Protein AF-0000000087796858 (afdb_homodimer)

Sequence (822 aa):
MDFASVVKGSLLIGLAAAQTGATGPIAEKCGPSVVCVNKYGNILPDHFYRNVSTMEAVTTFGDTTVANGTRLDSIKAADFLVYDRERGLDILGPKPSYEFVFRVNEAVHEAPVYVESQNKLYLSQLAPPTGYLPQLVVDLNEDPPTLSEFLSDPPVYAPNGGTFHDGKIVWGASGGNRSIGGTEQRVSLRTLDPETGKTAMLVNNYFGYYFNTIDDVAVHPKTGDIWFTDPQYSWFNDLTDTPPQLPSASYRFNAPSGAVIVVDDSIGQPNGIAFTPDGLTLYISDTAAVSAPVDPKYGHPGGKYNTTHRRTIYAFDVSEDGTKASNKRPLYLSPGFVPDGLKVAQNGYILTGAGMGVDVLDPSGQLLLTIQTNYTVQNFAWTGPELKTLWLMGNGGISRVEWELAGQRLTMDFASVVKGSLLIGLAAAQTGATGPIAEKCGPSVVCVNKYGNILPDHFYRNVSTMEAVTTFGDTTVANGTRLDSIKAADFLVYDRERGLDILGPKPSYEFVFRVNEAVHEAPVYVESQNKLYLSQLAPPTGYLPQLVVDLNEDPPTLSEFLSDPPVYAPNGGTFHDGKIVWGASGGNRSIGGTEQRVSLRTLDPETGKTAMLVNNYFGYYFNTIDDVAVHPKTGDIWFTDPQYSWFNDLTDTPPQLPSASYRFNAPSGAVIVVDDSIGQPNGIAFTPDGLTLYISDTAAVSAPVDPKYGHPGGKYNTTHRRTIYAFDVSEDGTKASNKRPLYLSPGFVPDGLKVAQNGYILTGAGMGVDVLDPSGQLLLTIQTNYTVQNFAWTGPELKTLWLMGNGGISRVEWELAGQRLT

Nearest PDB structures (foldseek):
  3e5z-assembly2_B  TM=9.020E-01  e=4.959E-19  Deinococcus radiodurans
  3dr2-assembly1_B  TM=9.001E-01  e=1.015E-18  Xanthomonas campestris pv. campestris
  3dr2-assembly1_A  TM=8.894E-01  e=1.185E-17  Xanthomonas campestris pv. campestris
  7qun-assembly1_D  TM=4.372E-01  e=6.485E-05  Sus scrofa domesticus
  7qun-assembly1_A  TM=3.883E-01  e=1.082E-04  Sus scrofa domesticus

Solvent-accessible surface area (backbone atoms only — not comparable to full-atom values): 41283 Å² total; per-residue (Å²): 139,82,82,76,76,74,77,79,76,78,77,77,77,76,79,79,79,67,88,57,74,61,86,62,70,50,54,45,81,72,52,90,51,26,25,35,32,43,40,50,39,18,60,71,47,75,57,57,49,40,72,78,53,42,85,89,45,76,37,50,62,34,61,20,29,25,33,106,63,49,58,37,54,69,56,53,70,23,43,31,42,24,42,33,63,71,65,27,48,57,36,33,46,96,75,50,47,77,42,85,73,44,82,51,63,75,18,43,25,25,24,39,33,60,39,73,95,73,39,31,36,37,29,21,39,34,50,63,57,71,78,44,47,50,28,36,34,38,37,62,84,42,87,74,62,47,78,45,79,42,71,47,43,64,68,54,48,25,36,35,8,29,35,49,44,82,82,24,38,39,30,16,18,19,21,19,32,82,73,47,96,89,37,66,45,59,18,27,35,31,37,34,34,77,89,77,36,39,46,49,79,75,45,54,55,61,94,82,36,54,52,34,11,30,38,14,36,33,64,41,74,81,76,62,32,40,34,35,15,22,13,57,56,18,32,30,66,53,39,27,82,58,77,72,73,58,77,38,28,27,35,36,34,37,74,92,80,62,48,76,42,81,48,45,65,84,47,71,22,28,29,13,32,30,50,38,78,86,36,47,37,38,36,39,16,18,30,37,18,49,39,64,80,93,41,84,91,56,61,55,70,36,65,42,60,40,62,51,41,51,21,31,34,30,37,25,42,32,39,94,85,61,80,46,57,42,59,65,28,52,27,33,67,48,77,35,39,39,31,35,25,42,45,37,26,55,88,44,35,34,36,26,13,28,28,47,18,36,40,32,23,44,88,82,30,49,67,24,33,32,42,49,50,98,35,42,24,37,24,58,39,49,32,71,97,73,17,28,32,37,37,38,26,14,36,34,33,31,31,42,34,44,40,56,59,32,39,56,84,72,84,143,74,85,73,80,76,78,78,76,78,74,75,75,70,73,78,77,62,87,64,83,59,86,65,70,50,56,45,79,73,52,90,53,26,25,34,31,43,75,67,45,75,63,70,50,73,64,58,50,62,74,77,53,43,85,88,45,74,38,50,79,34,59,26,28,24,34,103,66,49,62,36,54,72,55,54,71,23,45,30,40,24,45,33,64,70,63,26,47,57,36,34,46,95,72,50,48,78,42,85,73,44,83,51,64,75,18,44,25,26,25,39,30,56,39,72,96,73,42,30,36,37,29,22,39,34,51,63,59,71,77,48,44,51,27,37,35,38,38,62,83,41,87,76,61,46,78,45,80,39,72,45,43,65,67,54,48,25,36,35,7,31,36,50,45,82,82,22,38,38,29,17,19,20,22,18,35,82,72,45,96,88,36,68,44,60,19,27,36,30,36,33,34,77,89,78,36,39,45,46,72,70,33,40,38,58,63,50,34,54,52,38,11,30,39,15,35,33,64,41,74,81,74,62,33,41,32,36,16,22,14,58,57,17,31,29,64,53,39,27,80,59,75,68,56,48,42,38,28,26,34,36,35,36,75,92,60,35,48,75,34,47,37,37,62,83,48,70,23,28,31,13,33,30,50,38,79,86,35,48,37,38,37,41,16,18,30,38,18,48,41,65,80,91,41,84,90,57,59,56,69,36,66,44,62,41,89,91,44,53,22,31,34,29,37,25,42,31,39,94,82,60,79,44,42,29,59,74,41,84,40,36,72,47,84,37,37,41,30,35,25,41,44,37,27,53,86,44,37,35,36,26,13,28,27,50,18,35,41,33,23,44,88,81,35,47,67,24,32,32,41,48,49,97,36,42,24,37,25,59,38,49,34,72,98,74,17,27,34,37,36,38,27,14,37,36,33,30,32,40,34,42,41,57,58,33,40,55,84,70,84

Secondary structure (DSSP, 8-state):
-----------------------S-SEEEEETTEEEEGGGG-S-PSS-B-PPP-SS----GGG-EETTTEE-HHHHH-SEEESSHHHHHHHH-SS-EEEEEEE--SS-EEEEEEETTTTEEEEEE-SSSTT---EEEEETTSSS-EEEEE--BS--S-EEEEEEETTEEEEEE--BEEEETTEEE-SEEEEE-TTT-BEEEEE--BTTBPPS---EEEE-TTT-PEEEEE-SHHHHTT-BSS---S-SEEEEEETTTTEEEEEE---SSEEEEEE-TTSSEEEEEE-TTEE----TTTSS---EE-TTS--EEEEEEEPTTS--EEEEEEEEE-SSS---SEEEBTTS-EEEE-EEEEEEE-TT--EEEEEEEEEEEEEEEEETTTT-EEEEEESSEEEEEE-S-PBPPP-/-----------------------S-SEEEEETTEEEEGGGG-S--SS-B-PPP-SS----GGG-EETTTEE-HHHHH-SEEESSHHHHHHHH-SS-EEEEEEE--SS-EEEEEEETTTTEEEEEE-SSSTT---EEEEETTSSS-EEEEE--BS--S-EEEEEEETTEEEEEE--BEEEETTEEE-SEEEEE-TTT-BEEEEE--BTTBPPS---EEEE-TTT--EEEEE-SHHHHTTSBSS---S-SEEEEEETTTTEEEEEE---SSEEEEEE-TTSSEEEEEE-TTEE----TTTSS---EE-TTS--EEEEEEEPTTS--EEEEEEEEE-SSS---SEEEBTTS-EEEE-EEEEEEE-TT--EEEEEEEEEEEEEEEEETTTT-EEEEEESSEEEEEE-S-PBPPP-

InterPro domains:
  IPR011042 Six-bladed beta-propeller, TolB-like [G3DSA:2.120.10.30] (88-410)
  IPR013658 SMP-30/Gluconolactonase/LRE-like region [PF08450] (180-392)
  IPR052988 Oryzine biosynthesis lactonohydrolase [PTHR47064] (40-409)

Radius of gyration: 31.36 Å; Cα contacts (8 Å, |Δi|>4): 2300; chains: 2; bounding box: 122×99×72 Å

Structure (mmCIF, N/CA/C/O backbone):
data_AF-0000000087796858-model_v1
#
loop_
_entity.id
_entity.type
_entity.pdbx_description
1 polymer Lactonohydrolase
#
loop_
_atom_site.group_PDB
_atom_site.id
_atom_site.type_symbol
_atom_site.label_atom_id
_atom_site.label_alt_id
_atom_site.label_comp_id
_atom_site.label_asym_id
_atom_site.label_entity_id
_atom_site.label_seq_id
_atom_site.pdbx_PDB_ins_code
_atom_site.Cartn_x
_atom_site.Cartn_y
_atom_site.Cartn_z
_atom_site.occupancy
_atom_site.B_iso_or_equiv
_atom_site.auth_seq_id
_atom_site.auth_comp_id
_atom_site.auth_asym_id
_atom_site.auth_atom_id
_atom_site.pdbx_PDB_model_num
ATOM 1 N N . MET A 1 1 ? -58.781 -28.609 43.656 1 25.11 1 MET A N 1
ATOM 2 C CA . MET A 1 1 ? -58.5 -28.656 42.219 1 25.11 1 MET A CA 1
ATOM 3 C C . MET A 1 1 ? -58.094 -27.281 41.688 1 25.11 1 MET A C 1
ATOM 5 O O . MET A 1 1 ? -58.906 -26.359 41.625 1 25.11 1 MET A O 1
ATOM 9 N N . ASP A 1 2 ? -56.812 -26.766 42.094 1 25.42 2 ASP A N 1
ATOM 10 C CA . ASP A 1 2 ? -56.156 -25.469 42.219 1 25.42 2 ASP A CA 1
ATOM 11 C C . ASP A 1 2 ? -55.844 -24.906 40.812 1 25.42 2 ASP A C 1
ATOM 13 O O . ASP A 1 2 ? -55.312 -25.609 39.969 1 25.42 2 ASP A O 1
ATOM 17 N N . PHE A 1 3 ? -56.656 -23.938 40.375 1 22.72 3 PHE A N 1
ATOM 18 C CA . PHE A 1 3 ? -56.75 -23.125 39.156 1 22.72 3 PHE A CA 1
ATOM 19 C C . PHE A 1 3 ? -55.438 -22.359 38.938 1 22.72 3 PHE A C 1
ATOM 21 O O . PHE A 1 3 ? -55.219 -21.328 39.531 1 22.72 3 PHE A O 1
ATOM 28 N N . ALA A 1 4 ? -54.281 -23.141 38.875 1 28.47 4 ALA A N 1
ATOM 29 C CA . ALA A 1 4 ? -52.969 -22.516 38.719 1 28.47 4 ALA A CA 1
ATOM 30 C C . ALA A 1 4 ? -52.906 -21.719 37.406 1 28.47 4 ALA A C 1
ATOM 32 O O . ALA A 1 4 ? -52.844 -22.281 36.344 1 28.47 4 ALA A O 1
ATOM 33 N N . SER A 1 5 ? -53.688 -20.594 37.25 1 24.84 5 SER A N 1
ATOM 34 C CA . SER A 1 5 ? -53.75 -19.844 36 1 24.84 5 SER A CA 1
ATOM 35 C C . SER A 1 5 ? -52.375 -19.266 35.656 1 24.84 5 SER A C 1
ATOM 37 O O . SER A 1 5 ? -51.844 -18.438 36.406 1 24.84 5 SER A O 1
ATOM 39 N N . VAL A 1 6 ? -51.406 -20.062 35.219 1 27.23 6 VAL A N 1
ATOM 40 C CA . VAL A 1 6 ? -50.094 -19.594 34.844 1 27.23 6 VAL A CA 1
ATOM 41 C C . VAL A 1 6 ? -50.219 -18.547 33.719 1 27.23 6 VAL A C 1
ATOM 43 O O . VAL A 1 6 ? -50.719 -18.844 32.656 1 27.23 6 VAL A O 1
ATOM 46 N N . VAL A 1 7 ? -50.344 -17.266 34.062 1 24.22 7 VAL A N 1
ATOM 47 C CA . VAL A 1 7 ? -50.312 -16.156 33.125 1 24.22 7 VAL A CA 1
ATOM 48 C C . VAL A 1 7 ? -49.031 -16.219 32.312 1 24.22 7 VAL A C 1
ATOM 50 O O . VAL A 1 7 ? -47.938 -16.172 32.844 1 24.22 7 VAL A O 1
ATOM 53 N N . LYS A 1 8 ? -49.094 -16.844 31.109 1 28.23 8 LYS A N 1
ATOM 54 C CA . LYS A 1 8 ? -48.094 -16.938 30.047 1 28.23 8 LYS A CA 1
ATOM 55 C C . LYS A 1 8 ? -47.594 -15.547 29.641 1 28.23 8 LYS A C 1
ATOM 57 O O . LYS A 1 8 ? -48.344 -14.75 29.062 1 28.23 8 LYS A O 1
ATOM 62 N N . GLY A 1 9 ? -46.812 -14.828 30.562 1 25.14 9 GLY A N 1
ATOM 63 C CA . GLY A 1 9 ? -46.25 -13.547 30.172 1 25.14 9 GLY A CA 1
ATOM 64 C C . GLY A 1 9 ? -45.5 -13.609 28.844 1 25.14 9 GLY A C 1
ATOM 65 O O . GLY A 1 9 ? -44.656 -14.484 28.641 1 25.14 9 GLY A O 1
ATOM 66 N N . SER A 1 10 ? -46.125 -13.195 27.703 1 24.25 10 SER A N 1
ATOM 67 C CA . SER A 1 10 ? -45.625 -12.992 26.344 1 24.25 10 SER A CA 1
ATOM 68 C C . SER A 1 10 ? -44.375 -12.102 26.344 1 24.25 10 SER A C 1
ATOM 70 O O . SER A 1 10 ? -44.469 -10.914 26.672 1 24.25 10 SER A O 1
ATOM 72 N N . LEU A 1 11 ? -43.188 -12.633 26.734 1 25.27 11 LEU A N 1
ATOM 73 C CA . LEU A 1 11 ? -41.969 -11.852 26.594 1 25.27 11 LEU A CA 1
ATOM 74 C C . LEU A 1 11 ? -41.75 -11.422 25.156 1 25.27 11 LEU A C 1
ATOM 76 O O . LEU A 1 11 ? -41.625 -12.258 24.266 1 25.27 11 LEU A O 1
ATOM 80 N N . LEU A 1 12 ? -42.312 -10.195 24.766 1 25.3 12 LEU A N 1
ATOM 81 C CA . LEU A 1 12 ? -42 -9.5 23.516 1 25.3 12 LEU A CA 1
ATOM 82 C C . LEU A 1 12 ? -40.5 -9.391 23.297 1 25.3 12 LEU A C 1
ATOM 84 O O . LEU A 1 12 ? -39.812 -8.719 24.062 1 25.3 12 LEU A O 1
ATOM 88 N N . ILE A 1 13 ? -39.812 -10.422 22.891 1 27.23 13 ILE A N 1
ATOM 89 C CA . ILE A 1 13 ? -38.438 -10.367 22.422 1 27.23 13 ILE A CA 1
ATOM 90 C C . ILE A 1 13 ? -38.312 -9.312 21.344 1 27.23 13 ILE A C 1
ATOM 92 O O . ILE A 1 13 ? -38.812 -9.484 20.219 1 27.23 13 ILE A O 1
ATOM 96 N N . GLY A 1 14 ? -38.594 -8.016 21.688 1 26.48 14 GLY A N 1
ATOM 97 C CA . GLY A 1 14 ? -38.344 -6.992 20.703 1 26.48 14 GLY A CA 1
ATOM 98 C C . GLY A 1 14 ? -37 -7.168 20 1 26.48 14 GLY A C 1
ATOM 99 O O . GLY A 1 14 ? -36 -7.523 20.641 1 26.48 14 GLY A O 1
ATOM 100 N N . LEU A 1 15 ? -37.031 -7.191 18.688 1 28.52 15 LEU A N 1
ATOM 101 C CA . LEU A 1 15 ? -36.094 -7.234 17.562 1 28.52 15 LEU A CA 1
ATOM 102 C C . LEU A 1 15 ? -35.031 -6.145 17.688 1 28.52 15 LEU A C 1
ATOM 104 O O . LEU A 1 15 ? -35.344 -4.953 17.656 1 28.52 15 LEU A O 1
ATOM 108 N N . ALA A 1 16 ? -33.969 -6.398 18.359 1 30.03 16 ALA A N 1
ATOM 109 C CA . ALA A 1 16 ? -32.75 -5.578 18.344 1 30.03 16 ALA A CA 1
ATOM 110 C C . ALA A 1 16 ? -32.312 -5.293 16.922 1 30.03 16 ALA A C 1
ATOM 112 O O . ALA A 1 16 ? -31.719 -6.16 16.266 1 30.03 16 ALA A O 1
ATOM 113 N N . ALA A 1 17 ? -33.062 -4.672 16.016 1 33.56 17 ALA A N 1
ATOM 114 C CA . ALA A 1 17 ? -32.531 -4.09 14.797 1 33.56 17 ALA A CA 1
ATOM 115 C C . ALA A 1 17 ? -31.25 -3.309 15.094 1 33.56 17 ALA A C 1
ATOM 117 O O . ALA A 1 17 ? -31.297 -2.193 15.625 1 33.56 17 ALA A O 1
ATOM 118 N N . ALA A 1 18 ? -30.234 -3.848 15.422 1 36 18 ALA A N 1
ATOM 119 C CA . ALA A 1 18 ? -28.938 -3.199 15.578 1 36 18 ALA A CA 1
ATOM 120 C C . ALA A 1 18 ? -28.594 -2.35 14.359 1 36 18 ALA A C 1
ATOM 122 O O . ALA A 1 18 ? -28.938 -2.707 13.227 1 36 18 ALA A O 1
ATOM 123 N N . GLN A 1 19 ? -27.969 -1.231 14.352 1 39.06 19 GLN A N 1
ATOM 124 C CA . GLN A 1 19 ? -27.484 -0.072 13.609 1 39.06 19 GLN A CA 1
ATOM 125 C C . GLN A 1 19 ? -26.609 -0.497 12.438 1 39.06 19 GLN A C 1
ATOM 127 O O . GLN A 1 19 ? -25.656 0.192 12.086 1 39.06 19 GLN A O 1
ATOM 132 N N . THR A 1 20 ? -26.516 -1.821 11.984 1 47.41 20 THR A N 1
ATOM 133 C CA . THR A 1 20 ? -25.516 -2.17 10.984 1 47.41 20 THR A CA 1
ATOM 134 C C . THR A 1 20 ? -25.922 -1.65 9.609 1 47.41 20 THR A C 1
ATOM 136 O O . THR A 1 20 ? -27.078 -1.795 9.195 1 47.41 20 THR A O 1
ATOM 139 N N . GLY A 1 21 ? -25.469 -0.524 9.211 1 49.66 21 GLY A N 1
ATOM 140 C CA . GLY A 1 21 ? -25.594 -0.03 7.848 1 49.66 21 GLY A CA 1
ATOM 141 C C . GLY A 1 21 ? -25.594 -1.136 6.809 1 49.66 21 GLY A C 1
ATOM 142 O O . GLY A 1 21 ? -25.609 -0.865 5.605 1 49.66 21 GLY A O 1
ATOM 143 N N . ALA A 1 22 ? -25.344 -2.289 7.258 1 53.44 22 ALA A N 1
ATOM 144 C CA . ALA A 1 22 ? -25.328 -3.318 6.223 1 53.44 22 ALA A CA 1
ATOM 145 C C . ALA A 1 22 ? -26.75 -3.707 5.816 1 53.44 22 ALA A C 1
ATOM 147 O O . ALA A 1 22 ? -27.516 -4.195 6.641 1 53.44 22 ALA A O 1
ATOM 148 N N . THR A 1 23 ? -27.266 -3.109 4.73 1 62.38 23 THR A N 1
ATOM 149 C CA . THR A 1 23 ? -28.656 -3.303 4.336 1 62.38 23 THR A CA 1
ATOM 150 C C . THR A 1 23 ? -28.828 -4.641 3.629 1 62.38 23 THR A C 1
ATOM 152 O O . THR A 1 23 ? -29.953 -5.168 3.559 1 62.38 23 THR A O 1
ATOM 155 N N . GLY A 1 24 ? -27.734 -5.293 3.104 1 75.88 24 GLY A N 1
ATOM 156 C CA . GLY A 1 24 ? -27.953 -6.527 2.365 1 75.88 24 GLY A CA 1
ATOM 157 C C . GLY A 1 24 ? -26.984 -7.633 2.746 1 75.88 24 GLY A C 1
ATOM 158 O O . GLY A 1 24 ? -26.141 -7.453 3.625 1 75.88 24 GLY A O 1
ATOM 159 N N . PRO A 1 25 ? -27.406 -8.867 2.301 1 88.5 25 PRO A N 1
ATOM 160 C CA . PRO A 1 25 ? -26.5 -9.984 2.586 1 88.5 25 PRO A CA 1
ATOM 161 C C . PRO A 1 25 ? -25.062 -9.711 2.115 1 88.5 25 PRO A C 1
ATOM 163 O O . PRO A 1 25 ? -24.859 -9.07 1.083 1 88.5 25 PRO A O 1
ATOM 166 N N . ILE A 1 26 ? -24.188 -10.164 2.924 1 92.06 26 ILE A N 1
ATOM 167 C CA . ILE A 1 26 ? -22.781 -10.008 2.6 1 92.06 26 ILE A CA 1
ATOM 168 C C . ILE A 1 26 ? -22.469 -10.711 1.284 1 92.06 26 ILE A C 1
ATOM 170 O O . ILE A 1 26 ? -21.672 -10.219 0.481 1 92.06 26 ILE A O 1
ATOM 174 N N . ALA A 1 27 ? -23.062 -11.883 1.114 1 94 27 ALA A N 1
ATOM 175 C CA . ALA A 1 27 ? -22.828 -12.695 -0.08 1 94 27 ALA A CA 1
ATOM 176 C C . ALA A 1 27 ? -24.078 -13.469 -0.478 1 94 27 ALA A C 1
ATOM 178 O O . ALA A 1 27 ? -25 -13.609 0.32 1 94 27 ALA A O 1
ATOM 179 N N . GLU A 1 28 ? -24.141 -13.867 -1.728 1 95.25 28 GLU A N 1
ATOM 180 C CA . GLU A 1 28 ? -25.25 -14.672 -2.24 1 95.25 28 GLU A CA 1
ATOM 181 C C . GLU A 1 28 ? -24.766 -15.656 -3.305 1 95.25 28 GLU A C 1
ATOM 183 O O . GLU A 1 28 ? -23.781 -15.398 -3.992 1 95.25 28 GLU A O 1
ATOM 188 N N . LYS A 1 29 ? -25.469 -16.766 -3.387 1 95.19 29 LYS A N 1
ATOM 189 C CA . LYS A 1 29 ? -25.172 -17.734 -4.434 1 95.19 29 LYS A CA 1
ATOM 190 C C . LYS A 1 29 ? -25.469 -17.156 -5.816 1 95.19 29 LYS A C 1
ATOM 192 O O . LYS A 1 29 ? -26.516 -16.531 -6.031 1 95.19 29 LYS A O 1
ATOM 197 N N . CYS A 1 30 ? -24.516 -17.375 -6.715 1 95.31 30 CYS A N 1
ATOM 198 C CA . CYS A 1 30 ? -24.766 -16.875 -8.062 1 95.31 30 CYS A CA 1
ATOM 199 C C . CYS A 1 30 ? -24.375 -17.906 -9.109 1 95.31 30 CYS A C 1
ATOM 201 O O . CYS A 1 30 ? -24.109 -17.562 -10.258 1 95.31 30 CYS A O 1
ATOM 203 N N . GLY A 1 31 ? -24.297 -19.172 -8.852 1 94 31 GLY A N 1
ATOM 204 C CA . GLY A 1 31 ? -24 -20.328 -9.672 1 94 31 GLY A CA 1
ATOM 205 C C . GLY A 1 31 ? -23.562 -21.531 -8.852 1 94 31 GLY A C 1
ATOM 206 O O . GLY A 1 31 ? -23.438 -21.453 -7.633 1 94 31 GLY A O 1
ATOM 207 N N . PRO A 1 32 ? -23.5 -22.672 -9.523 1 94 32 PRO A N 1
ATOM 208 C CA . PRO A 1 32 ? -23 -23.844 -8.797 1 94 32 PRO A CA 1
ATOM 209 C C . PRO A 1 32 ? -21.609 -23.625 -8.219 1 94 32 PRO A C 1
ATOM 211 O O . PRO A 1 32 ? -20.641 -23.469 -8.969 1 94 32 PRO A O 1
ATOM 214 N N . SER A 1 33 ? -21.469 -23.625 -6.902 1 96.5 33 SER A N 1
ATOM 215 C CA . SER A 1 33 ? -20.234 -23.406 -6.148 1 96.5 33 SER A CA 1
ATOM 216 C C . SER A 1 33 ? -19.641 -22.031 -6.445 1 96.5 33 SER A C 1
ATOM 218 O O . SER A 1 33 ? -18.422 -21.875 -6.445 1 96.5 33 SER A O 1
ATOM 220 N N . VAL A 1 34 ? -20.484 -21.125 -6.91 1 98.06 34 VAL A N 1
ATOM 221 C CA . VAL A 1 34 ? -20.109 -19.734 -7.156 1 98.06 34 VAL A CA 1
ATOM 222 C C . VAL A 1 34 ? -20.844 -18.828 -6.188 1 98.06 34 VAL A C 1
ATOM 224 O O . VAL A 1 34 ? -22.078 -18.891 -6.074 1 98.06 34 VAL A O 1
ATOM 227 N N . VAL A 1 35 ? -20.094 -18.031 -5.461 1 97.81 35 VAL A N 1
ATOM 228 C CA . VAL A 1 35 ? -20.672 -17.062 -4.531 1 97.81 35 VAL A CA 1
ATOM 229 C C . VAL A 1 35 ? -20.266 -15.648 -4.934 1 97.81 35 VAL A C 1
ATOM 231 O O . VAL A 1 35 ? -19.094 -15.391 -5.219 1 97.81 35 VAL A O 1
ATOM 234 N N . CYS A 1 36 ? -21.234 -14.766 -5.043 1 97.38 36 CYS A N 1
ATOM 235 C CA . CYS A 1 36 ? -21 -13.344 -5.27 1 97.38 36 CYS A CA 1
ATOM 236 C C . CYS A 1 36 ? -20.922 -12.586 -3.947 1 97.38 36 CYS A C 1
ATOM 238 O O . CYS A 1 36 ? -21.844 -12.648 -3.137 1 97.38 36 CYS A O 1
ATOM 240 N N . VAL A 1 37 ? -19.844 -11.945 -3.699 1 96.56 37 VAL A N 1
ATOM 241 C CA . VAL A 1 37 ? -19.672 -11.117 -2.508 1 96.56 37 VAL A CA 1
ATOM 242 C C . VAL A 1 37 ? -20.156 -9.695 -2.787 1 96.56 37 VAL A C 1
ATOM 244 O O . VAL A 1 37 ? -19.562 -8.984 -3.605 1 96.56 37 VAL A O 1
ATOM 247 N N . ASN A 1 38 ? -21.156 -9.32 -2.078 1 94.56 38 ASN A N 1
ATOM 248 C CA . ASN A 1 38 ? -21.766 -8.016 -2.334 1 94.56 38 ASN A CA 1
ATOM 249 C C . ASN A 1 38 ? -20.922 -6.879 -1.792 1 94.56 38 ASN A C 1
ATOM 251 O O . ASN A 1 38 ? -20.562 -6.875 -0.614 1 94.56 38 ASN A O 1
ATOM 255 N N . LYS A 1 39 ? -20.578 -5.941 -2.689 1 95 39 LYS A N 1
ATOM 256 C CA . LYS A 1 39 ? -19.797 -4.746 -2.365 1 95 39 LYS A CA 1
ATOM 257 C C . LYS A 1 39 ? -18.5 -5.109 -1.653 1 95 39 LYS A C 1
ATOM 259 O O . LYS A 1 39 ? -18.109 -4.453 -0.687 1 95 39 LYS A O 1
ATOM 264 N N . TYR A 1 40 ? -18 -6.242 -2.043 1 95.44 40 TYR A N 1
ATOM 265 C CA . TYR A 1 40 ? -16.703 -6.707 -1.544 1 95.44 40 TYR A CA 1
ATOM 266 C C . TYR A 1 40 ? -16.781 -7.012 -0.052 1 95.44 40 TYR A C 1
ATOM 268 O O . TYR A 1 40 ? -15.742 -7.105 0.618 1 95.44 40 TYR A O 1
ATOM 276 N N . GLY A 1 41 ? -18 -7.113 0.492 1 93.31 41 GLY A N 1
ATOM 277 C CA . GLY A 1 41 ? -18.094 -7.277 1.934 1 93.31 41 GLY A CA 1
ATOM 278 C C . GLY A 1 41 ? -17.422 -6.16 2.709 1 93.31 41 GLY A C 1
ATOM 279 O O . GLY A 1 41 ? -16.828 -6.395 3.762 1 93.31 41 GLY A O 1
ATOM 280 N N . ASN A 1 42 ? -17.469 -5.07 2.16 1 92.81 42 ASN A N 1
ATOM 281 C CA . ASN A 1 42 ? -16.703 -3.957 2.707 1 92.81 42 ASN A CA 1
ATOM 282 C C . ASN A 1 42 ? -17.281 -3.471 4.031 1 92.81 42 ASN A C 1
ATOM 284 O O . ASN A 1 42 ? -16.656 -2.693 4.746 1 92.81 42 ASN A O 1
ATOM 288 N N . ILE A 1 43 ? -18.453 -3.76 4.402 1 92.25 43 ILE A N 1
ATOM 289 C CA . ILE A 1 43 ? -19.047 -3.547 5.719 1 92.25 43 ILE A CA 1
ATOM 290 C C . ILE A 1 43 ? -19.406 -4.891 6.344 1 92.25 43 ILE A C 1
ATOM 292 O O . ILE A 1 43 ? -20.234 -5.633 5.801 1 92.25 43 ILE A O 1
ATOM 296 N N . LEU A 1 44 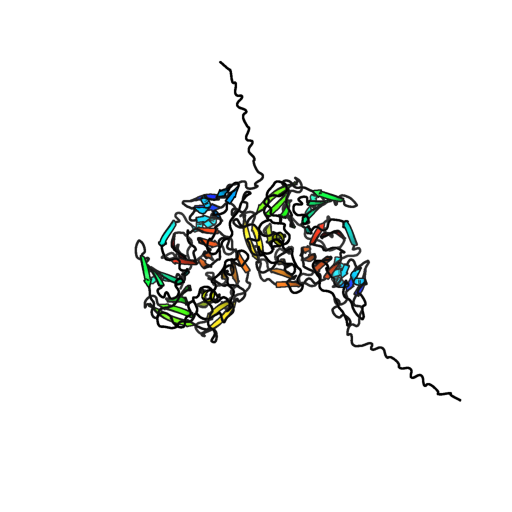? -18.797 -5.215 7.43 1 92.44 44 LEU A N 1
ATOM 297 C CA . LEU A 1 44 ? -19.109 -6.422 8.18 1 92.44 44 LEU A CA 1
ATOM 298 C C . LEU A 1 44 ? -19.75 -6.078 9.523 1 92.44 44 LEU A C 1
ATOM 300 O O . LEU A 1 44 ? -19.359 -5.105 10.172 1 92.44 44 LEU A O 1
ATOM 304 N N . PRO A 1 45 ? -20.75 -6.801 9.891 1 89.69 45 PRO A N 1
ATOM 305 C CA . PRO A 1 45 ? -21.391 -6.539 11.18 1 89.69 45 PRO A CA 1
ATOM 306 C C . PRO A 1 45 ? -20.5 -6.867 12.367 1 89.69 45 PRO A C 1
ATOM 308 O O . PRO A 1 45 ? -19.812 -7.898 12.367 1 89.69 45 PRO A O 1
ATOM 311 N N . ASP A 1 46 ? -20.594 -6.031 13.383 1 86.62 46 ASP A N 1
ATOM 312 C CA . ASP A 1 46 ? -19.844 -6.266 14.617 1 86.62 46 ASP A CA 1
ATOM 313 C C . ASP A 1 46 ? -20.453 -7.422 15.414 1 86.62 46 ASP A C 1
ATOM 315 O O . ASP A 1 46 ? -21.672 -7.582 15.461 1 86.62 46 ASP A O 1
ATOM 319 N N . HIS A 1 47 ? -19.828 -8.32 16 1 89.75 47 HIS A N 1
ATOM 320 C CA . HIS A 1 47 ? -18.375 -8.438 16.094 1 89.75 47 HIS A CA 1
ATOM 321 C C . HIS A 1 47 ? -17.812 -9.305 14.961 1 89.75 47 HIS A C 1
ATOM 323 O O . HIS A 1 47 ? -18.266 -10.43 14.766 1 89.75 47 HIS A O 1
ATOM 329 N N . PHE A 1 48 ? -16.953 -8.734 14.148 1 92.25 48 PHE A N 1
ATOM 330 C CA . PHE A 1 48 ? -16.297 -9.57 13.156 1 92.25 48 PHE A CA 1
ATOM 331 C C . PHE A 1 48 ? -14.805 -9.703 13.469 1 92.25 48 PHE A C 1
ATOM 333 O O . PHE A 1 48 ? -14.227 -8.836 14.117 1 92.25 48 PHE A O 1
ATOM 340 N N . TYR A 1 49 ? -14.273 -10.867 13.016 1 92.5 49 TYR A N 1
ATOM 341 C CA . TYR A 1 49 ? -12.852 -11.102 13.242 1 92.5 49 TYR A CA 1
ATOM 342 C C . TYR A 1 49 ? -12.305 -12.141 12.266 1 92.5 49 TYR A C 1
ATOM 344 O O . TYR A 1 49 ? -12.961 -13.148 11.992 1 92.5 49 TYR A O 1
ATOM 352 N N . ARG A 1 50 ? -11.156 -11.906 11.75 1 92.81 50 ARG A N 1
ATOM 353 C CA . ARG A 1 50 ? -10.383 -12.844 10.945 1 92.81 50 ARG A CA 1
ATOM 354 C C . ARG A 1 50 ? -8.961 -12.992 11.492 1 92.81 50 ARG A C 1
ATOM 356 O O . ARG A 1 50 ? -8.242 -12 11.633 1 92.81 50 ARG A O 1
ATOM 363 N N . ASN A 1 51 ? -8.578 -14.219 11.758 1 92.88 51 ASN A N 1
ATOM 364 C CA . ASN A 1 51 ? -7.215 -14.461 12.211 1 92.88 51 ASN A CA 1
ATOM 365 C C . ASN A 1 51 ? -6.188 -14.086 11.148 1 92.88 51 ASN A C 1
ATOM 367 O O . ASN A 1 51 ? -6.398 -14.336 9.961 1 92.88 51 ASN A O 1
ATOM 371 N N . VAL A 1 52 ? -5.125 -13.477 11.648 1 92 52 VAL A N 1
ATOM 372 C CA . VAL A 1 52 ? -4.008 -13.227 10.742 1 92 52 VAL A CA 1
ATOM 373 C C . VAL A 1 52 ? -3.408 -14.555 10.289 1 92 52 VAL A C 1
ATOM 375 O O . VAL A 1 52 ? -3.291 -15.492 11.078 1 92 52 VAL A O 1
ATOM 378 N N . SER A 1 53 ? -2.986 -14.578 9.047 1 91.81 53 SER A N 1
ATOM 379 C CA . SER A 1 53 ? -2.348 -15.781 8.508 1 91.81 53 SER A CA 1
ATOM 380 C C . SER A 1 53 ? -1.003 -16.031 9.18 1 91.81 53 SER A C 1
ATOM 382 O O . SER A 1 53 ? -0.368 -15.109 9.688 1 91.81 53 SER A O 1
ATOM 384 N N . THR A 1 54 ? -0.619 -17.281 9.273 1 91.69 54 THR A N 1
ATOM 385 C CA . THR A 1 54 ? 0.721 -17.75 9.609 1 91.69 54 THR A CA 1
ATOM 386 C C . THR A 1 54 ? 1.252 -18.703 8.547 1 91.69 54 THR A C 1
ATOM 388 O O . THR A 1 54 ? 0.536 -19.062 7.605 1 91.69 54 THR A O 1
ATOM 391 N N . MET A 1 55 ? 2.51 -19.078 8.75 1 90 55 MET A N 1
ATOM 392 C CA . MET A 1 55 ? 3.076 -20.047 7.816 1 90 55 MET A CA 1
ATOM 393 C C . MET A 1 55 ? 2.318 -21.359 7.875 1 90 55 MET A C 1
ATOM 395 O O . MET A 1 55 ? 2.197 -22.062 6.863 1 90 55 MET A O 1
ATOM 399 N N . GLU A 1 56 ? 1.751 -21.672 8.945 1 88.56 56 GLU A N 1
ATOM 400 C CA . GLU A 1 56 ? 1.125 -22.969 9.18 1 88.56 56 GLU A CA 1
ATOM 401 C C . GLU A 1 56 ? -0.373 -22.906 8.898 1 88.56 56 GLU A C 1
ATOM 403 O O . GLU A 1 56 ? -0.996 -23.953 8.641 1 88.56 56 GLU A O 1
ATOM 408 N N . ALA A 1 57 ? -0.847 -21.688 8.953 1 92.12 57 ALA A N 1
ATOM 409 C CA . ALA A 1 57 ? -2.293 -21.547 8.812 1 92.12 57 ALA A CA 1
ATOM 410 C C . ALA A 1 57 ? -2.646 -20.312 7.992 1 92.12 57 ALA A C 1
ATOM 412 O O . ALA A 1 57 ? -2.771 -19.219 8.539 1 92.12 57 ALA A O 1
ATOM 413 N N . VAL A 1 58 ? -2.934 -20.547 6.777 1 93.44 58 VAL A N 1
ATOM 414 C CA . VAL A 1 58 ? -3.35 -19.469 5.891 1 93.44 58 VAL A CA 1
ATOM 415 C C . VAL A 1 58 ? -4.859 -19.266 6.008 1 93.44 58 VAL A C 1
ATOM 417 O O . VAL A 1 58 ? -5.637 -20.219 5.891 1 93.44 58 VAL A O 1
ATOM 420 N N . THR A 1 59 ? -5.297 -18.031 6.293 1 93.69 59 THR A N 1
ATOM 421 C CA . THR A 1 59 ? -6.719 -17.734 6.406 1 93.69 59 THR A CA 1
ATOM 422 C C . THR A 1 59 ? -7.215 -17 5.164 1 93.69 59 THR A C 1
ATOM 424 O O . THR A 1 59 ? -6.434 -16.344 4.465 1 93.69 59 THR A O 1
ATOM 427 N N . THR A 1 60 ? -8.461 -17.188 4.883 1 93.5 60 THR A N 1
ATOM 428 C CA . THR A 1 60 ? -9.141 -16.531 3.777 1 93.5 60 THR A CA 1
ATOM 429 C C . THR A 1 60 ? -10.305 -15.688 4.289 1 93.5 60 THR A C 1
ATOM 431 O O . THR A 1 60 ? -10.641 -15.727 5.477 1 93.5 60 THR A O 1
ATOM 434 N N . PHE A 1 61 ? -10.93 -14.883 3.357 1 94.62 61 PHE A N 1
ATOM 435 C CA . PHE A 1 61 ? -12.086 -14.07 3.725 1 94.62 61 PHE A CA 1
ATOM 436 C C . PHE A 1 61 ? -13.195 -14.93 4.312 1 94.62 61 PHE A C 1
ATOM 438 O O . PHE A 1 61 ? -13.906 -14.5 5.219 1 94.62 61 PHE A O 1
ATOM 445 N N . GLY A 1 62 ? -13.328 -16.109 3.846 1 92.88 62 GLY A N 1
ATOM 446 C CA . GLY A 1 62 ? -14.352 -17.031 4.32 1 92.88 62 GLY A CA 1
ATOM 447 C C . GLY A 1 62 ? -14.133 -17.484 5.754 1 92.88 62 GLY A C 1
ATOM 448 O O . GLY A 1 62 ? -15.047 -18.031 6.387 1 92.88 62 GLY A O 1
ATOM 449 N N . ASP A 1 63 ? -13.016 -17.25 6.285 1 92.69 63 ASP A N 1
ATOM 450 C CA . ASP A 1 63 ? -12.711 -17.625 7.664 1 92.69 63 ASP A CA 1
ATOM 451 C C . ASP A 1 63 ? -13.125 -16.516 8.633 1 92.69 63 ASP A C 1
ATOM 453 O O . ASP A 1 63 ? -12.969 -16.672 9.852 1 92.69 63 ASP A O 1
ATOM 457 N N . THR A 1 64 ? -13.625 -15.414 8.086 1 92.94 64 THR A N 1
ATOM 458 C CA . THR A 1 64 ? -14.078 -14.312 8.93 1 92.94 64 THR A CA 1
ATOM 459 C C . THR A 1 64 ? -15.328 -14.703 9.711 1 92.94 64 THR A C 1
ATOM 461 O O . THR A 1 64 ? -16.281 -15.25 9.141 1 92.94 64 THR A O 1
ATOM 464 N N . THR A 1 65 ? -15.273 -14.477 10.945 1 91.12 65 THR A N 1
ATOM 465 C CA . THR A 1 65 ? -16.469 -14.617 11.773 1 91.12 65 THR A CA 1
ATOM 466 C C . THR A 1 65 ? -17.203 -13.281 11.891 1 91.12 65 THR A C 1
ATOM 468 O O . THR A 1 65 ? -16.578 -12.227 11.953 1 91.12 65 THR A O 1
ATOM 471 N N . VAL A 1 66 ? -18.453 -13.359 11.719 1 88.5 66 VAL A N 1
ATOM 472 C CA . VAL A 1 66 ? -19.234 -12.141 11.844 1 88.5 66 VAL A CA 1
ATOM 473 C C . VAL A 1 66 ? -20.328 -12.336 12.906 1 88.5 66 VAL A C 1
ATOM 475 O O . VAL A 1 66 ? -20.719 -13.469 13.203 1 88.5 66 VAL A O 1
ATOM 478 N N . ALA A 1 67 ? -20.844 -11.148 13.188 1 72.25 67 ALA A N 1
ATOM 479 C CA . ALA A 1 67 ? -21.922 -11.172 14.156 1 72.25 67 ALA A CA 1
ATOM 480 C C . ALA A 1 67 ? -21.75 -12.32 15.148 1 72.25 67 ALA A C 1
ATOM 482 O O . ALA A 1 67 ? -20.688 -12.945 15.195 1 72.25 67 ALA A O 1
ATOM 483 N N . ASN A 1 68 ? -22.391 -12.453 16.359 1 64.25 68 ASN A N 1
ATOM 484 C CA . ASN A 1 68 ? -22.312 -13.383 17.484 1 64.25 68 ASN A CA 1
ATOM 485 C C . ASN A 1 68 ? -21.922 -14.781 17.016 1 64.25 68 ASN A C 1
ATOM 487 O O . ASN A 1 68 ? -22.547 -15.766 17.406 1 64.25 68 ASN A O 1
ATOM 491 N N . GLY A 1 69 ? -20.953 -14.727 15.859 1 67.06 69 GLY A N 1
ATOM 492 C CA . GLY A 1 69 ? -20.312 -16.016 15.609 1 67.06 69 GLY A CA 1
ATOM 493 C C . GLY A 1 69 ? -20.719 -16.625 14.281 1 67.06 69 GLY A C 1
ATOM 494 O O . GLY A 1 69 ? -20.344 -17.766 13.977 1 67.06 69 GLY A O 1
ATOM 495 N N . THR A 1 70 ? -21.516 -15.938 13.531 1 72.69 70 THR A N 1
ATOM 496 C CA . THR A 1 70 ? -21.891 -16.516 12.242 1 72.69 70 THR A CA 1
ATOM 497 C C . THR A 1 70 ? -20.734 -16.438 11.258 1 72.69 70 THR A C 1
ATOM 499 O O . THR A 1 70 ? -20.125 -15.383 11.086 1 72.69 70 THR A O 1
ATOM 502 N N . ARG A 1 71 ? -20.375 -17.688 10.836 1 73.44 71 ARG A N 1
ATOM 503 C CA . ARG A 1 71 ? -19.312 -17.781 9.828 1 73.44 71 ARG A CA 1
ATOM 504 C C . ARG A 1 71 ? -19.875 -17.531 8.43 1 73.44 71 ARG A C 1
ATOM 506 O O . ARG A 1 71 ? -21.078 -17.703 8.195 1 73.44 71 ARG A O 1
ATOM 513 N N . LEU A 1 72 ? -18.984 -17.062 7.66 1 86.69 72 LEU A N 1
ATOM 514 C CA . LEU A 1 72 ? -19.344 -16.875 6.258 1 86.69 72 LEU A CA 1
ATOM 515 C C . LEU A 1 72 ? -19.203 -18.188 5.488 1 86.69 72 LEU A C 1
ATOM 517 O O . LEU A 1 72 ? -18.516 -18.234 4.469 1 86.69 72 LEU A O 1
ATOM 521 N N . ASP A 1 73 ? -19.984 -19.172 5.855 1 83.81 73 ASP A N 1
ATOM 522 C CA . ASP A 1 73 ? -19.828 -20.562 5.414 1 83.81 73 ASP A CA 1
ATOM 523 C C . ASP A 1 73 ? -20.031 -20.672 3.904 1 83.81 73 ASP A C 1
ATOM 525 O O . ASP A 1 73 ? -19.344 -21.453 3.24 1 83.81 73 ASP A O 1
ATOM 529 N N . SER A 1 74 ? -21 -19.938 3.461 1 87.31 74 SER A N 1
ATOM 530 C CA . SER A 1 74 ? -21.234 -20.016 2.023 1 87.31 74 SER A CA 1
ATOM 531 C C . SER A 1 74 ? -20.016 -19.547 1.234 1 87.31 74 SER A C 1
ATOM 533 O O . SER A 1 74 ? -19.719 -20.094 0.168 1 87.31 74 SER A O 1
ATOM 535 N N . ILE A 1 75 ? -19.359 -18.594 1.796 1 93.06 75 ILE A N 1
ATOM 536 C CA . ILE A 1 75 ? -18.141 -18.094 1.154 1 93.06 75 ILE A CA 1
ATOM 537 C C . ILE A 1 75 ? -17.031 -19.141 1.259 1 93.06 75 ILE A C 1
ATOM 539 O O . ILE A 1 75 ? -16.391 -19.469 0.264 1 93.06 75 ILE A O 1
ATOM 543 N N . LYS A 1 76 ? -16.891 -19.734 2.363 1 91.62 76 LYS A N 1
ATOM 544 C CA . LYS A 1 76 ? -15.812 -20.672 2.625 1 91.62 76 LYS A CA 1
ATOM 545 C C . LYS A 1 76 ? -15.93 -21.922 1.746 1 91.62 76 LYS A C 1
ATOM 547 O O . LYS A 1 76 ? -14.93 -22.453 1.282 1 91.62 76 LYS A O 1
ATOM 552 N N . ALA A 1 77 ? -17.078 -22.344 1.458 1 93.19 77 ALA A N 1
ATOM 553 C CA . ALA A 1 77 ? -17.312 -23.625 0.791 1 93.19 77 ALA A CA 1
ATOM 554 C C . ALA A 1 77 ? -17.281 -23.469 -0.727 1 93.19 77 ALA A C 1
ATOM 556 O O . ALA A 1 77 ? -17.234 -24.453 -1.46 1 93.19 77 ALA A O 1
ATOM 557 N N . ALA A 1 78 ? -17.312 -22.266 -1.226 1 97.31 78 ALA A N 1
ATOM 558 C CA . ALA A 1 78 ? -17.422 -22.016 -2.662 1 97.31 78 ALA A CA 1
ATOM 559 C C . ALA A 1 78 ? -16.094 -22.297 -3.359 1 97.31 78 ALA A C 1
ATOM 561 O O . ALA A 1 78 ? -15.023 -22.125 -2.768 1 97.31 78 ALA A O 1
ATOM 562 N N . ASP A 1 79 ? -16.141 -22.719 -4.637 1 98.44 79 ASP A N 1
ATOM 563 C CA . ASP A 1 79 ? -14.953 -22.844 -5.465 1 98.44 79 ASP A CA 1
ATOM 564 C C . ASP A 1 79 ? -14.531 -21.484 -6.02 1 98.44 79 ASP A C 1
ATOM 566 O O . ASP A 1 79 ? -13.344 -21.219 -6.203 1 98.44 79 ASP A O 1
ATOM 570 N N . PHE A 1 80 ? -15.578 -20.688 -6.301 1 98.69 80 PHE A N 1
ATOM 571 C CA . PHE A 1 80 ? -15.336 -19.391 -6.918 1 98.69 80 PHE A CA 1
ATOM 572 C C . PHE A 1 80 ? -16 -18.266 -6.125 1 98.69 80 PHE A C 1
ATOM 574 O O . PHE A 1 80 ? -17.203 -18.344 -5.84 1 98.69 80 PHE A O 1
ATOM 581 N N . LEU A 1 81 ? -15.242 -17.266 -5.73 1 98.31 81 LEU A N 1
ATOM 582 C CA . LEU A 1 81 ? -15.766 -16.016 -5.18 1 98.31 81 LEU A CA 1
ATOM 583 C C . LEU A 1 81 ? -15.75 -14.914 -6.23 1 98.31 81 LEU A C 1
ATOM 585 O O . LEU A 1 81 ? -14.695 -14.594 -6.789 1 98.31 81 LEU A O 1
ATOM 589 N N . VAL A 1 82 ? -16.875 -14.336 -6.469 1 98.5 82 VAL A N 1
ATOM 590 C CA . VAL A 1 82 ? -17.016 -13.273 -7.457 1 98.5 82 VAL A CA 1
ATOM 591 C C . VAL A 1 82 ? -17.203 -11.938 -6.75 1 98.5 82 VAL A C 1
ATOM 593 O O . VAL A 1 82 ? -18.172 -11.766 -5.988 1 98.5 82 VAL A O 1
ATOM 596 N N . TYR A 1 83 ? -16.375 -10.992 -7.012 1 97.88 83 TYR A N 1
ATOM 597 C CA . TYR A 1 83 ? -16.453 -9.688 -6.371 1 97.88 83 TYR A CA 1
ATOM 598 C C . TYR A 1 83 ? -17.047 -8.648 -7.309 1 97.88 83 TYR A C 1
ATOM 600 O O . TYR A 1 83 ? -17.75 -7.734 -6.867 1 97.88 83 TYR A O 1
ATOM 608 N N . ASP A 1 84 ? -16.609 -8.656 -8.539 1 97.88 84 ASP A N 1
ATOM 609 C CA . ASP A 1 84 ? -17.281 -7.914 -9.602 1 97.88 84 ASP A CA 1
ATOM 610 C C . ASP A 1 84 ? -18.234 -8.812 -10.383 1 97.88 84 ASP A C 1
ATOM 612 O O . ASP A 1 84 ? -17.812 -9.617 -11.211 1 97.88 84 ASP A O 1
ATOM 616 N N . ARG A 1 85 ? -19.516 -8.641 -10.172 1 96.88 85 ARG A N 1
ATOM 617 C CA . ARG A 1 85 ? -20.5 -9.609 -10.617 1 96.88 85 ARG A CA 1
ATOM 618 C C . ARG A 1 85 ? -20.5 -9.75 -12.133 1 96.88 85 ARG A C 1
ATOM 620 O O . ARG A 1 85 ? -20.422 -10.867 -12.656 1 96.88 85 ARG A O 1
ATOM 627 N N . GLU A 1 86 ? -20.578 -8.617 -12.812 1 97.31 86 GLU A N 1
ATOM 628 C CA . GLU A 1 86 ? -20.672 -8.672 -14.273 1 97.31 86 GLU A CA 1
ATOM 629 C C . GLU A 1 86 ? -19.406 -9.273 -14.875 1 97.31 86 GLU A C 1
ATOM 631 O O . GLU A 1 86 ? -19.469 -10.281 -15.578 1 97.31 86 GLU A O 1
ATOM 636 N N . ARG A 1 87 ? -18.312 -8.805 -14.586 1 98.19 87 ARG A N 1
ATOM 637 C CA . ARG A 1 87 ? -17.078 -9.25 -15.203 1 98.19 87 ARG A CA 1
ATOM 638 C C . ARG A 1 87 ? -16.672 -10.625 -14.68 1 98.19 87 ARG A C 1
ATOM 640 O O . ARG A 1 87 ? -16.109 -11.438 -15.43 1 98.19 87 ARG A O 1
ATOM 647 N N . GLY A 1 88 ? -16.859 -10.883 -13.375 1 98.56 88 GLY A N 1
ATOM 648 C CA . GLY A 1 88 ? -16.531 -12.188 -12.812 1 98.56 88 GLY A CA 1
ATOM 649 C C . GLY A 1 88 ? -17.297 -13.328 -13.453 1 98.56 88 GLY A C 1
ATOM 650 O O . GLY A 1 88 ? -16.719 -14.367 -13.773 1 98.56 88 GLY A O 1
ATOM 651 N N . LEU A 1 89 ? -18.578 -13.078 -13.641 1 98.38 89 LEU A N 1
ATOM 652 C CA . LEU A 1 89 ? -19.391 -14.133 -14.242 1 98.38 89 LEU A CA 1
ATOM 653 C C . LEU A 1 89 ? -19.031 -14.312 -15.711 1 98.38 89 LEU A C 1
ATOM 655 O O . LEU A 1 89 ? -19.094 -15.43 -16.234 1 98.38 89 LEU A O 1
ATOM 659 N N . ASP A 1 90 ? -18.641 -13.242 -16.344 1 98.44 90 ASP A N 1
ATOM 660 C CA . ASP A 1 90 ? -18.156 -13.344 -17.719 1 98.44 90 ASP A CA 1
ATOM 661 C C . ASP A 1 90 ? -16.891 -14.188 -17.797 1 98.44 90 ASP A C 1
ATOM 663 O O . ASP A 1 90 ? -16.734 -14.992 -18.719 1 98.44 90 ASP A O 1
ATOM 667 N N . ILE A 1 91 ? -16.016 -14.047 -16.875 1 98.69 91 ILE A N 1
ATOM 668 C CA . ILE A 1 91 ? -14.773 -14.812 -16.797 1 98.69 91 ILE A CA 1
ATOM 669 C C . ILE A 1 91 ? -15.094 -16.297 -16.641 1 98.69 91 ILE A C 1
ATOM 671 O O . ILE A 1 91 ? -14.492 -17.141 -17.312 1 98.69 91 ILE A O 1
ATOM 675 N N . LEU A 1 92 ? -15.992 -16.594 -15.781 1 98.56 92 LEU A N 1
ATOM 676 C CA . LEU A 1 92 ? -16.344 -17.984 -15.469 1 98.56 92 LEU A CA 1
ATOM 677 C C . LEU A 1 92 ? -17.031 -18.641 -16.641 1 98.56 92 LEU A C 1
ATOM 679 O O . LEU A 1 92 ? -16.781 -19.812 -16.953 1 98.56 92 LEU A O 1
ATOM 683 N N . GLY A 1 93 ? -17.922 -17.906 -17.312 1 97.94 93 GLY A N 1
ATOM 684 C CA . GLY A 1 93 ? -18.734 -18.5 -18.375 1 97.94 93 GLY A CA 1
ATOM 685 C C . GLY A 1 93 ? -19.891 -19.328 -17.828 1 97.94 93 GLY A C 1
ATOM 686 O O . GLY A 1 93 ? -20.172 -19.297 -16.625 1 97.94 93 GLY A O 1
ATOM 687 N N . PRO A 1 94 ? -20.547 -20.047 -18.688 1 95.75 94 PRO A N 1
ATOM 688 C CA . PRO A 1 94 ? -21.812 -20.703 -18.328 1 95.75 94 PRO A CA 1
ATOM 689 C C . PRO A 1 94 ? -21.609 -21.969 -17.516 1 95.75 94 PRO A C 1
ATOM 691 O O . PRO A 1 94 ? -22.484 -22.375 -16.766 1 95.75 94 PRO A O 1
ATOM 694 N N . LYS A 1 95 ? -20.484 -22.609 -17.719 1 95.75 95 LYS A N 1
ATOM 695 C CA . LYS A 1 95 ? -20.281 -23.875 -17.016 1 95.75 95 LYS A CA 1
ATOM 696 C C . LYS A 1 95 ? -18.875 -23.969 -16.422 1 95.75 95 LYS A C 1
ATOM 698 O O . LYS A 1 95 ? -18.141 -24.906 -16.719 1 95.75 95 LYS A O 1
ATOM 703 N N . PRO A 1 96 ? -18.562 -23.094 -15.531 1 98.12 96 PRO A N 1
ATOM 704 C CA . PRO A 1 96 ? -17.25 -23.203 -14.891 1 98.12 96 PRO A CA 1
ATOM 705 C C . PRO A 1 96 ? -17.125 -24.422 -13.984 1 98.12 96 PRO A C 1
ATOM 707 O O . PRO A 1 96 ? -18.141 -24.906 -13.461 1 98.12 96 PRO A O 1
ATOM 710 N N . SER A 1 97 ? -15.906 -24.984 -13.844 1 98.06 97 SER A N 1
ATOM 711 C CA . SER A 1 97 ? -15.711 -26.109 -12.938 1 98.06 97 SER A CA 1
ATOM 712 C C . SER A 1 97 ? -14.328 -26.062 -12.289 1 98.06 97 SER A C 1
ATOM 714 O O . SER A 1 97 ? -13.391 -25.484 -12.859 1 98.06 97 SER A O 1
ATOM 716 N N . TYR A 1 98 ? -14.258 -26.516 -11.156 1 98.56 98 TYR A N 1
ATOM 717 C CA . TYR A 1 98 ? -13.047 -26.781 -10.391 1 98.56 98 TYR A CA 1
ATOM 718 C C . TYR A 1 98 ? -12.914 -28.266 -10.07 1 98.56 98 TYR A C 1
ATOM 720 O O . TYR A 1 98 ? -13.883 -28.906 -9.656 1 98.56 98 TYR A O 1
ATOM 728 N N . GLU A 1 99 ? -11.734 -28.812 -10.289 1 98.5 99 GLU A N 1
ATOM 729 C CA . GLU A 1 99 ? -11.477 -30.219 -9.977 1 98.5 99 GLU A CA 1
ATOM 730 C C . GLU A 1 99 ? -10.109 -30.406 -9.328 1 98.5 99 GLU A C 1
ATOM 732 O O . GLU A 1 99 ? -9.086 -30.016 -9.898 1 98.5 99 GLU A O 1
ATOM 737 N N . PHE A 1 100 ? -10.078 -30.922 -8.102 1 98.44 100 PHE A N 1
ATOM 738 C CA . PHE A 1 100 ? -8.828 -31.406 -7.516 1 98.44 100 PHE A CA 1
ATOM 739 C C . PHE A 1 100 ? -8.383 -32.688 -8.195 1 98.44 100 PHE A C 1
ATOM 741 O O . PHE A 1 100 ? -9.016 -33.75 -8.031 1 98.44 100 PHE A O 1
ATOM 748 N N . VAL A 1 101 ? -7.293 -32.719 -8.883 1 98.56 101 VAL A N 1
ATOM 749 C CA . VAL A 1 101 ? -6.98 -33.812 -9.805 1 98.56 101 VAL A CA 1
ATOM 750 C C . VAL A 1 101 ? -5.957 -34.75 -9.172 1 98.56 101 VAL A C 1
ATOM 752 O O . VAL A 1 101 ? -6.133 -35.969 -9.188 1 98.56 101 VAL A O 1
ATOM 755 N N . PHE A 1 102 ? -4.855 -34.188 -8.648 1 98.44 102 PHE A N 1
ATOM 756 C CA . PHE A 1 102 ? -3.809 -35.031 -8.086 1 98.44 102 PHE A CA 1
ATOM 757 C C . PHE A 1 102 ? -3.465 -34.594 -6.664 1 98.44 102 PHE A C 1
ATOM 759 O O . PHE A 1 102 ? -3.305 -33.406 -6.395 1 98.44 102 PHE A O 1
ATOM 766 N N . ARG A 1 103 ? -3.348 -35.5 -5.766 1 97.69 103 ARG A N 1
ATOM 767 C CA . ARG A 1 103 ? -2.65 -35.281 -4.5 1 97.69 103 ARG A CA 1
ATOM 768 C C . ARG A 1 103 ? -1.146 -35.438 -4.668 1 97.69 103 ARG A C 1
ATOM 770 O O . ARG A 1 103 ? -0.692 -36.438 -5.254 1 97.69 103 ARG A O 1
ATOM 777 N N . VAL A 1 104 ? -0.412 -34.531 -4.281 1 96.38 104 VAL A N 1
ATOM 778 C CA . VAL A 1 104 ? 1.046 -34.594 -4.328 1 96.38 104 VAL A CA 1
ATOM 779 C C . VAL A 1 104 ? 1.618 -34.312 -2.939 1 96.38 104 VAL A C 1
ATOM 781 O O . VAL A 1 104 ? 0.871 -34.062 -1.988 1 96.38 104 VAL A O 1
ATOM 784 N N . ASN A 1 105 ? 2.896 -34.438 -2.82 1 94 105 ASN A N 1
ATOM 785 C CA . ASN A 1 105 ? 3.525 -34.188 -1.525 1 94 105 ASN A CA 1
ATOM 786 C C . ASN A 1 105 ? 3.469 -32.719 -1.143 1 94 105 ASN A C 1
ATOM 788 O O . ASN A 1 105 ? 2.887 -31.906 -1.865 1 94 105 ASN A O 1
ATOM 792 N N . GLU A 1 106 ? 4.059 -32.375 -0.006 1 92.31 106 GLU A N 1
ATOM 793 C CA . GLU A 1 106 ? 3.926 -31.016 0.556 1 92.31 106 GLU A CA 1
ATOM 794 C C . GLU A 1 106 ? 5.043 -30.109 0.062 1 92.31 106 GLU A C 1
ATOM 796 O O . GLU A 1 106 ? 5.223 -29 0.582 1 92.31 106 GLU A O 1
ATOM 801 N N . ALA A 1 107 ? 5.766 -30.562 -0.908 1 91.31 107 ALA A N 1
ATOM 802 C CA . ALA A 1 107 ? 6.812 -29.734 -1.481 1 91.31 107 ALA A CA 1
ATOM 803 C C . ALA A 1 107 ? 6.215 -28.516 -2.199 1 91.31 107 ALA A C 1
ATOM 805 O O . ALA A 1 107 ? 5.012 -28.484 -2.473 1 91.31 107 ALA A O 1
ATOM 806 N N . VAL A 1 108 ? 7.117 -27.594 -2.426 1 90.88 108 VAL A N 1
ATOM 807 C CA . VAL A 1 108 ? 6.75 -26.469 -3.287 1 90.88 108 VAL A CA 1
ATOM 808 C C . VAL A 1 108 ? 6.699 -26.938 -4.742 1 90.88 108 VAL A C 1
ATOM 810 O O . VAL A 1 108 ? 7.633 -27.578 -5.23 1 90.88 108 VAL A O 1
ATOM 813 N N . HIS A 1 109 ? 5.609 -26.734 -5.391 1 95.44 109 HIS A N 1
ATOM 814 C CA . HIS A 1 109 ? 5.461 -27.062 -6.805 1 95.44 109 HIS A CA 1
ATOM 815 C C . HIS A 1 109 ? 5.402 -25.797 -7.656 1 95.44 109 HIS A C 1
ATOM 817 O O . HIS A 1 109 ? 4.52 -24.969 -7.473 1 95.44 109 HIS A O 1
ATOM 823 N N . GLU A 1 110 ? 6.293 -25.672 -8.609 1 96.94 110 GLU A N 1
ATOM 824 C CA . GLU A 1 110 ? 6.52 -24.438 -9.344 1 96.94 110 GLU A CA 1
ATOM 825 C C . GLU A 1 110 ? 6.809 -24.703 -10.812 1 96.94 110 GLU A C 1
ATOM 827 O O . GLU A 1 110 ? 6.734 -25.844 -11.266 1 96.94 110 GLU A O 1
ATOM 832 N N . ALA A 1 111 ? 7.004 -23.703 -11.555 1 98.38 111 ALA A N 1
ATOM 833 C CA . ALA A 1 111 ? 7.512 -23.656 -12.922 1 98.38 111 ALA A CA 1
ATOM 834 C C . ALA A 1 111 ? 6.609 -24.438 -13.875 1 98.38 111 ALA A C 1
ATOM 836 O O . ALA A 1 111 ? 7.09 -25.25 -14.664 1 98.38 111 ALA A O 1
ATOM 837 N N . PRO A 1 112 ? 5.379 -24.25 -13.766 1 98.56 112 PRO A N 1
ATOM 838 C CA . PRO A 1 112 ? 4.523 -24.922 -14.75 1 98.56 112 PRO A CA 1
ATOM 839 C C . PRO A 1 112 ? 4.695 -24.359 -16.156 1 98.56 112 PRO A C 1
ATOM 841 O O . PRO A 1 112 ? 4.703 -23.141 -16.344 1 98.56 112 PRO A O 1
ATOM 844 N N . VAL A 1 113 ? 4.848 -25.25 -17.109 1 98.56 113 VAL A N 1
ATOM 845 C CA . VAL A 1 113 ? 4.969 -24.859 -18.516 1 98.56 113 VAL A CA 1
ATOM 846 C C . VAL A 1 113 ? 4.172 -25.828 -19.391 1 98.56 113 VAL A C 1
ATOM 848 O O . VAL A 1 113 ? 4.418 -27.031 -19.375 1 98.56 113 VAL A O 1
ATOM 851 N N . TYR A 1 114 ? 3.234 -25.281 -20.109 1 98.56 114 TYR A N 1
ATOM 852 C CA . TYR A 1 114 ? 2.459 -26.062 -21.078 1 98.56 114 TYR A CA 1
ATOM 853 C C . TYR A 1 114 ? 3.199 -26.188 -22.391 1 98.56 114 TYR A C 1
ATOM 855 O O . TYR A 1 114 ? 3.582 -25.172 -23 1 98.56 114 TYR A O 1
ATOM 863 N N . VAL A 1 115 ? 3.41 -27.359 -22.781 1 98 115 VAL A N 1
ATOM 864 C CA . VAL A 1 115 ? 3.977 -27.656 -24.094 1 98 115 VAL A CA 1
ATOM 865 C C . VAL A 1 115 ? 2.875 -28.125 -25.047 1 98 115 VAL A C 1
ATOM 867 O O . VAL A 1 115 ? 2.559 -29.328 -25.078 1 98 115 VAL A O 1
ATOM 870 N N . GLU A 1 116 ? 2.461 -27.234 -25.859 1 96.75 116 GLU A N 1
ATOM 871 C CA . GLU A 1 116 ? 1.279 -27.469 -26.688 1 96.75 116 GLU A CA 1
ATOM 872 C C . GLU A 1 116 ? 1.518 -28.594 -27.672 1 96.75 116 GLU A C 1
ATOM 874 O O . GLU A 1 116 ? 0.629 -29.406 -27.922 1 96.75 116 GLU A O 1
ATOM 879 N N . SER A 1 117 ? 2.674 -28.688 -28.297 1 95.62 117 SER A N 1
ATOM 880 C CA . SER A 1 117 ? 2.967 -29.672 -29.344 1 95.62 117 SER A CA 1
ATOM 881 C C . SER A 1 117 ? 2.838 -31.094 -28.797 1 95.62 117 SER A C 1
ATOM 883 O O . SER A 1 117 ? 2.576 -32.031 -29.562 1 95.62 117 SER A O 1
ATOM 885 N N . GLN A 1 118 ? 3.012 -31.203 -27.516 1 97.38 118 GLN A N 1
ATOM 886 C CA . GLN A 1 118 ? 2.918 -32.531 -26.891 1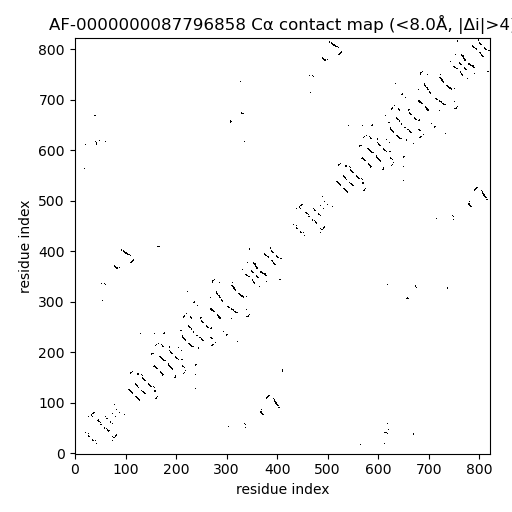 97.38 118 GLN A CA 1
ATOM 887 C C . GLN A 1 118 ? 1.614 -32.688 -26.109 1 97.38 118 GLN A C 1
ATOM 889 O O . GLN A 1 118 ? 1.264 -33.781 -25.688 1 97.38 118 GLN A O 1
ATOM 894 N N . ASN A 1 119 ? 0.933 -31.547 -25.922 1 98.19 119 ASN A N 1
ATOM 895 C CA . ASN A 1 119 ? -0.22 -31.469 -25.047 1 98.19 119 ASN A CA 1
ATOM 896 C C . ASN A 1 119 ? 0.109 -32 -23.656 1 98.19 119 ASN A C 1
ATOM 898 O O . ASN A 1 119 ? -0.591 -32.875 -23.141 1 98.19 119 ASN A O 1
ATOM 902 N N . LYS A 1 120 ? 1.201 -31.5 -23.109 1 98.56 120 LYS A N 1
ATOM 903 C CA . LYS A 1 120 ? 1.682 -31.875 -21.781 1 98.56 120 LYS A CA 1
ATOM 904 C C . LYS A 1 120 ? 2.008 -30.656 -20.953 1 98.56 120 LYS A C 1
ATOM 906 O O . LYS A 1 120 ? 2.383 -29.609 -21.484 1 98.56 120 LYS A O 1
ATOM 911 N N . LEU A 1 121 ? 1.807 -30.797 -19.656 1 98.75 121 LEU A N 1
ATOM 912 C CA . LEU A 1 121 ? 2.16 -29.766 -18.688 1 98.75 121 LEU A CA 1
ATOM 913 C C . LEU A 1 121 ? 3.324 -30.219 -17.812 1 98.75 121 LEU A C 1
ATOM 915 O O . LEU A 1 121 ? 3.223 -31.219 -17.094 1 98.75 121 LEU A O 1
ATOM 919 N N . TYR A 1 122 ? 4.434 -29.5 -17.938 1 98.56 122 TYR A N 1
ATOM 920 C CA . TYR A 1 122 ? 5.598 -29.75 -17.094 1 98.56 122 TYR A CA 1
ATOM 921 C C . TYR A 1 122 ? 5.551 -28.891 -15.836 1 98.56 122 TYR A C 1
ATOM 923 O O . TYR A 1 122 ? 5.113 -27.734 -15.875 1 98.56 122 TYR A O 1
ATOM 931 N N . LEU A 1 123 ? 5.965 -29.438 -14.672 1 97.81 123 LEU A N 1
ATOM 932 C CA . LEU A 1 123 ? 6.133 -28.641 -13.461 1 97.81 123 LEU A CA 1
ATOM 933 C C . LEU A 1 123 ? 7.23 -29.219 -12.57 1 97.81 123 LEU A C 1
ATOM 935 O O . LEU A 1 123 ? 7.734 -30.312 -12.844 1 97.81 123 LEU A O 1
ATOM 939 N N . SER A 1 124 ? 7.562 -28.453 -11.609 1 96.44 124 SER A N 1
ATOM 940 C CA . SER A 1 124 ? 8.719 -28.812 -10.797 1 96.44 124 SER A CA 1
ATOM 941 C C . SER A 1 124 ? 8.312 -29.062 -9.344 1 96.44 124 SER A C 1
ATOM 943 O O . SER A 1 124 ? 7.297 -28.531 -8.883 1 96.44 124 SER A O 1
ATOM 945 N N . GLN A 1 125 ? 9.125 -29.891 -8.75 1 93.44 125 GLN A N 1
ATOM 946 C CA . GLN A 1 125 ? 9.094 -30.109 -7.305 1 93.44 125 GLN A CA 1
ATOM 947 C C . GLN A 1 125 ? 10.367 -29.594 -6.641 1 93.44 125 GLN A C 1
ATOM 949 O O . GLN A 1 125 ? 11.469 -30.047 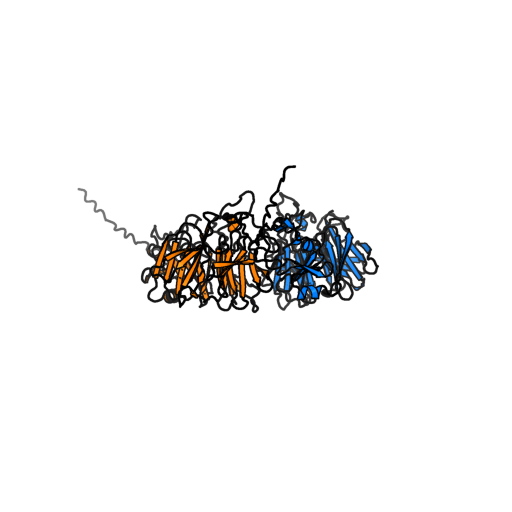-6.961 1 93.44 125 GLN A O 1
ATOM 954 N N . LEU A 1 126 ? 10.18 -28.688 -5.797 1 92.88 126 LEU A N 1
ATOM 955 C CA . LEU A 1 126 ? 11.352 -28.109 -5.148 1 92.88 126 LEU A CA 1
ATOM 956 C C . LEU A 1 126 ? 11.602 -28.766 -3.797 1 92.88 126 LEU A C 1
ATOM 958 O O . LEU A 1 126 ? 11.531 -30 -3.68 1 92.88 126 LEU A O 1
ATOM 962 N N . ALA A 1 127 ? 11.797 -28.203 -2.73 1 86 127 ALA A N 1
ATOM 963 C CA . ALA A 1 127 ? 11.953 -28.719 -1.374 1 86 127 ALA A CA 1
ATOM 964 C C . ALA A 1 127 ? 10.648 -28.594 -0.587 1 86 127 ALA A C 1
ATOM 966 O O . ALA A 1 127 ? 9.828 -27.719 -0.867 1 86 127 ALA A O 1
ATOM 967 N N . PRO A 1 128 ? 10.414 -29.594 0.262 1 82.62 128 PRO A N 1
ATOM 968 C CA . PRO A 1 128 ? 11.227 -30.719 0.739 1 82.62 128 PRO A CA 1
ATOM 969 C C . PRO A 1 128 ? 10.969 -32 -0.043 1 82.62 128 PRO A C 1
ATOM 971 O O . PRO A 1 128 ? 9.875 -32.188 -0.575 1 82.62 128 PRO A O 1
ATOM 974 N N . PRO A 1 129 ? 11.867 -32.875 -0.037 1 79.06 129 PRO A N 1
ATOM 975 C CA . PRO A 1 129 ? 13.219 -32.688 0.488 1 79.06 129 PRO A CA 1
ATOM 976 C C . PRO A 1 129 ? 14.133 -31.938 -0.486 1 79.06 129 PRO A C 1
ATOM 978 O O . PRO A 1 129 ? 13.898 -31.953 -1.696 1 79.06 129 PRO A O 1
ATOM 981 N N . THR A 1 130 ? 15.188 -31.484 0.004 1 80.88 130 THR A N 1
ATOM 982 C CA . THR A 1 130 ? 16.234 -30.922 -0.848 1 80.88 130 THR A CA 1
ATOM 983 C C . THR A 1 130 ? 16.922 -32.031 -1.647 1 80.88 130 THR A C 1
ATOM 985 O O . THR A 1 130 ? 16.984 -33.188 -1.201 1 80.88 130 THR A O 1
ATOM 988 N N . GLY A 1 131 ? 17.266 -31.688 -2.809 1 82.12 131 GLY A N 1
ATOM 989 C CA . GLY A 1 131 ? 18 -32.656 -3.623 1 82.12 131 GLY A CA 1
ATOM 990 C C . GLY A 1 131 ? 17.125 -33.406 -4.602 1 82.12 131 GLY A C 1
ATOM 991 O O . GLY A 1 131 ? 17.609 -34.156 -5.426 1 82.12 131 GLY A O 1
ATOM 992 N N . TYR A 1 132 ? 15.906 -33.219 -4.551 1 84.56 132 TYR A N 1
ATOM 993 C CA . TYR A 1 132 ? 14.992 -33.875 -5.477 1 84.56 132 TYR A CA 1
ATOM 994 C C . TYR A 1 132 ? 15.188 -33.375 -6.898 1 84.56 132 TYR A C 1
ATOM 996 O O . TYR A 1 132 ? 15.055 -32.188 -7.152 1 84.56 132 TYR A O 1
ATOM 1004 N N . LEU A 1 133 ? 15.438 -34.219 -7.883 1 87.12 133 LEU A N 1
ATOM 1005 C CA . LEU A 1 133 ? 15.859 -33.781 -9.211 1 87.12 133 LEU A CA 1
ATOM 1006 C C . LEU A 1 133 ? 14.719 -33.938 -10.219 1 87.12 133 LEU A C 1
ATOM 1008 O O . LEU A 1 133 ? 14.516 -33.094 -11.078 1 87.12 133 LEU A O 1
ATOM 1012 N N . PRO A 1 134 ? 13.906 -34.969 -10.094 1 92.5 134 PRO A N 1
ATOM 1013 C CA . PRO A 1 134 ? 12.883 -35.156 -11.125 1 92.5 134 PRO A CA 1
ATOM 1014 C C . PRO A 1 134 ? 11.812 -34.062 -11.102 1 92.5 134 PRO A C 1
ATOM 1016 O O . PRO A 1 134 ? 11.445 -33.594 -10.023 1 92.5 134 PRO A O 1
ATOM 1019 N N . GLN A 1 135 ? 11.367 -33.719 -12.305 1 96.06 135 GLN A N 1
ATOM 1020 C CA . GLN A 1 135 ? 10.18 -32.906 -12.492 1 96.06 135 GLN A CA 1
ATOM 1021 C C . GLN A 1 135 ? 8.93 -33.75 -12.672 1 96.06 135 GLN A C 1
ATOM 1023 O O . GLN A 1 135 ? 8.992 -34.969 -12.57 1 96.06 135 GLN A O 1
ATOM 1028 N N . LEU A 1 136 ? 7.82 -33.062 -12.695 1 97.62 136 LEU A N 1
ATOM 1029 C CA . LEU A 1 136 ? 6.566 -33.781 -12.953 1 97.62 136 LEU A CA 1
ATOM 1030 C C . LEU A 1 136 ? 6 -33.375 -14.32 1 97.62 136 LEU A C 1
ATOM 1032 O O . LEU A 1 136 ? 6.203 -32.25 -14.781 1 97.62 136 LEU A O 1
ATOM 1036 N N . VAL A 1 137 ? 5.285 -34.312 -14.914 1 98.5 137 VAL A N 1
ATOM 1037 C CA . VAL A 1 137 ? 4.598 -34.094 -16.172 1 98.5 137 VAL A CA 1
ATOM 1038 C C . VAL A 1 137 ? 3.148 -34.562 -16.078 1 98.5 137 VAL A C 1
ATOM 1040 O O . VAL A 1 137 ? 2.891 -35.719 -15.727 1 98.5 137 VAL A O 1
ATOM 1043 N N . VAL A 1 138 ? 2.271 -33.719 -16.328 1 98.62 138 VAL A N 1
ATOM 1044 C CA . VAL A 1 138 ? 0.876 -34.094 -16.516 1 98.62 138 VAL A CA 1
ATOM 1045 C C . VAL A 1 138 ? 0.627 -34.375 -18 1 98.62 138 VAL A C 1
ATOM 1047 O O . VAL A 1 138 ? 0.774 -33.5 -18.859 1 98.62 138 VAL A O 1
ATOM 1050 N N . ASP A 1 139 ? 0.214 -35.562 -18.297 1 98.69 139 ASP A N 1
ATOM 1051 C CA . ASP A 1 139 ? -0.134 -35.938 -19.672 1 98.69 139 ASP A CA 1
ATOM 1052 C C . ASP A 1 139 ? -1.61 -35.688 -19.953 1 98.69 139 ASP A C 1
ATOM 1054 O O . ASP A 1 139 ? -2.484 -36.375 -19.438 1 98.69 139 ASP A O 1
ATOM 1058 N N . LEU A 1 140 ? -1.807 -34.719 -20.812 1 98.5 140 LEU A N 1
ATOM 1059 C CA . LEU A 1 140 ? -3.164 -34.25 -21.078 1 98.5 140 LEU A CA 1
ATOM 1060 C C . LEU A 1 140 ? -3.764 -34.969 -22.266 1 98.5 140 LEU A C 1
ATOM 1062 O O . LEU A 1 140 ? -4.883 -34.688 -22.688 1 98.5 140 LEU A O 1
ATOM 1066 N N . ASN A 1 141 ? -3.068 -35.969 -22.828 1 97.88 141 ASN A N 1
ATOM 1067 C CA . ASN A 1 141 ? -3.588 -36.781 -23.906 1 97.88 141 ASN A CA 1
ATOM 1068 C C . ASN A 1 141 ? -4.453 -37.938 -23.375 1 97.88 141 ASN A C 1
ATOM 1070 O O . ASN A 1 141 ? -5.164 -38.594 -24.141 1 97.88 141 ASN A O 1
ATOM 1074 N N . GLU A 1 142 ? -4.383 -38.094 -22.125 1 95.81 142 GLU A N 1
ATOM 1075 C CA . GLU A 1 142 ? -5.145 -39.188 -21.484 1 95.81 142 GLU A CA 1
ATOM 1076 C C . GLU A 1 142 ? -6.348 -38.625 -20.734 1 95.81 142 GLU A C 1
ATOM 1078 O O . GLU A 1 142 ? -6.316 -37.5 -20.25 1 95.81 142 GLU A O 1
ATOM 1083 N N . ASP A 1 143 ? -7.387 -39.438 -20.625 1 93.69 143 ASP A N 1
ATOM 1084 C CA . ASP A 1 143 ? -8.57 -39.094 -19.859 1 93.69 143 ASP A CA 1
ATOM 1085 C C . ASP A 1 143 ? -8.969 -40.25 -18.922 1 93.69 143 ASP A C 1
ATOM 1087 O O . ASP A 1 143 ? -9.461 -41.281 -19.375 1 93.69 143 ASP A O 1
ATOM 1091 N N . PRO A 1 144 ? -8.852 -40.125 -17.578 1 95.69 144 PRO A N 1
ATOM 1092 C CA . PRO A 1 144 ? -8.344 -38.906 -16.938 1 95.69 144 PRO A CA 1
ATOM 1093 C C . PRO A 1 144 ? -6.844 -38.719 -17.156 1 95.69 144 PRO A C 1
ATOM 1095 O O . PRO A 1 144 ? -6.129 -39.656 -17.484 1 95.69 144 PRO A O 1
ATOM 1098 N N . PRO A 1 145 ? -6.367 -37.469 -17 1 98 145 PRO A N 1
ATOM 1099 C CA . PRO A 1 145 ? -4.938 -37.219 -17.156 1 98 145 PRO A CA 1
ATOM 1100 C C . PRO A 1 145 ? -4.078 -38.031 -16.203 1 98 145 PRO A C 1
ATOM 1102 O O . PRO A 1 145 ? -4.562 -38.469 -15.148 1 98 145 PRO A O 1
ATOM 1105 N N . THR A 1 146 ? -2.826 -38.219 -16.594 1 98.38 146 THR A N 1
ATOM 1106 C CA . THR A 1 146 ? -1.896 -38.969 -15.742 1 98.38 146 THR A CA 1
ATOM 1107 C C . THR A 1 146 ? -0.729 -38.062 -15.32 1 98.38 146 THR A C 1
ATOM 1109 O O . THR A 1 146 ? -0.451 -37.062 -15.969 1 98.38 146 THR A O 1
ATOM 1112 N N . LEU A 1 147 ? -0.13 -38.406 -14.211 1 98.25 147 LEU A N 1
ATOM 1113 C CA . LEU A 1 147 ? 1.022 -37.719 -13.648 1 98.25 147 LEU A CA 1
ATOM 1114 C C . LEU A 1 147 ? 2.234 -38.625 -13.586 1 98.25 147 LEU A C 1
ATOM 1116 O O . LEU A 1 147 ? 2.131 -39.781 -13.102 1 98.25 147 LEU A O 1
ATOM 1120 N N . SER A 1 148 ? 3.379 -38.188 -14.109 1 97.94 148 SER A N 1
ATOM 1121 C CA . SER A 1 148 ? 4.598 -39 -14.07 1 97.94 148 SER A CA 1
ATOM 1122 C C . SER A 1 148 ? 5.816 -38.125 -13.742 1 97.94 148 SER A C 1
ATOM 1124 O O . SER A 1 148 ? 5.758 -36.906 -13.852 1 97.94 148 SER A O 1
ATOM 1126 N N . GLU A 1 149 ? 6.914 -38.719 -13.312 1 96.69 149 GLU A N 1
ATOM 1127 C CA . GLU A 1 149 ? 8.188 -38.062 -13.117 1 96.69 149 GLU A CA 1
ATOM 1128 C C . GLU A 1 149 ? 8.969 -37.969 -14.422 1 96.69 149 GLU A C 1
ATOM 1130 O O . GLU A 1 149 ? 8.812 -38.812 -15.312 1 96.69 149 GLU A O 1
ATOM 1135 N N . PHE A 1 150 ? 9.711 -36.906 -14.484 1 96.62 150 PHE A N 1
ATOM 1136 C CA . PHE A 1 150 ? 10.555 -36.656 -15.648 1 96.62 150 PHE A CA 1
ATOM 1137 C C . PHE A 1 150 ? 11.938 -36.188 -15.219 1 96.62 150 PHE A C 1
ATOM 1139 O O . PHE A 1 150 ? 12.062 -35.312 -14.352 1 96.62 150 PHE A O 1
ATOM 1146 N N . LEU A 1 151 ? 12.906 -36.75 -15.75 1 96.44 151 LEU A N 1
ATOM 1147 C CA . LEU A 1 151 ? 14.281 -36.344 -15.523 1 96.44 151 LEU A CA 1
ATOM 1148 C C . LEU A 1 151 ? 14.922 -35.844 -16.828 1 96.44 151 LEU A C 1
ATOM 1150 O O . LEU A 1 151 ? 15.047 -36.625 -17.781 1 96.44 151 LEU A O 1
ATOM 1154 N N . SER A 1 152 ? 15.328 -34.625 -16.844 1 96.56 152 SER A N 1
ATOM 1155 C CA . SER A 1 152 ? 16 -34.062 -18.016 1 96.56 152 SER A CA 1
ATOM 1156 C C . SER A 1 152 ? 17.453 -34.531 -18.094 1 96.56 152 SER A C 1
ATOM 1158 O O . SER A 1 152 ? 17.938 -35.188 -17.172 1 96.56 152 SER A O 1
ATOM 1160 N N . ASP A 1 153 ? 18.094 -34.094 -19.281 1 96.75 153 ASP A N 1
ATOM 1161 C CA . ASP A 1 153 ? 19.484 -34.5 -19.484 1 96.75 153 ASP A CA 1
ATOM 1162 C C . ASP A 1 153 ? 20.328 -33.281 -19.906 1 96.75 153 ASP A C 1
ATOM 1164 O O . ASP A 1 153 ? 20.25 -32.812 -21.047 1 96.75 153 ASP A O 1
ATOM 1168 N N . PRO A 1 154 ? 21.297 -32.906 -19.141 1 96 154 PRO A N 1
ATOM 1169 C CA . PRO A 1 154 ? 21.453 -33.281 -17.734 1 96 154 PRO A CA 1
ATOM 1170 C C . PRO A 1 154 ? 20.266 -32.875 -16.875 1 96 154 PRO A C 1
ATOM 1172 O O . PRO A 1 154 ? 19.453 -32.062 -17.297 1 96 154 PRO A O 1
ATOM 1175 N N . PRO A 1 155 ? 20.156 -33.469 -15.648 1 95.81 155 PRO A N 1
ATOM 1176 C CA . PRO A 1 155 ? 19.078 -33.062 -14.742 1 95.81 155 PRO A CA 1
ATOM 1177 C C . PRO A 1 155 ? 19.203 -31.625 -14.25 1 95.81 155 PRO A C 1
ATOM 1179 O O . PRO A 1 155 ? 20.312 -31.094 -14.195 1 95.81 155 PRO A O 1
ATOM 1182 N N . VAL A 1 156 ? 18.125 -31.031 -13.969 1 96.44 156 VAL A N 1
ATOM 1183 C CA . VAL A 1 156 ? 18.125 -29.656 -13.461 1 96.44 156 VAL A CA 1
ATOM 1184 C C . VAL A 1 156 ? 17.562 -29.625 -12.047 1 96.44 156 VAL A C 1
ATOM 1186 O O . VAL A 1 156 ? 16.469 -30.141 -11.797 1 96.44 156 VAL A O 1
ATOM 1189 N N . TYR A 1 157 ? 18.297 -29.047 -11.164 1 96 157 TYR A N 1
ATOM 1190 C CA . TYR A 1 157 ? 17.938 -28.984 -9.758 1 96 157 TYR A CA 1
ATOM 1191 C C . TYR A 1 157 ? 17.047 -27.766 -9.484 1 96 157 TYR A C 1
ATOM 1193 O O . TYR A 1 157 ? 17.484 -26.625 -9.656 1 96 157 TYR A O 1
ATOM 1201 N N . ALA A 1 158 ? 15.781 -27.969 -9.133 1 96.5 158 ALA A N 1
ATOM 1202 C CA . ALA A 1 158 ? 14.859 -27.016 -8.531 1 96.5 158 ALA A CA 1
ATOM 1203 C C . ALA A 1 158 ? 14.5 -25.906 -9.516 1 96.5 158 ALA A C 1
ATOM 1205 O O . ALA A 1 158 ? 14.633 -24.719 -9.195 1 96.5 158 ALA A O 1
ATOM 1206 N N . PRO A 1 159 ? 13.992 -26.203 -10.695 1 97.69 159 PRO A N 1
ATOM 1207 C CA . PRO A 1 159 ? 13.344 -25.141 -11.477 1 97.69 159 PRO A CA 1
ATOM 1208 C C . PRO A 1 159 ? 12.18 -24.484 -10.734 1 97.69 159 PRO A C 1
ATOM 1210 O O . PRO A 1 159 ? 11.242 -25.172 -10.32 1 97.69 159 PRO A O 1
ATOM 1213 N N . ASN A 1 160 ? 12.273 -23.203 -10.508 1 98.12 160 ASN A N 1
ATOM 1214 C CA . ASN A 1 160 ? 11.266 -22.453 -9.773 1 98.12 160 ASN A CA 1
ATOM 1215 C C . ASN A 1 160 ? 10.375 -21.641 -10.703 1 98.12 160 ASN A C 1
ATOM 1217 O O . ASN A 1 160 ? 9.156 -21.641 -10.555 1 98.12 160 ASN A O 1
ATOM 1221 N N . GLY A 1 161 ? 10.953 -20.922 -11.594 1 98.5 161 GLY A N 1
ATOM 1222 C CA . GLY A 1 161 ? 10.234 -20.234 -12.656 1 98.5 161 GLY A CA 1
ATOM 1223 C C . GLY A 1 161 ? 10.25 -20.984 -13.977 1 98.5 161 GLY A C 1
ATOM 1224 O O . GLY A 1 161 ? 11.195 -21.734 -14.258 1 98.5 161 GLY A O 1
ATOM 1225 N N . GLY A 1 162 ? 9.25 -20.734 -14.789 1 98.5 162 GLY A N 1
ATOM 1226 C CA . GLY A 1 162 ? 9.203 -21.375 -16.094 1 98.5 162 GLY A CA 1
ATOM 1227 C C . GLY A 1 162 ? 8.344 -20.641 -17.094 1 98.5 162 GLY A C 1
ATOM 1228 O O . GLY A 1 162 ? 7.309 -20.078 -16.734 1 98.5 162 GLY A O 1
ATOM 1229 N N . THR A 1 163 ? 8.805 -20.688 -18.266 1 98.31 163 THR A N 1
ATOM 1230 C CA . THR A 1 163 ? 8.031 -20.188 -19.391 1 98.31 163 THR A CA 1
ATOM 1231 C C . THR A 1 163 ? 8.406 -20.938 -20.672 1 98.31 163 THR A C 1
ATOM 1233 O O . THR A 1 163 ? 9.195 -21.875 -20.641 1 98.31 163 THR A O 1
ATOM 1236 N N . PHE A 1 164 ? 7.676 -20.703 -21.719 1 98.06 164 PHE A N 1
ATOM 1237 C CA . PHE A 1 164 ? 7.93 -21.312 -23.016 1 98.06 164 PHE A CA 1
ATOM 1238 C C . PHE A 1 164 ? 8.344 -20.266 -24.047 1 98.06 164 PHE A C 1
ATOM 1240 O O . PHE A 1 164 ? 7.672 -19.25 -24.188 1 98.06 164 PHE A O 1
ATOM 1247 N N . HIS A 1 165 ? 9.414 -20.531 -24.703 1 97.06 165 HIS A N 1
ATOM 1248 C CA . HIS A 1 165 ? 9.922 -19.578 -25.688 1 97.06 165 HIS A CA 1
ATOM 1249 C C . HIS A 1 165 ? 10.773 -20.281 -26.734 1 97.06 165 HIS A C 1
ATOM 1251 O O . HIS A 1 165 ? 11.633 -21.109 -26.406 1 97.06 165 HIS A O 1
ATOM 1257 N N . ASP A 1 166 ? 10.5 -20.016 -28.016 1 95.5 166 ASP A N 1
ATOM 1258 C CA . ASP A 1 166 ? 11.266 -20.5 -29.156 1 95.5 166 ASP A CA 1
ATOM 1259 C C . ASP A 1 166 ? 11.344 -22.031 -29.141 1 95.5 166 ASP A C 1
ATOM 1261 O O . ASP A 1 166 ? 12.43 -22.594 -29.312 1 95.5 166 ASP A O 1
ATOM 1265 N N . GLY A 1 167 ? 10.289 -22.609 -28.781 1 96.38 167 GLY A N 1
ATOM 1266 C CA . GLY A 1 167 ? 10.164 -24.062 -28.859 1 96.38 167 GLY A CA 1
ATOM 1267 C C . GLY A 1 167 ? 10.773 -24.781 -27.688 1 96.38 167 GLY A C 1
ATOM 1268 O O . GLY A 1 167 ? 10.852 -26.016 -27.688 1 96.38 167 GLY A O 1
ATOM 1269 N N . LYS A 1 168 ? 11.148 -24.031 -26.719 1 98.19 168 LYS A N 1
ATOM 1270 C CA . LYS A 1 168 ? 11.789 -24.641 -25.562 1 98.19 168 LYS A CA 1
ATOM 1271 C C . LYS A 1 168 ? 11.18 -24.125 -24.25 1 98.19 168 LYS A C 1
ATOM 1273 O O . LYS A 1 168 ? 10.594 -23.031 -24.234 1 98.19 168 LYS A O 1
ATOM 1278 N N . ILE A 1 169 ? 11.352 -24.938 -23.234 1 98.44 169 ILE A N 1
ATOM 1279 C CA . ILE A 1 169 ? 11.078 -24.484 -21.891 1 98.44 169 ILE A CA 1
ATOM 1280 C C . ILE A 1 169 ? 12.266 -23.656 -21.375 1 98.44 169 ILE A C 1
ATOM 1282 O O . ILE A 1 169 ? 13.422 -24.047 -21.547 1 98.44 169 ILE A O 1
ATOM 1286 N N . VAL A 1 170 ? 11.992 -22.5 -20.875 1 98.56 170 VAL A N 1
ATOM 1287 C CA . VAL A 1 170 ? 12.984 -21.688 -20.156 1 98.56 170 VAL A CA 1
ATOM 1288 C C . VAL A 1 170 ? 12.727 -21.766 -18.656 1 98.56 170 VAL A C 1
ATOM 1290 O O . VAL A 1 170 ? 11.641 -21.422 -18.188 1 98.56 170 VAL A O 1
ATOM 1293 N N . TRP A 1 171 ? 13.742 -22.188 -17.875 1 98.5 171 TRP A N 1
ATOM 1294 C CA . TRP A 1 171 ? 13.617 -22.359 -16.422 1 98.5 171 TRP A CA 1
ATOM 1295 C C . TRP A 1 171 ? 14.508 -21.359 -15.688 1 98.5 171 TRP A C 1
ATOM 1297 O O . TRP A 1 171 ? 15.641 -21.109 -16.094 1 98.5 171 TRP A O 1
ATOM 1307 N N . GLY A 1 172 ? 13.953 -20.734 -14.688 1 98.69 172 GLY A N 1
ATOM 1308 C CA . GLY A 1 172 ? 14.773 -20.25 -13.586 1 98.69 172 GLY A CA 1
ATOM 1309 C C . GLY A 1 172 ? 15.07 -21.312 -12.547 1 98.69 172 GLY A C 1
ATOM 1310 O O . GLY A 1 172 ? 14.203 -21.672 -11.75 1 98.69 172 GLY A O 1
ATOM 1311 N N . ALA A 1 173 ? 16.281 -21.828 -12.586 1 98.06 173 ALA A N 1
ATOM 1312 C CA . ALA A 1 173 ? 16.672 -22.906 -11.672 1 98.06 173 ALA A CA 1
ATOM 1313 C C . ALA A 1 173 ? 17.234 -22.344 -10.367 1 98.06 173 ALA A C 1
ATOM 1315 O O . ALA A 1 173 ? 18.344 -21.812 -10.336 1 98.06 173 ALA A O 1
ATOM 1316 N N . SER A 1 174 ? 16.547 -22.578 -9.336 1 97.69 174 SER A N 1
ATOM 1317 C CA . SER A 1 174 ? 16.797 -21.906 -8.062 1 97.69 174 SER A CA 1
ATOM 1318 C C . SER A 1 174 ? 17.75 -22.734 -7.191 1 97.69 174 SER A C 1
ATOM 1320 O O . SER A 1 174 ? 18.234 -22.25 -6.164 1 97.69 174 SER A O 1
ATOM 1322 N N . GLY A 1 175 ? 18.109 -23.906 -7.559 1 95.25 175 GLY A N 1
ATOM 1323 C CA . GLY A 1 175 ? 18.969 -24.766 -6.754 1 95.25 175 GLY A CA 1
ATOM 1324 C C . GLY A 1 175 ? 20.453 -24.5 -6.984 1 95.25 175 GLY A C 1
ATOM 1325 O O . GLY A 1 175 ? 20.875 -24.297 -8.117 1 95.25 175 GLY A O 1
ATOM 1326 N N . GLY A 1 176 ? 21.172 -24.484 -5.91 1 94.81 176 GLY A N 1
ATOM 1327 C CA . GLY A 1 176 ? 22.625 -24.359 -5.949 1 94.81 176 GLY A CA 1
ATOM 1328 C C . GLY A 1 176 ? 23.328 -25.203 -4.918 1 94.81 176 GLY A C 1
ATOM 1329 O O . GLY A 1 176 ? 23.172 -25 -3.713 1 94.81 176 GLY A O 1
ATOM 1330 N N . ASN A 1 177 ? 24.047 -26.094 -5.504 1 94.88 177 ASN A N 1
ATOM 1331 C CA . ASN A 1 177 ? 24.766 -26.984 -4.602 1 94.88 177 ASN A CA 1
ATOM 1332 C C . ASN A 1 177 ? 26.016 -27.547 -5.254 1 94.88 177 ASN A C 1
ATOM 1334 O O . ASN A 1 177 ? 26 -27.906 -6.438 1 94.88 177 ASN A O 1
ATOM 1338 N N . ARG A 1 178 ? 27.016 -27.719 -4.496 1 93.69 178 ARG A N 1
ATOM 1339 C CA . ARG A 1 178 ? 28.281 -28.25 -4.98 1 93.69 178 ARG A CA 1
ATOM 1340 C C . ARG A 1 178 ? 28.188 -29.75 -5.223 1 93.69 178 ARG A C 1
ATOM 1342 O O . ARG A 1 178 ? 29 -30.328 -5.945 1 93.69 178 ARG A O 1
ATOM 1349 N N . SER A 1 179 ? 27.266 -30.375 -4.543 1 91.38 179 SER A N 1
ATOM 1350 C CA . SER A 1 179 ? 27.078 -31.812 -4.699 1 91.38 179 SER A CA 1
ATOM 1351 C C . SER A 1 179 ? 25.609 -32.188 -4.684 1 91.38 179 SER A C 1
ATOM 1353 O O . SER A 1 179 ? 24.969 -32.156 -3.631 1 91.38 179 SER A O 1
ATOM 1355 N N . ILE A 1 180 ? 25.094 -32.469 -5.848 1 90 180 ILE A N 1
ATOM 1356 C CA . ILE A 1 180 ? 23.719 -32.906 -6.012 1 90 180 ILE A CA 1
ATOM 1357 C C . ILE A 1 180 ? 23.625 -33.969 -7.109 1 90 180 ILE A C 1
ATOM 1359 O O . ILE A 1 180 ? 24.031 -33.719 -8.25 1 90 180 ILE A O 1
ATOM 1363 N N . GLY A 1 181 ? 23.094 -35.156 -6.734 1 84.5 181 GLY A N 1
ATOM 1364 C CA . GLY A 1 181 ? 22.984 -36.219 -7.703 1 84.5 181 GLY A CA 1
ATOM 1365 C C . GLY A 1 181 ? 24.297 -36.562 -8.375 1 84.5 181 GLY A C 1
ATOM 1366 O O . GLY A 1 181 ? 24.328 -36.875 -9.578 1 84.5 181 GLY A O 1
ATOM 1367 N N . GLY A 1 182 ? 25.312 -36.375 -7.789 1 85.81 182 GLY A N 1
ATOM 1368 C CA . GLY A 1 182 ? 26.625 -36.688 -8.312 1 85.81 182 GLY A CA 1
ATOM 1369 C C . GLY A 1 182 ? 27.219 -35.594 -9.156 1 85.81 182 GLY A C 1
ATOM 1370 O O . GLY A 1 182 ? 28.266 -35.781 -9.797 1 85.81 182 GLY A O 1
ATOM 1371 N N . THR A 1 183 ? 26.578 -34.438 -9.164 1 89.5 183 THR A N 1
ATOM 1372 C CA . THR A 1 183 ? 27.094 -33.312 -9.938 1 89.5 183 THR A CA 1
ATOM 1373 C C . THR A 1 183 ? 26.969 -32.031 -9.141 1 89.5 183 THR A C 1
ATOM 1375 O O . THR A 1 183 ? 26.562 -32.031 -7.98 1 89.5 183 THR A O 1
ATOM 1378 N N . GLU A 1 184 ? 27.484 -30.922 -9.75 1 94.38 184 GLU A N 1
ATOM 1379 C CA . GLU A 1 184 ? 27.344 -29.578 -9.172 1 94.38 184 GLU A CA 1
ATOM 1380 C C . GLU A 1 184 ? 26.422 -28.719 -10.016 1 94.38 184 GLU A C 1
ATOM 1382 O O . GLU A 1 184 ? 26.391 -28.828 -11.242 1 94.38 184 GLU A O 1
ATOM 1387 N N . GLN A 1 185 ? 25.625 -27.922 -9.32 1 95.94 185 GLN A N 1
ATOM 1388 C CA . GLN A 1 185 ? 24.797 -26.906 -9.977 1 95.94 185 GLN A CA 1
ATOM 1389 C C . GLN A 1 185 ? 24.797 -25.609 -9.18 1 95.94 185 GLN A C 1
ATOM 1391 O O . GLN A 1 185 ? 24.781 -25.625 -7.949 1 95.94 185 GLN A O 1
ATOM 1396 N N . ARG A 1 186 ? 24.844 -24.531 -9.875 1 97.12 186 ARG A N 1
ATOM 1397 C CA . ARG A 1 186 ? 24.562 -23.219 -9.297 1 97.12 186 ARG A CA 1
ATOM 1398 C C . ARG A 1 186 ? 23.297 -22.625 -9.898 1 97.12 186 ARG A C 1
ATOM 1400 O O . ARG A 1 186 ? 22.859 -23.016 -10.977 1 97.12 186 ARG A O 1
ATOM 1407 N N . VAL A 1 187 ? 22.688 -21.688 -9.172 1 98.25 187 VAL A N 1
ATOM 1408 C CA . VAL A 1 187 ? 21.484 -21 -9.633 1 98.25 187 VAL A CA 1
ATOM 1409 C C . VAL A 1 187 ? 21.719 -20.438 -11.031 1 98.25 187 VAL A C 1
ATOM 1411 O O . VAL A 1 187 ? 22.781 -19.875 -11.32 1 98.25 187 VAL A O 1
ATOM 1414 N N . SER A 1 188 ? 20.688 -20.672 -11.945 1 98.62 188 SER A N 1
ATOM 1415 C CA . SER A 1 188 ? 20.953 -20.375 -13.352 1 98.62 188 SER A CA 1
ATOM 1416 C C . SER A 1 188 ? 19.641 -20.281 -14.148 1 98.62 188 SER A C 1
ATOM 1418 O O . SER A 1 188 ? 18.609 -20.766 -13.703 1 98.62 188 SER A O 1
ATOM 1420 N N . LEU A 1 189 ? 19.719 -19.594 -15.266 1 98.69 189 LEU A N 1
ATOM 1421 C CA . LEU A 1 189 ? 18.734 -19.75 -16.328 1 98.69 189 LEU A CA 1
ATOM 1422 C C . LEU A 1 189 ? 19.109 -20.906 -17.25 1 98.69 189 LEU A C 1
ATOM 1424 O O . LEU A 1 189 ? 20.25 -21.016 -17.688 1 98.69 189 LEU A O 1
ATOM 1428 N N . ARG A 1 190 ? 18.078 -21.719 -17.531 1 98.44 190 ARG A N 1
ATOM 1429 C CA . ARG A 1 190 ? 18.312 -22.906 -18.359 1 98.44 190 ARG A CA 1
ATOM 1430 C C . ARG A 1 190 ? 17.172 -23.125 -19.344 1 98.44 190 ARG A C 1
ATOM 1432 O O . ARG A 1 190 ? 16.078 -22.594 -19.156 1 98.44 190 ARG A O 1
ATOM 1439 N N . THR A 1 191 ? 17.516 -23.922 -20.344 1 98.56 191 THR A N 1
ATOM 1440 C CA . THR A 1 191 ? 16.453 -24.359 -21.266 1 98.56 191 THR A CA 1
ATOM 1441 C C . THR A 1 191 ? 16.328 -25.875 -21.25 1 98.56 191 THR A C 1
ATOM 1443 O O . THR A 1 191 ? 17.281 -26.578 -20.906 1 98.56 191 THR A O 1
ATOM 1446 N N . LEU A 1 192 ? 15.164 -26.281 -21.547 1 98.62 192 LEU A N 1
ATOM 1447 C CA . LEU A 1 192 ? 14.852 -27.672 -21.812 1 98.62 192 LEU A CA 1
ATOM 1448 C C . LEU A 1 192 ? 14.172 -27.828 -23.172 1 98.62 192 LEU A C 1
ATOM 1450 O O . LEU A 1 192 ? 13.164 -27.156 -23.453 1 98.62 192 LEU A O 1
ATOM 1454 N N . ASP A 1 193 ? 14.766 -28.609 -24.016 1 98.38 193 ASP A N 1
ATOM 1455 C CA . ASP A 1 193 ? 14.07 -29.062 -25.219 1 98.38 193 ASP A CA 1
ATOM 1456 C C . ASP A 1 193 ? 13.109 -30.219 -24.891 1 98.38 193 ASP A C 1
ATOM 1458 O O . ASP A 1 193 ? 13.547 -31.328 -24.625 1 98.38 193 ASP A O 1
ATOM 1462 N N . PRO A 1 194 ? 11.867 -29.906 -24.938 1 96.62 194 PRO A N 1
ATOM 1463 C CA . PRO A 1 194 ? 10.938 -30.953 -24.484 1 96.62 194 PRO A CA 1
ATOM 1464 C C . PRO A 1 194 ? 10.906 -32.156 -25.422 1 96.62 194 PRO A C 1
ATOM 1466 O O . PRO A 1 194 ? 10.469 -33.25 -25.016 1 96.62 194 PRO A O 1
ATOM 1469 N N . GLU A 1 195 ? 11.328 -32.031 -26.594 1 96.12 195 GLU A N 1
ATOM 1470 C CA . GLU A 1 195 ? 11.352 -33.125 -27.547 1 96.12 195 GLU A CA 1
ATOM 1471 C C . GLU A 1 195 ? 12.516 -34.062 -27.281 1 96.12 195 GLU A C 1
ATOM 1473 O O . GLU A 1 195 ? 12.367 -35.312 -27.344 1 96.12 195 GLU A O 1
ATOM 1478 N N . THR A 1 196 ? 13.609 -33.531 -26.938 1 97.75 196 THR A N 1
ATOM 1479 C CA . THR A 1 196 ? 14.812 -34.344 -26.797 1 97.75 196 THR A CA 1
ATOM 1480 C C . THR A 1 196 ? 15.117 -34.625 -25.328 1 97.75 196 THR A C 1
ATOM 1482 O O . THR A 1 196 ? 15.883 -35.531 -25.016 1 97.75 196 THR A O 1
ATOM 1485 N N . GLY A 1 197 ? 14.586 -33.781 -24.484 1 97.88 197 GLY A N 1
ATOM 1486 C CA . GLY A 1 197 ? 14.891 -33.906 -23.062 1 97.88 197 GLY A CA 1
ATOM 1487 C C . GLY A 1 197 ? 16.219 -33.25 -22.672 1 97.88 197 GLY A C 1
ATOM 1488 O O . GLY A 1 197 ? 16.625 -33.312 -21.516 1 97.88 197 GLY A O 1
ATOM 1489 N N . LYS A 1 198 ? 16.844 -32.594 -23.625 1 98.5 198 LYS A N 1
ATOM 1490 C CA . LYS A 1 198 ? 18.156 -32 -23.375 1 98.5 198 LYS A CA 1
ATOM 1491 C C . LYS A 1 198 ? 18.031 -30.625 -22.75 1 98.5 198 LYS A C 1
ATOM 1493 O O . LYS A 1 198 ? 17.156 -29.844 -23.125 1 98.5 198 LYS A O 1
ATOM 1498 N N . THR A 1 199 ? 18.938 -30.344 -21.781 1 98.19 199 THR A N 1
ATOM 1499 C CA . THR A 1 199 ? 18.953 -29.031 -21.141 1 98.19 199 THR A CA 1
ATOM 1500 C C . THR A 1 199 ? 20.234 -28.281 -21.5 1 98.19 199 THR A C 1
ATOM 1502 O O . THR A 1 199 ? 21.234 -28.891 -21.875 1 98.19 199 THR A O 1
ATOM 1505 N N . ALA A 1 200 ? 20.188 -27 -21.453 1 97.94 200 ALA A N 1
ATOM 1506 C CA . ALA A 1 200 ? 21.328 -26.125 -21.672 1 97.94 200 ALA A CA 1
ATOM 1507 C C . ALA A 1 200 ? 21.266 -24.906 -20.75 1 97.94 200 ALA A C 1
ATOM 1509 O O . ALA A 1 200 ? 20.188 -24.453 -20.375 1 97.94 200 ALA A O 1
ATOM 1510 N N . MET A 1 201 ? 22.469 -24.391 -20.391 1 97.5 201 MET A N 1
ATOM 1511 C CA . MET A 1 201 ? 22.547 -23.219 -19.531 1 97.5 201 MET A CA 1
ATOM 1512 C C . MET A 1 201 ? 22.578 -21.938 -20.359 1 97.5 201 MET A C 1
ATOM 1514 O O . MET A 1 201 ? 23.25 -21.875 -21.391 1 97.5 201 MET A O 1
ATOM 1518 N N . LEU A 1 202 ? 21.891 -20.938 -19.891 1 97.56 202 LEU A N 1
ATOM 1519 C CA . LEU A 1 202 ? 21.922 -19.625 -20.531 1 97.56 202 LEU A CA 1
ATOM 1520 C C . LEU A 1 202 ? 22.812 -18.672 -19.734 1 97.56 202 LEU A C 1
ATOM 1522 O O . LEU A 1 202 ? 23.625 -17.953 -20.328 1 97.56 202 LEU A O 1
ATOM 1526 N N . VAL A 1 203 ? 22.609 -18.594 -18.422 1 97.44 203 VAL A N 1
ATOM 1527 C CA . VAL A 1 203 ? 23.359 -17.75 -17.516 1 97.44 203 VAL A CA 1
ATOM 1528 C C . VAL A 1 203 ? 23.438 -18.391 -16.141 1 97.44 203 VAL A C 1
ATOM 1530 O O . VAL A 1 203 ? 22.469 -18.984 -15.672 1 97.44 203 VAL A O 1
ATOM 1533 N N . ASN A 1 204 ? 24.641 -18.266 -15.461 1 97.88 204 ASN A N 1
ATOM 1534 C CA . ASN A 1 204 ? 24.75 -18.906 -14.148 1 97.88 204 ASN A CA 1
ATOM 1535 C C . ASN A 1 204 ? 25.484 -18.031 -13.148 1 97.88 204 ASN A C 1
ATOM 1537 O O . ASN A 1 204 ? 25.844 -18.484 -12.062 1 97.88 204 ASN A O 1
ATOM 1541 N N . ASN A 1 205 ? 25.734 -16.797 -13.531 1 96.5 205 ASN A N 1
ATOM 1542 C CA . ASN A 1 205 ? 26.406 -15.898 -12.594 1 96.5 205 ASN A CA 1
ATOM 1543 C C . ASN A 1 205 ? 26.219 -14.438 -12.977 1 96.5 205 ASN A C 1
ATOM 1545 O O . ASN A 1 205 ? 25.797 -14.133 -14.094 1 96.5 205 ASN A O 1
ATOM 1549 N N . TYR A 1 206 ? 26.391 -13.562 -12.062 1 95.81 206 TYR A N 1
ATOM 1550 C CA . TYR A 1 206 ? 26.531 -12.125 -12.273 1 95.81 206 TYR A CA 1
ATOM 1551 C C . TYR A 1 206 ? 27.953 -11.664 -12.031 1 95.81 206 TYR A C 1
ATOM 1553 O O . TYR A 1 206 ? 28.328 -11.336 -10.898 1 95.81 206 TYR A O 1
ATOM 1561 N N . PHE A 1 207 ? 28.781 -11.656 -13.055 1 92.5 207 PHE A N 1
ATOM 1562 C CA . PHE A 1 207 ? 30.188 -11.289 -13.008 1 92.5 207 PHE A CA 1
ATOM 1563 C C . PHE A 1 207 ? 30.922 -12.078 -11.93 1 92.5 207 PHE A C 1
ATOM 1565 O O . PHE A 1 207 ? 31.672 -11.508 -11.133 1 92.5 207 PHE A O 1
ATOM 1572 N N . GLY A 1 208 ? 30.609 -13.289 -11.766 1 94.75 208 GLY A N 1
ATOM 1573 C CA . GLY A 1 208 ? 31.328 -14.188 -10.867 1 94.75 208 GLY A CA 1
ATOM 1574 C C . GLY A 1 208 ? 30.562 -14.453 -9.578 1 94.75 208 GLY A C 1
ATOM 1575 O O . GLY A 1 208 ? 30.906 -15.383 -8.836 1 94.75 208 GLY A O 1
ATOM 1576 N N . TYR A 1 209 ? 29.547 -13.68 -9.305 1 95.56 209 TYR A N 1
ATOM 1577 C CA . TYR A 1 209 ? 28.703 -13.922 -8.133 1 95.56 209 TYR A CA 1
ATOM 1578 C C . TYR A 1 209 ? 27.562 -14.859 -8.469 1 95.56 209 TYR A C 1
ATOM 1580 O O . TYR A 1 209 ? 27 -14.805 -9.57 1 95.56 209 TYR A O 1
ATOM 1588 N N . TYR A 1 210 ? 27.234 -15.719 -7.484 1 97.06 210 TYR A N 1
ATOM 1589 C CA . TYR A 1 210 ? 26.047 -16.547 -7.645 1 97.06 210 TYR A CA 1
ATOM 1590 C C . TYR A 1 210 ? 24.766 -15.719 -7.555 1 97.06 210 TYR A C 1
ATOM 1592 O O . TYR A 1 210 ? 24.672 -14.812 -6.719 1 97.06 210 TYR A O 1
ATOM 1600 N N . PHE A 1 211 ? 23.797 -16.031 -8.414 1 97.94 211 PHE A N 1
ATOM 1601 C CA . PHE A 1 211 ? 22.453 -15.516 -8.188 1 97.94 211 PHE A CA 1
ATOM 1602 C C . PHE A 1 211 ? 21.859 -16.078 -6.902 1 97.94 211 PHE A C 1
ATOM 1604 O O . PHE A 1 211 ? 22.297 -17.125 -6.418 1 97.94 211 PHE A O 1
ATOM 1611 N N . ASN A 1 212 ? 20.875 -15.383 -6.34 1 97.88 212 ASN A N 1
ATOM 1612 C CA . ASN A 1 212 ? 20.281 -15.797 -5.074 1 97.88 212 ASN A CA 1
ATOM 1613 C C . ASN A 1 212 ? 19.328 -16.969 -5.262 1 97.88 212 ASN A C 1
ATOM 1615 O O . ASN A 1 212 ? 19.375 -17.953 -4.516 1 97.88 212 ASN A O 1
ATOM 1619 N N . THR A 1 213 ? 18.422 -16.906 -6.203 1 97.75 213 THR A N 1
ATOM 1620 C CA . THR A 1 213 ? 17.328 -17.875 -6.316 1 97.75 213 THR A CA 1
ATOM 1621 C C . THR A 1 213 ? 16.906 -18.031 -7.77 1 97.75 213 THR A C 1
ATOM 1623 O O . THR A 1 213 ? 16.719 -19.156 -8.25 1 97.75 213 THR A O 1
ATOM 1626 N N . ILE A 1 214 ? 16.766 -16.906 -8.492 1 98.25 214 ILE A N 1
ATOM 1627 C CA . ILE A 1 214 ? 15.992 -16.797 -9.727 1 98.25 214 ILE A CA 1
ATOM 1628 C C . ILE A 1 214 ? 14.625 -17.453 -9.539 1 98.25 214 ILE A C 1
ATOM 1630 O O . ILE A 1 214 ? 14.453 -18.641 -9.82 1 98.25 214 ILE A O 1
ATOM 1634 N N . ASP A 1 215 ? 13.719 -16.734 -9.227 1 98.62 215 ASP A N 1
ATOM 1635 C CA . ASP A 1 215 ? 12.445 -17.234 -8.727 1 98.62 215 ASP A CA 1
ATOM 1636 C C . ASP A 1 215 ? 11.43 -17.406 -9.859 1 98.62 215 ASP A C 1
ATOM 1638 O O . ASP A 1 215 ? 10.672 -18.375 -9.875 1 98.62 215 ASP A O 1
ATOM 1642 N N . ASP A 1 216 ? 11.359 -16.469 -10.742 1 98.81 216 ASP A N 1
ATOM 1643 C CA . ASP A 1 216 ? 10.438 -16.516 -11.867 1 98.81 216 ASP A CA 1
ATOM 1644 C C . ASP A 1 216 ? 11.039 -15.852 -13.109 1 98.81 216 ASP A C 1
ATOM 1646 O O . ASP A 1 216 ? 12.016 -15.109 -13 1 98.81 216 ASP A O 1
ATOM 1650 N N . VAL A 1 217 ? 10.438 -16.188 -14.281 1 98.75 217 VAL A N 1
ATOM 1651 C CA . VAL A 1 217 ? 10.977 -15.711 -15.555 1 98.75 217 VAL A CA 1
ATOM 1652 C C . VAL A 1 217 ? 9.828 -15.305 -16.484 1 98.75 217 VAL A C 1
ATOM 1654 O O . VAL A 1 217 ? 8.758 -15.914 -16.453 1 98.75 217 VAL A O 1
ATOM 1657 N N . ALA A 1 218 ? 10.047 -14.32 -17.25 1 98.44 218 ALA A N 1
ATOM 1658 C CA . ALA A 1 218 ? 9.156 -13.883 -18.328 1 98.44 218 ALA A CA 1
ATOM 1659 C C . ALA A 1 218 ? 9.945 -13.406 -19.531 1 98.44 218 ALA A C 1
ATOM 1661 O O . ALA A 1 218 ? 11.016 -12.797 -19.391 1 98.44 218 ALA A O 1
ATOM 1662 N N . VAL A 1 219 ? 9.438 -13.672 -20.672 1 98.31 219 VAL A N 1
ATOM 1663 C CA . VAL A 1 219 ? 10.07 -13.211 -21.906 1 98.31 219 VAL A CA 1
ATOM 1664 C C . VAL A 1 219 ? 9.328 -11.992 -22.453 1 98.31 219 VAL A C 1
ATOM 1666 O O . VAL A 1 219 ? 8.109 -12.023 -22.625 1 98.31 219 VAL A O 1
ATOM 1669 N N . HIS A 1 220 ? 10.047 -10.953 -22.656 1 98 220 HIS A N 1
ATOM 1670 C CA . HIS A 1 220 ? 9.422 -9.781 -23.266 1 98 220 HIS A CA 1
ATOM 1671 C C . HIS A 1 220 ? 8.953 -10.086 -24.688 1 98 220 HIS A C 1
ATOM 1673 O O . HIS A 1 220 ? 9.727 -10.578 -25.5 1 98 220 HIS A O 1
ATOM 1679 N N . PRO A 1 221 ? 7.777 -9.727 -25.016 1 96.5 221 PRO A N 1
ATOM 1680 C CA . PRO A 1 221 ? 7.188 -10.227 -26.266 1 96.5 221 PRO A CA 1
ATOM 1681 C C . PRO A 1 221 ? 7.805 -9.594 -27.516 1 96.5 221 PRO A C 1
ATOM 1683 O O . PRO A 1 221 ? 7.727 -10.164 -28.609 1 96.5 221 PRO A O 1
ATOM 1686 N N . LYS A 1 222 ? 8.422 -8.445 -27.406 1 94.62 222 LYS A N 1
ATOM 1687 C CA . LYS A 1 222 ? 8.977 -7.777 -28.578 1 94.62 222 LYS A CA 1
ATOM 1688 C C . LYS A 1 222 ? 10.477 -8.023 -28.688 1 94.62 222 LYS A C 1
ATOM 1690 O O . LYS A 1 222 ? 10.977 -8.352 -29.766 1 94.62 222 LYS A O 1
ATOM 1695 N N . THR A 1 223 ? 11.195 -7.91 -27.609 1 96 223 THR A N 1
ATOM 1696 C CA . THR A 1 223 ? 12.648 -7.977 -27.688 1 96 223 THR A CA 1
ATOM 1697 C C . THR A 1 223 ? 13.133 -9.422 -27.562 1 96 223 THR A C 1
ATOM 1699 O O . THR A 1 223 ? 14.25 -9.742 -27.984 1 96 223 THR A O 1
ATOM 1702 N N . GLY A 1 224 ? 12.336 -10.234 -26.891 1 97.25 224 GLY A N 1
ATOM 1703 C CA . GLY A 1 224 ? 12.758 -11.602 -26.625 1 97.25 224 GLY A CA 1
ATOM 1704 C C . GLY A 1 224 ? 13.688 -11.719 -25.438 1 97.25 224 GLY A C 1
ATOM 1705 O O . GLY A 1 224 ? 14.133 -12.812 -25.094 1 97.25 224 GLY A O 1
ATOM 1706 N N . ASP A 1 225 ? 14.008 -10.609 -24.797 1 97.88 225 ASP A N 1
ATOM 1707 C CA . ASP A 1 225 ? 14.844 -10.664 -23.609 1 97.88 225 ASP A CA 1
ATOM 1708 C C . ASP A 1 225 ? 14.133 -11.422 -22.484 1 97.88 225 ASP A C 1
ATOM 1710 O O . ASP A 1 225 ? 12.914 -11.32 -22.328 1 97.88 225 ASP A O 1
ATOM 1714 N N . ILE A 1 226 ? 14.914 -12.109 -21.688 1 98.5 226 ILE A N 1
ATOM 1715 C CA . ILE A 1 226 ? 14.375 -12.836 -20.531 1 98.5 226 ILE A CA 1
ATOM 1716 C C . ILE A 1 226 ? 14.531 -11.984 -19.281 1 98.5 226 ILE A C 1
ATOM 1718 O O . ILE A 1 226 ? 15.648 -11.633 -18.891 1 98.5 226 ILE A O 1
ATOM 1722 N N . TRP A 1 227 ? 13.445 -11.617 -18.672 1 98.88 227 TRP A N 1
ATOM 1723 C CA . TRP A 1 227 ? 13.445 -10.938 -17.391 1 98.88 227 TRP A CA 1
ATOM 1724 C C . TRP A 1 227 ? 13.195 -11.922 -16.25 1 98.88 227 TRP A C 1
ATOM 1726 O O . TRP A 1 227 ? 12.406 -12.859 -16.391 1 98.88 227 TRP A O 1
ATOM 1736 N N . PHE A 1 228 ? 13.93 -11.719 -15.141 1 98.88 228 PHE A N 1
ATOM 1737 C CA . PHE A 1 228 ? 13.766 -12.695 -14.062 1 98.88 228 PHE A CA 1
ATOM 1738 C C . PHE A 1 228 ? 13.93 -12.031 -12.703 1 98.88 228 PHE A C 1
ATOM 1740 O O . PHE A 1 228 ? 14.57 -10.984 -12.586 1 98.88 228 PHE A O 1
ATOM 1747 N N . THR A 1 229 ? 13.289 -12.578 -11.711 1 98.94 229 THR A N 1
ATOM 1748 C CA . THR A 1 229 ? 13.367 -12.109 -10.336 1 98.94 229 THR A CA 1
ATOM 1749 C C . THR A 1 229 ? 14.383 -12.922 -9.539 1 98.94 229 THR A C 1
ATOM 1751 O O . THR A 1 229 ? 14.508 -14.133 -9.75 1 98.94 229 THR A O 1
ATOM 1754 N N . ASP A 1 230 ? 15.078 -12.281 -8.609 1 98.69 230 ASP A N 1
ATOM 1755 C CA . ASP A 1 230 ? 16.141 -12.938 -7.844 1 98.69 230 ASP A CA 1
ATOM 1756 C C . ASP A 1 230 ? 16.047 -12.594 -6.359 1 98.69 230 ASP A C 1
ATOM 1758 O O . ASP A 1 230 ? 16.938 -11.945 -5.809 1 98.69 230 ASP A O 1
ATOM 1762 N N . PRO A 1 231 ? 15.016 -13.164 -5.711 1 98.5 231 PRO A N 1
ATOM 1763 C CA . PRO A 1 231 ? 14.914 -13.016 -4.258 1 98.5 231 PRO A CA 1
ATOM 1764 C C . PRO A 1 231 ? 15.891 -13.922 -3.506 1 98.5 231 PRO A C 1
ATOM 1766 O O . PRO A 1 231 ? 16.797 -14.5 -4.113 1 98.5 231 PRO A O 1
ATOM 1769 N N . GLN A 1 232 ? 15.664 -14.086 -2.201 1 97.38 232 GLN A N 1
ATOM 1770 C CA . GLN A 1 232 ? 16.656 -14.789 -1.411 1 97.38 232 GLN A CA 1
ATOM 1771 C C . GLN A 1 232 ? 16.109 -16.094 -0.854 1 97.38 232 GLN A C 1
ATOM 1773 O O . GLN A 1 232 ? 16.672 -16.688 0.067 1 97.38 232 GLN A O 1
ATOM 1778 N N . TYR A 1 233 ? 15.102 -16.609 -1.387 1 96.94 233 TYR A N 1
ATOM 1779 C CA . TYR A 1 233 ? 14.352 -17.734 -0.85 1 96.94 233 TYR A CA 1
ATOM 1780 C C . TYR A 1 233 ? 15.188 -19.016 -0.864 1 96.94 233 TYR A C 1
ATOM 1782 O O . TYR A 1 233 ? 15.031 -19.875 -0 1 96.94 233 TYR A O 1
ATOM 1790 N N . SER A 1 234 ? 16.031 -19.188 -1.866 1 96.56 234 SER A N 1
ATOM 1791 C CA . SER A 1 234 ? 16.812 -20.422 -1.934 1 96.56 234 SER A CA 1
ATOM 1792 C C . SER A 1 234 ? 17.688 -20.594 -0.692 1 96.56 234 SER A C 1
ATOM 1794 O O . SER A 1 234 ? 17.906 -21.719 -0.23 1 96.56 234 SER A O 1
ATOM 1796 N N . TRP A 1 235 ? 18.203 -19.484 -0.214 1 94.88 235 TRP A N 1
ATOM 1797 C CA . TRP A 1 235 ? 18.969 -19.531 1.028 1 94.88 235 TRP A CA 1
ATOM 1798 C C . TRP A 1 235 ? 18.047 -19.828 2.215 1 94.88 235 TRP A C 1
ATOM 1800 O O . TRP A 1 235 ? 18.344 -20.703 3.031 1 94.88 235 TRP A O 1
ATOM 1810 N N . PHE A 1 236 ? 16.891 -19.109 2.295 1 94.62 236 PHE A N 1
ATOM 1811 C CA . PHE A 1 236 ? 15.953 -19.297 3.4 1 94.62 236 PHE A CA 1
ATOM 1812 C C . PHE A 1 236 ? 15.539 -20.766 3.51 1 94.62 236 PHE A C 1
ATOM 1814 O O . PHE A 1 236 ? 15.438 -21.297 4.613 1 94.62 236 PHE A O 1
ATOM 1821 N N . ASN A 1 237 ? 15.344 -21.438 2.354 1 92.62 237 ASN A N 1
ATOM 1822 C CA . ASN A 1 237 ? 14.695 -22.75 2.311 1 92.62 237 ASN A CA 1
ATOM 1823 C C . ASN A 1 237 ? 15.711 -23.875 2.088 1 92.62 237 ASN A C 1
ATOM 1825 O O . ASN A 1 237 ? 15.336 -24.984 1.732 1 92.62 237 ASN A O 1
ATOM 1829 N N . ASP A 1 238 ? 16.984 -23.547 2.123 1 92.88 238 ASP A N 1
ATOM 1830 C CA . ASP A 1 238 ? 18.078 -24.516 2.064 1 92.88 238 ASP A CA 1
ATOM 1831 C C . ASP A 1 238 ? 18.172 -25.156 0.679 1 92.88 238 ASP A C 1
ATOM 1833 O O . ASP A 1 238 ? 18.438 -26.344 0.556 1 92.88 238 ASP A O 1
ATOM 1837 N N . LEU A 1 239 ? 17.859 -24.406 -0.387 1 94.94 239 LEU A N 1
ATOM 1838 C CA . LEU A 1 239 ? 18.016 -24.875 -1.759 1 94.94 239 LEU A CA 1
ATOM 1839 C C . LEU A 1 239 ? 19.422 -24.578 -2.287 1 94.94 239 LEU A C 1
ATOM 1841 O O . LEU A 1 239 ? 19.828 -25.125 -3.309 1 94.94 239 LEU A O 1
ATOM 1845 N N . THR A 1 240 ? 20.109 -23.688 -1.653 1 94.44 240 THR A N 1
ATOM 1846 C CA . THR A 1 240 ? 21.484 -23.375 -2.012 1 94.44 240 THR A CA 1
ATOM 1847 C C . THR A 1 240 ? 22.406 -23.562 -0.812 1 94.44 240 THR A C 1
ATOM 1849 O O . THR A 1 240 ? 21.984 -23.406 0.335 1 94.44 240 THR A O 1
ATOM 1852 N N . ASP A 1 241 ? 23.641 -23.844 -1.109 1 93.88 241 ASP A N 1
ATOM 1853 C CA . ASP A 1 241 ? 24.609 -24.094 -0.054 1 93.88 241 ASP A CA 1
ATOM 1854 C C . ASP A 1 241 ? 25.453 -22.859 0.223 1 93.88 241 ASP A C 1
ATOM 1856 O O . ASP A 1 241 ? 26.375 -22.891 1.053 1 93.88 241 ASP A O 1
ATOM 1860 N N . THR A 1 242 ? 25.188 -21.797 -0.464 1 92.5 242 THR A N 1
ATOM 1861 C CA . THR A 1 242 ? 25.938 -20.547 -0.3 1 92.5 242 THR A CA 1
ATOM 1862 C C . THR A 1 242 ? 25 -19.406 0.061 1 92.5 242 THR A C 1
ATOM 1864 O O . THR A 1 242 ? 23.938 -19.25 -0.561 1 92.5 242 THR A O 1
ATOM 1867 N N . PRO A 1 243 ? 25.406 -18.547 1.053 1 93.88 243 PRO A N 1
ATOM 1868 C CA . PRO A 1 243 ? 24.562 -17.391 1.357 1 93.88 243 PRO A CA 1
ATOM 1869 C C . PRO A 1 243 ? 24.484 -16.391 0.196 1 93.88 243 PRO A C 1
ATOM 1871 O O . PRO A 1 243 ? 25.359 -16.375 -0.67 1 93.88 243 PRO A O 1
ATOM 1874 N N . PRO A 1 244 ? 23.469 -15.555 0.224 1 94.56 244 PRO A N 1
ATOM 1875 C CA . PRO A 1 244 ? 23.312 -14.562 -0.845 1 94.56 244 PRO A CA 1
ATOM 1876 C C . PRO A 1 244 ? 24.562 -13.688 -1.021 1 94.56 244 PRO A C 1
ATOM 1878 O O . PRO A 1 244 ? 25.141 -13.242 -0.033 1 94.56 244 PRO A O 1
ATOM 1881 N N . GLN A 1 245 ? 24.875 -13.492 -2.283 1 93.12 245 GLN A N 1
ATOM 1882 C CA . GLN A 1 245 ? 26.016 -12.648 -2.637 1 93.12 245 GLN A CA 1
ATOM 1883 C C . GLN A 1 245 ? 25.562 -11.367 -3.334 1 93.12 245 GLN A C 1
ATOM 1885 O O . GLN A 1 245 ? 26.359 -10.469 -3.586 1 93.12 245 GLN A O 1
ATOM 1890 N N . LEU A 1 246 ? 24.281 -11.32 -3.654 1 94.25 246 LEU A N 1
ATOM 1891 C CA . LEU A 1 246 ? 23.656 -10.195 -4.336 1 94.25 246 LEU A CA 1
ATOM 1892 C C . LEU A 1 246 ? 22.469 -9.672 -3.547 1 94.25 246 LEU A C 1
ATOM 1894 O O . LEU A 1 246 ? 21.844 -10.422 -2.779 1 94.25 246 LEU A O 1
ATOM 1898 N N . PRO A 1 247 ? 22.109 -8.281 -3.678 1 95.31 247 PRO A N 1
ATOM 1899 C CA . PRO A 1 247 ? 20.828 -7.844 -3.148 1 95.31 247 PRO A CA 1
ATOM 1900 C C . PRO A 1 247 ? 19.641 -8.477 -3.879 1 95.31 247 PRO A C 1
ATOM 1902 O O . PRO A 1 247 ? 19.797 -8.992 -4.992 1 95.31 247 PRO A O 1
ATOM 1905 N N . SER A 1 248 ? 18.5 -8.547 -3.197 1 97 248 SER A N 1
ATOM 1906 C CA . SER A 1 248 ? 17.297 -8.883 -3.941 1 97 248 SER A CA 1
ATOM 1907 C C . SER A 1 248 ? 17.062 -7.895 -5.082 1 97 248 SER A C 1
ATOM 1909 O O . SER A 1 248 ? 17.156 -6.68 -4.891 1 97 248 SER A O 1
ATOM 1911 N N . ALA A 1 249 ? 16.828 -8.445 -6.246 1 98.19 249 ALA A N 1
ATOM 1912 C CA . ALA A 1 249 ? 16.609 -7.598 -7.414 1 98.19 249 ALA A CA 1
ATOM 1913 C C . ALA A 1 249 ? 15.961 -8.375 -8.547 1 98.19 249 ALA A C 1
ATOM 1915 O O . ALA A 1 249 ? 15.695 -9.57 -8.422 1 98.19 249 ALA A O 1
ATOM 1916 N N . SER A 1 250 ? 15.586 -7.707 -9.602 1 98.81 250 SER A N 1
ATOM 1917 C CA . SER A 1 250 ? 15.148 -8.281 -10.867 1 98.81 250 SER A CA 1
ATOM 1918 C C . SER A 1 250 ? 16.047 -7.844 -12.016 1 98.81 250 SER A C 1
ATOM 1920 O O . SER A 1 250 ? 16.547 -6.719 -12.023 1 98.81 250 SER A O 1
ATOM 1922 N N . TYR A 1 251 ? 16.219 -8.758 -12.961 1 98.62 251 TYR A N 1
ATOM 1923 C CA . TYR A 1 251 ? 17.203 -8.555 -14.023 1 98.62 251 TYR A CA 1
ATOM 1924 C C . TYR A 1 251 ? 16.578 -8.812 -15.391 1 98.62 251 TYR A C 1
ATOM 1926 O O . TYR A 1 251 ? 15.531 -9.453 -15.492 1 98.62 251 TYR A O 1
ATOM 1934 N N . ARG A 1 252 ? 17.25 -8.281 -16.391 1 98.44 252 ARG A N 1
ATOM 1935 C CA . ARG A 1 252 ? 17.031 -8.57 -17.812 1 98.44 252 ARG A CA 1
ATOM 1936 C C . ARG A 1 252 ? 18.266 -9.219 -18.438 1 98.44 252 ARG A C 1
ATOM 1938 O O . ARG A 1 252 ? 19.375 -8.703 -18.297 1 98.44 252 ARG A O 1
ATOM 1945 N N . PHE A 1 253 ? 18.031 -10.336 -19.078 1 98.38 253 PHE A N 1
ATOM 1946 C CA . PHE A 1 253 ? 19.078 -11.047 -19.812 1 98.38 253 PHE A CA 1
ATOM 1947 C C . PHE A 1 253 ? 18.875 -10.898 -21.328 1 98.38 253 PHE A C 1
ATOM 1949 O O . PHE A 1 253 ? 17.812 -11.25 -21.844 1 98.38 253 PHE A O 1
ATOM 1956 N N . ASN A 1 254 ? 19.859 -10.359 -21.922 1 96.12 254 ASN A N 1
ATOM 1957 C CA . ASN A 1 254 ? 19.922 -10.281 -23.375 1 96.12 254 ASN A CA 1
ATOM 1958 C C . ASN A 1 254 ? 20.781 -11.398 -23.953 1 96.12 254 ASN A C 1
ATOM 1960 O O . ASN A 1 254 ? 22 -11.336 -23.906 1 96.12 254 ASN A O 1
ATOM 1964 N N . ALA A 1 255 ? 20.188 -12.32 -24.625 1 94.81 255 ALA A N 1
ATOM 1965 C CA . ALA A 1 255 ? 20.859 -13.539 -25.031 1 94.81 255 ALA A CA 1
ATOM 1966 C C . ALA A 1 255 ? 21.906 -13.25 -26.109 1 94.81 255 ALA A C 1
ATOM 1968 O O . ALA A 1 255 ? 23.031 -13.75 -26.047 1 94.81 255 ALA A O 1
ATOM 1969 N N . PRO A 1 256 ? 21.625 -12.469 -27.109 1 93.75 256 PRO A N 1
ATOM 1970 C CA . PRO A 1 256 ? 22.625 -12.242 -28.156 1 93.75 256 PRO A CA 1
ATOM 1971 C C . PRO A 1 256 ? 23.922 -11.648 -27.625 1 93.75 256 PRO A C 1
ATOM 1973 O O . PRO A 1 256 ? 25.016 -12.039 -28.047 1 93.75 256 PRO A O 1
ATOM 1976 N N . SER A 1 257 ? 23.859 -10.812 -26.734 1 93.69 257 SER A N 1
ATOM 1977 C CA . SER A 1 257 ? 25.062 -10.164 -26.234 1 93.69 257 SER A CA 1
ATOM 1978 C C . SER A 1 257 ? 25.609 -10.883 -25 1 93.69 257 SER A C 1
ATOM 1980 O O . SER A 1 257 ? 26.781 -10.75 -24.656 1 93.69 257 SER A O 1
ATOM 1982 N N . GLY A 1 258 ? 24.688 -11.539 -24.312 1 96.19 258 GLY A N 1
ATOM 1983 C CA . GLY A 1 258 ? 25.047 -12.172 -23.062 1 96.19 258 GLY A CA 1
ATOM 1984 C C . GLY A 1 258 ? 24.938 -11.25 -21.875 1 96.19 258 GLY A C 1
ATOM 1985 O O . GLY A 1 258 ? 25.219 -11.648 -20.734 1 96.19 258 GLY A O 1
ATOM 1986 N N . ALA A 1 259 ? 24.438 -10.078 -22.047 1 94.81 259 ALA A N 1
ATOM 1987 C CA . ALA A 1 259 ? 24.422 -9.07 -21 1 94.81 259 ALA A CA 1
ATOM 1988 C C . ALA A 1 259 ? 23.297 -9.352 -20 1 94.81 259 ALA A C 1
ATOM 1990 O O . ALA A 1 259 ? 22.188 -9.727 -20.391 1 94.81 259 ALA A O 1
ATOM 1991 N N . VAL A 1 260 ? 23.578 -9.18 -18.703 1 97.19 260 VAL A N 1
ATOM 1992 C CA . VAL A 1 260 ? 22.609 -9.188 -17.609 1 97.19 260 VAL A CA 1
ATOM 1993 C C . VAL A 1 260 ? 22.531 -7.805 -16.969 1 97.19 260 VAL A C 1
ATOM 1995 O O . VAL A 1 260 ? 23.547 -7.27 -16.516 1 97.19 260 VAL A O 1
ATOM 1998 N N . ILE A 1 261 ? 21.344 -7.184 -16.938 1 96.44 261 ILE A N 1
ATOM 1999 C CA . ILE A 1 261 ? 21.172 -5.801 -16.5 1 96.44 261 ILE A CA 1
ATOM 2000 C C . ILE A 1 261 ? 20.062 -5.73 -15.445 1 96.44 261 ILE A C 1
ATOM 2002 O O . ILE A 1 261 ? 19 -6.316 -15.617 1 96.44 261 ILE A O 1
ATOM 2006 N N . VAL A 1 262 ? 20.359 -5.043 -14.312 1 97.62 262 VAL A N 1
ATOM 2007 C CA . VAL A 1 262 ? 19.344 -4.852 -13.273 1 97.62 262 VAL A CA 1
ATOM 2008 C C . VAL A 1 262 ? 18.203 -3.994 -13.82 1 97.62 262 VAL A C 1
ATOM 2010 O O . VAL A 1 262 ? 18.438 -3.012 -14.531 1 97.62 262 VAL A O 1
ATOM 2013 N N . VAL A 1 263 ? 16.938 -4.426 -13.492 1 96.94 263 VAL A N 1
ATOM 2014 C CA . VAL A 1 263 ? 15.805 -3.637 -13.961 1 96.94 263 VAL A CA 1
ATOM 2015 C C . VAL A 1 263 ? 15.031 -3.076 -12.773 1 96.94 263 VAL A C 1
ATOM 2017 O O . VAL A 1 263 ? 14.305 -2.09 -12.906 1 96.94 263 VAL A O 1
ATOM 2020 N N . ASP A 1 264 ? 15.133 -3.648 -11.633 1 97.75 264 ASP A N 1
ATOM 2021 C CA . ASP A 1 264 ? 14.523 -3.143 -10.406 1 97.75 264 ASP A CA 1
ATOM 2022 C C . ASP A 1 264 ? 15.242 -3.688 -9.172 1 97.75 264 ASP A C 1
ATOM 2024 O O . ASP A 1 264 ? 15.633 -4.855 -9.141 1 97.75 264 ASP A O 1
ATOM 2028 N N . ASP A 1 265 ? 15.453 -2.875 -8.164 1 95.69 265 ASP A N 1
ATOM 2029 C CA . ASP A 1 265 ? 16.062 -3.299 -6.91 1 95.69 265 ASP A CA 1
ATOM 2030 C C . ASP A 1 265 ? 15.258 -2.791 -5.711 1 95.69 265 ASP A C 1
ATOM 2032 O O . ASP A 1 265 ? 15.773 -2.746 -4.59 1 95.69 265 ASP A O 1
ATOM 2036 N N . SER A 1 266 ? 14.008 -2.357 -5.984 1 95.56 266 SER A N 1
ATOM 2037 C CA . SER A 1 266 ? 13.227 -1.703 -4.938 1 95.56 266 SER A CA 1
ATOM 2038 C C . SER A 1 266 ? 12.305 -2.693 -4.234 1 95.56 266 SER A C 1
ATOM 2040 O O . SER A 1 266 ? 11.758 -2.395 -3.168 1 95.56 266 SER A O 1
ATOM 2042 N N . ILE A 1 267 ? 12.062 -3.836 -4.758 1 97.56 267 ILE A N 1
ATOM 2043 C CA . ILE A 1 267 ? 11.148 -4.828 -4.203 1 97.56 267 ILE A CA 1
ATOM 2044 C C . ILE A 1 267 ? 11.891 -5.723 -3.213 1 97.56 267 ILE A C 1
ATOM 2046 O O . ILE A 1 267 ? 13.016 -6.152 -3.479 1 97.56 267 ILE A O 1
ATOM 2050 N N . GLY A 1 268 ? 11.273 -5.969 -2.084 1 97.25 268 GLY A N 1
ATOM 2051 C CA . GLY A 1 268 ? 11.914 -6.734 -1.029 1 97.25 268 GLY A CA 1
ATOM 2052 C C . GLY A 1 268 ? 12.258 -8.156 -1.443 1 97.25 268 GLY A C 1
ATOM 2053 O O . GLY A 1 268 ? 13.422 -8.539 -1.449 1 97.25 268 GLY A O 1
ATOM 2054 N N . GLN A 1 269 ? 11.305 -8.938 -1.759 1 98.38 269 GLN A N 1
ATOM 2055 C CA . GLN A 1 269 ? 11.461 -10.289 -2.281 1 98.38 269 GLN A CA 1
ATOM 2056 C C . GLN A 1 269 ? 10.672 -10.469 -3.578 1 98.38 269 GLN A C 1
ATOM 2058 O O . GLN A 1 269 ? 9.555 -10.992 -3.564 1 98.38 269 GLN A O 1
ATOM 2063 N N . PRO A 1 270 ? 11.281 -10.055 -4.707 1 98.81 270 PRO A N 1
ATOM 2064 C CA . PRO A 1 270 ? 10.578 -10.211 -5.98 1 98.81 270 PRO A CA 1
ATOM 2065 C C . PRO A 1 270 ? 10.312 -11.68 -6.328 1 98.81 270 PRO A C 1
ATOM 2067 O O . PRO A 1 270 ? 11.227 -12.5 -6.285 1 98.81 270 PRO A O 1
ATOM 2070 N N . ASN A 1 271 ? 9.062 -11.984 -6.645 1 98.69 271 ASN A N 1
ATOM 2071 C CA . ASN A 1 271 ? 8.625 -13.359 -6.848 1 98.69 271 ASN A CA 1
ATOM 2072 C C . ASN A 1 271 ? 8.086 -13.578 -8.258 1 98.69 271 ASN A C 1
ATOM 2074 O O . ASN A 1 271 ? 8.852 -13.664 -9.219 1 98.69 271 ASN A O 1
ATOM 2078 N N . GLY A 1 272 ? 6.797 -13.438 -8.492 1 98.88 272 GLY A N 1
ATOM 2079 C CA . GLY A 1 272 ? 6.219 -13.57 -9.82 1 98.88 272 GLY A CA 1
ATOM 2080 C C . GLY A 1 272 ? 6.527 -12.398 -10.734 1 98.88 272 GLY A C 1
ATOM 2081 O O . GLY A 1 272 ? 6.613 -11.258 -10.273 1 98.88 272 GLY A O 1
ATOM 2082 N N . ILE A 1 273 ? 6.621 -12.664 -12.008 1 98.94 273 ILE A N 1
ATOM 2083 C CA . ILE A 1 273 ? 6.91 -11.641 -13.008 1 98.94 273 ILE A CA 1
ATOM 2084 C C . ILE A 1 273 ? 6.164 -11.961 -14.305 1 98.94 273 ILE A C 1
ATOM 2086 O O . ILE A 1 273 ? 6.121 -13.109 -14.734 1 98.94 273 ILE A O 1
ATOM 2090 N N . ALA A 1 274 ? 5.516 -10.961 -14.875 1 98.81 274 ALA A N 1
ATOM 2091 C CA . ALA A 1 274 ? 4.762 -11.172 -16.109 1 98.81 274 ALA A CA 1
ATOM 2092 C C . ALA A 1 274 ? 4.566 -9.867 -16.859 1 98.81 274 ALA A C 1
ATOM 2094 O O . ALA A 1 274 ? 4.414 -8.805 -16.25 1 98.81 274 ALA A O 1
ATOM 2095 N N . PHE A 1 275 ? 4.508 -9.984 -18.203 1 98.62 275 PHE A N 1
ATOM 2096 C CA . PHE A 1 275 ? 4.242 -8.852 -19.078 1 98.62 275 PHE A CA 1
ATOM 2097 C C . PHE A 1 275 ? 2.801 -8.867 -19.562 1 98.62 275 PHE A C 1
ATOM 2099 O O . PHE A 1 275 ? 2.211 -9.93 -19.734 1 98.62 275 PHE A O 1
ATOM 2106 N N . THR A 1 276 ? 2.309 -7.617 -19.75 1 98.5 276 THR A N 1
ATOM 2107 C CA . THR A 1 276 ? 1.112 -7.527 -20.578 1 98.5 276 THR A CA 1
ATOM 2108 C C . THR A 1 276 ? 1.402 -8.008 -22 1 98.5 276 THR A C 1
ATOM 2110 O O . THR A 1 276 ? 2.559 -8.047 -22.422 1 98.5 276 THR A O 1
ATOM 2113 N N . PRO A 1 277 ? 0.288 -8.367 -22.75 1 97.25 277 PRO A N 1
ATOM 2114 C CA . PRO A 1 277 ? 0.499 -8.914 -24.094 1 97.25 277 PRO A CA 1
ATOM 2115 C C . PRO A 1 277 ? 1.276 -7.965 -25 1 97.25 277 PRO A C 1
ATOM 2117 O O . PRO A 1 277 ? 2.031 -8.414 -25.859 1 97.25 277 PRO A O 1
ATOM 2120 N N . ASP A 1 278 ? 1.166 -6.625 -24.812 1 96.88 278 ASP A N 1
ATOM 2121 C CA . ASP A 1 278 ? 1.826 -5.656 -25.688 1 96.88 278 ASP A CA 1
ATOM 2122 C C . ASP A 1 278 ? 3.246 -5.367 -25.203 1 96.88 278 ASP A C 1
ATOM 2124 O O . ASP A 1 278 ? 4 -4.656 -25.875 1 96.88 278 ASP A O 1
ATOM 2128 N N . GLY A 1 279 ? 3.604 -5.836 -24.031 1 97.81 279 GLY A N 1
ATOM 2129 C CA . GLY A 1 279 ? 4.949 -5.672 -23.5 1 97.81 279 GLY A CA 1
ATOM 2130 C C . GLY A 1 279 ? 5.195 -4.297 -22.906 1 97.81 279 GLY A C 1
ATOM 2131 O O . GLY A 1 279 ? 6.336 -3.947 -22.594 1 97.81 279 GLY A O 1
ATOM 2132 N N . LEU A 1 280 ? 4.156 -3.498 -22.641 1 98 280 LEU A N 1
ATOM 2133 C CA . LEU A 1 280 ? 4.332 -2.109 -22.234 1 98 280 LEU A CA 1
ATOM 2134 C C . LEU A 1 280 ? 4.195 -1.968 -20.719 1 98 280 LEU A C 1
ATOM 2136 O O . LEU A 1 280 ? 4.551 -0.932 -20.156 1 98 280 LEU A O 1
ATOM 2140 N N . THR A 1 281 ? 3.637 -2.967 -20.094 1 98.5 281 THR A N 1
ATOM 2141 C CA . THR A 1 281 ? 3.529 -3.004 -18.641 1 98.5 281 THR A CA 1
ATOM 2142 C C . THR A 1 281 ? 4.113 -4.301 -18.078 1 98.5 281 THR A C 1
ATOM 2144 O O . THR A 1 281 ? 3.891 -5.375 -18.641 1 98.5 281 THR A O 1
ATOM 2147 N N . LEU A 1 282 ? 4.895 -4.156 -17.031 1 98.75 282 LEU A N 1
ATOM 2148 C CA . LEU A 1 282 ? 5.477 -5.262 -16.281 1 98.75 282 LEU A CA 1
ATOM 2149 C C . LEU A 1 282 ? 4.895 -5.332 -14.875 1 98.75 282 LEU A C 1
ATOM 2151 O O . LEU A 1 282 ? 4.75 -4.305 -14.203 1 98.75 282 LEU A O 1
ATOM 2155 N N . TYR A 1 283 ? 4.5 -6.512 -14.5 1 98.88 283 TYR A N 1
ATOM 2156 C CA . TYR A 1 283 ? 4.082 -6.742 -13.125 1 98.88 283 TYR A CA 1
ATOM 2157 C C . TYR A 1 283 ? 5.086 -7.617 -12.391 1 98.88 283 TYR A C 1
ATOM 2159 O O . TYR A 1 283 ? 5.578 -8.609 -12.945 1 98.88 283 TYR A O 1
ATOM 2167 N N . ILE A 1 284 ? 5.449 -7.25 -11.164 1 98.94 284 ILE A N 1
ATOM 2168 C CA . ILE A 1 284 ? 6.277 -8.062 -10.281 1 98.94 284 ILE A CA 1
ATOM 2169 C C . ILE A 1 284 ? 5.641 -8.133 -8.898 1 98.94 284 ILE A C 1
ATOM 2171 O O . ILE A 1 284 ? 5.223 -7.113 -8.344 1 98.94 284 ILE A O 1
ATOM 2175 N N . SER A 1 285 ? 5.504 -9.305 -8.383 1 98.75 285 SER A N 1
ATOM 2176 C CA . SER A 1 285 ? 4.977 -9.445 -7.031 1 98.75 285 SER A CA 1
ATOM 2177 C C . SER A 1 285 ? 6.086 -9.344 -5.988 1 98.75 285 SER A C 1
ATOM 2179 O O . SER A 1 285 ? 7.238 -9.672 -6.27 1 98.75 285 SER A O 1
ATOM 2181 N N . ASP A 1 286 ? 5.762 -8.812 -4.812 1 98.75 286 ASP A N 1
ATOM 2182 C CA . ASP A 1 286 ? 6.609 -8.789 -3.625 1 98.75 286 ASP A CA 1
ATOM 2183 C C . ASP A 1 286 ? 6.055 -9.711 -2.537 1 98.75 286 ASP A C 1
ATOM 2185 O O . ASP A 1 286 ? 4.949 -9.492 -2.037 1 98.75 286 ASP A O 1
ATOM 2189 N N . THR A 1 287 ? 6.809 -10.703 -2.164 1 98.5 287 THR A N 1
ATOM 2190 C CA . THR A 1 287 ? 6.367 -11.633 -1.131 1 98.5 287 THR A CA 1
ATOM 2191 C C . THR A 1 287 ? 7.199 -11.469 0.137 1 98.5 287 THR A C 1
ATOM 2193 O O . THR A 1 287 ? 7.438 -12.438 0.861 1 98.5 287 THR A O 1
ATOM 2196 N N . ALA A 1 288 ? 7.609 -10.273 0.434 1 97.81 288 ALA A N 1
ATOM 2197 C CA . ALA A 1 288 ? 8.508 -9.984 1.55 1 97.81 288 ALA A CA 1
ATOM 2198 C C . ALA A 1 288 ? 7.812 -10.227 2.889 1 97.81 288 ALA A C 1
ATOM 2200 O O . ALA A 1 288 ? 8.469 -10.281 3.932 1 97.81 288 ALA A O 1
ATOM 2201 N N . ALA A 1 289 ? 6.516 -10.305 2.889 1 97.81 289 ALA A N 1
ATOM 2202 C CA . ALA A 1 289 ? 5.832 -10.695 4.117 1 97.81 289 ALA A CA 1
ATOM 2203 C C . ALA A 1 289 ? 6.324 -12.055 4.613 1 97.81 289 ALA A C 1
ATOM 2205 O O . ALA A 1 289 ? 6.16 -12.391 5.785 1 97.81 289 ALA A O 1
ATOM 2206 N N . VAL A 1 290 ? 6.809 -12.859 3.729 1 96.62 290 VAL A N 1
ATOM 2207 C CA . VAL A 1 290 ? 7.566 -14.055 4.09 1 96.62 290 VAL A CA 1
ATOM 2208 C C . VAL A 1 290 ? 9.062 -13.789 3.92 1 96.62 290 VAL A C 1
ATOM 2210 O O . VAL A 1 290 ? 9.531 -13.547 2.807 1 96.62 290 VAL A O 1
ATOM 2213 N N . SER A 1 291 ? 9.805 -13.766 4.992 1 95.38 291 SER A N 1
ATOM 2214 C CA . SER A 1 291 ? 11.227 -13.453 4.914 1 95.38 291 SER A CA 1
ATOM 2215 C C . SER A 1 291 ? 11.977 -14 6.125 1 95.38 291 SER A C 1
ATOM 2217 O O . SER A 1 291 ? 11.367 -14.555 7.039 1 95.38 291 SER A O 1
ATOM 2219 N N . ALA A 1 292 ? 13.242 -13.875 6.035 1 94.94 292 ALA A N 1
ATOM 2220 C CA . ALA A 1 292 ? 14.164 -14.289 7.094 1 94.94 292 ALA A CA 1
ATOM 2221 C C . ALA A 1 292 ? 15.438 -13.453 7.062 1 94.94 292 ALA A C 1
ATOM 2223 O O . ALA A 1 292 ? 15.758 -12.828 6.047 1 94.94 292 ALA A O 1
ATOM 2224 N N . PRO A 1 293 ? 16.141 -13.391 8.203 1 92.06 293 PRO A N 1
ATOM 2225 C CA . PRO A 1 293 ? 17.406 -12.672 8.18 1 92.06 293 PRO A CA 1
ATOM 2226 C C . PRO A 1 293 ? 18.5 -13.422 7.402 1 92.06 293 PRO A C 1
ATOM 2228 O O . PRO A 1 293 ? 18.531 -14.656 7.414 1 92.06 293 PRO A O 1
ATOM 2231 N N . VAL A 1 294 ? 19.359 -12.734 6.723 1 91.5 294 VAL A N 1
ATOM 2232 C CA . VAL A 1 294 ? 20.594 -13.273 6.18 1 91.5 294 VAL A CA 1
ATOM 2233 C C . VAL A 1 294 ? 21.75 -13.008 7.152 1 91.5 294 VAL A C 1
ATOM 2235 O O . VAL A 1 294 ? 22.359 -11.938 7.129 1 91.5 294 VAL A O 1
ATOM 2238 N N . ASP A 1 295 ? 21.891 -13.883 7.969 1 89.06 295 ASP A N 1
ATOM 2239 C CA . ASP A 1 295 ? 22.875 -13.844 9.055 1 89.06 295 ASP A CA 1
ATOM 2240 C C . ASP A 1 295 ? 23.438 -15.234 9.336 1 89.06 295 ASP A C 1
ATOM 2242 O O . ASP A 1 295 ? 22.688 -16.172 9.586 1 89.06 295 ASP A O 1
ATOM 2246 N N . PRO A 1 296 ? 24.781 -15.328 9.242 1 82.62 296 PRO A N 1
ATOM 2247 C CA . PRO A 1 296 ? 25.406 -16.625 9.484 1 82.62 296 PRO A CA 1
ATOM 2248 C C . PRO A 1 296 ? 24.953 -17.266 10.797 1 82.62 296 PRO A C 1
ATOM 2250 O O . PRO A 1 296 ? 24.938 -18.484 10.922 1 82.62 296 PRO A O 1
ATOM 2253 N N . LYS A 1 297 ? 24.531 -16.359 11.711 1 88.5 297 LYS A N 1
ATOM 2254 C CA . LYS A 1 297 ? 24.109 -16.844 13.016 1 88.5 297 LYS A CA 1
ATOM 2255 C C . LYS A 1 297 ? 22.906 -17.781 12.891 1 88.5 297 LYS A C 1
ATOM 2257 O O . LYS A 1 297 ? 22.734 -18.703 13.688 1 88.5 297 LYS A O 1
ATOM 2262 N N . TYR A 1 298 ? 22.141 -17.641 11.797 1 88.62 298 TYR A N 1
ATOM 2263 C CA . TYR A 1 298 ? 20.859 -18.344 11.727 1 88.62 298 TYR A CA 1
ATOM 2264 C C . TYR A 1 298 ? 20.906 -19.438 10.656 1 88.62 298 TYR A C 1
ATOM 2266 O O . TYR A 1 298 ? 19.984 -20.25 10.562 1 88.62 298 TYR A O 1
ATOM 2274 N N . GLY A 1 299 ? 21.969 -19.516 9.828 1 90.88 299 GLY A N 1
ATOM 2275 C CA . GLY A 1 299 ? 21.984 -20.484 8.742 1 90.88 299 GLY A CA 1
ATOM 2276 C C . GLY A 1 299 ? 20.812 -20.344 7.801 1 90.88 299 GLY A C 1
ATOM 2277 O O . GLY A 1 299 ? 20.547 -19.266 7.285 1 90.88 299 GLY A O 1
ATOM 2278 N N . HIS A 1 300 ? 20.109 -21.5 7.621 1 89.62 300 HIS A N 1
ATOM 2279 C CA . HIS A 1 300 ? 18.906 -21.531 6.805 1 89.62 300 HIS A CA 1
ATOM 2280 C C . HIS A 1 300 ? 17.656 -21.484 7.672 1 89.62 300 HIS A C 1
ATOM 2282 O O . HIS A 1 300 ? 17.031 -22.516 7.914 1 89.62 300 HIS A O 1
ATOM 2288 N N . PRO A 1 301 ? 17.172 -20.391 8 1 88.44 301 PRO A N 1
ATOM 2289 C CA . PRO A 1 301 ? 16.188 -20.281 9.078 1 88.44 301 PRO A CA 1
ATOM 2290 C C . PRO A 1 301 ? 14.758 -20.594 8.617 1 88.44 301 PRO A C 1
ATOM 2292 O O . PRO A 1 301 ? 13.867 -20.781 9.445 1 88.44 301 PRO A O 1
ATOM 2295 N N . GLY A 1 302 ? 14.555 -20.672 7.32 1 91.06 302 GLY A N 1
ATOM 2296 C CA . GLY A 1 302 ? 13.18 -20.719 6.844 1 91.06 302 GLY A CA 1
ATOM 2297 C C . GLY A 1 302 ? 12.469 -19.391 6.945 1 91.06 302 GLY A C 1
ATOM 2298 O O . GLY A 1 302 ? 12.719 -18.609 7.867 1 91.06 302 GLY A O 1
ATOM 2299 N N . GLY A 1 303 ? 11.547 -19.172 6.125 1 92.25 303 GLY A N 1
ATOM 2300 C CA . GLY A 1 303 ? 10.812 -17.906 6.129 1 92.25 303 GLY A CA 1
ATOM 2301 C C . GLY A 1 303 ? 9.758 -17.844 7.219 1 92.25 303 GLY A C 1
ATOM 2302 O O . GLY A 1 303 ? 9.156 -18.844 7.578 1 92.25 303 GLY A O 1
ATOM 2303 N N . LYS A 1 304 ? 9.562 -16.625 7.723 1 93.88 304 LYS A N 1
ATOM 2304 C CA . LYS A 1 304 ? 8.453 -16.328 8.625 1 93.88 304 LYS A CA 1
ATOM 2305 C C . LYS A 1 304 ? 7.492 -15.32 7.996 1 93.88 304 LYS A C 1
ATOM 2307 O O . LYS A 1 304 ? 7.898 -14.484 7.188 1 93.88 304 LYS A O 1
ATOM 2312 N N . TYR A 1 305 ? 6.293 -15.523 8.438 1 95.56 305 TYR A N 1
ATOM 2313 C CA . TYR A 1 305 ? 5.27 -14.625 7.902 1 95.56 305 TYR A CA 1
ATOM 2314 C C . TYR A 1 305 ? 5.008 -13.469 8.859 1 95.56 305 TYR A C 1
ATOM 2316 O O . TYR A 1 305 ? 4.848 -13.68 10.062 1 95.56 305 TYR A O 1
ATOM 2324 N N . ASN A 1 306 ? 5.008 -12.266 8.359 1 94.38 306 ASN A N 1
ATOM 2325 C CA . ASN A 1 306 ? 4.617 -11.039 9.055 1 94.38 306 ASN A CA 1
ATOM 2326 C C . ASN A 1 306 ? 3.57 -10.258 8.273 1 94.38 306 ASN A C 1
ATOM 2328 O O . ASN A 1 306 ? 3.869 -9.703 7.211 1 94.38 306 ASN A O 1
ATOM 2332 N N . THR A 1 307 ? 2.406 -10.141 8.82 1 93.69 307 THR A N 1
ATOM 2333 C CA . THR A 1 307 ? 1.248 -9.586 8.125 1 93.69 307 THR A CA 1
ATOM 2334 C C . THR A 1 307 ? 1.45 -8.102 7.84 1 93.69 307 THR A C 1
ATOM 2336 O O . THR A 1 307 ? 0.754 -7.527 7 1 93.69 307 THR A O 1
ATOM 2339 N N . THR A 1 308 ? 2.312 -7.426 8.523 1 93.62 308 THR A N 1
ATOM 2340 C CA . THR A 1 308 ? 2.488 -5.988 8.367 1 93.62 308 THR A CA 1
ATOM 2341 C C . THR A 1 308 ? 3.555 -5.684 7.316 1 93.62 308 THR A C 1
ATOM 2343 O O . THR A 1 308 ? 3.906 -4.523 7.098 1 93.62 308 THR A O 1
ATOM 2346 N N . HIS A 1 309 ? 4.125 -6.742 6.684 1 95.19 309 HIS A N 1
ATOM 2347 C CA . HIS A 1 309 ? 5.133 -6.559 5.645 1 95.19 309 HIS A CA 1
ATOM 2348 C C . HIS A 1 309 ? 4.516 -6.672 4.254 1 95.19 309 HIS A C 1
ATOM 2350 O O . HIS A 1 309 ? 3.35 -7.047 4.117 1 95.19 309 HIS A O 1
ATOM 2356 N N . ARG A 1 310 ? 5.258 -6.43 3.275 1 95.88 310 ARG A N 1
ATOM 2357 C CA . ARG A 1 310 ? 4.77 -6.273 1.908 1 95.88 310 ARG A CA 1
ATOM 2358 C C . ARG A 1 310 ? 4.344 -7.617 1.323 1 95.88 310 ARG A C 1
ATOM 2360 O O . ARG A 1 310 ? 5.078 -8.602 1.418 1 95.88 310 ARG A O 1
ATOM 2367 N N . ARG A 1 311 ? 3.258 -7.672 0.756 1 98.06 311 ARG A N 1
ATOM 2368 C CA . ARG A 1 311 ? 2.648 -8.734 -0.034 1 98.06 311 ARG A CA 1
ATOM 2369 C C . ARG A 1 311 ? 1.835 -8.164 -1.189 1 98.06 311 ARG A C 1
ATOM 2371 O O . ARG A 1 311 ? 0.638 -8.438 -1.306 1 98.06 311 ARG A O 1
ATOM 2378 N N . THR A 1 312 ? 2.523 -7.488 -2.016 1 98.5 312 THR A N 1
ATOM 2379 C CA . THR A 1 312 ? 1.915 -6.574 -2.977 1 98.5 312 THR A CA 1
ATOM 2380 C C . THR A 1 312 ? 2.359 -6.906 -4.398 1 98.5 312 THR A C 1
ATOM 2382 O O . THR A 1 312 ? 3.51 -7.289 -4.621 1 98.5 312 THR A O 1
ATOM 2385 N N . ILE A 1 313 ? 1.476 -6.824 -5.383 1 98.81 313 ILE A N 1
ATOM 2386 C CA . ILE A 1 313 ? 1.862 -6.789 -6.789 1 98.81 313 ILE A CA 1
ATOM 2387 C C . ILE A 1 313 ? 2.131 -5.348 -7.215 1 98.81 313 ILE A C 1
ATOM 2389 O O . ILE A 1 313 ? 1.341 -4.449 -6.918 1 98.81 313 ILE A O 1
ATOM 2393 N N . TYR A 1 314 ? 3.242 -5.141 -7.883 1 98.75 314 TYR A N 1
ATOM 2394 C CA . TYR A 1 314 ? 3.588 -3.824 -8.414 1 98.75 314 TYR A CA 1
ATOM 2395 C C . TYR A 1 314 ? 3.502 -3.809 -9.93 1 98.75 314 TYR A C 1
ATOM 2397 O O . TYR A 1 314 ? 3.789 -4.816 -10.586 1 98.75 314 TYR A O 1
ATOM 2405 N N . ALA A 1 315 ? 3.176 -2.629 -10.461 1 98.62 315 ALA A N 1
ATOM 2406 C CA . ALA A 1 315 ? 3.211 -2.373 -11.898 1 98.62 315 ALA A CA 1
ATOM 2407 C C . ALA A 1 315 ? 4.344 -1.418 -12.266 1 98.62 315 ALA A C 1
ATOM 2409 O O . ALA A 1 315 ? 4.676 -0.516 -11.492 1 98.62 315 ALA A O 1
ATOM 2410 N N . PHE A 1 316 ? 4.895 -1.635 -13.406 1 98.44 316 PHE A N 1
ATOM 2411 C CA . PHE A 1 316 ? 5.914 -0.785 -14.016 1 98.44 316 PHE A CA 1
ATOM 2412 C C . PHE A 1 316 ? 5.543 -0.438 -15.453 1 98.44 316 PHE A C 1
ATOM 2414 O O . PHE A 1 316 ? 4.957 -1.257 -16.156 1 98.44 316 PHE A O 1
ATOM 2421 N N . ASP A 1 317 ? 5.953 0.804 -15.828 1 97.62 317 ASP A N 1
ATOM 2422 C CA . ASP A 1 317 ? 5.996 1.079 -17.266 1 97.62 317 ASP A CA 1
ATOM 2423 C C . ASP A 1 317 ? 7.266 0.509 -17.891 1 97.62 317 ASP A C 1
ATOM 2425 O O . ASP A 1 317 ? 8.352 0.597 -17.312 1 97.62 317 ASP A O 1
ATOM 2429 N N . VAL A 1 318 ? 7.086 -0.123 -19.078 1 98.06 318 VAL A N 1
ATOM 2430 C CA . VAL A 1 318 ? 8.242 -0.576 -19.844 1 98.06 318 VAL A CA 1
ATOM 2431 C C . VAL A 1 318 ? 8.523 0.403 -20.984 1 98.06 318 VAL A C 1
ATOM 2433 O O . VAL A 1 318 ? 7.598 0.865 -21.656 1 98.06 318 VAL A O 1
ATOM 2436 N N . SER A 1 319 ? 9.781 0.708 -21.125 1 96.25 319 SER A N 1
ATOM 2437 C CA . SER A 1 319 ? 10.164 1.657 -22.156 1 96.25 319 SER A CA 1
ATOM 2438 C C . SER A 1 319 ? 9.797 1.133 -23.547 1 96.25 319 SER A C 1
ATOM 2440 O O . SER A 1 319 ? 9.664 -0.077 -23.75 1 96.25 319 SER A O 1
ATOM 2442 N N . GLU A 1 320 ? 9.711 2.01 -24.516 1 95.38 320 GLU A N 1
ATOM 2443 C CA . GLU A 1 320 ? 9.297 1.658 -25.875 1 95.38 320 GLU A CA 1
ATOM 2444 C C . GLU A 1 320 ? 10.25 0.646 -26.5 1 95.38 320 GLU A C 1
ATOM 2446 O O . GLU A 1 320 ? 9.828 -0.229 -27.25 1 95.38 320 GLU A O 1
ATOM 2451 N N . ASP A 1 321 ? 11.492 0.734 -26.172 1 95.19 321 ASP A N 1
ATOM 2452 C CA . ASP A 1 321 ? 12.477 -0.177 -26.75 1 95.19 321 ASP A CA 1
ATOM 2453 C C . ASP A 1 321 ? 12.531 -1.492 -25.984 1 95.19 321 ASP A C 1
ATOM 2455 O O . ASP A 1 321 ? 13.32 -2.381 -26.312 1 95.19 321 ASP A O 1
ATOM 2459 N N . GLY A 1 322 ? 11.719 -1.607 -24.859 1 96.88 322 GLY A N 1
ATOM 2460 C CA . GLY A 1 322 ? 11.555 -2.857 -24.141 1 96.88 322 GLY A CA 1
ATOM 2461 C C . GLY A 1 322 ? 12.711 -3.156 -23.203 1 96.88 322 GLY A C 1
ATOM 2462 O O . GLY A 1 322 ? 12.922 -4.309 -22.812 1 96.88 322 GLY A O 1
ATOM 2463 N N . THR A 1 323 ? 13.492 -2.086 -22.688 1 94.75 323 THR A N 1
ATOM 2464 C CA . THR A 1 323 ? 14.734 -2.406 -22 1 94.75 323 THR A CA 1
ATOM 2465 C C . THR A 1 323 ? 14.703 -1.91 -20.562 1 94.75 323 THR A C 1
ATOM 2467 O O . THR A 1 323 ? 15.539 -2.299 -19.75 1 94.75 323 THR A O 1
ATOM 2470 N N . LYS A 1 324 ? 13.766 -1.008 -20.266 1 96 324 LYS A N 1
ATOM 2471 C CA . LYS A 1 324 ? 13.773 -0.363 -18.953 1 96 324 LYS A CA 1
ATOM 2472 C C . LYS A 1 324 ? 12.398 -0.445 -18.297 1 96 324 LYS A C 1
ATOM 2474 O O . LYS A 1 324 ? 11.375 -0.337 -18.969 1 96 324 LYS A O 1
ATOM 2479 N N . ALA A 1 325 ? 12.375 -0.666 -17 1 97.06 325 ALA A N 1
ATOM 2480 C CA . ALA A 1 325 ? 11.172 -0.541 -16.172 1 97.06 325 ALA A CA 1
ATOM 2481 C C . ALA A 1 325 ? 11.211 0.734 -15.336 1 97.06 325 ALA A C 1
ATOM 2483 O O . ALA A 1 325 ? 12.234 1.058 -14.734 1 97.06 325 ALA A O 1
ATOM 2484 N N . SER A 1 326 ? 10.125 1.473 -15.336 1 95 326 SER A N 1
ATOM 2485 C CA . SER A 1 326 ? 10.047 2.721 -14.578 1 95 326 SER A CA 1
ATOM 2486 C C . SER A 1 326 ? 8.641 2.936 -14.023 1 95 326 SER A C 1
ATOM 2488 O O . SER A 1 326 ? 7.73 2.156 -14.305 1 95 326 SER A O 1
ATOM 2490 N N . ASN A 1 327 ? 8.5 3.932 -13.102 1 94.88 327 ASN A N 1
ATOM 2491 C CA . ASN A 1 327 ? 7.215 4.355 -12.555 1 94.88 327 ASN A CA 1
ATOM 2492 C C . ASN A 1 327 ? 6.555 3.244 -11.75 1 94.88 327 ASN A C 1
ATOM 2494 O O . ASN A 1 327 ? 5.391 2.904 -11.977 1 94.88 327 ASN A O 1
ATOM 2498 N N . LYS A 1 328 ? 7.34 2.729 -10.836 1 96.12 328 LYS A N 1
ATOM 2499 C CA . LYS A 1 328 ? 6.801 1.695 -9.953 1 96.12 328 LYS A CA 1
ATOM 2500 C C . LYS A 1 328 ? 5.598 2.215 -9.164 1 96.12 328 LYS A C 1
ATOM 2502 O O . LYS A 1 328 ? 5.637 3.322 -8.625 1 96.12 328 LYS A O 1
ATOM 2507 N N . ARG A 1 329 ? 4.562 1.389 -9.102 1 96.31 329 ARG A N 1
ATOM 2508 C CA . ARG A 1 329 ? 3.375 1.701 -8.312 1 96.31 329 ARG A CA 1
ATOM 2509 C C . ARG A 1 329 ? 2.715 0.429 -7.789 1 96.31 329 ARG A C 1
ATOM 2511 O O . ARG A 1 329 ? 2.682 -0.59 -8.484 1 96.31 329 ARG A O 1
ATOM 2518 N N . PRO A 1 330 ? 2.205 0.496 -6.52 1 97.38 330 PRO A N 1
ATOM 2519 C CA . PRO A 1 330 ? 1.463 -0.68 -6.059 1 97.38 330 PRO A CA 1
ATOM 2520 C C . PRO A 1 330 ? 0.149 -0.879 -6.812 1 97.38 330 PRO A C 1
ATOM 2522 O O . PRO A 1 330 ? -0.508 0.096 -7.184 1 97.38 330 PRO A O 1
ATOM 2525 N N . LEU A 1 331 ? -0.172 -2.123 -7.07 1 97.31 331 LEU A N 1
ATOM 2526 C CA . LEU A 1 331 ? -1.382 -2.459 -7.812 1 97.31 331 LEU A CA 1
ATOM 2527 C C . LEU A 1 331 ? -2.363 -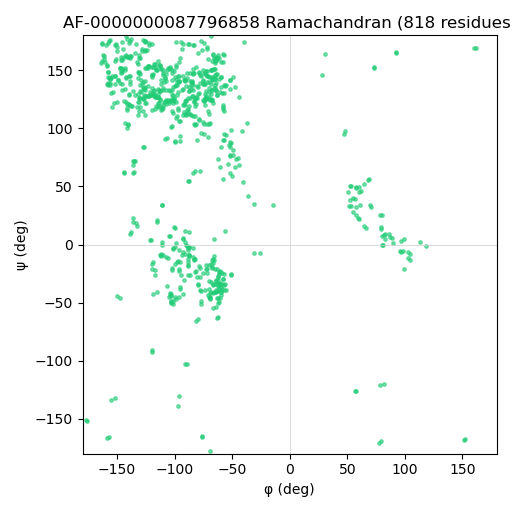3.227 -6.93 1 97.31 331 LEU A C 1
ATOM 2529 O O . LEU A 1 331 ? -3.572 -2.99 -6.988 1 97.31 331 LEU A O 1
ATOM 2533 N N . TYR A 1 332 ? -1.848 -4.121 -6.148 1 97.94 332 TYR A N 1
ATOM 2534 C CA . TYR A 1 332 ? -2.713 -5.059 -5.441 1 97.94 332 TYR A CA 1
ATOM 2535 C C . TYR A 1 332 ? -2.043 -5.559 -4.168 1 97.94 332 TYR A C 1
ATOM 2537 O O . TYR A 1 332 ? -0.958 -6.145 -4.219 1 97.94 332 TYR A O 1
ATOM 2545 N N . LEU A 1 333 ? -2.666 -5.277 -2.992 1 98.06 333 LEU A N 1
ATOM 2546 C CA . LEU A 1 333 ? -2.293 -5.879 -1.716 1 98.06 333 LEU A CA 1
ATOM 2547 C C . LEU A 1 333 ? -3.066 -7.172 -1.477 1 98.06 333 LEU A C 1
ATOM 2549 O O . LEU A 1 333 ? -4.277 -7.141 -1.255 1 98.06 333 LEU A O 1
ATOM 2553 N N . SER A 1 334 ? -2.402 -8.266 -1.481 1 97.31 334 SER A N 1
ATOM 2554 C CA . SER A 1 334 ? -3.059 -9.57 -1.394 1 97.31 334 SER A CA 1
ATOM 2555 C C . SER A 1 334 ? -3.686 -9.781 -0.019 1 97.31 334 SER A C 1
ATOM 2557 O O . SER A 1 334 ? -2.994 -9.719 1 1 97.31 334 SER A O 1
ATOM 2559 N N . PRO A 1 335 ? -4.965 -10.078 0.007 1 93.94 335 PRO A N 1
ATOM 2560 C CA . PRO A 1 335 ? -5.609 -10.305 1.305 1 93.94 335 PRO A CA 1
ATOM 2561 C C . PRO A 1 335 ? -5.387 -11.719 1.837 1 93.94 335 PRO A C 1
ATOM 2563 O O . PRO A 1 335 ? -5.617 -11.977 3.021 1 93.94 335 PRO A O 1
ATOM 2566 N N . GLY A 1 336 ? -5.121 -12.656 1.105 1 90.06 336 GLY A N 1
ATOM 2567 C CA . GLY A 1 336 ? -5 -14.047 1.517 1 90.06 336 GLY A CA 1
ATOM 2568 C C . GLY A 1 336 ? -3.662 -14.359 2.16 1 90.06 336 GLY A C 1
ATOM 2569 O O . GLY A 1 336 ? -3.613 -14.891 3.273 1 90.06 336 GLY A O 1
ATOM 2570 N N . PHE A 1 337 ? -2.682 -14.227 1.412 1 95.5 337 PHE A N 1
ATOM 2571 C CA . PHE A 1 337 ? -1.301 -14.492 1.802 1 95.5 337 PHE A CA 1
ATOM 2572 C C . PHE A 1 337 ? -0.332 -13.703 0.931 1 95.5 337 PHE A C 1
ATOM 2574 O O . PHE A 1 337 ? -0.494 -12.492 0.754 1 95.5 337 PHE A O 1
ATOM 2581 N N . VAL A 1 338 ? 0.694 -14.289 0.441 1 97.69 338 VAL A N 1
ATOM 2582 C CA . VAL A 1 338 ? 1.604 -13.555 -0.435 1 97.69 338 VAL A CA 1
ATOM 2583 C C . VAL A 1 338 ? 1.288 -13.875 -1.894 1 97.69 338 VAL A C 1
ATOM 2585 O O . VAL A 1 338 ? 0.904 -15.008 -2.219 1 97.69 338 VAL A O 1
ATOM 2588 N N . PRO A 1 339 ? 1.377 -12.891 -2.768 1 98.56 339 PRO A N 1
ATOM 2589 C CA . PRO A 1 339 ? 1.229 -13.164 -4.199 1 98.56 339 PRO A CA 1
ATOM 2590 C C . PRO A 1 339 ? 2.461 -13.836 -4.801 1 98.56 339 PRO A C 1
ATOM 2592 O O . PRO A 1 339 ? 3.449 -13.172 -5.105 1 98.56 339 PRO A O 1
ATOM 2595 N N . ASP A 1 340 ? 2.373 -15.109 -5.082 1 97.88 340 ASP A N 1
ATOM 2596 C CA . ASP A 1 340 ? 3.488 -15.93 -5.543 1 97.88 340 ASP A CA 1
ATOM 2597 C C . ASP A 1 340 ? 3.576 -15.93 -7.066 1 97.88 340 ASP A C 1
ATOM 2599 O O . ASP A 1 340 ? 3.928 -14.922 -7.676 1 97.88 340 ASP A O 1
ATOM 2603 N N . GLY A 1 341 ? 3.127 -17.016 -7.762 1 98.38 341 GLY A N 1
ATOM 2604 C CA . GLY A 1 341 ? 3.105 -17.031 -9.211 1 98.38 341 GLY A CA 1
ATOM 2605 C C . GLY A 1 341 ? 2.238 -15.938 -9.812 1 98.38 341 GLY A C 1
ATOM 2606 O O . GLY A 1 341 ? 1.179 -15.617 -9.273 1 98.38 341 GLY A O 1
ATOM 2607 N N . LEU A 1 342 ? 2.621 -15.391 -10.914 1 98.69 342 LEU A N 1
ATOM 2608 C CA . LEU A 1 342 ? 1.977 -14.25 -11.555 1 98.69 342 LEU A CA 1
ATOM 2609 C C . LEU A 1 342 ? 1.926 -14.438 -13.07 1 98.69 342 LEU A C 1
ATOM 2611 O O . LEU A 1 342 ? 2.916 -14.836 -13.688 1 98.69 342 LEU A O 1
ATOM 2615 N N . LYS A 1 343 ? 0.789 -14.273 -13.656 1 98.75 343 LYS A N 1
ATOM 2616 C CA . LYS A 1 343 ? 0.619 -14.297 -15.109 1 98.75 343 LYS A CA 1
ATOM 2617 C C . LYS A 1 343 ? -0.426 -13.273 -15.555 1 98.75 343 LYS A C 1
ATOM 2619 O O . LYS A 1 343 ? -1.187 -12.758 -14.734 1 98.75 343 LYS A O 1
ATOM 2624 N N . VAL A 1 344 ? -0.383 -12.977 -16.828 1 98.81 344 VAL A N 1
ATOM 2625 C CA . VAL A 1 344 ? -1.354 -12.07 -17.438 1 98.81 344 VAL A CA 1
ATOM 2626 C C . VAL A 1 344 ? -2.125 -12.805 -18.531 1 98.81 344 VAL A C 1
ATOM 2628 O O . VAL A 1 344 ? -1.529 -13.477 -19.375 1 98.81 344 VAL A O 1
ATOM 2631 N N . ALA A 1 345 ? -3.406 -12.695 -18.469 1 98.81 345 ALA A N 1
ATOM 2632 C CA . ALA A 1 345 ? -4.273 -13.273 -19.484 1 98.81 345 ALA A CA 1
ATOM 2633 C C . ALA A 1 345 ? -4.176 -12.492 -20.797 1 98.81 345 ALA A C 1
ATOM 2635 O O . ALA A 1 345 ? -3.609 -11.398 -20.828 1 98.81 345 ALA A O 1
ATOM 2636 N N . GLN A 1 346 ? -4.793 -13.125 -21.781 1 98.38 346 GLN A N 1
ATOM 2637 C CA . GLN A 1 346 ? -4.758 -12.531 -23.109 1 98.38 346 GLN A CA 1
ATOM 2638 C C . GLN A 1 346 ? -5.41 -11.148 -23.109 1 98.38 346 GLN A C 1
ATOM 2640 O O . GLN A 1 346 ? -4.984 -10.258 -23.859 1 98.38 346 GLN A O 1
ATOM 2645 N N . ASN A 1 347 ? -6.414 -10.945 -22.297 1 98.19 347 ASN A N 1
ATOM 2646 C CA . ASN A 1 347 ? -7.152 -9.688 -22.281 1 98.19 347 ASN A CA 1
ATOM 2647 C C . ASN A 1 347 ? -6.531 -8.68 -21.312 1 98.19 347 ASN A C 1
ATOM 2649 O O . ASN A 1 347 ? -7.082 -7.602 -21.094 1 98.19 347 ASN A O 1
ATOM 2653 N N . GLY A 1 348 ? -5.5 -9.078 -20.656 1 98.44 348 GLY A N 1
ATOM 2654 C CA . GLY A 1 348 ? -4.797 -8.141 -19.781 1 98.44 348 GLY A CA 1
ATOM 2655 C C . GLY A 1 348 ? -5.109 -8.336 -18.312 1 98.44 348 GLY A C 1
ATOM 2656 O O . GLY A 1 348 ? -4.488 -7.707 -17.453 1 98.44 348 GLY A O 1
ATOM 2657 N N . TYR A 1 349 ? -6.066 -9.219 -17.969 1 98.81 349 TYR A N 1
ATOM 2658 C CA . TYR A 1 349 ? -6.32 -9.492 -16.562 1 98.81 349 TYR A CA 1
ATOM 2659 C C . TYR A 1 349 ? -5.125 -10.188 -15.914 1 98.81 349 TYR A C 1
ATOM 2661 O O . TYR A 1 349 ? -4.426 -10.961 -16.578 1 98.81 349 TYR A O 1
ATOM 2669 N N . ILE A 1 350 ? -4.91 -9.867 -14.727 1 98.88 350 ILE A N 1
ATOM 2670 C CA . ILE A 1 350 ? -3.746 -10.344 -13.984 1 98.88 350 ILE A CA 1
ATOM 2671 C C . ILE A 1 350 ? -4.16 -11.469 -13.039 1 98.88 350 ILE A C 1
ATOM 2673 O O . ILE A 1 350 ? -5.188 -11.367 -12.359 1 98.88 350 ILE A O 1
ATOM 2677 N N . LEU A 1 351 ? -3.418 -12.57 -13.008 1 98.94 351 LEU A N 1
ATOM 2678 C CA . LEU A 1 351 ? -3.676 -13.672 -12.086 1 98.94 351 LEU A CA 1
ATOM 2679 C C . LEU A 1 351 ? -2.477 -13.914 -11.18 1 98.94 351 LEU A C 1
ATOM 2681 O O . LEU A 1 351 ? -1.329 -13.828 -11.625 1 98.94 351 LEU A O 1
ATOM 2685 N N . THR A 1 352 ? -2.752 -14.273 -9.938 1 98.81 352 THR A N 1
ATOM 2686 C CA . THR A 1 352 ? -1.678 -14.625 -9.016 1 98.81 352 THR A CA 1
ATOM 2687 C C . THR A 1 352 ? -2.121 -15.727 -8.062 1 98.81 352 THR A C 1
ATOM 2689 O O . THR A 1 352 ? -3.279 -15.766 -7.641 1 98.81 352 THR A O 1
ATOM 2692 N N . GLY A 1 353 ? -1.212 -16.688 -7.816 1 98.5 353 GLY A N 1
ATOM 2693 C CA . GLY A 1 353 ? -1.416 -17.531 -6.648 1 98.5 353 GLY A CA 1
ATOM 2694 C C . GLY A 1 353 ? -1.286 -16.781 -5.336 1 98.5 353 GLY A C 1
ATOM 2695 O O . GLY A 1 353 ? -0.253 -16.156 -5.07 1 98.5 353 GLY A O 1
ATOM 2696 N N . ALA A 1 354 ? -2.287 -16.797 -4.555 1 95.38 354 ALA A N 1
ATOM 2697 C CA . ALA A 1 354 ? -2.32 -15.977 -3.348 1 95.38 354 ALA A CA 1
ATOM 2698 C C . ALA A 1 354 ? -2.811 -16.781 -2.15 1 95.38 354 ALA A C 1
ATOM 2700 O O . ALA A 1 354 ? -3.854 -16.469 -1.569 1 95.38 354 ALA A O 1
ATOM 2701 N N . GLY A 1 355 ? -2.051 -17.672 -1.642 1 96.06 355 GLY A N 1
ATOM 2702 C CA . GLY A 1 355 ? -2.484 -18.547 -0.556 1 96.06 355 GLY A CA 1
ATOM 2703 C C . GLY A 1 355 ? -3.363 -19.688 -1.019 1 96.06 355 GLY A C 1
ATOM 2704 O O . GLY A 1 355 ? -2.986 -20.438 -1.917 1 96.06 355 GLY A O 1
ATOM 2705 N N . MET A 1 356 ? -4.555 -19.719 -0.471 1 96.25 356 MET A N 1
ATOM 2706 C CA . MET A 1 356 ? -5.465 -20.812 -0.756 1 96.25 356 MET A CA 1
ATOM 2707 C C . MET A 1 356 ? -6.293 -20.531 -2.006 1 96.25 356 MET A C 1
ATOM 2709 O O . MET A 1 356 ? -7.523 -20.609 -1.974 1 96.25 356 MET A O 1
ATOM 2713 N N . GLY A 1 357 ? -5.566 -20.25 -3.092 1 97.62 357 GLY A N 1
ATOM 2714 C CA . GLY A 1 357 ? -6.297 -20.016 -4.328 1 97.62 357 GLY A CA 1
ATOM 2715 C C . GLY A 1 357 ? -5.57 -19.078 -5.285 1 97.62 357 GLY A C 1
ATOM 2716 O O . GLY A 1 357 ? -4.363 -18.875 -5.156 1 97.62 357 GLY A O 1
ATOM 2717 N N . VAL A 1 358 ? -6.297 -18.641 -6.301 1 98.81 358 VAL A N 1
ATOM 2718 C CA . VAL A 1 358 ? -5.805 -17.734 -7.336 1 98.81 358 VAL A CA 1
ATOM 2719 C C . VAL A 1 358 ? -6.73 -16.516 -7.445 1 98.81 358 VAL A C 1
ATOM 2721 O O . VAL A 1 358 ? -7.949 -16.672 -7.539 1 98.81 358 VAL A O 1
ATOM 2724 N N . ASP A 1 359 ? -6.133 -15.352 -7.375 1 98.75 359 ASP A N 1
ATOM 2725 C CA . ASP A 1 359 ? -6.867 -14.109 -7.551 1 98.75 359 ASP A CA 1
ATOM 2726 C C . ASP A 1 359 ? -6.762 -13.602 -8.984 1 98.75 359 ASP A C 1
ATOM 2728 O O . ASP A 1 359 ? -5.695 -13.688 -9.602 1 98.75 359 ASP A O 1
ATOM 2732 N N . VAL A 1 360 ? -7.859 -13.07 -9.516 1 98.88 360 VAL A N 1
ATOM 2733 C CA . VAL A 1 360 ? -7.914 -12.445 -10.836 1 98.88 360 VAL A CA 1
ATOM 2734 C C . VAL A 1 360 ? -8.203 -10.953 -10.695 1 98.88 360 VAL A C 1
ATOM 2736 O O . VAL A 1 360 ? -9.195 -10.562 -10.078 1 98.88 360 VAL A O 1
ATOM 2739 N N . LEU A 1 361 ? -7.379 -10.156 -11.289 1 98.56 361 LEU A N 1
ATOM 2740 C CA . LEU A 1 361 ? -7.453 -8.703 -11.18 1 98.56 361 LEU A CA 1
ATOM 2741 C C . LEU A 1 361 ? -7.609 -8.062 -12.555 1 98.56 361 LEU A C 1
ATOM 2743 O O . LEU A 1 361 ? -7.137 -8.602 -13.555 1 98.56 361 LEU A O 1
ATOM 2747 N N . ASP A 1 362 ? -8.211 -6.898 -12.57 1 97.75 362 ASP A N 1
ATOM 2748 C CA . ASP A 1 362 ? -8.102 -6.07 -13.766 1 97.75 362 ASP A CA 1
ATOM 2749 C C . ASP A 1 362 ? -6.863 -5.176 -13.695 1 97.75 362 ASP A C 1
ATOM 2751 O O . ASP A 1 362 ? -6.148 -5.172 -12.695 1 97.75 362 ASP A O 1
ATOM 2755 N N . PRO A 1 363 ? -6.539 -4.484 -14.75 1 96.62 363 PRO A N 1
ATOM 2756 C CA . PRO A 1 363 ? -5.289 -3.723 -14.797 1 96.62 363 PRO A CA 1
ATOM 2757 C C . PRO A 1 363 ? -5.262 -2.57 -13.797 1 96.62 363 PRO A C 1
ATOM 2759 O O . PRO A 1 363 ? -4.211 -1.956 -13.586 1 96.62 363 PRO A O 1
ATOM 2762 N N . SER A 1 364 ? -6.336 -2.242 -13.164 1 93.06 364 SER A N 1
ATOM 2763 C CA . SER A 1 364 ? -6.359 -1.197 -12.148 1 93.06 364 SER A CA 1
ATOM 2764 C C . SER A 1 364 ? -6.098 -1.771 -10.758 1 93.06 364 SER A C 1
ATOM 2766 O O . SER A 1 364 ? -5.992 -1.026 -9.781 1 93.06 364 SER A O 1
ATOM 2768 N N . GLY A 1 365 ? -6.062 -3.109 -10.688 1 95.56 365 GLY A N 1
ATOM 2769 C CA . GLY A 1 365 ? -5.793 -3.754 -9.406 1 95.56 365 GLY A CA 1
ATOM 2770 C C . GLY A 1 365 ? -7.055 -4.176 -8.68 1 95.56 365 GLY A C 1
ATOM 2771 O O . GLY A 1 365 ? -6.988 -4.652 -7.543 1 95.56 365 GLY A O 1
ATOM 2772 N N . GLN A 1 366 ? -8.156 -3.977 -9.305 1 96.12 366 GLN A N 1
ATOM 2773 C CA . GLN A 1 366 ? -9.414 -4.406 -8.695 1 96.12 366 GLN A CA 1
ATOM 2774 C C . GLN A 1 366 ? -9.555 -5.922 -8.742 1 96.12 366 GLN A C 1
ATOM 2776 O O . GLN A 1 366 ? -9.422 -6.531 -9.805 1 96.12 366 GLN A O 1
ATOM 2781 N N . LEU A 1 367 ? -9.82 -6.508 -7.602 1 98.19 367 LEU A N 1
ATOM 2782 C CA . LEU A 1 367 ? -10.078 -7.945 -7.539 1 98.19 367 LEU A CA 1
ATOM 2783 C C . LEU A 1 367 ? -11.422 -8.281 -8.18 1 98.19 367 LEU A C 1
ATOM 2785 O O . LEU A 1 367 ? -12.453 -7.727 -7.797 1 98.19 367 LEU A O 1
ATOM 2789 N N . LEU A 1 368 ? -11.414 -9.195 -9.102 1 98.5 368 LEU A N 1
ATOM 2790 C CA . LEU A 1 368 ? -12.641 -9.562 -9.805 1 98.5 368 LEU A CA 1
ATOM 2791 C C . LEU A 1 368 ? -13.188 -10.891 -9.289 1 98.5 368 LEU A C 1
ATOM 2793 O O . LEU A 1 368 ? -14.406 -11.047 -9.141 1 98.5 368 LEU A O 1
ATOM 2797 N N . LEU A 1 369 ? -12.266 -11.766 -9.102 1 97.69 369 LEU A N 1
ATOM 2798 C CA . LEU A 1 369 ? -12.609 -13.164 -8.859 1 97.69 369 LEU A CA 1
ATOM 2799 C C . LEU A 1 369 ? -11.492 -13.875 -8.102 1 97.69 369 LEU A C 1
ATOM 2801 O O . LEU A 1 369 ? -10.312 -13.602 -8.328 1 97.69 369 LEU A O 1
ATOM 2805 N N . THR A 1 370 ? -11.93 -14.781 -7.172 1 98.5 370 THR A N 1
ATOM 2806 C CA . THR A 1 370 ? -10.977 -15.688 -6.535 1 98.5 370 THR A CA 1
ATOM 2807 C C . THR A 1 370 ? -11.375 -17.141 -6.746 1 98.5 370 THR A C 1
ATOM 2809 O O . THR A 1 370 ? -12.539 -17.5 -6.535 1 98.5 370 THR A O 1
ATOM 2812 N N . ILE A 1 371 ? -10.438 -17.969 -7.238 1 98.81 371 ILE A N 1
ATOM 2813 C CA . ILE A 1 371 ? -10.57 -19.422 -7.156 1 98.81 371 ILE A CA 1
ATOM 2814 C C . ILE A 1 371 ? -10.117 -19.906 -5.777 1 98.81 371 ILE A C 1
ATOM 2816 O O . ILE A 1 371 ? -9 -19.609 -5.348 1 98.81 371 ILE A O 1
ATOM 2820 N N . GLN A 1 372 ? -10.969 -20.609 -5.137 1 98.31 372 GLN A N 1
ATOM 2821 C CA . GLN A 1 372 ? -10.578 -21.125 -3.826 1 98.31 372 GLN A CA 1
ATOM 2822 C C . GLN A 1 372 ? -10.102 -22.578 -3.918 1 98.31 372 GLN A C 1
ATOM 2824 O O . GLN A 1 372 ? -10.672 -23.375 -4.66 1 98.31 372 GLN A O 1
ATOM 2829 N N . THR A 1 373 ? -9.055 -22.875 -3.24 1 98 373 THR A N 1
ATOM 2830 C CA . THR A 1 373 ? -8.516 -24.219 -3.137 1 98 373 THR A CA 1
ATOM 2831 C C . THR A 1 373 ? -8.367 -24.641 -1.675 1 98 373 THR A C 1
ATOM 2833 O O . THR A 1 373 ? -8.469 -23.797 -0.774 1 98 373 THR A O 1
ATOM 2836 N N . ASN A 1 374 ? -8.141 -25.891 -1.446 1 96.44 374 ASN A N 1
ATOM 2837 C CA . ASN A 1 374 ? -7.895 -26.391 -0.099 1 96.44 374 ASN A CA 1
ATOM 2838 C C . ASN A 1 374 ? -6.402 -26.609 0.159 1 96.44 374 ASN A C 1
ATOM 2840 O O . ASN A 1 374 ? -6.023 -27.344 1.062 1 96.44 374 ASN A O 1
ATOM 2844 N N . TYR A 1 375 ? -5.57 -26.047 -0.707 1 96.38 375 TYR A N 1
ATOM 2845 C CA . TYR A 1 375 ? -4.121 -26.031 -0.561 1 96.38 375 TYR A CA 1
ATOM 2846 C C . TYR A 1 375 ? -3.543 -24.703 -1.014 1 96.38 375 TYR A C 1
ATOM 2848 O O . TYR A 1 375 ? -4.211 -23.922 -1.709 1 96.38 375 TYR A O 1
ATOM 2856 N N . THR A 1 376 ? -2.332 -24.359 -0.633 1 96.56 376 THR A N 1
ATOM 2857 C CA . THR A 1 376 ? -1.667 -23.141 -1.068 1 96.56 376 THR A CA 1
ATOM 2858 C C . THR A 1 376 ? -1.203 -23.266 -2.518 1 96.56 376 THR A C 1
ATOM 2860 O O . THR A 1 376 ? -0.47 -24.188 -2.863 1 96.56 376 THR A O 1
ATOM 2863 N N . VAL A 1 377 ? -1.631 -22.375 -3.344 1 98 377 VAL A N 1
ATOM 2864 C CA . VAL A 1 377 ? -1.253 -22.375 -4.754 1 98 377 VAL A CA 1
ATOM 2865 C C . VAL A 1 377 ? 0.007 -21.531 -4.953 1 98 377 VAL A C 1
ATOM 2867 O O . VAL A 1 377 ? 0.036 -20.359 -4.598 1 98 377 VAL A O 1
ATOM 2870 N N . GLN A 1 378 ? 0.977 -22.125 -5.488 1 97.69 378 GLN A N 1
ATOM 2871 C CA . GLN A 1 378 ? 2.227 -21.406 -5.742 1 97.69 378 GLN A CA 1
ATOM 2872 C C . GLN A 1 378 ? 2.275 -20.875 -7.172 1 97.69 378 GLN A C 1
ATOM 2874 O O . GLN A 1 378 ? 2.822 -19.797 -7.422 1 97.69 378 GLN A O 1
ATOM 2879 N N . ASN A 1 379 ? 1.75 -21.609 -8.078 1 98.69 379 ASN A N 1
ATOM 2880 C CA . ASN A 1 379 ? 1.789 -21.219 -9.484 1 98.69 379 ASN A CA 1
ATOM 2881 C C . ASN A 1 379 ? 0.681 -21.891 -10.289 1 98.69 379 ASN A C 1
ATOM 2883 O O . ASN A 1 379 ? -0.127 -22.641 -9.734 1 98.69 379 ASN A O 1
ATOM 2887 N N . PHE A 1 380 ? 0.569 -21.516 -11.57 1 98.81 380 PHE A N 1
ATOM 2888 C CA . PHE A 1 380 ? -0.481 -22 -12.461 1 98.81 380 PHE A CA 1
ATOM 2889 C C . PHE A 1 380 ? -0.106 -21.781 -13.922 1 98.81 380 PHE A C 1
ATOM 2891 O O . PHE A 1 380 ? 0.803 -21 -14.219 1 98.81 380 PHE A O 1
ATOM 2898 N N . ALA A 1 381 ? -0.784 -22.484 -14.789 1 98.75 381 ALA A N 1
ATOM 2899 C CA . ALA A 1 381 ? -0.571 -22.312 -16.219 1 98.75 381 ALA A CA 1
ATOM 2900 C C . ALA A 1 381 ? -1.835 -22.656 -17.016 1 98.75 381 ALA A C 1
ATOM 2902 O O . ALA A 1 381 ? -2.588 -23.547 -16.625 1 98.75 381 ALA A O 1
ATOM 2903 N N . TRP A 1 382 ? -2.049 -21.938 -18.094 1 98.75 382 TRP A N 1
ATOM 2904 C CA . TRP A 1 382 ? -3.121 -22.25 -19.031 1 98.75 382 TRP A CA 1
ATOM 2905 C C . TRP A 1 382 ? -2.73 -23.422 -19.922 1 98.75 382 TRP A C 1
ATOM 2907 O O . TRP A 1 382 ? -1.57 -23.531 -20.328 1 98.75 382 TRP A O 1
ATOM 2917 N N . THR A 1 383 ? -3.719 -24.219 -20.266 1 98.62 383 THR A N 1
ATOM 2918 C CA . THR A 1 383 ? -3.537 -25.328 -21.219 1 98.62 383 THR A CA 1
ATOM 2919 C C . THR A 1 383 ? -4.73 -25.422 -22.156 1 98.62 383 THR A C 1
ATOM 2921 O O . THR A 1 383 ? -5.711 -24.688 -22.016 1 98.62 383 THR A O 1
ATOM 2924 N N . GLY A 1 384 ? -4.57 -26.344 -23.156 1 97.56 384 GLY A N 1
ATOM 2925 C CA . GLY A 1 384 ? -5.641 -26.625 -24.094 1 97.56 384 GLY A CA 1
ATOM 2926 C C . GLY A 1 384 ? -5.562 -25.766 -25.344 1 97.56 384 GLY A C 1
ATOM 2927 O O . GLY A 1 384 ? -4.852 -24.766 -25.375 1 97.56 384 GLY A O 1
ATOM 2928 N N . PRO A 1 385 ? -6.297 -26.125 -26.359 1 96.25 385 PRO A N 1
ATOM 2929 C CA . PRO A 1 385 ? -6.195 -25.453 -27.656 1 96.25 385 PRO A CA 1
ATOM 2930 C C . PRO A 1 385 ? -6.613 -23.984 -27.594 1 96.25 385 PRO A C 1
ATOM 2932 O O . PRO A 1 385 ? -6.109 -23.156 -28.359 1 96.25 385 PRO A O 1
ATOM 2935 N N . GLU A 1 386 ? -7.551 -23.625 -26.688 1 97.38 386 GLU A N 1
ATOM 2936 C CA . GLU A 1 386 ? -8.016 -22.25 -26.578 1 97.38 386 GLU A CA 1
ATOM 2937 C C . GLU A 1 386 ? -7.371 -21.531 -25.391 1 97.38 386 GLU A C 1
ATOM 2939 O O . GLU A 1 386 ? -7.645 -20.359 -25.141 1 97.38 386 GLU A O 1
ATOM 2944 N N . LEU A 1 387 ? -6.594 -22.297 -24.672 1 98.44 387 LEU A N 1
ATOM 2945 C CA . LEU A 1 387 ? -5.926 -21.797 -23.469 1 98.44 387 LEU A CA 1
ATOM 2946 C C . LEU A 1 387 ? -6.941 -21.266 -22.469 1 98.44 387 LEU A C 1
ATOM 2948 O O . LEU A 1 387 ? -6.793 -20.156 -21.953 1 98.44 387 LEU A O 1
ATOM 2952 N N . LYS A 1 388 ? -7.914 -22.078 -22.234 1 98.62 388 LYS A N 1
ATOM 2953 C CA . LYS A 1 388 ? -8.969 -21.688 -21.312 1 98.62 388 LYS A CA 1
ATOM 2954 C C . LYS A 1 388 ? -9.078 -22.688 -20.156 1 98.62 388 LYS A C 1
ATOM 2956 O O . LYS A 1 388 ? -10 -22.609 -19.344 1 98.62 388 LYS A O 1
ATOM 2961 N N . THR A 1 389 ? -8.172 -23.688 -20.125 1 98.69 389 THR A N 1
ATOM 2962 C CA . THR A 1 389 ? -8.039 -24.578 -18.984 1 98.69 389 THR A CA 1
ATOM 2963 C C . THR A 1 389 ? -6.844 -24.172 -18.125 1 98.69 389 THR A C 1
ATOM 2965 O O . THR A 1 389 ? -5.707 -24.141 -18.594 1 98.69 389 THR A O 1
ATOM 2968 N N . LEU A 1 390 ? -7.129 -23.875 -16.844 1 98.88 390 LEU A N 1
ATOM 2969 C CA . LEU A 1 390 ? -6.082 -23.422 -15.938 1 98.88 390 LEU A CA 1
ATOM 2970 C C . LEU A 1 390 ? -5.707 -24.531 -14.953 1 98.88 390 LEU A C 1
ATOM 2972 O O . LEU A 1 390 ? -6.574 -25.078 -14.266 1 98.88 390 LEU A O 1
ATOM 2976 N N . TRP A 1 391 ? -4.48 -24.859 -14.93 1 98.88 391 TRP A N 1
ATOM 2977 C CA . TRP A 1 391 ? -3.967 -25.828 -13.961 1 98.88 391 TRP A CA 1
ATOM 2978 C C . TRP A 1 391 ? -3.248 -25.109 -12.82 1 98.88 391 TRP A C 1
ATOM 2980 O O . TRP A 1 391 ? -2.398 -24.25 -13.055 1 98.88 391 TRP A O 1
ATOM 2990 N N . LEU A 1 392 ? -3.629 -25.453 -11.633 1 98.81 392 LEU A N 1
ATOM 2991 C CA . LEU A 1 392 ? -3.062 -24.891 -10.406 1 98.81 392 LEU A CA 1
ATOM 2992 C C . LEU A 1 392 ? -2.195 -25.922 -9.695 1 98.81 392 LEU A C 1
ATOM 2994 O O . LEU A 1 392 ? -2.535 -27.109 -9.656 1 98.81 392 LEU A O 1
ATOM 2998 N N . MET A 1 393 ? -1.097 -25.516 -9.078 1 98.56 393 MET A N 1
ATOM 2999 C CA . MET A 1 393 ? -0.265 -26.453 -8.328 1 98.56 393 MET A CA 1
ATOM 3000 C C . MET A 1 393 ? 0.367 -25.766 -7.117 1 98.56 393 MET A C 1
ATOM 3002 O O . MET A 1 393 ? 0.618 -24.562 -7.141 1 98.56 393 MET A O 1
ATOM 3006 N N . GLY A 1 394 ? 0.575 -26.5 -6.137 1 97.38 394 GLY A N 1
ATOM 3007 C CA . GLY A 1 394 ? 1.224 -26.047 -4.922 1 97.38 394 GLY A CA 1
ATOM 3008 C C . GLY A 1 394 ? 1.45 -27.141 -3.904 1 97.38 394 GLY A C 1
ATOM 3009 O O . GLY A 1 394 ? 1.765 -28.281 -4.27 1 97.38 394 GLY A O 1
ATOM 3010 N N . ASN A 1 395 ? 1.47 -26.75 -2.654 1 95.81 395 ASN A N 1
ATOM 3011 C CA . ASN A 1 395 ? 1.715 -27.703 -1.575 1 95.81 395 ASN A CA 1
ATOM 3012 C C . ASN A 1 395 ? 0.547 -28.672 -1.404 1 95.81 395 ASN A C 1
ATOM 3014 O O . ASN A 1 395 ? -0.502 -28.297 -0.877 1 95.81 395 ASN A O 1
ATOM 3018 N N . GLY A 1 396 ? 0.779 -29.875 -1.872 1 95.62 396 GLY A N 1
ATOM 3019 C CA . GLY A 1 396 ? -0.179 -30.922 -1.547 1 95.62 396 GLY A CA 1
ATOM 3020 C C . GLY A 1 396 ? -1.218 -31.125 -2.633 1 95.62 396 GLY A C 1
ATOM 3021 O O . GLY A 1 396 ? -2 -32.094 -2.57 1 95.62 396 GLY A O 1
ATOM 3022 N N . GLY A 1 397 ? -1.182 -30.234 -3.674 1 97.94 397 GLY A N 1
ATOM 3023 C CA . GLY A 1 397 ? -2.281 -30.438 -4.602 1 97.94 397 GLY A CA 1
ATOM 3024 C C . GLY A 1 397 ? -2.02 -29.859 -5.98 1 97.94 397 GLY A C 1
ATOM 3025 O O . GLY A 1 397 ? -1.238 -28.922 -6.125 1 97.94 397 GLY A O 1
ATOM 3026 N N . ILE A 1 398 ? -2.676 -30.453 -6.973 1 98.69 398 ILE A N 1
ATOM 3027 C CA . ILE A 1 398 ? -2.797 -29.984 -8.352 1 98.69 398 ILE A CA 1
ATOM 3028 C C . ILE A 1 398 ? -4.262 -30.031 -8.781 1 98.69 398 ILE A C 1
ATOM 3030 O O . ILE A 1 398 ? -4.934 -31.047 -8.617 1 98.69 398 ILE A O 1
ATOM 3034 N N . SER A 1 399 ? -4.715 -28.875 -9.258 1 98.75 399 SER A N 1
ATOM 3035 C CA . SER A 1 399 ? -6.113 -28.781 -9.656 1 98.75 399 SER A CA 1
ATOM 3036 C C . SER A 1 399 ? -6.25 -28.219 -11.062 1 98.75 399 SER A C 1
ATOM 3038 O O . SER A 1 399 ? -5.277 -27.719 -11.641 1 98.75 399 SER A O 1
ATOM 3040 N N . ARG A 1 400 ? -7.441 -28.391 -11.539 1 98.69 400 ARG A N 1
ATOM 3041 C CA . ARG A 1 400 ? -7.793 -27.891 -12.867 1 98.69 400 ARG A CA 1
ATOM 3042 C C . ARG A 1 400 ? -9.07 -27.047 -12.812 1 98.69 400 ARG A C 1
ATOM 3044 O O . ARG A 1 400 ? -10.016 -27.406 -12.117 1 98.69 400 ARG A O 1
ATOM 3051 N N . VAL A 1 401 ? -9.055 -25.906 -13.555 1 98.81 401 VAL A N 1
ATOM 3052 C CA . VAL A 1 401 ? -10.203 -25.016 -13.68 1 98.81 401 VAL A CA 1
ATOM 3053 C C . VAL A 1 401 ? -10.586 -24.875 -15.148 1 98.81 401 VAL A C 1
ATOM 3055 O O . VAL A 1 401 ? -9.719 -24.641 -16 1 98.81 401 VAL A O 1
ATOM 3058 N N . GLU A 1 402 ? -11.852 -25.109 -15.438 1 98.5 402 GLU A N 1
ATOM 3059 C CA . GLU A 1 402 ? -12.43 -24.766 -16.734 1 98.5 402 GLU A CA 1
ATOM 3060 C C . GLU A 1 402 ? -13.219 -23.469 -16.672 1 98.5 402 GLU A C 1
ATOM 3062 O O . GLU A 1 402 ? -14.133 -23.328 -15.852 1 98.5 402 GLU A O 1
ATOM 3067 N N . TRP A 1 403 ? -12.867 -22.5 -17.5 1 98.69 403 TRP A N 1
ATOM 3068 C CA . TRP A 1 403 ? -13.539 -21.203 -17.547 1 98.69 403 TRP A CA 1
ATOM 3069 C C . TRP A 1 403 ? -13.32 -20.531 -18.906 1 98.69 403 TRP A C 1
ATOM 3071 O O . TRP A 1 403 ? -13 -21.203 -19.891 1 98.69 403 TRP A O 1
ATOM 3081 N N . GLU A 1 404 ? -13.625 -19.172 -19.016 1 98.62 404 GLU A N 1
ATOM 3082 C CA . GLU A 1 404 ? -13.609 -18.516 -20.312 1 98.62 404 GLU A CA 1
ATOM 3083 C C . GLU A 1 404 ? -12.445 -17.531 -20.422 1 98.62 404 GLU A C 1
ATOM 3085 O O . GLU A 1 404 ? -12.289 -16.859 -21.438 1 98.62 404 GLU A O 1
ATOM 3090 N N . LEU A 1 405 ? -11.664 -17.438 -19.344 1 98.75 405 LEU A N 1
ATOM 3091 C CA . LEU A 1 405 ? -10.539 -16.516 -19.375 1 98.75 405 LEU A CA 1
ATOM 3092 C C . LEU A 1 405 ? -9.344 -17.141 -20.078 1 98.75 405 LEU A C 1
ATOM 3094 O O . LEU A 1 405 ? -8.633 -17.969 -19.5 1 98.75 405 LEU A O 1
ATOM 3098 N N . ALA A 1 406 ? -9.023 -16.641 -21.25 1 98.75 406 ALA A N 1
ATOM 3099 C CA . ALA A 1 406 ? -7.965 -17.219 -22.078 1 98.75 406 ALA A CA 1
ATOM 3100 C C . ALA A 1 406 ? -6.602 -16.672 -21.672 1 98.75 406 ALA A C 1
ATOM 3102 O O . ALA A 1 406 ? -6.469 -15.477 -21.375 1 98.75 406 ALA A O 1
ATOM 3103 N N . GLY A 1 407 ? -5.645 -17.594 -21.656 1 98.56 407 GLY A N 1
ATOM 3104 C CA . GLY A 1 407 ? -4.281 -17.156 -21.406 1 98.56 407 GLY A CA 1
ATOM 3105 C C . GLY A 1 407 ? -3.574 -16.641 -22.641 1 98.56 407 GLY A C 1
ATOM 3106 O O . GLY A 1 407 ? -4.117 -16.703 -23.75 1 98.56 407 GLY A O 1
ATOM 3107 N N . GLN A 1 408 ? -2.395 -16.078 -22.422 1 96.62 408 GLN A N 1
ATOM 3108 C CA . GLN A 1 408 ? -1.545 -15.68 -23.547 1 96.62 408 GLN A CA 1
ATOM 3109 C C . GLN A 1 408 ? -0.887 -16.891 -24.188 1 96.62 408 GLN A C 1
ATOM 3111 O O . GLN A 1 408 ? -0.453 -17.812 -23.5 1 96.62 408 GLN A O 1
ATOM 3116 N N . ARG A 1 409 ? -0.829 -16.797 -25.469 1 92.5 409 ARG A N 1
ATOM 3117 C CA . ARG A 1 409 ? -0.052 -17.828 -26.156 1 92.5 409 ARG A CA 1
ATOM 3118 C C . ARG A 1 409 ? 1.436 -17.5 -26.125 1 92.5 409 ARG A C 1
ATOM 3120 O O . ARG A 1 409 ? 1.851 -16.453 -26.641 1 92.5 409 ARG A O 1
ATOM 3127 N N . LEU A 1 410 ? 2.146 -18.406 -25.516 1 87.94 410 LEU A N 1
ATOM 3128 C CA . LEU A 1 410 ? 3.592 -18.234 -25.422 1 87.94 410 LEU A CA 1
ATOM 3129 C C . LEU A 1 410 ? 4.281 -18.75 -26.688 1 87.94 410 LEU A C 1
ATOM 3131 O O . LEU A 1 410 ? 3.859 -19.75 -27.266 1 87.94 410 LEU A O 1
ATOM 3135 N N . THR A 1 411 ? 5.152 -17.922 -27.344 1 79.81 411 THR A N 1
ATOM 3136 C CA . THR A 1 411 ? 5.773 -18.297 -28.609 1 79.81 411 THR A CA 1
ATOM 3137 C C . THR A 1 411 ? 7.246 -18.641 -28.422 1 79.81 411 THR A C 1
ATOM 3139 O O . THR A 1 411 ? 7.887 -18.125 -27.5 1 79.81 411 THR A O 1
ATOM 3142 N N . MET B 1 1 ? 64.438 59.531 41.75 1 24.19 1 MET B N 1
ATOM 3143 C CA . MET B 1 1 ? 63.188 59.969 41.094 1 24.19 1 MET B CA 1
ATOM 3144 C C . MET B 1 1 ? 63.031 59.312 39.75 1 24.19 1 MET B C 1
ATOM 3146 O O . MET B 1 1 ? 64 59.188 39 1 24.19 1 MET B O 1
ATOM 3150 N N . ASP B 1 2 ? 61.781 58.625 39.531 1 24.06 2 ASP B N 1
ATOM 3151 C CA . ASP B 1 2 ? 60.938 57.5 39.094 1 24.06 2 ASP B CA 1
ATOM 3152 C C . ASP B 1 2 ? 60.406 57.719 37.688 1 24.06 2 ASP B C 1
ATOM 3154 O O . ASP B 1 2 ? 59.656 56.906 37.156 1 24.06 2 ASP B O 1
ATOM 3158 N N . PHE B 1 3 ? 60.594 58.844 36.969 1 29.72 3 PHE B N 1
ATOM 3159 C CA . PHE B 1 3 ? 59.469 59.031 36.094 1 29.72 3 PHE B CA 1
ATOM 3160 C C . PHE B 1 3 ? 59.562 58.125 34.875 1 29.72 3 PHE B C 1
ATOM 3162 O O . PHE B 1 3 ? 60.312 58.438 33.938 1 29.72 3 PHE B O 1
ATOM 3169 N N . ALA B 1 4 ? 59.531 56.75 35.062 1 30.58 4 ALA B N 1
ATOM 3170 C CA . ALA B 1 4 ? 59.469 55.812 33.938 1 30.58 4 ALA B CA 1
ATOM 3171 C C . ALA B 1 4 ? 58.25 56.094 33.062 1 30.58 4 ALA B C 1
ATOM 3173 O O . ALA B 1 4 ? 57.125 56.156 33.562 1 30.58 4 ALA B O 1
ATOM 3174 N N . SER B 1 5 ? 58.344 56.875 31.953 1 28.66 5 SER B N 1
ATOM 3175 C CA . SER B 1 5 ? 57.438 57.188 30.875 1 28.66 5 SER B CA 1
ATOM 3176 C C . SER B 1 5 ? 56.812 55.906 30.281 1 28.66 5 SER B C 1
ATOM 3178 O O . SER B 1 5 ? 57.562 55.062 29.766 1 28.66 5 SER B O 1
ATOM 3180 N N . VAL B 1 6 ? 55.75 55.344 30.906 1 28.2 6 VAL B N 1
ATOM 3181 C CA . VAL B 1 6 ? 54.969 54.219 30.438 1 28.2 6 VAL B CA 1
ATOM 3182 C C . VAL B 1 6 ? 54.344 54.562 29.078 1 28.2 6 VAL B C 1
ATOM 3184 O O . VAL B 1 6 ? 53.562 55.5 28.953 1 28.2 6 VAL B O 1
ATOM 3187 N N . VAL B 1 7 ? 55.094 54.375 28 1 29 7 VAL B N 1
ATOM 3188 C CA . VAL B 1 7 ? 54.531 54.438 26.656 1 29 7 VAL B CA 1
ATOM 3189 C C . VAL B 1 7 ? 53.312 53.531 26.547 1 29 7 VAL B C 1
ATOM 3191 O O . VAL B 1 7 ? 53.438 52.312 26.734 1 29 7 VAL B O 1
ATOM 3194 N N . LYS B 1 8 ? 52.094 54.094 26.891 1 27.27 8 LYS B N 1
ATOM 3195 C CA . LYS B 1 8 ? 50.781 53.469 26.672 1 27.27 8 LYS B CA 1
ATOM 3196 C C . LYS B 1 8 ? 50.625 53.031 25.219 1 27.27 8 LYS B C 1
ATOM 3198 O O . LYS B 1 8 ? 50.594 53.844 24.312 1 27.27 8 LYS B O 1
ATOM 3203 N N . GLY B 1 9 ? 51.281 51.875 24.812 1 28.61 9 GLY B N 1
ATOM 3204 C CA . GLY B 1 9 ? 50.969 51.25 23.531 1 28.61 9 GLY B CA 1
ATOM 3205 C C . GLY B 1 9 ? 49.5 51 23.312 1 28.61 9 GLY B C 1
ATOM 3206 O O . GLY B 1 9 ? 48.844 50.312 24.109 1 28.61 9 GLY B O 1
ATOM 3207 N N . SER B 1 10 ? 48.719 52 22.844 1 26.39 10 SER B N 1
ATOM 3208 C CA . SER B 1 10 ? 47.344 51.812 22.375 1 26.39 10 SER B CA 1
ATOM 3209 C C . SER B 1 10 ? 47.219 50.625 21.438 1 26.39 10 SER B C 1
ATOM 3211 O O . SER B 1 10 ? 47.781 50.656 20.328 1 26.39 10 SER B O 1
ATOM 3213 N N . LEU B 1 11 ? 47.281 49.375 21.984 1 27.94 11 LEU B N 1
ATOM 3214 C CA . LEU B 1 11 ? 46.906 48.219 21.141 1 27.94 11 LEU B CA 1
ATOM 3215 C C . LEU B 1 11 ? 45.531 48.438 20.516 1 27.94 11 LEU B C 1
ATOM 3217 O O . LEU B 1 11 ? 44.531 48.531 21.234 1 27.94 11 LEU B O 1
ATOM 3221 N N . LEU B 1 12 ? 45.469 49.125 19.375 1 28.12 12 LEU B N 1
ATOM 3222 C CA . LEU B 1 12 ? 44.312 49.094 18.516 1 28.12 12 LEU B CA 1
ATOM 3223 C C . LEU B 1 12 ? 43.781 47.688 18.328 1 28.12 12 LEU B C 1
ATOM 3225 O O . LEU B 1 12 ? 44.5 46.812 17.797 1 28.12 12 LEU B O 1
ATOM 3229 N N . ILE B 1 13 ? 43.125 47.125 19.328 1 29.84 13 ILE B N 1
ATOM 3230 C CA . ILE B 1 13 ? 42.344 45.938 19.078 1 29.84 13 ILE B CA 1
ATOM 3231 C C . ILE B 1 13 ? 41.469 46.125 17.844 1 29.84 13 ILE B C 1
ATOM 3233 O O . ILE B 1 13 ? 40.531 46.938 17.859 1 29.84 13 ILE B O 1
ATOM 3237 N N . GLY B 1 14 ? 42.125 46.25 16.641 1 31.84 14 GLY B N 1
ATOM 3238 C CA . GLY B 1 14 ? 41.281 46.062 15.469 1 31.84 14 GLY B CA 1
ATOM 3239 C C . GLY B 1 14 ? 40.312 44.938 15.609 1 31.84 14 GLY B C 1
ATOM 3240 O O . GLY B 1 14 ? 40.688 43.812 15.961 1 31.84 14 GLY B O 1
ATOM 3241 N N . LEU B 1 15 ? 39.094 45.188 15.953 1 28.92 15 LEU B N 1
ATOM 3242 C CA . LEU B 1 15 ? 37.969 44.281 15.844 1 28.92 15 LEU B CA 1
ATOM 3243 C C . LEU B 1 15 ? 38.062 43.438 14.578 1 28.92 15 LEU B C 1
ATOM 3245 O O . LEU B 1 15 ? 38.188 43.969 13.477 1 28.92 15 LEU B O 1
ATOM 3249 N N . ALA B 1 16 ? 38.438 42.156 14.695 1 31.61 16 ALA B N 1
ATOM 3250 C CA . ALA B 1 16 ? 38.188 41.094 13.742 1 31.61 16 ALA B CA 1
ATOM 3251 C C . ALA B 1 16 ? 36.781 41.188 13.156 1 31.61 16 ALA B C 1
ATOM 3253 O O . ALA B 1 16 ? 35.812 40.812 13.805 1 31.61 16 ALA B O 1
ATOM 3254 N N . ALA B 1 17 ? 36.312 42.281 12.586 1 38.69 17 ALA B N 1
ATOM 3255 C CA . ALA B 1 17 ? 35.219 42.094 11.633 1 38.69 17 ALA B CA 1
ATOM 3256 C C . ALA B 1 17 ? 35.406 40.812 10.836 1 38.69 17 ALA B C 1
ATOM 3258 O O . ALA B 1 17 ? 36.094 40.781 9.805 1 38.69 17 ALA B O 1
ATOM 3259 N N . ALA B 1 18 ? 35.781 39.812 11.359 1 39.91 18 ALA B N 1
ATOM 3260 C CA . ALA B 1 18 ? 36.094 38.594 10.641 1 39.91 18 ALA B CA 1
ATOM 3261 C C . ALA B 1 18 ? 35.094 38.344 9.531 1 39.91 18 ALA B C 1
ATOM 3263 O O . ALA B 1 18 ? 33.969 38.875 9.562 1 39.91 18 ALA B O 1
ATOM 3264 N N . GLN B 1 19 ? 35.219 37.281 8.578 1 40.53 19 GLN B N 1
ATOM 3265 C CA . GLN B 1 19 ? 34.906 36.656 7.293 1 40.53 19 GLN B CA 1
ATOM 3266 C C . GLN B 1 19 ? 33.438 36.281 7.227 1 40.53 19 GLN B C 1
ATOM 3268 O O . GLN B 1 19 ? 33.094 35.312 6.559 1 40.53 19 GLN B O 1
ATOM 3273 N N . THR B 1 20 ? 32.531 36.594 8.195 1 46.53 20 THR B N 1
ATOM 3274 C CA . THR B 1 20 ? 31.25 35.938 7.973 1 46.53 20 THR B CA 1
ATOM 3275 C C . THR B 1 20 ? 30.516 36.531 6.773 1 46.53 20 THR B C 1
ATOM 3277 O O . THR B 1 20 ? 30.516 37.75 6.598 1 46.53 20 THR B O 1
ATOM 3280 N N . GLY B 1 21 ? 30.609 36.094 5.629 1 50.31 21 GLY B N 1
ATOM 3281 C CA . GLY B 1 21 ? 29.875 36.344 4.402 1 50.31 21 GLY B CA 1
ATOM 3282 C C . GLY B 1 21 ? 28.453 36.812 4.648 1 50.31 21 GLY B C 1
ATOM 3283 O O . GLY B 1 21 ? 27.688 37 3.703 1 50.31 21 GLY B O 1
ATOM 3284 N N . ALA B 1 22 ? 28.062 36.781 5.879 1 55 22 ALA B N 1
ATOM 3285 C CA . ALA B 1 22 ? 26.672 37.219 6.074 1 55 22 ALA B CA 1
ATOM 3286 C C . ALA B 1 22 ? 26.578 38.75 6.086 1 55 22 ALA B C 1
ATOM 3288 O O . ALA B 1 22 ? 27.125 39.406 6.98 1 55 22 ALA B O 1
ATOM 3289 N N . THR B 1 23 ? 26.391 39.469 5.02 1 62.09 23 THR B N 1
ATOM 3290 C CA . THR B 1 23 ? 26.453 40.938 4.887 1 62.09 23 THR B CA 1
ATOM 3291 C C . THR B 1 23 ? 25.188 41.594 5.422 1 62.09 23 THR B C 1
ATOM 3293 O O . THR B 1 23 ? 25.188 42.75 5.777 1 62.09 23 THR B O 1
ATOM 3296 N N . GLY B 1 24 ? 24.016 40.844 5.551 1 76.25 24 GLY B N 1
ATOM 3297 C CA . GLY B 1 24 ? 22.797 41.531 5.988 1 76.25 24 GLY B CA 1
ATOM 3298 C C . GLY B 1 24 ? 22.094 40.812 7.125 1 76.25 24 GLY B C 1
ATOM 3299 O O . GLY B 1 24 ? 22.562 39.781 7.594 1 76.25 24 GLY B O 1
ATOM 3300 N N . PRO B 1 25 ? 21.141 41.625 7.836 1 88.12 25 PRO B N 1
ATOM 3301 C CA . PRO B 1 25 ? 20.391 41 8.922 1 88.12 25 PRO B CA 1
ATOM 3302 C C . PRO B 1 25 ? 19.719 39.688 8.484 1 88.12 25 PRO B C 1
ATOM 3304 O O . PRO B 1 25 ? 19.281 39.594 7.344 1 88.12 25 PRO B O 1
ATOM 3307 N N . ILE B 1 26 ? 19.766 38.812 9.375 1 90.12 26 ILE B N 1
ATOM 3308 C CA . ILE B 1 26 ? 19.156 37.5 9.117 1 90.12 26 ILE B CA 1
ATOM 3309 C C . ILE B 1 26 ? 17.656 37.688 8.828 1 90.12 26 ILE B C 1
ATOM 3311 O O . ILE B 1 26 ? 17.094 36.969 7.98 1 90.12 26 ILE B O 1
ATOM 3315 N N . ALA B 1 27 ? 17.016 38.594 9.609 1 93.25 27 ALA B N 1
ATOM 3316 C CA . ALA B 1 27 ? 15.586 38.844 9.477 1 93.25 27 ALA B CA 1
ATOM 3317 C C . ALA B 1 27 ? 15.258 40.312 9.75 1 93.25 27 ALA B C 1
ATOM 3319 O O . ALA B 1 27 ? 16.078 41.031 10.328 1 93.25 27 ALA B O 1
ATOM 3320 N N . GLU B 1 28 ? 14.141 40.75 9.266 1 94.81 28 GLU B N 1
ATOM 3321 C CA . GLU B 1 28 ? 13.664 42.125 9.508 1 94.81 28 GLU B CA 1
ATOM 3322 C C . GLU B 1 28 ? 12.141 42.156 9.594 1 94.81 28 GLU B C 1
ATOM 3324 O O . GLU B 1 28 ? 11.453 41.312 9.008 1 94.81 28 GLU B O 1
ATOM 3329 N N . LYS B 1 29 ? 11.68 43.125 10.352 1 94.94 29 LYS B N 1
ATOM 3330 C CA . LYS B 1 29 ? 10.242 43.344 10.445 1 94.94 29 LYS B CA 1
ATOM 3331 C C . LYS B 1 29 ? 9.664 43.781 9.102 1 94.94 29 LYS B C 1
ATOM 3333 O O . LYS B 1 29 ? 10.234 44.656 8.43 1 94.94 29 LYS B O 1
ATOM 3338 N N . CYS B 1 30 ? 8.57 43.188 8.758 1 94.81 30 CYS B N 1
ATOM 3339 C CA . CYS B 1 30 ? 7.953 43.594 7.5 1 94.81 30 CYS B CA 1
ATOM 3340 C C . CYS B 1 30 ? 6.441 43.75 7.648 1 94.81 30 CYS B C 1
ATOM 3342 O O . CYS B 1 30 ? 5.711 43.656 6.664 1 94.81 30 CYS B O 1
ATOM 3344 N N . GLY B 1 31 ? 5.871 43.906 8.758 1 93.25 31 GLY B N 1
ATOM 3345 C CA . GLY B 1 31 ? 4.484 44.094 9.148 1 93.25 31 GLY B CA 1
ATOM 3346 C C . GLY B 1 31 ? 4.223 43.812 10.609 1 93.25 31 GLY B C 1
ATOM 3347 O O . GLY B 1 31 ? 5.121 43.406 11.336 1 93.25 31 GLY B O 1
ATOM 3348 N N . PRO B 1 32 ? 3.039 44.188 11.047 1 93.19 32 PRO B N 1
ATOM 3349 C CA . PRO B 1 32 ? 2.721 43.844 12.438 1 93.19 32 PRO B CA 1
ATOM 3350 C C . PRO B 1 32 ? 2.797 42.344 12.719 1 93.19 32 PRO B C 1
ATOM 3352 O O . PRO B 1 32 ? 2.01 41.594 12.172 1 93.19 32 PRO B O 1
ATOM 3355 N N . SER B 1 33 ? 3.701 41.969 13.586 1 96 33 SER B N 1
ATOM 3356 C CA . SER B 1 33 ? 3.957 40.594 13.969 1 96 33 SER B CA 1
ATOM 3357 C C . SER B 1 33 ? 4.344 39.75 12.766 1 96 33 SER B C 1
ATOM 3359 O O . SER B 1 33 ? 4.02 38.562 12.703 1 96 33 SER B O 1
ATOM 3361 N N . VAL B 1 34 ? 4.832 40.375 11.734 1 97.88 34 VAL B N 1
ATOM 3362 C CA . VAL B 1 34 ? 5.348 39.75 10.531 1 97.88 34 VAL B CA 1
ATOM 3363 C C . VAL B 1 34 ? 6.852 39.969 10.422 1 97.88 34 VAL B C 1
ATOM 3365 O O . VAL B 1 34 ? 7.309 41.125 10.484 1 97.88 34 VAL B O 1
ATOM 3368 N N . VAL B 1 35 ? 7.582 38.875 10.305 1 97.44 35 VAL B N 1
ATOM 3369 C CA . VAL B 1 35 ? 9.023 38.969 10.133 1 97.44 35 VAL B CA 1
ATOM 3370 C C . VAL B 1 35 ? 9.43 38.312 8.812 1 97.44 35 VAL B C 1
ATOM 3372 O O . VAL B 1 35 ? 8.977 37.219 8.492 1 97.44 35 VAL B O 1
ATOM 3375 N N . CYS B 1 36 ? 10.203 39.031 7.992 1 97.25 36 CYS B N 1
ATOM 3376 C CA . CYS B 1 36 ? 10.797 38.5 6.773 1 97.25 36 CYS B CA 1
ATOM 3377 C C . CYS B 1 36 ? 12.18 37.906 7.039 1 97.25 36 CYS B C 1
ATOM 3379 O O . CYS B 1 36 ? 13.055 38.625 7.562 1 97.25 36 CYS B O 1
ATOM 3381 N N . VAL B 1 37 ? 12.383 36.688 6.703 1 95.88 37 VAL B N 1
ATOM 3382 C CA . VAL B 1 37 ? 13.68 36.031 6.852 1 95.88 37 VAL B CA 1
ATOM 3383 C C . VAL B 1 37 ? 14.484 36.188 5.562 1 95.88 37 VAL B C 1
ATOM 3385 O O . VAL B 1 37 ? 14.156 35.562 4.539 1 95.88 37 VAL B O 1
ATOM 3388 N N . ASN B 1 38 ? 15.516 36.906 5.715 1 93.75 38 ASN B N 1
ATOM 3389 C CA . ASN B 1 38 ? 16.297 37.219 4.527 1 93.75 38 ASN B CA 1
ATOM 3390 C C . ASN B 1 38 ? 17.094 36.031 4.031 1 93.75 38 ASN B C 1
ATOM 3392 O O . ASN B 1 38 ? 17.828 35.406 4.801 1 93.75 38 ASN B O 1
ATOM 3396 N N . LYS B 1 39 ? 16.891 35.719 2.76 1 93.81 39 LYS B N 1
ATOM 3397 C CA . LYS B 1 39 ? 17.578 34.625 2.092 1 93.81 39 LYS B CA 1
ATOM 3398 C C . LYS B 1 39 ? 17.453 33.312 2.896 1 93.81 39 LYS B C 1
ATOM 3400 O O . LYS B 1 39 ? 18.422 32.562 3.033 1 93.81 39 LYS B O 1
ATOM 3405 N N . TYR B 1 40 ? 16.375 33.156 3.531 1 94 40 TYR B N 1
ATOM 3406 C CA . TYR B 1 40 ? 16.016 31.953 4.27 1 94 40 TYR B CA 1
ATOM 3407 C C . TYR B 1 40 ? 16.969 31.719 5.441 1 94 40 TYR B C 1
ATOM 3409 O O . TYR B 1 40 ? 17.078 30.609 5.957 1 94 40 TYR B O 1
ATOM 3417 N N . GLY B 1 41 ? 17.719 32.75 5.789 1 91.06 41 GLY B N 1
ATOM 3418 C CA . GLY B 1 41 ? 18.719 32.562 6.828 1 91.06 41 GLY B CA 1
ATOM 3419 C C . GLY B 1 41 ? 19.766 31.531 6.469 1 91.06 41 GLY B C 1
ATOM 3420 O O . GLY B 1 41 ? 20.234 30.766 7.328 1 91.06 41 GLY B O 1
ATOM 3421 N N . ASN B 1 42 ? 20.078 31.453 5.285 1 89.75 42 ASN B N 1
ATOM 3422 C CA . ASN B 1 42 ? 20.891 30.359 4.785 1 89.75 42 ASN B CA 1
ATOM 3423 C C . ASN B 1 42 ? 22.344 30.5 5.223 1 89.75 42 ASN B C 1
ATOM 3425 O O . ASN B 1 42 ? 23.125 29.562 5.105 1 89.75 42 ASN B O 1
ATOM 3429 N N . ILE B 1 43 ? 22.781 31.672 5.66 1 86.88 43 ILE B N 1
ATOM 3430 C CA . ILE B 1 43 ? 24.078 31.891 6.301 1 86.88 43 ILE B CA 1
ATOM 3431 C C . ILE B 1 43 ? 23.875 32.438 7.715 1 86.88 43 ILE B C 1
ATOM 3433 O O . ILE B 1 43 ? 23.281 33.5 7.902 1 86.88 43 ILE B O 1
ATOM 3437 N N . LEU B 1 44 ? 24.266 31.688 8.68 1 87.5 44 LEU B N 1
ATOM 3438 C CA . LEU B 1 44 ? 24.219 32.094 10.078 1 87.5 44 LEU B CA 1
ATOM 3439 C C . LEU B 1 44 ? 25.609 32.344 10.633 1 87.5 44 LEU B C 1
ATOM 3441 O O . LEU B 1 44 ? 26.562 31.609 10.289 1 87.5 44 LEU B O 1
ATOM 3445 N N . PRO B 1 45 ? 25.688 33.344 11.398 1 85.25 45 PRO B N 1
ATOM 3446 C CA . PRO B 1 45 ? 27 33.594 12.008 1 85.25 45 PRO B CA 1
ATOM 3447 C C . PRO B 1 45 ? 27.422 32.469 12.961 1 85.25 45 PRO B C 1
ATOM 3449 O O . PRO B 1 45 ? 26.609 31.969 13.742 1 85.25 45 PRO B O 1
ATOM 3452 N N . ASP B 1 46 ? 28.719 32.25 12.867 1 81.75 46 ASP B N 1
ATOM 3453 C CA . ASP B 1 46 ? 29.266 31.266 13.797 1 81.75 46 ASP B CA 1
ATOM 3454 C C . ASP B 1 46 ? 29.281 31.812 15.227 1 81.75 46 ASP B C 1
ATOM 3456 O O . ASP B 1 46 ? 29.594 32.969 15.453 1 81.75 46 ASP B O 1
ATOM 3460 N N . HIS B 1 47 ? 29.062 30.953 16.094 1 85.31 47 HIS B N 1
ATOM 3461 C CA . HIS B 1 47 ? 28.625 29.609 16.469 1 85.31 47 HIS B CA 1
ATOM 3462 C C . HIS B 1 47 ? 27.109 29.531 16.562 1 85.31 47 HIS B C 1
ATOM 3464 O O . HIS B 1 47 ? 26.516 30.141 17.438 1 85.31 47 HIS B O 1
ATOM 3470 N N . PHE B 1 48 ? 26.531 29 15.641 1 89.44 48 PHE B N 1
ATOM 3471 C CA . PHE B 1 48 ? 25.094 28.812 15.672 1 89.44 48 PHE B CA 1
ATOM 3472 C C . PHE B 1 48 ? 24.734 27.375 16.062 1 89.44 48 PHE B C 1
ATOM 3474 O O . PHE B 1 48 ? 25.516 26.453 15.812 1 89.44 48 PHE B O 1
ATOM 3481 N N . TYR B 1 49 ? 23.5 27.312 16.766 1 90.25 49 TYR B N 1
ATOM 3482 C CA . TYR B 1 49 ? 23.047 26 17.219 1 90.25 49 TYR B CA 1
ATOM 3483 C C . TYR B 1 49 ? 21.547 25.984 17.438 1 90.25 49 TYR B C 1
ATOM 3485 O O . TYR B 1 49 ? 20.984 26.953 17.953 1 90.25 49 TYR B O 1
ATOM 3493 N N . ARG B 1 50 ? 20.922 24.922 17 1 90.38 50 ARG B N 1
ATOM 3494 C CA . ARG B 1 50 ? 19.516 24.641 17.297 1 90.38 50 ARG B CA 1
ATOM 3495 C C . ARG B 1 50 ? 19.344 23.219 17.812 1 90.38 50 ARG B C 1
ATOM 3497 O O . ARG B 1 50 ? 19.781 22.266 17.172 1 90.38 50 ARG B O 1
ATOM 3504 N N . ASN B 1 51 ? 18.719 23.094 18.969 1 90.31 51 ASN B N 1
ATOM 3505 C CA . ASN B 1 51 ? 18.438 21.766 19.516 1 90.31 51 ASN B CA 1
ATOM 3506 C C . ASN B 1 51 ? 17.531 20.953 18.609 1 90.31 51 ASN B C 1
ATOM 3508 O O . ASN B 1 51 ? 16.578 21.5 18.031 1 90.31 51 ASN B O 1
ATOM 3512 N N . VAL B 1 52 ? 17.797 19.641 18.531 1 89.25 52 VAL B N 1
ATOM 3513 C CA . VAL B 1 52 ? 16.891 18.734 17.828 1 89.25 52 VAL B CA 1
ATOM 3514 C C . VAL B 1 52 ? 15.578 18.641 18.594 1 89.25 52 VAL B C 1
ATOM 3516 O O . VAL B 1 52 ? 15.57 18.609 19.828 1 89.25 52 VAL B O 1
ATOM 3519 N N . SER B 1 53 ? 14.539 18.578 17.844 1 89 53 SER B N 1
ATOM 3520 C CA . SER B 1 53 ? 13.227 18.406 18.453 1 89 53 SER B CA 1
ATOM 3521 C C . SER B 1 53 ? 13.117 17.062 19.156 1 89 53 SER B C 1
ATOM 3523 O O . SER B 1 53 ? 13.82 16.109 18.812 1 89 53 SER B O 1
ATOM 3525 N N . THR B 1 54 ? 12.297 16.984 20.188 1 89 54 THR B N 1
ATOM 3526 C CA . THR B 1 54 ? 11.828 15.773 20.828 1 89 54 THR B CA 1
ATOM 3527 C C . THR B 1 54 ? 10.305 15.766 20.922 1 89 54 THR B C 1
ATOM 3529 O O . THR B 1 54 ? 9.648 16.734 20.531 1 89 54 THR B O 1
ATOM 3532 N N . MET B 1 55 ? 9.797 14.625 21.422 1 89.12 55 MET B N 1
ATOM 3533 C CA . MET B 1 55 ? 8.352 14.555 21.594 1 89.12 55 MET B CA 1
ATOM 3534 C C . MET B 1 55 ? 7.875 15.602 22.594 1 89.12 55 MET B C 1
ATOM 3536 O O . MET B 1 55 ? 6.762 16.125 22.484 1 89.12 55 MET B O 1
ATOM 3540 N N . GLU B 1 56 ? 8.688 15.984 23.469 1 86.81 56 GLU B N 1
ATOM 3541 C CA . GLU B 1 56 ? 8.312 16.859 24.578 1 86.81 56 GLU B CA 1
ATOM 3542 C C . GLU B 1 56 ? 8.633 18.312 24.25 1 86.81 56 GLU B C 1
ATOM 3544 O O . GLU B 1 56 ? 8.031 19.219 24.828 1 86.81 56 GLU B O 1
ATOM 3549 N N . ALA B 1 57 ? 9.562 18.438 23.344 1 90.81 57 ALA B N 1
ATOM 3550 C CA . ALA B 1 57 ? 10.023 19.781 23.062 1 90.81 57 ALA B CA 1
ATOM 3551 C C . ALA B 1 57 ? 10.266 19.984 21.578 1 90.81 57 ALA B C 1
ATOM 3553 O O . ALA B 1 57 ? 11.344 19.688 21.062 1 90.81 57 ALA B O 1
ATOM 3554 N N . VAL B 1 58 ? 9.352 20.641 20.953 1 92.38 58 VAL B N 1
ATOM 3555 C CA . VAL B 1 58 ? 9.484 20.953 19.531 1 92.38 58 VAL B CA 1
ATOM 3556 C C . VAL B 1 58 ? 10.219 22.281 19.359 1 92.38 58 VAL B C 1
ATOM 3558 O O . VAL B 1 58 ? 9.867 23.281 20 1 92.38 58 VAL B O 1
ATOM 3561 N N . THR B 1 59 ? 11.281 22.297 18.578 1 91.94 59 THR B N 1
ATOM 3562 C CA . THR B 1 59 ? 12.039 23.516 18.344 1 91.94 59 THR B CA 1
ATOM 3563 C C . THR B 1 59 ? 11.734 24.078 16.953 1 91.94 59 THR B C 1
ATOM 3565 O O . THR B 1 59 ? 11.352 23.328 16.047 1 91.94 59 THR B O 1
ATOM 3568 N N . THR B 1 60 ? 11.875 25.359 16.828 1 92.81 60 THR B N 1
ATOM 3569 C CA . THR B 1 60 ? 11.68 26.094 15.586 1 92.81 60 THR B CA 1
ATOM 3570 C C . THR B 1 60 ? 12.938 26.859 15.195 1 92.81 60 THR B C 1
ATOM 3572 O O . THR B 1 60 ? 13.906 26.891 15.961 1 92.81 60 THR B O 1
ATOM 3575 N N . PHE B 1 61 ? 12.914 27.453 13.992 1 91.94 61 PHE B N 1
ATOM 3576 C CA . PHE B 1 61 ? 14.047 28.25 13.539 1 91.94 61 PHE B CA 1
ATOM 3577 C C . PHE B 1 61 ? 14.352 29.375 14.523 1 91.94 61 PHE B C 1
ATOM 3579 O O . PHE B 1 61 ? 15.516 29.719 14.734 1 91.94 61 PHE B O 1
ATOM 3586 N N . GLY B 1 62 ? 13.352 29.891 15.102 1 91.5 62 GLY B N 1
ATOM 3587 C CA . GLY B 1 62 ? 13.5 30.984 16.062 1 91.5 62 GLY B CA 1
ATOM 3588 C C . GLY B 1 62 ? 14.227 30.562 17.328 1 91.5 62 GLY B C 1
ATOM 3589 O O . GLY B 1 62 ? 14.68 31.406 18.094 1 91.5 62 GLY B O 1
ATOM 3590 N N . ASP B 1 63 ? 14.391 29.328 17.5 1 91 63 ASP B N 1
ATOM 3591 C CA . ASP B 1 63 ? 15.078 28.828 18.688 1 91 63 ASP B CA 1
ATOM 3592 C C . ASP B 1 63 ? 16.578 28.719 18.438 1 91 63 ASP B C 1
ATOM 3594 O O . ASP B 1 63 ? 17.344 28.328 19.328 1 91 63 ASP B O 1
ATOM 3598 N N . THR B 1 64 ? 17.016 29.062 17.266 1 90.19 64 THR B N 1
ATOM 3599 C CA . THR B 1 64 ? 18.438 29.016 16.922 1 90.19 64 THR B CA 1
ATOM 3600 C C . THR B 1 64 ? 19.203 30.109 17.672 1 90.19 64 THR B C 1
ATOM 3602 O O . THR B 1 64 ? 18.797 31.266 17.672 1 90.19 64 THR B O 1
ATOM 3605 N N . THR B 1 65 ? 20.219 29.672 18.234 1 88.56 65 THR B N 1
ATOM 3606 C CA . THR B 1 65 ? 21.172 30.641 18.797 1 88.56 65 THR B CA 1
ATOM 3607 C C . THR B 1 65 ? 22.266 30.938 17.781 1 88.56 65 THR B C 1
ATOM 3609 O O . THR B 1 65 ? 22.703 30.062 17.031 1 88.56 65 THR B O 1
ATOM 3612 N N . VAL B 1 66 ? 22.438 32.219 17.719 1 85.81 66 VAL B N 1
ATOM 3613 C CA . VAL B 1 66 ? 23.5 32.625 16.797 1 85.81 66 VAL B CA 1
ATOM 3614 C C . VAL B 1 66 ? 24.547 33.438 17.547 1 85.81 66 VAL B C 1
ATOM 3616 O O . VAL B 1 66 ? 24.266 33.969 18.625 1 85.81 66 VAL B O 1
ATOM 3619 N N . ALA B 1 67 ? 25.625 33.656 16.75 1 71.06 67 ALA B N 1
ATOM 3620 C CA . ALA B 1 67 ? 26.688 34.469 17.328 1 71.06 67 ALA B CA 1
ATOM 3621 C C . ALA B 1 67 ? 26.734 34.344 18.844 1 71.06 67 ALA B C 1
ATOM 3623 O O . ALA B 1 67 ? 25.906 33.656 19.438 1 71.06 67 ALA B O 1
ATOM 3624 N N . ASN B 1 68 ? 27.812 34.375 19.609 1 63.12 68 ASN B N 1
ATOM 3625 C CA . ASN B 1 68 ? 28.109 34.219 21.031 1 63.12 68 ASN B CA 1
ATOM 3626 C C . ASN B 1 68 ? 26.844 34.312 21.875 1 63.12 68 ASN B C 1
ATOM 3628 O O . ASN B 1 68 ? 26.797 35.062 22.859 1 63.12 68 ASN B O 1
ATOM 3632 N N . GLY B 1 69 ? 25.609 33.781 21.266 1 66.5 69 GLY B N 1
ATOM 3633 C CA . GLY B 1 69 ? 24.469 33.562 22.156 1 66.5 69 GLY B CA 1
ATOM 3634 C C . GLY B 1 69 ? 23.266 34.406 21.781 1 66.5 69 GLY B C 1
ATOM 3635 O O . GLY B 1 69 ? 22.266 34.438 22.5 1 66.5 69 GLY B O 1
ATOM 3636 N N . THR B 1 70 ? 23.406 35.25 20.703 1 73.56 70 THR B N 1
ATOM 3637 C CA . THR B 1 70 ? 22.25 36.062 20.328 1 73.56 70 THR B CA 1
ATOM 3638 C C . THR B 1 70 ? 21.141 35.188 19.75 1 73.56 70 THR B C 1
ATOM 3640 O O . THR B 1 70 ? 21.391 34.344 18.891 1 73.56 70 THR B O 1
ATOM 3643 N N . ARG B 1 71 ? 19.938 35.344 20.422 1 73.69 71 ARG B N 1
ATOM 3644 C CA . ARG B 1 71 ? 18.75 34.625 19.969 1 73.69 71 ARG B CA 1
ATOM 3645 C C . ARG B 1 71 ? 18.062 35.375 18.844 1 73.69 71 ARG B C 1
ATOM 3647 O O . ARG B 1 71 ? 18.188 36.594 18.719 1 73.69 71 ARG B O 1
ATOM 3654 N N . LEU B 1 72 ? 17.453 34.594 18.062 1 86.31 72 LEU B N 1
ATOM 3655 C CA . LEU B 1 72 ? 16.641 35.188 17 1 86.31 72 LEU B CA 1
ATOM 3656 C C . LEU B 1 72 ? 15.25 35.562 17.516 1 86.31 72 LEU B C 1
ATOM 3658 O O . LEU B 1 72 ? 14.242 35.125 16.953 1 86.31 72 LEU B O 1
ATOM 3662 N N . ASP B 1 73 ? 15.188 36.406 18.422 1 83.81 73 ASP B N 1
ATOM 3663 C CA . ASP B 1 73 ? 14 36.719 19.219 1 83.81 73 ASP B CA 1
ATOM 3664 C C . ASP B 1 73 ? 12.898 37.312 18.328 1 83.81 73 ASP B C 1
ATOM 3666 O O . ASP B 1 73 ? 11.711 37.031 18.562 1 83.81 73 ASP B O 1
ATOM 3670 N N . SER B 1 74 ? 13.336 38.125 17.422 1 87 74 SER B N 1
ATOM 3671 C CA . SER B 1 74 ? 12.32 38.719 16.547 1 87 74 SER B CA 1
ATOM 3672 C C . SER B 1 74 ? 11.594 37.625 15.75 1 87 74 SER B C 1
ATOM 3674 O O . SER B 1 74 ? 10.391 37.75 15.508 1 87 74 SER B O 1
ATOM 3676 N N . ILE B 1 75 ? 12.336 36.688 15.414 1 92.31 75 ILE B N 1
ATOM 3677 C CA . ILE B 1 75 ? 11.742 35.562 14.688 1 92.31 75 ILE B CA 1
ATOM 3678 C C . ILE B 1 75 ? 10.828 34.781 15.617 1 92.31 75 ILE B C 1
ATOM 3680 O O . ILE B 1 75 ? 9.688 34.469 15.266 1 92.31 75 ILE B O 1
ATOM 3684 N N . LYS B 1 76 ? 11.234 34.5 16.75 1 91 76 LYS B N 1
ATOM 3685 C CA . LYS B 1 76 ? 10.508 33.656 17.703 1 91 76 LYS B CA 1
ATOM 3686 C C . LYS B 1 76 ? 9.18 34.281 18.094 1 91 76 LYS B C 1
ATOM 3688 O O . LYS B 1 76 ? 8.18 33.594 18.281 1 91 76 LYS B O 1
ATOM 3693 N N . ALA B 1 77 ? 9.117 35.531 18.172 1 92.5 77 ALA B N 1
ATOM 3694 C CA . ALA B 1 77 ? 7.957 36.25 18.703 1 92.5 77 ALA B CA 1
ATOM 3695 C C . ALA B 1 77 ? 6.934 36.531 17.609 1 92.5 77 ALA B C 1
ATOM 3697 O O . ALA B 1 77 ? 5.785 36.875 17.906 1 92.5 77 ALA B O 1
ATOM 3698 N N . ALA B 1 78 ? 7.309 36.406 16.375 1 96.88 78 ALA B N 1
ATOM 3699 C CA . ALA B 1 78 ? 6.434 36.75 15.266 1 96.88 78 ALA B CA 1
ATOM 3700 C C . ALA B 1 78 ? 5.309 35.75 15.094 1 96.88 78 ALA B C 1
ATOM 3702 O O . ALA B 1 78 ? 5.484 34.562 15.391 1 96.88 78 ALA B O 1
ATOM 3703 N N . ASP B 1 79 ? 4.137 36.188 14.609 1 98.25 79 ASP B N 1
ATOM 3704 C CA . ASP B 1 79 ? 3.049 35.281 14.227 1 98.25 79 ASP B CA 1
ATOM 3705 C C . ASP B 1 79 ? 3.299 34.688 12.852 1 98.25 79 ASP B C 1
ATOM 3707 O O . ASP B 1 79 ? 2.91 33.531 12.594 1 98.25 79 ASP B O 1
ATOM 3711 N N . PHE B 1 80 ? 3.914 35.5 12.016 1 98.62 80 PHE B N 1
ATOM 3712 C CA . PHE B 1 80 ? 4.141 35.094 10.641 1 98.62 80 PHE B CA 1
ATOM 3713 C C . PHE B 1 80 ? 5.609 35.25 10.258 1 98.62 80 PHE B C 1
ATOM 3715 O O . PHE B 1 80 ? 6.191 36.312 10.438 1 98.62 80 PHE B O 1
ATOM 3722 N N . LEU B 1 81 ? 6.211 34.156 9.758 1 98.06 81 LEU B N 1
ATOM 3723 C CA . LEU B 1 81 ? 7.527 34.219 9.125 1 98.06 81 LEU B CA 1
ATOM 3724 C C . LEU B 1 81 ? 7.402 34.156 7.609 1 98.06 81 LEU B C 1
ATOM 3726 O O . LEU B 1 81 ? 6.828 33.219 7.066 1 98.06 81 LEU B O 1
ATOM 3730 N N . VAL B 1 82 ? 7.934 35.094 6.969 1 98.44 82 VAL B N 1
ATOM 3731 C CA . VAL B 1 82 ? 7.883 35.188 5.512 1 98.44 82 VAL B CA 1
ATOM 3732 C C . VAL B 1 82 ? 9.258 34.875 4.926 1 98.44 82 VAL B C 1
ATOM 3734 O O . VAL B 1 82 ? 10.242 35.562 5.242 1 98.44 82 VAL B O 1
ATOM 3737 N N . TYR B 1 83 ? 9.312 33.938 4.07 1 97.56 83 TYR B N 1
ATOM 3738 C CA . TYR B 1 83 ? 10.578 33.5 3.479 1 97.56 83 TYR B CA 1
ATOM 3739 C C . TYR B 1 83 ? 10.703 34 2.047 1 97.56 83 TYR B C 1
ATOM 3741 O O . TYR B 1 83 ? 11.797 34.375 1.604 1 97.56 83 TYR B O 1
ATOM 3749 N N . ASP B 1 84 ? 9.664 33.875 1.289 1 97.69 84 ASP B N 1
ATOM 3750 C CA . ASP B 1 84 ? 9.547 34.562 0.005 1 97.69 84 ASP B CA 1
ATOM 3751 C C . ASP B 1 84 ? 8.766 35.875 0.144 1 97.69 84 ASP B C 1
ATOM 3753 O O . ASP B 1 84 ? 7.535 35.844 0.229 1 97.69 84 ASP B O 1
ATOM 3757 N N . ARG B 1 85 ? 9.469 36.969 0.085 1 97.19 85 ARG B N 1
ATOM 3758 C CA . ARG B 1 85 ? 8.914 38.25 0.5 1 97.19 85 ARG B CA 1
ATOM 3759 C C . ARG B 1 85 ? 7.711 38.625 -0.363 1 97.19 85 ARG B C 1
ATOM 3761 O O . ARG B 1 85 ? 6.645 38.938 0.159 1 97.19 85 ARG B O 1
ATOM 3768 N N . GLU B 1 86 ? 7.883 38.531 -1.656 1 97.19 86 GLU B N 1
ATOM 3769 C CA . GLU B 1 86 ? 6.805 38.969 -2.543 1 97.19 86 GLU B CA 1
ATOM 3770 C C . GLU B 1 86 ? 5.582 38.062 -2.402 1 97.19 86 GLU B C 1
ATOM 3772 O O . GLU B 1 86 ? 4.484 38.531 -2.107 1 97.19 86 GLU B O 1
ATOM 3777 N N . ARG B 1 87 ? 5.75 36.875 -2.561 1 98 87 ARG B N 1
ATOM 3778 C CA . ARG B 1 87 ? 4.621 35.938 -2.535 1 98 87 ARG B CA 1
ATOM 3779 C C . ARG B 1 87 ? 4.059 35.812 -1.124 1 98 87 ARG B C 1
ATOM 3781 O O . ARG B 1 87 ? 2.848 35.656 -0.945 1 98 87 ARG B O 1
ATOM 3788 N N . GLY B 1 88 ? 4.871 35.812 -0.133 1 98.62 88 GLY B N 1
ATOM 3789 C CA . GLY B 1 88 ? 4.422 35.688 1.246 1 98.62 88 GLY B CA 1
ATOM 3790 C C . GLY B 1 88 ? 3.541 36.875 1.67 1 98.62 88 GLY B C 1
ATOM 3791 O O . GLY B 1 88 ? 2.498 36.656 2.295 1 98.62 88 GLY B O 1
ATOM 3792 N N . LEU B 1 89 ? 4 38.031 1.33 1 98.31 89 LEU B N 1
ATOM 3793 C CA . LEU B 1 89 ? 3.215 39.188 1.712 1 98.31 89 LEU B CA 1
ATOM 3794 C C . LEU B 1 89 ? 1.901 39.25 0.937 1 98.31 89 LEU B C 1
ATOM 3796 O O . LEU B 1 89 ? 0.887 39.719 1.457 1 98.31 89 LEU B O 1
ATOM 3800 N N . ASP B 1 90 ? 1.927 38.781 -0.274 1 98.25 90 ASP B N 1
ATOM 3801 C CA . ASP B 1 90 ? 0.691 38.688 -1.044 1 98.25 90 ASP B CA 1
ATOM 3802 C C . ASP B 1 90 ? -0.293 37.719 -0.376 1 98.25 90 ASP B C 1
ATOM 3804 O O . ASP B 1 90 ? -1.496 38 -0.331 1 98.25 90 ASP B O 1
ATOM 3808 N N . ILE B 1 91 ? 0.14 36.625 0.144 1 98.62 91 ILE B N 1
ATOM 3809 C CA . ILE B 1 91 ? -0.67 35.625 0.85 1 98.62 91 ILE B CA 1
ATOM 3810 C C . ILE B 1 91 ? -1.31 36.281 2.08 1 98.62 91 ILE B C 1
ATOM 3812 O O . ILE B 1 91 ? -2.5 36.094 2.336 1 98.62 91 ILE B O 1
ATOM 3816 N N . LEU B 1 92 ? -0.542 37 2.801 1 98.5 92 LEU B N 1
ATOM 3817 C CA . LEU B 1 92 ? -1.006 37.594 4.043 1 98.5 92 LEU B CA 1
ATOM 3818 C C . LEU B 1 92 ? -2.029 38.688 3.764 1 98.5 92 LEU B C 1
ATOM 3820 O O . LEU B 1 92 ? -3.021 38.812 4.484 1 98.5 92 LEU B O 1
ATOM 3824 N N . GLY B 1 93 ? -1.754 39.531 2.717 1 97.75 93 GLY B N 1
ATOM 3825 C CA . GLY B 1 93 ? -2.598 40.688 2.463 1 97.75 93 GLY B CA 1
ATOM 3826 C C . GLY B 1 93 ? -2.293 41.844 3.375 1 97.75 93 GLY B C 1
ATOM 3827 O O . GLY B 1 93 ? -1.309 41.812 4.117 1 97.75 93 GLY B O 1
ATOM 3828 N N . PRO B 1 94 ? -3.168 42.844 3.363 1 95.5 94 PRO B N 1
ATOM 3829 C CA . PRO B 1 94 ? -2.863 44.125 4.023 1 95.5 94 PRO B CA 1
ATOM 3830 C C . PRO B 1 94 ? -3.092 44.062 5.535 1 95.5 94 PRO B C 1
ATOM 3832 O O . PRO B 1 94 ? -2.475 44.812 6.281 1 95.5 94 PRO B O 1
ATOM 3835 N N . LYS B 1 95 ? -3.979 43.219 5.961 1 95.31 95 LYS B N 1
ATOM 3836 C CA . LYS B 1 95 ? -4.285 43.188 7.387 1 95.31 95 LYS B CA 1
ATOM 3837 C C . LYS B 1 95 ? -4.375 41.781 7.906 1 95.31 95 LYS B C 1
ATOM 3839 O O . LYS B 1 95 ? -5.395 41.375 8.469 1 95.31 95 LYS B O 1
ATOM 3844 N N . PRO B 1 96 ? -3.307 41.062 7.82 1 97.94 96 PRO B N 1
ATOM 3845 C CA . PRO B 1 96 ? -3.338 39.688 8.383 1 97.94 96 PRO B CA 1
ATOM 3846 C C . PRO B 1 96 ? -3.434 39.688 9.906 1 97.94 96 PRO B C 1
ATOM 3848 O O . PRO B 1 96 ? -2.994 40.656 10.555 1 97.94 96 PRO B O 1
ATOM 3851 N N . SER B 1 97 ? -4.039 38.688 10.492 1 97.94 97 SER B N 1
ATOM 3852 C CA . SER B 1 97 ? -4.098 38.562 11.945 1 97.94 97 SER B CA 1
ATOM 3853 C C . SER B 1 97 ? -4.062 37.125 12.398 1 97.94 97 SER B C 1
ATOM 3855 O O . SER B 1 97 ? -4.461 36.219 11.648 1 97.94 97 SER B O 1
ATOM 3857 N N . TYR B 1 98 ? -3.521 36.906 13.469 1 98.38 98 TYR B N 1
ATOM 3858 C CA . TYR B 1 98 ? -3.525 35.656 14.227 1 98.38 98 TYR B CA 1
ATOM 3859 C C . TYR B 1 98 ? -4.199 35.844 15.586 1 98.38 98 TYR B C 1
ATOM 3861 O O . TYR B 1 98 ? -3.939 36.812 16.281 1 98.38 98 TYR B O 1
ATOM 3869 N N . GLU B 1 99 ? -5.098 34.938 15.906 1 98.38 99 GLU B N 1
ATOM 3870 C CA . GLU B 1 99 ? -5.773 35 17.203 1 98.38 99 GLU B CA 1
ATOM 3871 C C . GLU B 1 99 ? -5.875 33.594 17.844 1 98.38 99 GLU B C 1
ATOM 3873 O O . GLU B 1 99 ? -6.41 32.688 17.234 1 98.38 99 GLU B O 1
ATOM 3878 N N . PHE B 1 100 ? -5.281 33.406 19.031 1 98.31 100 PHE B N 1
ATOM 3879 C CA . PHE B 1 100 ? -5.566 32.25 19.859 1 98.31 100 PHE B CA 1
ATOM 3880 C C . PHE B 1 100 ? -6.973 32.312 20.438 1 98.31 100 PHE B C 1
ATOM 3882 O O . PHE B 1 100 ? -7.25 33.156 21.312 1 98.31 100 PHE B O 1
ATOM 3889 N N . VAL B 1 101 ? -7.863 31.469 20.062 1 98.44 101 VAL B N 1
ATOM 3890 C CA . VAL B 1 101 ? -9.289 31.672 20.328 1 98.44 101 VAL B CA 1
ATOM 3891 C C . VAL B 1 101 ? -9.719 30.812 21.516 1 98.44 101 VAL B C 1
ATOM 3893 O O . VAL B 1 101 ? -10.391 31.297 22.422 1 98.44 101 VAL B O 1
ATOM 3896 N N . PHE B 1 102 ? -9.414 29.516 21.5 1 98.19 102 PHE B N 1
ATOM 3897 C CA . PHE B 1 102 ? -9.859 28.625 22.562 1 98.19 102 PHE B CA 1
ATOM 3898 C C . PHE B 1 102 ? -8.68 27.875 23.156 1 98.19 102 PHE B C 1
ATOM 3900 O O . PHE B 1 102 ? -7.836 27.344 22.438 1 98.19 102 PHE B O 1
ATOM 3907 N N . ARG B 1 103 ? -8.578 27.828 24.453 1 97.5 103 ARG B N 1
ATOM 3908 C CA . ARG B 1 103 ? -7.766 26.828 25.141 1 97.5 103 ARG B CA 1
ATOM 3909 C C . ARG B 1 103 ? -8.508 25.5 25.25 1 97.5 103 ARG B C 1
ATOM 3911 O O . ARG B 1 103 ? -9.672 25.469 25.656 1 97.5 103 ARG B O 1
ATOM 3918 N N . VAL B 1 104 ? -7.926 24.406 24.812 1 95.81 104 VAL B N 1
ATOM 3919 C CA . VAL B 1 104 ? -8.492 23.078 24.906 1 95.81 104 VAL B CA 1
ATOM 3920 C C . VAL B 1 104 ? -7.512 22.141 25.609 1 95.81 104 VAL B C 1
ATOM 3922 O O . VAL B 1 104 ? -6.414 22.562 25.984 1 95.81 104 VAL B O 1
ATOM 3925 N N . ASN B 1 105 ? -7.945 20.938 25.859 1 93 105 ASN B N 1
ATOM 3926 C CA . ASN B 1 105 ? -7.078 19.969 26.531 1 93 105 ASN B CA 1
ATOM 3927 C C . ASN B 1 105 ? -5.91 19.547 25.641 1 93 105 ASN B C 1
ATOM 3929 O O . ASN B 1 105 ? -5.754 20.062 24.531 1 93 105 ASN B O 1
ATOM 3933 N N . GLU B 1 106 ? -5.059 18.688 26.156 1 91.5 106 GLU B N 1
ATOM 3934 C CA . GLU B 1 106 ? -3.818 18.312 25.484 1 91.5 106 GLU B CA 1
ATOM 3935 C C . GLU B 1 106 ? -4.031 17.141 24.531 1 91.5 106 GLU B C 1
ATOM 3937 O O . GLU B 1 106 ? -3.07 16.562 24.031 1 91.5 106 GLU B O 1
ATOM 3942 N N . ALA B 1 107 ? -5.258 16.797 24.281 1 89.81 107 ALA B N 1
ATOM 3943 C CA . ALA B 1 107 ? -5.551 15.727 23.328 1 89.81 107 ALA B CA 1
ATOM 3944 C C . ALA B 1 107 ? -5.164 16.125 21.922 1 89.81 107 ALA B C 1
ATOM 3946 O O . ALA B 1 107 ? -4.922 17.312 21.641 1 89.81 107 ALA B O 1
ATOM 3947 N N . VAL B 1 108 ? -5.074 15.117 21.109 1 89.69 108 VAL B N 1
ATOM 3948 C CA . VAL B 1 108 ? -4.93 15.359 19.688 1 89.69 108 VAL B CA 1
ATOM 3949 C C . VAL B 1 108 ? -6.25 15.875 19.109 1 89.69 108 VAL B C 1
ATOM 3951 O O . VAL B 1 108 ? -7.309 15.297 19.375 1 89.69 108 VAL B O 1
ATOM 3954 N N . HIS B 1 109 ? -6.223 16.984 18.469 1 93.56 109 HIS B N 1
ATOM 3955 C CA . HIS B 1 109 ? -7.395 17.531 17.797 1 93.56 109 HIS B CA 1
ATOM 3956 C C . HIS B 1 109 ? -7.258 17.453 16.281 1 93.56 109 HIS B C 1
ATOM 3958 O O . HIS B 1 109 ? -6.312 18 15.711 1 93.56 109 HIS B O 1
ATOM 3964 N N . GLU B 1 110 ? -8.219 16.781 15.633 1 96.44 110 GLU B N 1
ATOM 3965 C CA . GLU B 1 110 ? -8.109 16.406 14.227 1 96.44 110 GLU B CA 1
ATOM 3966 C C . GLU B 1 110 ? -9.445 16.562 13.508 1 96.44 110 GLU B C 1
ATOM 3968 O O . GLU B 1 110 ? -10.414 17.047 14.086 1 96.44 110 GLU B O 1
ATOM 3973 N N . ALA B 1 111 ? -9.469 16.328 12.281 1 98.31 111 ALA B N 1
ATOM 3974 C CA . ALA B 1 111 ? -10.609 16.156 11.391 1 98.31 111 ALA B CA 1
ATOM 3975 C C . ALA B 1 111 ? -11.453 17.422 11.336 1 98.31 111 ALA B C 1
ATOM 3977 O O . ALA B 1 111 ? -12.68 17.359 11.492 1 98.31 111 ALA B O 1
ATOM 3978 N N . PRO B 1 112 ? -10.859 18.484 11.203 1 98.56 112 PRO B N 1
ATOM 3979 C CA . PRO B 1 112 ? -11.68 19.688 11.031 1 98.56 112 PRO B CA 1
ATOM 3980 C C . PRO B 1 112 ? -12.438 19.703 9.711 1 98.56 112 PRO B C 1
ATOM 3982 O O . PRO B 1 112 ? -11.867 19.422 8.656 1 98.56 112 PRO B O 1
ATOM 3985 N N . VAL B 1 113 ? -13.711 20.016 9.789 1 98.56 113 VAL B N 1
ATOM 3986 C CA . VAL B 1 113 ? -14.555 20.109 8.602 1 98.56 113 VAL B CA 1
ATOM 3987 C C . VAL B 1 113 ? -15.484 21.312 8.727 1 98.56 113 VAL B C 1
ATOM 3989 O O . VAL B 1 113 ? -16.266 21.406 9.68 1 98.56 113 VAL B O 1
ATOM 3992 N N . TYR B 1 114 ? -15.367 22.219 7.789 1 98.56 114 TYR B N 1
ATOM 3993 C CA . TYR B 1 114 ? -16.266 23.375 7.727 1 98.56 114 TYR B CA 1
ATOM 3994 C C . TYR B 1 114 ? -17.562 23.016 7.02 1 98.56 114 TYR B C 1
ATOM 3996 O O . TYR B 1 114 ? -17.547 22.531 5.887 1 98.56 114 TYR B O 1
ATOM 4004 N N . VAL B 1 115 ? -18.594 23.203 7.688 1 98.06 115 VAL B N 1
ATOM 4005 C CA . VAL B 1 115 ? -19.922 23.047 7.109 1 98.06 115 VAL B CA 1
ATOM 4006 C C . VAL B 1 115 ? -20.516 24.422 6.809 1 98.06 115 VAL B C 1
ATOM 4008 O O . VAL B 1 115 ? -21.141 25.031 7.676 1 98.06 115 VAL B O 1
ATOM 4011 N N . GLU B 1 116 ? -20.469 24.766 5.57 1 96.88 116 GLU B N 1
ATOM 4012 C CA . GLU B 1 116 ? -20.812 26.125 5.148 1 96.88 116 GLU B CA 1
ATOM 4013 C C . GLU B 1 116 ? -22.281 26.422 5.395 1 96.88 116 GLU B C 1
ATOM 4015 O O . GLU B 1 116 ? -22.641 27.516 5.812 1 96.88 116 GLU B O 1
ATOM 4020 N N . SER B 1 117 ? -23.172 25.5 5.137 1 95.69 117 SER B N 1
ATOM 4021 C CA . SER B 1 117 ? -24.609 25.719 5.246 1 95.69 117 SER B CA 1
ATOM 4022 C C . SER B 1 117 ? -25.016 26.094 6.672 1 95.69 117 SER B C 1
ATOM 4024 O O . SER B 1 117 ? -26.031 26.75 6.887 1 95.69 117 SER B O 1
ATOM 4026 N N . GLN B 1 118 ? -24.156 25.672 7.594 1 97.38 118 GLN B N 1
ATOM 4027 C CA . GLN B 1 118 ? -24.453 25.969 8.992 1 97.38 118 GLN B CA 1
ATOM 4028 C C . GLN B 1 118 ? -23.516 27.047 9.531 1 97.38 118 GLN B C 1
ATOM 4030 O O . GLN B 1 118 ? -23.719 27.562 10.625 1 97.38 118 GLN B O 1
ATOM 4035 N N . ASN B 1 119 ? -22.5 27.359 8.758 1 98.19 119 ASN B N 1
ATOM 4036 C CA . ASN B 1 119 ? -21.406 28.219 9.203 1 98.19 119 ASN B CA 1
ATOM 4037 C C . ASN B 1 119 ? -20.812 27.734 10.523 1 98.19 119 ASN B C 1
ATOM 4039 O O . ASN B 1 119 ? -20.719 28.5 11.477 1 98.19 119 ASN B O 1
ATOM 4043 N N . LYS B 1 120 ? -20.5 26.453 10.531 1 98.56 120 LYS B N 1
ATOM 4044 C CA . LYS B 1 120 ? -19.906 25.797 11.695 1 98.56 120 LYS B CA 1
ATOM 4045 C C . LYS B 1 120 ? -18.688 24.969 11.297 1 98.56 120 LYS B C 1
ATOM 4047 O O . LYS B 1 120 ? -18.594 24.469 10.172 1 98.56 120 LYS B O 1
ATOM 4052 N N . LEU B 1 121 ? -17.781 24.922 12.227 1 98.75 121 LEU B N 1
ATOM 4053 C CA . LEU B 1 121 ? -16.578 24.109 12.078 1 98.75 121 LEU B CA 1
ATOM 4054 C C . LEU B 1 121 ? -16.609 22.922 13.055 1 98.75 121 LEU B C 1
ATOM 4056 O O . LEU B 1 121 ? -16.656 23.125 14.266 1 98.75 121 LEU B O 1
ATOM 4060 N N . TYR B 1 122 ? -16.641 21.703 12.477 1 98.5 122 TYR B N 1
ATOM 4061 C CA . TYR B 1 122 ? -16.562 20.484 13.273 1 98.5 122 TYR B CA 1
ATOM 4062 C C . TYR B 1 122 ? -15.125 20.031 13.422 1 98.5 122 TYR B C 1
ATOM 4064 O O . TYR B 1 122 ? -14.328 20.141 12.484 1 98.5 122 TYR B O 1
ATOM 4072 N N . LEU B 1 123 ? -14.742 19.531 14.602 1 97.75 123 LEU B N 1
ATOM 4073 C CA . LEU B 1 123 ? -13.438 18.891 14.781 1 97.75 123 LEU B CA 1
ATOM 4074 C C . LEU B 1 123 ? -13.508 17.812 15.859 1 97.75 123 LEU B C 1
ATOM 4076 O O . LEU B 1 123 ? -14.508 17.703 16.562 1 97.75 123 LEU B O 1
ATOM 4080 N N . SER B 1 124 ? -12.477 17.031 15.883 1 96.06 124 SER B N 1
ATOM 4081 C CA . SER B 1 124 ? -12.477 15.867 16.75 1 96.06 124 SER B CA 1
ATOM 4082 C C . SER B 1 124 ? -11.414 15.977 17.828 1 96.06 124 SER B C 1
ATOM 4084 O O . SER B 1 124 ? -10.414 16.672 17.656 1 96.06 124 SER B O 1
ATOM 4086 N N . GLN B 1 125 ? -11.75 15.336 18.938 1 92.75 125 GLN B N 1
ATOM 4087 C CA . GLN B 1 125 ? -10.805 15.078 20.016 1 92.75 125 GLN B CA 1
ATOM 4088 C C . GLN B 1 125 ? -10.453 13.602 20.109 1 92.75 125 GLN B C 1
ATOM 4090 O O . GLN B 1 125 ? -11.336 12.758 20.312 1 92.75 125 GLN B O 1
ATOM 4095 N N . LEU B 1 126 ? -9.266 13.359 19.953 1 92 126 LEU B N 1
ATOM 4096 C CA . LEU B 1 126 ? -8.852 11.961 20 1 92 126 LEU B CA 1
ATOM 4097 C C . LEU B 1 126 ? -8.336 11.602 21.391 1 92 126 LEU B C 1
ATOM 4099 O O . LEU B 1 126 ? -8.789 12.164 22.391 1 92 126 LEU B O 1
ATOM 4103 N N . ALA B 1 127 ? -7.379 10.922 21.672 1 84.56 127 ALA B N 1
ATOM 4104 C CA . ALA B 1 127 ? -6.75 10.578 22.953 1 84.56 127 ALA B CA 1
ATOM 4105 C C . ALA B 1 127 ? -5.633 11.555 23.297 1 84.56 127 ALA B C 1
ATOM 4107 O O . ALA B 1 127 ? -5.062 12.195 22.406 1 84.56 127 ALA B O 1
ATOM 4108 N N . PRO B 1 128 ? -5.516 11.82 24.625 1 82.19 128 PRO B N 1
ATOM 4109 C CA . PRO B 1 128 ? -6.117 11.227 25.828 1 82.19 128 PRO B CA 1
ATOM 4110 C C . PRO B 1 128 ? -7.363 11.977 26.297 1 82.19 128 PRO B C 1
ATOM 4112 O O . PRO B 1 128 ? -7.504 13.172 26.031 1 82.19 128 PRO B O 1
ATOM 4115 N N . PRO B 1 129 ? -8.164 11.312 27.094 1 78.75 129 PRO B N 1
ATOM 4116 C CA . PRO B 1 129 ? -8.086 9.875 27.344 1 78.75 129 PRO B CA 1
ATOM 4117 C C . PRO B 1 129 ? -8.641 9.047 26.188 1 78.75 129 PRO B C 1
ATOM 4119 O O . PRO B 1 129 ? -9.367 9.578 25.344 1 78.75 129 PRO B O 1
ATOM 4122 N N . THR B 1 130 ? -8.375 7.844 26.25 1 79.62 130 THR B N 1
ATOM 4123 C CA . THR B 1 130 ? -8.984 6.926 25.297 1 79.62 130 THR B CA 1
ATOM 4124 C C . THR B 1 130 ? -10.469 6.73 25.609 1 79.62 130 THR B C 1
ATOM 4126 O O . THR B 1 130 ? -10.875 6.785 26.766 1 79.62 130 THR B O 1
ATOM 4129 N N . GLY B 1 131 ? -11.234 6.676 24.578 1 81.88 131 GLY B N 1
ATOM 4130 C CA . GLY B 1 131 ? -12.656 6.41 24.75 1 81.88 131 GLY B CA 1
ATOM 4131 C C . GLY B 1 131 ? -13.516 7.652 24.625 1 81.88 131 GLY B C 1
ATOM 4132 O O . GLY B 1 131 ? -14.742 7.559 24.562 1 81.88 131 GLY B O 1
ATOM 4133 N N . TYR B 1 132 ? -12.93 8.805 24.625 1 81 132 TYR B N 1
ATOM 4134 C CA . TYR B 1 132 ? -13.695 10.031 24.469 1 81 132 TYR B CA 1
ATOM 4135 C C . TYR B 1 132 ? -14.477 10.039 23.156 1 81 132 TYR B C 1
ATOM 4137 O O . TYR B 1 132 ? -13.898 9.836 22.094 1 81 132 TYR B O 1
ATOM 4145 N N . LEU B 1 133 ? -15.742 10.32 23.094 1 85.88 133 LEU B N 1
ATOM 4146 C CA . LEU B 1 133 ? -16.594 10.102 21.922 1 85.88 133 LEU B CA 1
ATOM 4147 C C . LEU B 1 133 ? -17.141 11.43 21.391 1 85.88 133 LEU B C 1
ATOM 4149 O O . LEU B 1 133 ? -17.312 11.586 20.188 1 85.88 133 LEU B O 1
ATOM 4153 N N . PRO B 1 134 ? -17.297 12.453 22.125 1 91 134 PRO B N 1
ATOM 4154 C CA . PRO B 1 134 ? -17.859 13.672 21.547 1 91 134 PRO B CA 1
ATOM 4155 C C . PRO B 1 134 ? -16.891 14.414 20.641 1 91 134 PRO B C 1
ATOM 4157 O O . PRO B 1 134 ? -15.672 14.398 20.891 1 91 134 PRO B O 1
ATOM 4160 N N . GLN B 1 135 ? -17.422 15.055 19.625 1 95.38 135 GLN B N 1
ATOM 4161 C CA . GLN B 1 135 ? -16.688 16 18.797 1 95.38 135 GLN B CA 1
ATOM 4162 C C . GLN B 1 135 ? -16.875 17.422 19.297 1 95.38 135 GLN B C 1
ATOM 4164 O O . GLN B 1 135 ? -17.609 17.672 20.25 1 95.38 135 GLN B O 1
ATOM 4169 N N . LEU B 1 136 ? -16.078 18.312 18.781 1 97.5 136 LEU B N 1
ATOM 4170 C CA . LEU B 1 136 ? -16.25 19.734 19.078 1 97.5 136 LEU B CA 1
ATOM 4171 C C . LEU B 1 136 ? -16.828 20.469 17.875 1 97.5 136 LEU B C 1
ATOM 4173 O O . LEU B 1 136 ? -16.578 20.094 16.734 1 97.5 136 LEU B O 1
ATOM 4177 N N . VAL B 1 137 ? -17.562 21.516 18.172 1 98.44 137 VAL B N 1
ATOM 4178 C CA . VAL B 1 137 ? -18.109 22.375 17.141 1 98.44 137 VAL B CA 1
ATOM 4179 C C . VAL B 1 137 ? -17.828 23.844 17.469 1 98.44 137 VAL B C 1
ATOM 4181 O O . VAL B 1 137 ? -18.156 24.312 18.562 1 98.44 137 VAL B O 1
ATOM 4184 N N . VAL B 1 138 ? -17.188 24.5 16.609 1 98.62 138 VAL B N 1
ATOM 4185 C CA . VAL B 1 138 ? -17.078 25.953 16.672 1 98.62 138 VAL B CA 1
ATOM 4186 C C . VAL B 1 138 ? -18.25 26.594 15.953 1 98.62 138 VAL B C 1
ATOM 4188 O O . VAL B 1 138 ? -18.406 26.438 14.734 1 98.62 138 VAL B O 1
ATOM 4191 N N . ASP B 1 139 ? -19.031 27.359 16.641 1 98.62 139 ASP B N 1
ATOM 4192 C CA . ASP B 1 139 ? -20.141 28.094 16.031 1 98.62 139 ASP B CA 1
ATOM 4193 C C . ASP B 1 139 ? -19.688 29.469 15.555 1 98.62 139 ASP B C 1
ATOM 4195 O O . ASP B 1 139 ? -19.422 30.359 16.359 1 98.62 139 ASP B O 1
ATOM 4199 N N . LEU B 1 140 ? -19.672 29.609 14.281 1 98.5 140 LEU B N 1
ATOM 4200 C CA . LEU B 1 140 ? -19.141 30.828 13.672 1 98.5 140 LEU B CA 1
ATOM 4201 C C . LEU B 1 140 ? -20.234 31.844 13.422 1 98.5 140 LEU B C 1
ATOM 4203 O O . LEU B 1 140 ? -19.984 32.906 12.852 1 98.5 140 LEU B O 1
ATOM 4207 N N . ASN B 1 141 ? -21.438 31.562 13.859 1 97.81 141 ASN B N 1
ATOM 4208 C CA . ASN B 1 141 ? -22.531 32.5 13.773 1 97.81 141 ASN B CA 1
ATOM 4209 C C . ASN B 1 141 ? -22.516 33.5 14.93 1 97.81 141 ASN B C 1
ATOM 4211 O O . ASN B 1 141 ? -23.219 34.5 14.898 1 97.81 141 ASN B O 1
ATOM 4215 N N . GLU B 1 142 ? -21.719 33.188 15.891 1 95.75 142 GLU B N 1
ATOM 4216 C CA . GLU B 1 142 ? -21.625 34.031 17.078 1 95.75 142 GLU B CA 1
ATOM 4217 C C . GLU B 1 142 ? -20.328 34.844 17.062 1 95.75 142 GLU B C 1
ATOM 4219 O O . GLU B 1 142 ? -19.312 34.406 16.516 1 95.75 142 GLU B O 1
ATOM 4224 N N . ASP B 1 143 ? -20.359 36.031 17.688 1 93.38 143 ASP B N 1
ATOM 4225 C CA . ASP B 1 143 ? -19.172 36.844 17.859 1 93.38 143 ASP B CA 1
ATOM 4226 C C . ASP B 1 143 ? -19.031 37.312 19.312 1 93.38 143 ASP B C 1
ATOM 4228 O O . ASP B 1 143 ? -19.812 38.156 19.781 1 93.38 143 ASP B O 1
ATOM 4232 N N . PRO B 1 144 ? -18.047 36.938 20.094 1 95.56 144 PRO B N 1
ATOM 4233 C CA . PRO B 1 144 ? -17.031 35.969 19.625 1 95.56 144 PRO B CA 1
ATOM 4234 C C . PRO B 1 144 ? -17.578 34.562 19.406 1 95.56 144 PRO B C 1
ATOM 4236 O O . PRO B 1 144 ? -18.641 34.25 19.953 1 95.56 144 PRO B O 1
ATOM 4239 N N . PRO B 1 145 ? -16.906 33.75 18.594 1 97.81 145 PRO B N 1
ATOM 4240 C CA . PRO B 1 145 ? -17.375 32.375 18.375 1 97.81 145 PRO B CA 1
ATOM 4241 C C . PRO B 1 145 ? -17.438 31.562 19.672 1 97.81 145 PRO B C 1
ATOM 4243 O O . PRO B 1 145 ? -16.766 31.891 20.641 1 97.81 145 PRO B O 1
ATOM 4246 N N . THR B 1 146 ? -18.281 30.516 19.641 1 98.31 146 THR B N 1
ATOM 4247 C CA . THR B 1 146 ? -18.406 29.641 20.797 1 98.31 146 THR B CA 1
ATOM 4248 C C . THR B 1 146 ? -17.969 28.219 20.453 1 98.31 146 THR B C 1
ATOM 4250 O O . THR B 1 146 ? -17.953 27.844 19.266 1 98.31 146 THR B O 1
ATOM 4253 N N . LEU B 1 147 ? -17.562 27.484 21.453 1 98.12 147 LEU B N 1
ATOM 4254 C CA . LEU B 1 147 ? -17.141 26.094 21.344 1 98.12 147 LEU B CA 1
ATOM 4255 C C . LEU B 1 147 ? -18.047 25.188 22.156 1 98.12 147 LEU B C 1
ATOM 4257 O O . LEU B 1 147 ? -18.344 25.469 23.328 1 98.12 147 LEU B O 1
ATOM 4261 N N . SER B 1 148 ? -18.578 24.125 21.531 1 97.75 148 SER B N 1
ATOM 4262 C CA . SER B 1 148 ? -19.438 23.188 22.234 1 97.75 148 SER B CA 1
ATOM 4263 C C . SER B 1 148 ? -19.109 21.75 21.859 1 97.75 148 SER B C 1
ATOM 4265 O O . SER B 1 148 ? -18.422 21.5 20.859 1 97.75 148 SER B O 1
ATOM 4267 N N . GLU B 1 149 ? -19.531 20.75 22.656 1 96.19 149 GLU B N 1
ATOM 4268 C CA . GLU B 1 149 ? -19.438 19.328 22.328 1 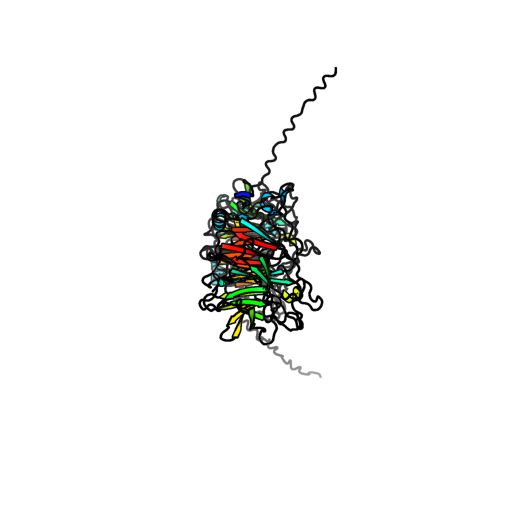96.19 149 GLU B CA 1
ATOM 4269 C C . GLU B 1 149 ? -20.609 18.875 21.484 1 96.19 149 GLU B C 1
ATOM 4271 O O . GLU B 1 149 ? -21.703 19.422 21.578 1 96.19 149 GLU B O 1
ATOM 4276 N N . PHE B 1 150 ? -20.328 17.922 20.641 1 96.06 150 PHE B N 1
ATOM 4277 C CA . PHE B 1 150 ? -21.328 17.312 19.75 1 96.06 150 PHE B CA 1
ATOM 4278 C C . PHE B 1 150 ? -21.203 15.797 19.75 1 96.06 150 PHE B C 1
ATOM 4280 O O . PHE B 1 150 ? -20.094 15.258 19.625 1 96.06 150 PHE B O 1
ATOM 4287 N N . LEU B 1 151 ? -22.281 15.148 19.969 1 95.31 151 LEU B N 1
ATOM 4288 C CA . LEU B 1 151 ? -22.312 13.695 19.859 1 95.31 151 LEU B CA 1
ATOM 4289 C C . LEU B 1 151 ? -23.203 13.242 18.719 1 95.31 151 LEU B C 1
ATOM 4291 O O . LEU B 1 151 ? -24.406 13.523 18.719 1 95.31 151 LEU B O 1
ATOM 4295 N N . SER B 1 152 ? -22.609 12.57 17.75 1 95.81 152 SER B N 1
ATOM 4296 C CA . SER B 1 152 ? -23.375 12.047 16.625 1 95.81 152 SER B CA 1
ATOM 4297 C C . SER B 1 152 ? -24.188 10.82 17.016 1 95.81 152 SER B C 1
ATOM 4299 O O . SER B 1 152 ? -24.062 10.328 18.141 1 95.81 152 SER B O 1
ATOM 4301 N N . ASP B 1 153 ? -25.016 10.406 16.016 1 95.75 153 ASP B N 1
ATOM 4302 C CA . ASP B 1 153 ? -25.875 9.25 16.25 1 95.75 153 ASP B CA 1
ATOM 4303 C C . ASP B 1 153 ? -25.766 8.234 15.117 1 95.75 153 ASP B C 1
ATOM 4305 O O . ASP B 1 153 ? -26.312 8.445 14.031 1 95.75 153 ASP B O 1
ATOM 4309 N N . PRO B 1 154 ? -25.328 7.023 15.344 1 94.81 154 PRO B N 1
ATOM 4310 C CA . PRO B 1 154 ? -24.562 6.656 16.531 1 94.81 154 PRO B CA 1
ATOM 4311 C C . PRO B 1 154 ? -23.297 7.484 16.703 1 94.81 154 PRO B C 1
ATOM 4313 O O . PRO B 1 154 ? -22.844 8.133 15.758 1 94.81 154 PRO B O 1
ATOM 4316 N N . PRO B 1 155 ? -22.734 7.461 17.922 1 94.81 155 PRO B N 1
ATOM 4317 C CA . PRO B 1 155 ? -21.469 8.172 18.141 1 94.81 155 PRO B CA 1
ATOM 4318 C C . PRO B 1 155 ? -20.297 7.551 17.375 1 94.81 155 PRO B C 1
ATOM 4320 O O . PRO B 1 155 ? -20.312 6.355 17.078 1 94.81 155 PRO B O 1
ATOM 4323 N N . VAL B 1 156 ? -19.359 8.344 17.031 1 95.75 156 VAL B N 1
ATOM 4324 C CA . VAL B 1 156 ? -18.188 7.875 16.312 1 95.75 156 VAL B CA 1
ATOM 4325 C C . VAL B 1 156 ? -16.938 8.062 17.172 1 95.75 156 VAL B C 1
ATOM 4327 O O . VAL B 1 156 ? -16.703 9.148 17.703 1 95.75 156 VAL B O 1
ATOM 4330 N N . TYR B 1 157 ? -16.219 7.004 17.328 1 95.56 157 TYR B N 1
ATOM 4331 C CA . TYR B 1 157 ? -15 6.988 18.141 1 95.56 157 TYR B CA 1
ATOM 4332 C C . TYR B 1 157 ? -13.797 7.445 17.328 1 95.56 157 TYR B C 1
ATOM 4334 O O . TYR B 1 157 ? -13.391 6.781 16.375 1 95.56 157 TYR B O 1
ATOM 4342 N N . ALA B 1 158 ? -13.211 8.641 17.625 1 95.94 158 ALA B N 1
ATOM 4343 C CA . ALA B 1 158 ? -11.891 9.133 17.234 1 95.94 158 ALA B CA 1
ATOM 4344 C C . ALA B 1 158 ? -11.844 9.406 15.734 1 95.94 158 ALA B C 1
ATOM 4346 O O . ALA B 1 158 ? -10.953 8.914 15.031 1 95.94 158 ALA B O 1
ATOM 4347 N N . PRO B 1 159 ? -12.695 10.227 15.164 1 97.31 159 PRO B N 1
ATOM 4348 C CA . PRO B 1 159 ? -12.43 10.734 13.82 1 97.31 159 PRO B CA 1
ATOM 4349 C C . PRO B 1 159 ? -11.102 11.484 13.719 1 97.31 159 PRO B C 1
ATOM 4351 O O . PRO B 1 159 ? -10.883 12.445 14.461 1 97.31 159 PRO B O 1
ATOM 4354 N N . ASN B 1 160 ? -10.227 10.977 12.898 1 97.88 160 ASN B N 1
ATOM 4355 C CA . ASN B 1 160 ? -8.898 11.562 12.734 1 97.88 160 ASN B CA 1
ATOM 4356 C C . ASN B 1 160 ? -8.805 12.398 11.461 1 97.88 160 ASN B C 1
ATOM 4358 O O . ASN B 1 160 ? -8.266 13.5 11.477 1 97.88 160 ASN B O 1
ATOM 4362 N N . GLY B 1 161 ? -9.242 11.859 10.359 1 98.38 161 GLY B N 1
ATOM 4363 C CA . GLY B 1 161 ? -9.359 12.594 9.109 1 98.38 161 GLY B CA 1
ATOM 4364 C C . GLY B 1 161 ? -10.773 13.078 8.844 1 98.38 161 GLY B C 1
ATOM 4365 O O . GLY B 1 161 ? -11.742 12.461 9.281 1 98.38 161 GLY B O 1
ATOM 4366 N N . GLY B 1 162 ? -10.859 14.203 8.078 1 98.44 162 GLY B N 1
ATOM 4367 C CA . GLY B 1 162 ? -12.18 14.719 7.746 1 98.44 162 GLY B CA 1
ATOM 4368 C C . GLY B 1 162 ? -12.188 15.555 6.484 1 98.44 162 GLY B C 1
ATOM 4369 O O . GLY B 1 162 ? -11.234 16.281 6.215 1 98.44 162 GLY B O 1
ATOM 4370 N N . THR B 1 163 ? -13.25 15.398 5.785 1 98.31 163 THR B N 1
ATOM 4371 C CA . THR B 1 163 ? -13.531 16.25 4.633 1 98.31 163 THR B CA 1
ATOM 4372 C C . THR B 1 163 ? -15.039 16.391 4.418 1 98.31 163 THR B C 1
ATOM 4374 O O . THR B 1 163 ? -15.836 15.891 5.215 1 98.31 163 THR B O 1
ATOM 4377 N N . PHE B 1 164 ? -15.406 17.234 3.531 1 98.06 164 PHE B N 1
ATOM 4378 C CA . PHE B 1 164 ? -16.797 17.469 3.195 1 98.06 164 PHE B CA 1
ATOM 4379 C C . PHE B 1 164 ? -17.094 17.031 1.763 1 98.06 164 PHE B C 1
ATOM 4381 O O . PHE B 1 164 ? -16.375 17.422 0.837 1 98.06 164 PHE B O 1
ATOM 4388 N N . HIS B 1 165 ? -18.094 16.219 1.597 1 97.19 165 HIS B N 1
ATOM 4389 C CA . HIS B 1 165 ? -18.438 15.703 0.274 1 97.19 165 HIS B CA 1
ATOM 4390 C C . HIS B 1 165 ? -19.922 15.344 0.191 1 97.19 165 HIS B C 1
ATOM 4392 O O . HIS B 1 165 ? -20.453 14.672 1.082 1 97.19 165 HIS B O 1
ATOM 4398 N N . ASP B 1 166 ? -20.609 15.805 -0.859 1 95.69 166 ASP B N 1
ATOM 4399 C CA . ASP B 1 166 ? -22 15.477 -1.162 1 95.69 166 ASP B CA 1
ATOM 4400 C C . ASP B 1 166 ? -22.906 15.797 0.022 1 95.69 166 ASP B C 1
ATOM 4402 O O . ASP B 1 166 ? -23.734 14.977 0.412 1 95.69 166 ASP B O 1
ATOM 4406 N N . GLY B 1 167 ? -22.625 16.875 0.622 1 96.56 167 GLY B N 1
ATOM 4407 C CA . GLY B 1 167 ? -23.5 17.391 1.664 1 96.56 167 GLY B CA 1
ATOM 4408 C C . GLY B 1 167 ? -23.266 16.734 3.014 1 96.56 167 GLY B C 1
ATOM 4409 O O . GLY B 1 167 ? -24.016 16.984 3.963 1 96.56 167 GLY B O 1
ATOM 4410 N N . LYS B 1 168 ? -22.219 15.945 3.09 1 98.19 168 LYS B N 1
ATOM 4411 C CA . LYS B 1 168 ? -21.938 15.242 4.344 1 98.19 168 LYS B CA 1
ATOM 4412 C C . LYS B 1 168 ? -20.469 15.391 4.742 1 98.19 168 LYS B C 1
ATOM 4414 O O . LYS B 1 168 ? -19.609 15.664 3.895 1 98.19 168 LYS B O 1
ATOM 4419 N N . ILE B 1 169 ? -20.297 15.242 6.031 1 98.44 169 ILE B N 1
ATOM 4420 C CA . ILE B 1 169 ? -18.938 15.062 6.523 1 98.44 169 ILE B CA 1
ATOM 4421 C C . ILE B 1 169 ? -18.484 13.625 6.297 1 98.44 169 ILE B C 1
ATOM 4423 O O . ILE B 1 169 ? -19.25 12.68 6.562 1 98.44 169 ILE B O 1
ATOM 4427 N N . VAL B 1 170 ? -17.328 13.445 5.723 1 98.56 170 VAL B N 1
ATOM 4428 C CA . VAL B 1 170 ? -16.672 12.148 5.613 1 98.56 170 VAL B CA 1
ATOM 4429 C C . VAL B 1 170 ? -15.539 12.062 6.621 1 98.56 170 VAL B C 1
ATOM 4431 O O . VAL B 1 170 ? -14.617 12.883 6.602 1 98.56 170 VAL B O 1
ATOM 4434 N N . TRP B 1 171 ? -15.562 11.039 7.508 1 98.38 171 TRP B N 1
ATOM 4435 C CA . TRP B 1 171 ? -14.555 10.859 8.547 1 98.38 171 TRP B CA 1
ATOM 4436 C C . TRP B 1 171 ? -13.734 9.602 8.312 1 98.38 171 TRP B C 1
ATOM 4438 O O . TRP B 1 171 ? -14.281 8.562 7.926 1 98.38 171 TRP B O 1
ATOM 4448 N N . GLY B 1 172 ? -12.445 9.711 8.406 1 98.62 172 GLY B N 1
ATOM 4449 C CA . GLY B 1 172 ? -11.641 8.57 8.789 1 98.62 172 GLY B CA 1
ATOM 4450 C C . GLY B 1 172 ? -11.602 8.336 10.289 1 98.62 172 GLY B C 1
ATOM 4451 O O . GLY B 1 172 ? -10.93 9.062 11.016 1 98.62 172 GLY B O 1
ATOM 4452 N N . ALA B 1 173 ? -12.328 7.363 10.75 1 97.88 173 ALA B N 1
ATOM 4453 C CA . ALA B 1 173 ? -12.422 7.078 12.18 1 97.88 173 ALA B CA 1
ATOM 4454 C C . ALA B 1 173 ? -11.328 6.105 12.617 1 97.88 173 ALA B C 1
ATOM 4456 O O . ALA B 1 173 ? -11.383 4.914 12.297 1 97.88 173 ALA B O 1
ATOM 4457 N N . SER B 1 174 ? -10.492 6.578 13.43 1 97.56 174 SER B N 1
ATOM 4458 C CA . SER B 1 174 ? -9.258 5.867 13.75 1 97.56 174 SER B CA 1
ATOM 4459 C C . SER B 1 174 ? -9.422 4.996 14.984 1 97.56 174 SER B C 1
ATOM 4461 O O . SER B 1 174 ? -8.555 4.18 15.305 1 97.56 174 SER B O 1
ATOM 4463 N N . GLY B 1 175 ? -10.484 5.09 15.695 1 95.31 175 GLY B N 1
ATOM 4464 C CA . GLY B 1 175 ? -10.68 4.32 16.906 1 95.31 175 GLY B CA 1
ATOM 4465 C C . GLY B 1 175 ? -11.211 2.922 16.656 1 95.31 175 GLY B C 1
ATOM 4466 O O . GLY B 1 175 ? -12.07 2.725 15.797 1 95.31 175 GLY B O 1
ATOM 4467 N N . GLY B 1 176 ? -10.695 1.964 17.328 1 94.88 176 GLY B N 1
ATOM 4468 C CA . GLY B 1 176 ? -11.148 0.583 17.281 1 94.88 176 GLY B CA 1
ATOM 4469 C C . GLY B 1 176 ? -11.125 -0.097 18.641 1 94.88 176 GLY B C 1
ATOM 4470 O O . GLY B 1 176 ? -10.062 -0.252 19.25 1 94.88 176 GLY B O 1
ATOM 4471 N N . ASN B 1 177 ? -12.289 -0.449 19.016 1 94.56 177 ASN B N 1
ATOM 4472 C CA . ASN B 1 177 ? -12.391 -1.098 20.312 1 94.56 177 ASN B CA 1
ATOM 4473 C C . ASN B 1 177 ? -13.625 -1.991 20.391 1 94.56 177 ASN B C 1
ATOM 4475 O O . ASN B 1 177 ? -14.695 -1.631 19.906 1 94.56 177 ASN B O 1
ATOM 4479 N N . ARG B 1 178 ? -13.484 -3.092 21.062 1 92.31 178 ARG B N 1
ATOM 4480 C CA . ARG B 1 178 ? -14.578 -4.035 21.234 1 92.31 178 ARG B CA 1
ATOM 4481 C C . ARG B 1 178 ? -15.633 -3.48 22.203 1 92.31 178 ARG B C 1
ATOM 4483 O O . ARG B 1 178 ? -16.781 -3.932 22.203 1 92.31 178 ARG B O 1
ATOM 4490 N N . SER B 1 179 ? -15.164 -2.594 23.031 1 90.62 179 SER B N 1
ATOM 4491 C CA . SER B 1 179 ? -16.078 -2.01 24.016 1 90.62 179 SER B CA 1
ATOM 4492 C C . SER B 1 179 ? -15.766 -0.534 24.25 1 90.62 179 SER B C 1
ATOM 4494 O O . SER B 1 179 ? -14.75 -0.194 24.859 1 90.62 179 SER B O 1
ATOM 4496 N N . ILE B 1 180 ? -16.609 0.288 23.688 1 89 180 ILE B N 1
ATOM 4497 C CA . ILE B 1 180 ? -16.516 1.732 23.875 1 89 180 ILE B CA 1
ATOM 4498 C C . ILE B 1 180 ? -17.906 2.334 24 1 89 180 ILE B C 1
ATOM 4500 O O . ILE B 1 180 ? -18.734 2.193 23.094 1 89 180 ILE B O 1
ATOM 4504 N N . GLY B 1 181 ? -18.156 2.992 25.156 1 83 181 GLY B N 1
ATOM 4505 C CA . GLY B 1 181 ? -19.469 3.578 25.375 1 83 181 GLY B CA 1
ATOM 4506 C C . GLY B 1 181 ? -20.594 2.57 25.281 1 83 181 GLY B C 1
ATOM 4507 O O . GLY B 1 181 ? -21.672 2.877 24.75 1 83 181 GLY B O 1
ATOM 4508 N N . GLY B 1 182 ? -20.328 1.426 25.516 1 83.75 182 GLY B N 1
ATOM 4509 C CA . GLY B 1 182 ? -21.344 0.384 25.5 1 83.75 182 GLY B CA 1
ATOM 4510 C C . GLY B 1 182 ? -21.531 -0.25 24.125 1 83.75 182 GLY B C 1
ATOM 4511 O O . GLY B 1 182 ? -22.438 -1.052 23.922 1 83.75 182 GLY B O 1
ATOM 4512 N N . THR B 1 183 ? -20.688 0.152 23.203 1 88.5 183 THR B N 1
ATOM 4513 C CA . THR B 1 183 ? -20.766 -0.406 21.859 1 88.5 183 THR B CA 1
ATOM 4514 C C . THR B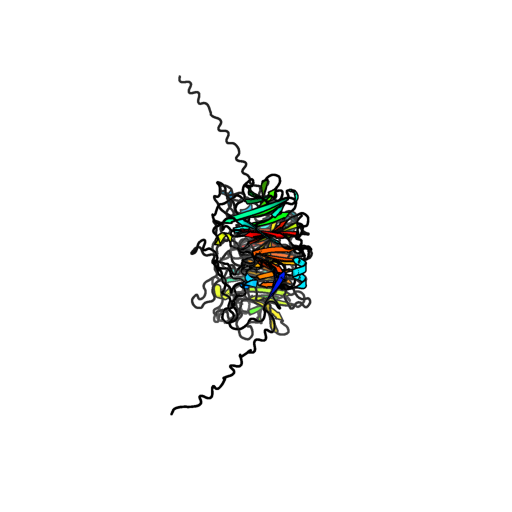 1 183 ? -19.391 -0.806 21.344 1 88.5 183 THR B C 1
ATOM 4516 O O . THR B 1 183 ? -18.391 -0.617 22.031 1 88.5 183 THR B O 1
ATOM 4519 N N . GLU B 1 184 ? -19.391 -1.478 20.172 1 92.5 184 GLU B N 1
ATOM 4520 C CA . GLU B 1 184 ? -18.156 -1.827 19.484 1 92.5 184 GLU B CA 1
ATOM 4521 C C . GLU B 1 184 ? -17.953 -0.966 18.234 1 92.5 184 GLU B C 1
ATOM 4523 O O . GLU B 1 184 ? -18.922 -0.578 17.578 1 92.5 184 GLU B O 1
ATOM 4528 N N . GLN B 1 185 ? -16.703 -0.59 18.016 1 94.5 185 GLN B N 1
ATOM 4529 C CA . GLN B 1 185 ? -16.312 0.083 16.781 1 94.5 185 GLN B CA 1
ATOM 4530 C C . GLN B 1 185 ? -14.969 -0.433 16.266 1 94.5 185 GLN B C 1
ATOM 4532 O O . GLN B 1 185 ? -14.055 -0.667 17.062 1 94.5 185 GLN B O 1
ATOM 4537 N N . ARG B 1 186 ? -14.883 -0.626 14.977 1 96.38 186 ARG B N 1
ATOM 4538 C CA . ARG B 1 186 ? -13.602 -0.84 14.32 1 96.38 186 ARG B CA 1
ATOM 4539 C C . ARG B 1 186 ? -13.25 0.328 13.406 1 96.38 186 ARG B C 1
ATOM 4541 O O . ARG B 1 186 ? -14.133 1.077 12.984 1 96.38 186 ARG B O 1
ATOM 4548 N N . VAL B 1 187 ? -11.953 0.534 13.18 1 98.12 187 VAL B N 1
ATOM 4549 C CA . VAL B 1 187 ? -11.484 1.586 12.289 1 98.12 187 VAL B C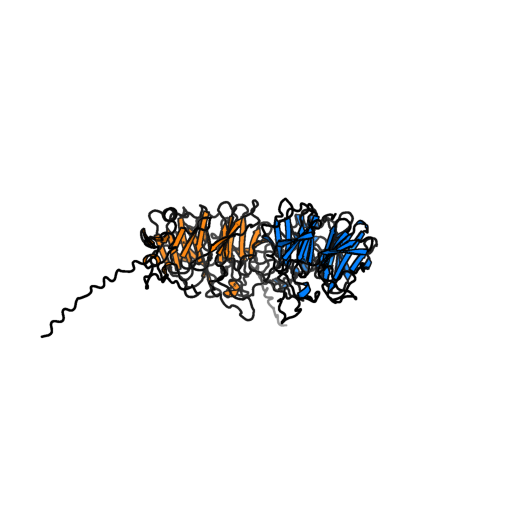A 1
ATOM 4550 C C . VAL B 1 187 ? -12.273 1.55 10.977 1 98.12 187 VAL B C 1
ATOM 4552 O O . VAL B 1 187 ? -12.508 0.477 10.414 1 98.12 187 VAL B O 1
ATOM 4555 N N . SER B 1 188 ? -12.703 2.789 10.5 1 98.5 188 SER B N 1
ATOM 4556 C CA . SER B 1 188 ? -13.656 2.797 9.391 1 98.5 188 SER B CA 1
ATOM 4557 C C . SER B 1 188 ? -13.734 4.172 8.734 1 98.5 188 SER B C 1
ATOM 4559 O O . SER B 1 188 ? -13.312 5.172 9.328 1 98.5 188 SER B O 1
ATOM 4561 N N . LEU B 1 189 ? -14.156 4.168 7.48 1 98.56 189 LEU B N 1
ATOM 4562 C CA . LEU B 1 189 ? -14.695 5.379 6.867 1 98.56 189 LEU B CA 1
ATOM 4563 C C . LEU B 1 189 ? -16.172 5.543 7.203 1 98.56 189 LEU B C 1
ATOM 4565 O O . LEU B 1 189 ? -16.953 4.598 7.082 1 98.56 189 LEU B O 1
ATOM 4569 N N . ARG B 1 190 ? -16.5 6.773 7.609 1 98.06 190 ARG B N 1
ATOM 4570 C CA . ARG B 1 190 ? -17.875 7.059 8.016 1 98.06 190 ARG B CA 1
ATOM 4571 C C . ARG B 1 190 ? -18.328 8.414 7.484 1 98.06 190 ARG B C 1
ATOM 4573 O O . ARG B 1 190 ? -17.5 9.25 7.105 1 98.06 190 ARG B O 1
ATOM 4580 N N . THR B 1 191 ? -19.672 8.531 7.461 1 98.25 191 THR B N 1
ATOM 4581 C CA . THR B 1 191 ? -20.234 9.844 7.152 1 98.25 191 THR B CA 1
ATOM 4582 C C . THR B 1 191 ? -21.062 10.359 8.32 1 98.25 191 THR B C 1
ATOM 4584 O O . THR B 1 191 ? -21.562 9.578 9.133 1 98.25 191 THR B O 1
ATOM 4587 N N . LEU B 1 192 ? -21.125 11.617 8.383 1 98.44 192 LEU B N 1
ATOM 4588 C CA . LEU B 1 192 ? -22.031 12.352 9.25 1 98.44 192 LEU B CA 1
ATOM 4589 C C . LEU B 1 192 ? -22.891 13.328 8.453 1 98.44 192 LEU B C 1
ATOM 4591 O O . LEU B 1 192 ? -22.359 14.156 7.703 1 98.44 192 LEU B O 1
ATOM 4595 N N . ASP B 1 193 ? -24.172 13.172 8.547 1 98.31 193 ASP B N 1
ATOM 4596 C CA . ASP B 1 193 ? -25.078 14.219 8.094 1 98.31 193 ASP B CA 1
ATOM 4597 C C . ASP B 1 193 ? -25.188 15.344 9.125 1 98.31 193 ASP B C 1
ATOM 4599 O O . ASP B 1 193 ? -25.781 15.172 10.18 1 98.31 193 ASP B O 1
ATOM 4603 N N . PRO B 1 194 ? -24.578 16.438 8.781 1 96.69 194 PRO B N 1
ATOM 4604 C CA . PRO B 1 194 ? -24.547 17.484 9.805 1 96.69 194 PRO B CA 1
ATOM 4605 C C . PRO B 1 194 ? -25.938 18.031 10.141 1 96.69 194 PRO B C 1
ATOM 4607 O O . PRO B 1 194 ? -26.125 18.641 11.195 1 96.69 194 PRO B O 1
ATOM 4610 N N . GLU B 1 195 ? -26.859 17.875 9.289 1 96.31 195 GLU B N 1
ATOM 4611 C CA . GLU B 1 195 ? -28.219 18.375 9.523 1 96.31 195 GLU B CA 1
ATOM 4612 C C . GLU B 1 195 ? -28.969 17.469 10.492 1 96.31 195 GLU B C 1
ATOM 4614 O O . GLU B 1 195 ? -29.688 17.938 11.375 1 96.31 195 GLU B O 1
ATOM 4619 N N . THR B 1 196 ? -28.797 16.188 10.367 1 97.62 196 THR B N 1
ATOM 4620 C CA . THR B 1 196 ? -29.578 15.25 11.156 1 97.62 196 THR B CA 1
ATOM 4621 C C . THR B 1 196 ? -28.766 14.703 12.32 1 97.62 196 THR B C 1
ATOM 4623 O O . THR B 1 196 ? -29.328 14.156 13.273 1 97.62 196 THR B O 1
ATOM 4626 N N . GLY B 1 197 ? -27.469 14.812 12.195 1 97.69 197 GLY B N 1
ATOM 4627 C CA . GLY B 1 197 ? -26.594 14.234 13.211 1 97.69 197 GLY B CA 1
ATOM 4628 C C . GLY B 1 197 ? -26.406 12.742 13.047 1 97.69 197 GLY B C 1
ATOM 4629 O O . GLY B 1 197 ? -25.719 12.109 13.859 1 97.69 197 GLY B O 1
ATOM 4630 N N . LYS B 1 198 ? -26.906 12.164 11.969 1 98.25 198 LYS B N 1
ATOM 4631 C CA . LYS B 1 198 ? -26.828 10.719 11.758 1 98.25 198 LYS B CA 1
ATOM 4632 C C . LYS B 1 198 ? -25.516 10.328 11.086 1 98.25 198 LYS B C 1
ATOM 4634 O O . LYS B 1 198 ? -25.047 11.031 10.195 1 98.25 198 LYS B O 1
ATOM 4639 N N . THR B 1 199 ? -24.969 9.188 11.562 1 97.62 199 THR B N 1
ATOM 4640 C CA . THR B 1 199 ? -23.734 8.672 10.961 1 97.62 199 THR B CA 1
ATOM 4641 C C . THR B 1 199 ? -24 7.355 10.242 1 97.62 199 THR B C 1
ATOM 4643 O O . THR B 1 199 ? -24.984 6.668 10.523 1 97.62 199 THR B O 1
ATOM 4646 N N . ALA B 1 200 ? -23.188 7.078 9.281 1 96.69 200 ALA B N 1
ATOM 4647 C CA . ALA B 1 200 ? -23.219 5.824 8.539 1 96.69 200 ALA B CA 1
ATOM 4648 C C . ALA B 1 200 ? -21.812 5.352 8.188 1 96.69 200 ALA B C 1
ATOM 4650 O O . ALA B 1 200 ? -20.891 6.168 8.039 1 96.69 200 ALA B O 1
ATOM 4651 N N . MET B 1 201 ? -21.688 4.035 8.055 1 96.12 201 MET B N 1
ATOM 4652 C CA . MET B 1 201 ? -20.391 3.457 7.699 1 96.12 201 MET B CA 1
ATOM 4653 C C . MET B 1 201 ? -20.25 3.32 6.184 1 96.12 201 MET B C 1
ATOM 4655 O O . MET B 1 201 ? -21.219 2.953 5.504 1 96.12 201 MET B O 1
ATOM 4659 N N . LEU B 1 202 ? -19.078 3.584 5.676 1 96.62 202 LEU B N 1
ATOM 4660 C CA . LEU B 1 202 ? -18.781 3.367 4.266 1 96.62 202 LEU B CA 1
ATOM 4661 C C . LEU B 1 202 ? -17.938 2.107 4.078 1 96.62 202 LEU B C 1
ATOM 4663 O O . LEU B 1 202 ? -18.156 1.35 3.131 1 96.62 202 LEU B O 1
ATOM 4667 N N . VAL B 1 203 ? -16.953 1.911 4.906 1 96.88 203 VAL B N 1
ATOM 4668 C CA . VAL B 1 203 ? -16.047 0.773 4.871 1 96.88 203 VAL B CA 1
ATOM 4669 C C . VAL B 1 203 ? -15.438 0.554 6.254 1 96.88 203 VAL B C 1
ATOM 4671 O O . VAL B 1 203 ? -15.086 1.514 6.945 1 96.88 203 VAL B O 1
ATOM 4674 N N . ASN B 1 204 ? -15.305 -0.774 6.703 1 97.19 204 ASN B N 1
ATOM 4675 C CA . ASN B 1 204 ? -14.742 -0.967 8.039 1 97.19 204 ASN B CA 1
ATOM 4676 C C . ASN B 1 204 ? -13.742 -2.121 8.062 1 97.19 204 ASN B C 1
ATOM 4678 O O . ASN B 1 204 ? -13.359 -2.586 9.133 1 97.19 204 ASN B O 1
ATOM 4682 N N . ASN B 1 205 ? -13.367 -2.629 6.836 1 96.81 205 ASN B N 1
ATOM 4683 C CA . ASN B 1 205 ? -12.398 -3.719 6.793 1 96.81 205 ASN B CA 1
ATOM 4684 C C . ASN B 1 205 ? -11.742 -3.834 5.422 1 96.81 205 ASN B C 1
ATOM 4686 O O . ASN B 1 205 ? -12.234 -3.268 4.445 1 96.81 205 ASN B O 1
ATOM 4690 N N . TYR B 1 206 ? -10.648 -4.383 5.367 1 97.5 206 TYR B N 1
ATOM 4691 C CA . TYR B 1 206 ? -9.992 -4.855 4.152 1 97.5 206 TYR B CA 1
ATOM 4692 C C . TYR B 1 206 ? -10.039 -6.375 4.066 1 97.5 206 TYR B C 1
ATOM 4694 O O . TYR B 1 206 ? -9.133 -7.059 4.551 1 97.5 206 TYR B O 1
ATOM 4702 N N . PHE B 1 207 ? -11.086 -6.891 3.42 1 94.69 207 PHE B N 1
ATOM 4703 C CA . PHE B 1 207 ? -11.336 -8.32 3.277 1 94.69 207 PHE B CA 1
ATOM 4704 C C . PHE B 1 207 ? -11.258 -9.016 4.629 1 94.69 207 PHE B C 1
ATOM 4706 O O . PHE B 1 207 ? -10.594 -10.047 4.766 1 94.69 207 PHE B O 1
ATOM 4713 N N . GLY B 1 208 ? -11.852 -8.461 5.652 1 94.12 208 GLY B N 1
ATOM 4714 C CA . GLY B 1 208 ? -11.945 -9.07 6.969 1 94.12 208 GLY B CA 1
ATOM 4715 C C . GLY B 1 208 ? -10.906 -8.547 7.945 1 94.12 208 GLY B C 1
ATOM 4716 O O . GLY B 1 208 ? -11.039 -8.727 9.156 1 94.12 208 GLY B O 1
ATOM 4717 N N . TYR B 1 209 ? -9.844 -7.984 7.445 1 96.19 209 TYR B N 1
ATOM 4718 C CA . TYR B 1 209 ? -8.828 -7.406 8.312 1 96.19 209 TYR B CA 1
ATOM 4719 C C . TYR B 1 209 ? -9.203 -5.988 8.727 1 96.19 209 TYR B C 1
ATOM 4721 O O . TYR B 1 209 ? -9.773 -5.234 7.938 1 96.19 209 TYR B O 1
ATOM 4729 N N . TYR B 1 210 ? -8.781 -5.672 9.984 1 97.56 210 TYR B N 1
ATOM 4730 C CA . TYR B 1 210 ? -8.984 -4.305 10.453 1 97.56 210 TYR B CA 1
ATOM 4731 C C . TYR B 1 210 ? -7.992 -3.352 9.789 1 97.56 210 TYR B C 1
ATOM 4733 O O . TYR B 1 210 ? -6.812 -3.682 9.633 1 97.56 210 TYR B O 1
ATOM 4741 N N . PHE B 1 211 ? -8.5 -2.172 9.391 1 98.31 211 PHE B N 1
ATOM 4742 C CA . PHE B 1 211 ? -7.566 -1.099 9.062 1 98.31 211 PHE B CA 1
ATOM 4743 C C . PHE B 1 211 ? -6.758 -0.693 10.289 1 98.31 211 PHE B C 1
ATOM 4745 O O . PHE B 1 211 ? -7.184 -0.924 11.422 1 98.31 211 PHE B O 1
ATOM 4752 N N . ASN B 1 212 ? -5.605 -0.072 10.078 1 98 212 ASN B N 1
ATOM 4753 C CA . ASN B 1 212 ? -4.711 0.304 11.172 1 98 212 ASN B CA 1
ATOM 4754 C C . ASN B 1 212 ? -5.207 1.551 11.898 1 98 212 ASN B C 1
ATOM 4756 O O . ASN B 1 212 ? -5.254 1.578 13.125 1 98 212 ASN B O 1
ATOM 4760 N N . THR B 1 213 ? -5.504 2.594 11.164 1 97.88 213 THR B N 1
ATOM 4761 C CA . THR B 1 213 ? -5.773 3.893 11.773 1 97.88 213 THR B CA 1
ATOM 4762 C C . THR B 1 213 ? -6.805 4.664 10.953 1 97.88 213 THR B C 1
ATOM 4764 O O . THR B 1 213 ? -7.781 5.184 11.508 1 97.88 213 THR B O 1
ATOM 4767 N N . ILE B 1 214 ? -6.605 4.66 9.641 1 98.44 214 ILE B N 1
ATOM 4768 C CA . ILE B 1 214 ? -7.176 5.641 8.727 1 98.44 214 ILE B CA 1
ATOM 4769 C C . ILE B 1 214 ? -6.949 7.051 9.266 1 98.44 214 ILE B C 1
ATOM 4771 O O . ILE B 1 214 ? -7.777 7.578 10.008 1 98.44 214 ILE B O 1
ATOM 4775 N N . ASP B 1 215 ? -6.008 7.684 8.828 1 98.62 215 ASP B N 1
ATOM 4776 C CA . ASP B 1 215 ? -5.488 8.891 9.461 1 98.62 215 ASP B CA 1
ATOM 4777 C C . ASP B 1 215 ? -6.07 10.148 8.82 1 98.62 215 ASP B C 1
ATOM 4779 O O . ASP B 1 215 ? -6.395 11.117 9.508 1 98.62 215 ASP B O 1
ATOM 4783 N N . ASP B 1 216 ? -6.121 10.195 7.527 1 98.81 216 ASP B N 1
ATOM 4784 C CA . ASP B 1 216 ? -6.656 11.336 6.789 1 98.81 216 ASP B CA 1
ATOM 4785 C C . ASP B 1 216 ? -7.379 10.875 5.523 1 98.81 216 ASP B C 1
ATOM 4787 O O . ASP B 1 216 ? -7.207 9.742 5.082 1 98.81 216 ASP B O 1
ATOM 4791 N N . VAL B 1 217 ? -8.25 11.773 5 1 98.69 217 VAL B N 1
ATOM 4792 C CA . VAL B 1 217 ? -9.094 11.438 3.854 1 98.69 217 VAL B CA 1
ATOM 4793 C C . VAL B 1 217 ? -9.141 12.617 2.887 1 98.69 217 VAL B C 1
ATOM 4795 O O . VAL B 1 217 ? -9.102 13.773 3.309 1 98.69 217 VAL B O 1
ATOM 4798 N N . ALA B 1 218 ? -9.203 12.359 1.639 1 98.5 218 ALA B N 1
ATOM 4799 C CA . ALA B 1 218 ? -9.43 13.328 0.566 1 98.5 218 ALA B CA 1
ATOM 4800 C C . ALA B 1 218 ? -10.32 12.734 -0.524 1 98.5 218 ALA B C 1
ATOM 4802 O O . ALA B 1 218 ? -10.242 11.539 -0.821 1 98.5 218 ALA B O 1
ATOM 4803 N N . VAL B 1 219 ? -11.148 13.523 -1.068 1 98.38 219 VAL B N 1
ATOM 4804 C CA . VAL B 1 219 ? -12 13.094 -2.168 1 98.38 219 VAL B CA 1
ATOM 4805 C C . VAL B 1 219 ? -11.43 13.578 -3.494 1 98.38 219 VAL B C 1
ATOM 4807 O O . VAL B 1 219 ? -11.133 14.773 -3.654 1 98.38 219 VAL B O 1
ATOM 4810 N N . HIS B 1 220 ? -11.234 12.664 -4.395 1 98.25 220 HIS B N 1
ATOM 4811 C CA . HIS B 1 220 ? -10.789 13.07 -5.719 1 98.25 220 HIS B CA 1
ATOM 4812 C C . HIS B 1 220 ? -11.844 13.922 -6.418 1 98.25 220 HIS B C 1
ATOM 4814 O O . HIS B 1 220 ? -13 13.523 -6.516 1 98.25 220 HIS B O 1
ATOM 4820 N N . PRO B 1 221 ? -11.469 15.016 -6.973 1 96.69 221 PRO B N 1
ATOM 4821 C CA . PRO B 1 221 ? -12.477 15.984 -7.418 1 96.69 221 PRO B CA 1
ATOM 4822 C C . PRO B 1 221 ? -13.234 15.516 -8.656 1 96.69 221 PRO B C 1
ATOM 4824 O O . PRO B 1 221 ? -14.352 15.984 -8.914 1 96.69 221 PRO B O 1
ATOM 4827 N N . LYS B 1 222 ? -12.711 14.594 -9.461 1 95 222 LYS B N 1
ATOM 4828 C CA . LYS B 1 222 ? -13.375 14.148 -10.68 1 95 222 LYS B CA 1
ATOM 4829 C C . LYS B 1 222 ? -14.125 12.844 -10.461 1 95 222 LYS B C 1
ATOM 4831 O O . LYS B 1 222 ? -15.289 12.711 -10.852 1 95 222 LYS B O 1
ATOM 4836 N N . THR B 1 223 ? -13.492 11.883 -9.828 1 96.25 223 THR B N 1
ATOM 4837 C CA . THR B 1 223 ? -14.086 10.555 -9.719 1 96.25 223 THR B CA 1
ATOM 4838 C C . THR B 1 223 ? -15.008 10.469 -8.508 1 96.25 223 THR B C 1
ATOM 4840 O O . THR B 1 223 ? -15.891 9.609 -8.453 1 96.25 223 THR B O 1
ATOM 4843 N N . GLY B 1 224 ? -14.719 11.305 -7.512 1 97.44 224 GLY B N 1
ATOM 4844 C CA . GLY B 1 224 ? -15.461 11.219 -6.266 1 97.44 224 GLY B CA 1
ATOM 4845 C C . GLY B 1 224 ? -14.984 10.102 -5.359 1 97.44 224 GLY B C 1
ATOM 4846 O O . GLY B 1 224 ? -15.531 9.898 -4.273 1 97.44 224 GLY B O 1
ATOM 4847 N N . ASP B 1 225 ? -13.984 9.32 -5.766 1 97.88 225 ASP B N 1
ATOM 4848 C CA . ASP B 1 225 ? -13.43 8.281 -4.906 1 97.88 225 ASP B CA 1
ATOM 4849 C C . ASP B 1 225 ? -12.797 8.891 -3.654 1 97.88 225 ASP B C 1
ATOM 4851 O O . ASP B 1 225 ? -12.211 9.969 -3.707 1 97.88 225 ASP B O 1
ATOM 4855 N N . ILE B 1 226 ? -12.891 8.164 -2.566 1 98.56 226 ILE B N 1
ATOM 4856 C CA . ILE B 1 226 ? -12.289 8.602 -1.314 1 98.56 226 ILE B CA 1
ATOM 4857 C C . ILE B 1 226 ? -10.922 7.941 -1.146 1 98.56 226 ILE B C 1
ATOM 4859 O O . ILE B 1 226 ? -10.82 6.715 -1.09 1 98.56 226 ILE B O 1
ATOM 4863 N N . TRP B 1 227 ? -9.891 8.734 -1.14 1 98.88 227 TRP B N 1
ATOM 4864 C CA . TRP B 1 227 ? -8.547 8.258 -0.841 1 98.88 227 TRP B CA 1
ATOM 4865 C C . TRP B 1 227 ? -8.195 8.492 0.625 1 98.88 227 TRP B C 1
ATOM 4867 O O . TRP B 1 227 ? -8.57 9.516 1.202 1 98.88 227 TRP B O 1
ATOM 4877 N N . PHE B 1 228 ? -7.496 7.484 1.235 1 98.88 228 PHE B N 1
ATOM 4878 C CA . PHE B 1 228 ? -7.211 7.656 2.654 1 98.88 228 PHE B CA 1
ATOM 4879 C C . PHE B 1 228 ? -5.875 7.012 3.016 1 98.88 228 PHE B C 1
ATOM 4881 O O . PHE B 1 228 ? -5.406 6.109 2.32 1 98.88 228 PHE B O 1
ATOM 4888 N N . THR B 1 229 ? -5.258 7.582 4.043 1 98.94 229 THR B N 1
ATOM 4889 C CA . THR B 1 229 ? -3.992 7.07 4.559 1 98.94 229 THR B CA 1
ATOM 4890 C C . THR B 1 229 ? -4.227 6.152 5.754 1 98.94 229 THR B C 1
ATOM 4892 O O . THR B 1 229 ? -5.129 6.387 6.559 1 98.94 229 THR B O 1
ATOM 4895 N N . ASP B 1 230 ? -3.391 5.098 5.895 1 98.75 230 ASP B N 1
ATOM 4896 C CA . ASP B 1 230 ? -3.572 4.098 6.941 1 98.75 230 ASP B CA 1
ATOM 4897 C C . ASP B 1 230 ? -2.242 3.76 7.613 1 98.75 230 ASP B C 1
ATOM 4899 O O . ASP B 1 230 ? -1.76 2.631 7.512 1 98.75 230 ASP B O 1
ATOM 4903 N N . PRO B 1 231 ? -1.726 4.738 8.438 1 98.5 231 PRO B N 1
ATOM 4904 C CA . PRO B 1 231 ? -0.541 4.461 9.25 1 98.5 231 PRO B CA 1
ATOM 4905 C C . PRO B 1 231 ? -0.854 3.602 10.477 1 98.5 231 PRO B C 1
ATOM 4907 O O . PRO B 1 231 ? -1.945 3.035 10.57 1 98.5 231 PRO B O 1
ATOM 4910 N N . GLN B 1 232 ? 0.062 3.521 11.43 1 97.44 232 GLN B N 1
ATOM 4911 C CA . GLN B 1 232 ? -0.122 2.588 12.531 1 97.44 232 GLN B CA 1
ATOM 4912 C C . GLN B 1 232 ? -0.272 3.33 13.859 1 97.44 232 GLN B C 1
ATOM 4914 O O . GLN B 1 232 ? -0.121 2.736 14.93 1 97.44 232 GLN B O 1
ATOM 4919 N N . TYR B 1 233 ? -0.621 4.547 13.852 1 96.69 233 TYR B N 1
ATOM 4920 C CA . TYR B 1 233 ? -0.63 5.422 15.016 1 96.69 233 TYR B CA 1
ATOM 4921 C C . TYR B 1 233 ? -1.672 4.969 16.031 1 96.69 233 TYR B C 1
ATOM 4923 O O . TYR B 1 233 ? -1.491 5.148 17.234 1 96.69 233 TYR B O 1
ATOM 4931 N N . SER B 1 234 ? -2.797 4.426 15.555 1 96.56 234 SER B N 1
ATOM 4932 C CA . SER B 1 234 ? -3.836 4.031 16.5 1 96.56 234 SER B CA 1
ATOM 4933 C C . SER B 1 234 ? -3.33 2.965 17.469 1 96.56 234 SER B C 1
ATOM 4935 O O . SER B 1 234 ? -3.723 2.943 18.625 1 96.56 234 SER B O 1
ATOM 4937 N N . TRP B 1 235 ? -2.52 2.086 16.953 1 95.38 235 TRP B N 1
ATOM 4938 C CA . TRP B 1 235 ? -1.908 1.093 17.828 1 95.38 235 TRP B CA 1
ATOM 4939 C C . TRP B 1 235 ? -0.896 1.743 18.766 1 95.38 235 TRP B C 1
ATOM 4941 O O . TRP B 1 235 ? -0.915 1.502 19.969 1 95.38 235 TRP B O 1
ATOM 4951 N N . PHE B 1 236 ? -0.027 2.641 18.219 1 94.38 236 PHE B N 1
ATOM 4952 C CA . PHE B 1 236 ? 0.998 3.299 19.016 1 94.38 236 PHE B CA 1
ATOM 4953 C C . PHE B 1 236 ? 0.371 4.047 20.188 1 94.38 236 PHE B C 1
ATOM 4955 O O . PHE B 1 236 ? 0.899 4.02 21.312 1 94.38 236 PHE B O 1
ATOM 4962 N N . ASN B 1 237 ? -0.795 4.684 19.953 1 92.44 237 ASN B N 1
ATOM 4963 C CA . ASN B 1 237 ? -1.359 5.641 20.891 1 92.44 237 ASN B CA 1
ATOM 4964 C C . ASN B 1 237 ? -2.531 5.043 21.672 1 92.44 237 ASN B C 1
ATOM 4966 O O . ASN B 1 237 ? -3.32 5.773 22.266 1 92.44 237 ASN B O 1
ATOM 4970 N N . ASP B 1 238 ? -2.758 3.734 21.5 1 92.56 238 ASP B N 1
ATOM 4971 C CA . ASP B 1 238 ? -3.742 2.986 22.281 1 92.56 238 ASP B CA 1
ATOM 4972 C C . ASP B 1 238 ? -5.164 3.387 21.891 1 92.56 238 ASP B C 1
ATOM 4974 O O . ASP B 1 238 ? -6.047 3.477 22.75 1 92.56 238 ASP B O 1
ATOM 4978 N N . LEU B 1 239 ? -5.402 3.746 20.625 1 94.88 239 LEU B N 1
ATOM 4979 C CA . LEU B 1 239 ? -6.738 4.043 20.125 1 94.88 239 LEU B CA 1
ATOM 4980 C C . LEU B 1 239 ? -7.426 2.773 19.625 1 94.88 239 LEU B C 1
ATOM 4982 O O . LEU B 1 239 ? -8.641 2.764 19.406 1 94.88 239 LEU B O 1
ATOM 4986 N N . THR B 1 240 ? -6.688 1.743 19.375 1 94.81 240 THR B N 1
ATOM 4987 C CA . THR B 1 240 ? -7.238 0.45 18.984 1 94.81 240 THR B CA 1
ATOM 4988 C C . THR B 1 240 ? -6.785 -0.644 19.953 1 94.81 240 THR B C 1
ATOM 4990 O O . THR B 1 240 ? -5.707 -0.548 20.547 1 94.81 240 THR B O 1
ATOM 4993 N N . ASP B 1 241 ? -7.57 -1.655 20.062 1 93.94 241 ASP B N 1
ATOM 4994 C CA . ASP B 1 241 ? -7.285 -2.748 20.984 1 93.94 241 ASP B CA 1
ATOM 4995 C C . ASP B 1 241 ? -6.656 -3.934 20.25 1 93.94 241 ASP B C 1
ATOM 4997 O O . ASP B 1 241 ? -6.398 -4.977 20.859 1 93.94 241 ASP B O 1
ATOM 5001 N N . THR B 1 242 ? -6.508 -3.834 18.969 1 93.75 242 THR B N 1
ATOM 5002 C CA . THR B 1 242 ? -5.922 -4.895 18.156 1 93.75 242 THR B CA 1
ATOM 5003 C C . THR B 1 242 ? -4.664 -4.402 17.453 1 93.75 242 THR B C 1
ATOM 5005 O O . THR B 1 242 ? -4.66 -3.314 16.875 1 93.75 242 THR B O 1
ATOM 5008 N N . PRO B 1 243 ? -3.541 -5.234 17.484 1 94.12 243 PRO B N 1
ATOM 5009 C CA . PRO B 1 243 ? -2.352 -4.824 16.734 1 94.12 243 PRO B CA 1
ATOM 5010 C C . PRO B 1 243 ? -2.6 -4.742 15.227 1 94.12 243 PRO B C 1
ATOM 5012 O O . PRO B 1 243 ? -3.539 -5.359 14.719 1 94.12 243 PRO B O 1
ATOM 5015 N N . PRO B 1 244 ? -1.728 -4.02 14.531 1 95.25 244 PRO B N 1
ATOM 5016 C CA . PRO B 1 244 ? -1.882 -3.896 13.078 1 95.25 244 PRO B CA 1
ATOM 5017 C C . PRO B 1 244 ? -1.91 -5.25 12.367 1 95.25 244 PRO B C 1
ATOM 5019 O O . PRO B 1 244 ? -1.098 -6.125 12.672 1 95.25 244 PRO B O 1
ATOM 5022 N N . GLN B 1 245 ? -2.854 -5.363 11.422 1 94.94 245 GLN B N 1
ATOM 5023 C CA . GLN B 1 245 ? -3.004 -6.559 10.594 1 94.94 245 GLN B CA 1
ATOM 5024 C C . GLN B 1 245 ? -2.604 -6.281 9.148 1 94.94 245 GLN B C 1
ATOM 5026 O O . GLN B 1 245 ? -2.557 -7.199 8.328 1 94.94 245 GLN B O 1
ATOM 5031 N N . LEU B 1 246 ? -2.373 -5.043 8.836 1 96.88 246 LEU B N 1
ATOM 5032 C CA . LEU B 1 246 ? -2.014 -4.578 7.504 1 96.88 246 LEU B CA 1
ATOM 5033 C C . LEU B 1 246 ? -0.724 -3.764 7.543 1 96.88 246 LEU B C 1
ATOM 5035 O O . LEU B 1 246 ? -0.399 -3.154 8.562 1 96.88 246 LEU B O 1
ATOM 5039 N N . PRO B 1 247 ? 0.045 -3.77 6.398 1 96.06 247 PRO B N 1
ATOM 5040 C CA . PRO B 1 247 ? 1.125 -2.785 6.305 1 96.06 247 PRO B CA 1
ATOM 5041 C C . PRO B 1 247 ? 0.612 -1.348 6.262 1 96.06 247 PRO B C 1
ATOM 5043 O O . PRO B 1 247 ? -0.561 -1.115 5.957 1 96.06 247 PRO B O 1
ATOM 5046 N N . SER B 1 248 ? 1.539 -0.382 6.645 1 97.38 248 SER B N 1
ATOM 5047 C CA . SER B 1 248 ? 1.206 1.013 6.371 1 97.38 248 SER B CA 1
ATOM 5048 C C . SER B 1 248 ? 1.028 1.256 4.875 1 97.38 248 SER B C 1
ATOM 5050 O O . SER B 1 248 ? 1.845 0.808 4.066 1 97.38 248 SER B O 1
ATOM 5052 N N . ALA B 1 249 ? -0.045 1.898 4.562 1 98.44 249 ALA B N 1
ATOM 5053 C CA . ALA B 1 249 ? -0.331 2.146 3.15 1 98.44 249 ALA B CA 1
ATOM 5054 C C . ALA B 1 249 ? -1.38 3.244 2.99 1 98.44 249 ALA B C 1
ATOM 5056 O O . ALA B 1 249 ? -1.873 3.791 3.979 1 98.44 249 ALA B O 1
ATOM 5057 N N . SER B 1 250 ? -1.607 3.652 1.793 1 98.81 250 SER B N 1
ATOM 5058 C CA . SER B 1 250 ? -2.73 4.5 1.404 1 98.81 250 SER B CA 1
ATOM 5059 C C . SER B 1 250 ? -3.625 3.797 0.386 1 98.81 250 SER B C 1
ATOM 5061 O O . SER B 1 250 ? -3.141 3.031 -0.449 1 98.81 250 SER B O 1
ATOM 5063 N N . TYR B 1 251 ? -4.93 4.105 0.49 1 98.75 251 TYR B N 1
ATOM 5064 C CA . TYR B 1 251 ? -5.922 3.379 -0.293 1 98.75 251 TYR B CA 1
ATOM 5065 C C . TYR B 1 251 ? -6.863 4.34 -1.007 1 98.75 251 TYR B C 1
ATOM 5067 O O . TYR B 1 251 ? -6.949 5.52 -0.648 1 98.75 251 TYR B O 1
ATOM 5075 N N . ARG B 1 252 ? -7.523 3.787 -2.041 1 98.44 252 ARG B N 1
ATOM 5076 C CA . ARG B 1 252 ? -8.664 4.402 -2.713 1 98.44 252 ARG B CA 1
ATOM 5077 C C . ARG B 1 252 ? -9.922 3.555 -2.547 1 98.44 252 ARG B C 1
ATOM 5079 O O . ARG B 1 252 ? -9.898 2.344 -2.777 1 98.44 252 ARG B O 1
ATOM 5086 N N . PHE B 1 253 ? -10.961 4.168 -2.086 1 98.38 253 PHE B N 1
ATOM 5087 C CA . PHE B 1 253 ? -12.273 3.551 -1.954 1 98.38 253 PHE B CA 1
ATOM 5088 C C . PHE B 1 253 ? -13.211 4.039 -3.049 1 98.38 253 PHE B C 1
ATOM 5090 O O . PHE B 1 253 ? -13.43 5.242 -3.195 1 98.38 253 PHE B O 1
ATOM 5097 N N . ASN B 1 254 ? -13.719 3.102 -3.822 1 96.88 254 ASN B N 1
ATOM 5098 C CA . ASN B 1 254 ? -14.766 3.359 -4.809 1 96.88 254 ASN B CA 1
ATOM 5099 C C . ASN B 1 254 ? -16.141 2.99 -4.277 1 96.88 254 ASN B C 1
ATOM 5101 O O . ASN B 1 254 ? -16.5 1.811 -4.219 1 96.88 254 ASN B O 1
ATOM 5105 N N . ALA B 1 255 ? -16.969 3.975 -3.986 1 94 255 ALA B N 1
ATOM 5106 C CA . ALA B 1 255 ? -18.219 3.766 -3.266 1 94 255 ALA B CA 1
ATOM 5107 C C . ALA B 1 255 ? -19.203 2.949 -4.102 1 94 255 ALA B C 1
ATOM 5109 O O . ALA B 1 255 ? -19.844 2.033 -3.588 1 94 255 ALA B O 1
ATOM 5110 N N . PRO B 1 256 ? -19.344 3.197 -5.41 1 92.81 256 PRO B N 1
ATOM 5111 C CA . PRO B 1 256 ? -20.328 2.43 -6.188 1 92.81 256 PRO B CA 1
ATOM 5112 C C . PRO B 1 256 ? -20.031 0.933 -6.195 1 92.81 256 PRO B C 1
ATOM 5114 O O . PRO B 1 256 ? -20.938 0.117 -6.055 1 92.81 256 PRO B O 1
ATOM 5117 N N . SER B 1 257 ? -18.828 0.572 -6.277 1 92.88 257 SER B N 1
ATOM 5118 C CA . SER B 1 257 ? -18.484 -0.848 -6.344 1 92.88 257 SER B CA 1
ATOM 5119 C C . SER B 1 257 ? -18.234 -1.421 -4.953 1 92.88 257 SER B C 1
ATOM 5121 O O . SER B 1 257 ? -18.406 -2.619 -4.73 1 92.88 257 SER B O 1
ATOM 5123 N N . GLY B 1 258 ? -17.734 -0.542 -4.051 1 94.12 258 GLY B N 1
ATOM 5124 C CA . GLY B 1 258 ? -17.312 -1.003 -2.74 1 94.12 258 GLY B CA 1
ATOM 5125 C C . GLY B 1 258 ? -15.859 -1.415 -2.695 1 94.12 258 GLY B C 1
ATOM 5126 O O . GLY B 1 258 ? -15.352 -1.811 -1.643 1 94.12 258 GLY B O 1
ATOM 5127 N N . ALA B 1 259 ? -15.164 -1.287 -3.773 1 95 259 ALA B N 1
ATOM 5128 C CA . ALA B 1 259 ? -13.789 -1.765 -3.867 1 95 259 ALA B CA 1
ATOM 5129 C C . ALA B 1 259 ? -12.836 -0.838 -3.119 1 95 259 ALA B C 1
ATOM 5131 O O . ALA B 1 259 ? -12.969 0.386 -3.182 1 95 259 ALA B O 1
ATOM 5132 N N . VAL B 1 260 ? -11.891 -1.452 -2.395 1 97.25 260 VAL B N 1
ATOM 5133 C CA . VAL B 1 260 ? -10.758 -0.77 -1.774 1 97.25 260 VAL B CA 1
ATOM 5134 C C . VAL B 1 260 ? -9.461 -1.22 -2.438 1 97.25 260 VAL B C 1
ATOM 5136 O O . VAL B 1 260 ? -9.141 -2.412 -2.457 1 97.25 260 VAL B O 1
ATOM 5139 N N . ILE B 1 261 ? -8.734 -0.256 -2.979 1 96.88 261 ILE B N 1
ATOM 5140 C CA . ILE B 1 261 ? -7.527 -0.574 -3.732 1 96.88 261 ILE B CA 1
ATOM 5141 C C . ILE B 1 261 ? -6.344 0.209 -3.166 1 96.88 261 ILE B C 1
ATOM 5143 O O . ILE B 1 261 ? -6.465 1.402 -2.877 1 96.88 261 ILE B O 1
ATOM 5147 N N . VAL B 1 262 ? -5.172 -0.474 -2.992 1 97.88 262 VAL B N 1
ATOM 5148 C CA . VAL B 1 262 ? -3.963 0.195 -2.52 1 97.88 262 VAL B CA 1
ATOM 5149 C C . VAL B 1 262 ? -3.459 1.166 -3.586 1 97.88 262 VAL B C 1
ATOM 5151 O O . VAL B 1 262 ? -3.469 0.848 -4.777 1 97.88 262 VAL B O 1
ATOM 5154 N N . VAL B 1 263 ? -3.016 2.416 -3.143 1 97.62 263 VAL B N 1
ATOM 5155 C CA . VAL B 1 263 ? -2.537 3.389 -4.117 1 97.62 263 VAL B CA 1
ATOM 5156 C C . VAL B 1 263 ? -1.082 3.746 -3.82 1 97.62 263 VAL B C 1
ATOM 5158 O O . VAL B 1 263 ? -0.375 4.27 -4.684 1 97.62 263 VAL B O 1
ATOM 5161 N N . ASP B 1 264 ? -0.652 3.529 -2.625 1 98.12 264 ASP B N 1
ATOM 5162 C CA . ASP B 1 264 ? 0.75 3.703 -2.256 1 98.12 264 ASP B CA 1
ATOM 5163 C C . ASP B 1 264 ? 1.104 2.863 -1.032 1 98.12 264 ASP B C 1
ATOM 5165 O O . ASP B 1 264 ? 0.313 2.76 -0.093 1 98.12 264 ASP B O 1
ATOM 5169 N N . ASP B 1 265 ? 2.219 2.215 -1.014 1 97.12 265 ASP B N 1
ATOM 5170 C CA . ASP B 1 265 ? 2.697 1.464 0.143 1 97.12 265 ASP B CA 1
ATOM 5171 C C . ASP B 1 265 ? 4.164 1.775 0.432 1 97.12 265 ASP B C 1
ATOM 5173 O O . ASP B 1 265 ? 4.855 0.986 1.078 1 97.12 265 ASP B O 1
ATOM 5177 N N . SER B 1 266 ? 4.648 2.895 -0.119 1 96.44 266 SER B N 1
ATOM 5178 C CA . SER B 1 266 ? 6.07 3.213 -0.022 1 96.44 266 SER B CA 1
ATOM 5179 C C . SER B 1 266 ? 6.344 4.184 1.122 1 96.44 266 SER B C 1
ATOM 5181 O O . SER B 1 266 ? 7.492 4.379 1.517 1 96.44 266 SER B O 1
ATOM 5183 N N . ILE B 1 267 ? 5.387 4.801 1.662 1 97.75 267 ILE B N 1
ATOM 5184 C CA . ILE B 1 267 ? 5.543 5.793 2.723 1 97.75 267 ILE B CA 1
ATOM 5185 C C . ILE B 1 267 ? 5.492 5.102 4.086 1 97.75 267 ILE B C 1
ATOM 5187 O O . ILE B 1 267 ? 4.652 4.227 4.312 1 97.75 267 ILE B O 1
ATOM 5191 N N . GLY B 1 268 ? 6.379 5.473 4.984 1 97.12 268 GLY B N 1
ATOM 5192 C CA . GLY B 1 268 ? 6.484 4.832 6.285 1 97.12 268 GLY B CA 1
ATOM 5193 C C . GLY B 1 268 ? 5.238 5.004 7.137 1 97.12 268 GLY B C 1
ATOM 5194 O O . GLY B 1 268 ? 4.602 4.02 7.52 1 97.12 268 GLY B O 1
ATOM 5195 N N . GLN B 1 269 ? 4.887 6.152 7.496 1 98.31 269 GLN B N 1
ATOM 5196 C CA . GLN B 1 269 ? 3.664 6.496 8.211 1 98.31 269 GLN B CA 1
ATOM 5197 C C . GLN B 1 269 ? 2.887 7.586 7.473 1 98.31 269 GLN B C 1
ATOM 5199 O O . GLN B 1 269 ? 3.016 8.766 7.789 1 98.31 269 GLN B O 1
ATOM 5204 N N . PRO B 1 270 ? 2.066 7.133 6.453 1 98.81 270 PRO B N 1
ATOM 5205 C CA . PRO B 1 270 ? 1.295 8.141 5.719 1 98.81 270 PRO B CA 1
ATOM 5206 C C . PRO B 1 270 ? 0.287 8.867 6.602 1 98.81 270 PRO B C 1
ATOM 5208 O O . PRO B 1 270 ? -0.499 8.227 7.309 1 98.81 270 PRO B O 1
ATOM 5211 N N . ASN B 1 271 ? 0.307 10.211 6.578 1 98.62 271 ASN B N 1
ATOM 5212 C CA . ASN B 1 271 ? -0.491 11.031 7.48 1 98.62 271 ASN B CA 1
ATOM 5213 C C . ASN B 1 271 ? -1.463 11.922 6.715 1 98.62 271 ASN B C 1
ATOM 5215 O O . ASN B 1 271 ? -2.494 11.453 6.23 1 98.62 271 ASN B O 1
ATOM 5219 N N . GLY B 1 272 ? -1.113 13.133 6.352 1 98.88 272 GLY B N 1
ATOM 5220 C CA . GLY B 1 272 ? -1.969 14.016 5.578 1 98.88 272 GLY B CA 1
ATOM 5221 C C . GLY B 1 272 ? -2.061 13.633 4.113 1 98.88 272 GLY B C 1
ATOM 5222 O O . GLY B 1 272 ? -1.088 13.148 3.531 1 98.88 272 GLY B O 1
ATOM 5223 N N . ILE B 1 273 ? -3.201 13.875 3.518 1 98.94 273 ILE B N 1
ATOM 5224 C CA . ILE B 1 273 ? -3.443 13.57 2.111 1 98.94 273 ILE B CA 1
ATOM 5225 C C . ILE B 1 273 ? -4.316 14.656 1.491 1 98.94 273 ILE B C 1
ATOM 5227 O O . ILE B 1 273 ? -5.297 15.094 2.098 1 98.94 273 ILE B O 1
ATOM 5231 N N . ALA B 1 274 ? -3.918 15.133 0.297 1 98.81 274 ALA B N 1
ATOM 5232 C CA . ALA B 1 274 ? -4.684 16.188 -0.365 1 98.81 274 ALA B CA 1
ATOM 5233 C C . ALA B 1 274 ? -4.414 16.203 -1.867 1 98.81 274 ALA B C 1
ATOM 5235 O O . ALA B 1 274 ? -3.299 15.914 -2.307 1 98.81 274 ALA B O 1
ATOM 5236 N N . PHE B 1 275 ? -5.457 16.594 -2.617 1 98.69 275 PHE B N 1
ATOM 5237 C CA . PHE B 1 275 ? -5.344 16.734 -4.062 1 98.69 275 PHE B CA 1
ATOM 5238 C C . PHE B 1 275 ? -5.215 18.203 -4.445 1 98.69 275 PHE B C 1
ATOM 5240 O O . PHE B 1 275 ? -5.766 19.078 -3.775 1 98.69 275 PHE B O 1
ATOM 5247 N N . THR B 1 276 ? -4.492 18.391 -5.59 1 98.5 276 THR B N 1
ATOM 5248 C CA . THR B 1 276 ? -4.641 19.672 -6.258 1 98.5 276 THR B CA 1
ATOM 5249 C C . THR B 1 276 ? -6.062 19.859 -6.773 1 98.5 276 THR B C 1
ATOM 5251 O O . THR B 1 276 ? -6.797 18.875 -6.949 1 98.5 276 THR B O 1
ATOM 5254 N N . PRO B 1 277 ? -6.43 21.141 -7.031 1 97.31 277 PRO B N 1
ATOM 5255 C CA . PRO B 1 277 ? -7.809 21.391 -7.453 1 97.31 277 PRO B CA 1
ATOM 5256 C C . PRO B 1 277 ? -8.188 20.625 -8.719 1 97.31 277 PRO B C 1
ATOM 5258 O O . PRO B 1 277 ? -9.352 20.25 -8.883 1 97.31 277 PRO B O 1
ATOM 5261 N N . ASP B 1 278 ? -7.246 20.328 -9.648 1 97 278 ASP B N 1
ATOM 5262 C CA . ASP B 1 278 ? -7.551 19.656 -10.906 1 97 278 ASP B CA 1
ATOM 5263 C C . ASP B 1 278 ? -7.508 18.141 -10.727 1 97 278 ASP B C 1
ATOM 5265 O O . ASP B 1 278 ? -7.855 17.391 -11.648 1 97 278 ASP B O 1
ATOM 5269 N N . GLY B 1 279 ? -7.035 17.672 -9.586 1 97.88 279 GLY B N 1
ATOM 5270 C CA . GLY B 1 279 ? -7.016 16.25 -9.289 1 97.88 279 GLY B CA 1
ATOM 5271 C C . GLY B 1 279 ? -5.867 15.516 -9.961 1 97.88 279 GLY B C 1
ATOM 5272 O O . GLY B 1 279 ? -5.824 14.289 -9.961 1 97.88 279 GLY B O 1
ATOM 5273 N N . LEU B 1 280 ? -4.887 16.234 -10.492 1 98.12 280 LEU B N 1
ATOM 5274 C CA . LEU B 1 280 ? -3.84 15.602 -11.289 1 98.12 280 LEU B CA 1
ATOM 5275 C C . LEU B 1 280 ? -2.592 15.359 -10.445 1 98.12 280 LEU B C 1
ATOM 5277 O O . LEU B 1 280 ? -1.697 14.609 -10.859 1 98.12 280 LEU B O 1
ATOM 5281 N N . THR B 1 281 ? -2.514 16 -9.297 1 98.56 281 THR B N 1
ATOM 5282 C CA . THR B 1 281 ? -1.421 15.789 -8.352 1 98.56 281 THR B CA 1
ATOM 5283 C C . THR B 1 281 ? -1.96 15.445 -6.965 1 98.56 281 THR B C 1
ATOM 5285 O O . THR B 1 281 ? -2.928 16.062 -6.504 1 98.56 281 THR B O 1
ATOM 5288 N N . LEU B 1 282 ? -1.353 14.422 -6.395 1 98.75 282 LEU B N 1
ATOM 5289 C CA . LEU B 1 282 ? -1.643 13.992 -5.031 1 98.75 282 LEU B CA 1
ATOM 5290 C C . LEU B 1 282 ? -0.445 14.242 -4.121 1 98.75 282 LEU B C 1
ATOM 5292 O O . LEU B 1 282 ? 0.693 13.945 -4.488 1 98.75 282 LEU B O 1
ATOM 5296 N N . TYR B 1 283 ? -0.708 14.859 -2.939 1 98.94 283 TYR B N 1
ATOM 5297 C CA . TYR B 1 283 ? 0.318 14.992 -1.911 1 98.94 283 TYR B CA 1
ATOM 5298 C C . TYR B 1 283 ? 0.003 14.109 -0.709 1 98.94 283 TYR B C 1
ATOM 5300 O O . TYR B 1 283 ? -1.149 14.023 -0.277 1 98.94 283 TYR B O 1
ATOM 5308 N N . ILE B 1 284 ? 0.979 13.375 -0.22 1 98.94 284 ILE B N 1
ATOM 5309 C CA . ILE B 1 284 ? 0.87 12.617 1.019 1 98.94 284 ILE B CA 1
ATOM 5310 C C . ILE B 1 284 ? 2.064 12.922 1.92 1 98.94 284 ILE B C 1
ATOM 5312 O O . ILE B 1 284 ? 3.209 12.922 1.463 1 98.94 284 ILE B O 1
ATOM 5316 N N . SER B 1 285 ? 1.837 13.211 3.168 1 98.75 285 SER B N 1
ATOM 5317 C CA . SER B 1 285 ? 2.934 13.438 4.102 1 98.75 285 SER B CA 1
ATOM 5318 C C . SER B 1 285 ? 3.375 12.141 4.766 1 98.75 285 SER B C 1
ATOM 5320 O O . SER B 1 285 ? 2.572 11.219 4.93 1 98.75 285 SER B O 1
ATOM 5322 N N . ASP B 1 286 ? 4.621 12.008 5.086 1 98.69 286 ASP B N 1
ATOM 5323 C CA . ASP B 1 286 ? 5.227 10.938 5.871 1 98.69 286 ASP B CA 1
ATOM 5324 C C . ASP B 1 286 ? 5.688 11.445 7.234 1 98.69 286 ASP B C 1
ATOM 5326 O O . ASP B 1 286 ? 6.578 12.289 7.316 1 98.69 286 ASP B O 1
ATOM 5330 N N . THR B 1 287 ? 5.133 10.922 8.266 1 98.44 287 THR B N 1
ATOM 5331 C CA . THR B 1 287 ? 5.516 11.344 9.609 1 98.44 287 THR B CA 1
ATOM 5332 C C . THR B 1 287 ? 6.254 10.227 10.336 1 98.44 287 THR B C 1
ATOM 5334 O O . THR B 1 287 ? 6.141 10.094 11.562 1 98.44 287 THR B O 1
ATOM 5337 N N . ALA B 1 288 ? 6.996 9.469 9.641 1 97.62 288 ALA B N 1
ATOM 5338 C CA . ALA B 1 288 ? 7.676 8.297 10.18 1 97.62 288 ALA B CA 1
ATOM 5339 C C . ALA B 1 288 ? 8.758 8.695 11.188 1 97.62 288 ALA B C 1
ATOM 5341 O O . ALA B 1 288 ? 9.258 7.855 11.93 1 97.62 288 ALA B O 1
ATOM 5342 N N . ALA B 1 289 ? 9.141 9.961 11.18 1 96.62 289 ALA B N 1
ATOM 5343 C CA . ALA B 1 289 ? 10.055 10.414 12.227 1 96.62 289 ALA B CA 1
ATOM 5344 C C . ALA B 1 289 ? 9.453 10.188 13.609 1 96.62 289 ALA B C 1
ATOM 5346 O O . ALA B 1 289 ? 10.172 10.164 14.609 1 96.62 289 ALA B O 1
ATOM 5347 N N . VAL B 1 290 ? 8.195 10.141 13.664 1 95.88 290 VAL B N 1
ATOM 5348 C CA . VAL B 1 290 ? 7.5 9.664 14.859 1 95.88 290 VAL B CA 1
ATOM 5349 C C . VAL B 1 290 ? 7.008 8.242 14.633 1 95.88 290 VAL B C 1
ATOM 5351 O O . VAL B 1 290 ? 6.16 8 13.766 1 95.88 290 VAL B O 1
ATOM 5354 N N . SER B 1 291 ? 7.492 7.242 15.336 1 94.94 291 SER B N 1
ATOM 5355 C CA . SER B 1 291 ? 7.125 5.844 15.125 1 94.94 291 SER B CA 1
ATOM 5356 C C . SER B 1 291 ? 7.434 5 16.359 1 94.94 291 SER B C 1
ATOM 5358 O O . SER B 1 291 ? 8 5.5 17.328 1 94.94 291 SER B O 1
ATOM 5360 N N . ALA B 1 292 ? 6.98 3.797 16.312 1 94.75 292 ALA B N 1
ATOM 5361 C CA . ALA B 1 292 ? 7.199 2.789 17.344 1 94.75 292 ALA B CA 1
ATOM 5362 C C . ALA B 1 292 ? 7.199 1.384 16.75 1 94.75 292 ALA B C 1
ATOM 5364 O O . ALA B 1 292 ? 6.699 1.171 15.641 1 94.75 292 ALA B O 1
ATOM 5365 N N . PRO B 1 293 ? 7.789 0.395 17.453 1 90.75 293 PRO B N 1
ATOM 5366 C CA . PRO B 1 293 ? 7.727 -0.982 16.953 1 90.75 293 PRO B CA 1
ATOM 5367 C C . PRO B 1 293 ? 6.34 -1.601 17.109 1 90.75 293 PRO B C 1
ATOM 5369 O O . PRO B 1 293 ? 5.629 -1.299 18.062 1 90.75 293 PRO B O 1
ATOM 5372 N N . VAL B 1 294 ? 5.973 -2.422 16.188 1 91.31 294 VAL B N 1
ATOM 5373 C CA . VAL B 1 294 ? 4.824 -3.307 16.344 1 91.31 294 VAL B CA 1
ATOM 5374 C C . VAL B 1 294 ? 5.285 -4.672 16.844 1 91.31 294 VAL B C 1
ATOM 5376 O O . VAL B 1 294 ? 5.688 -5.527 16.047 1 91.31 294 VAL B O 1
ATOM 5379 N N . ASP B 1 295 ? 5.266 -4.848 18.031 1 87.88 295 ASP B N 1
ATOM 5380 C CA . ASP B 1 295 ? 5.742 -6.027 18.75 1 87.88 295 ASP B CA 1
ATOM 5381 C C . ASP B 1 295 ? 4.957 -6.242 20.031 1 87.88 295 ASP B C 1
ATOM 5383 O O . ASP B 1 295 ? 4.859 -5.344 20.875 1 87.88 295 ASP B O 1
ATOM 5387 N N . PRO B 1 296 ? 4.371 -7.438 20.094 1 81.81 296 PRO B N 1
ATOM 5388 C CA . PRO B 1 296 ? 3.59 -7.723 21.297 1 81.81 296 PRO B CA 1
ATOM 5389 C C . PRO B 1 296 ? 4.363 -7.438 22.578 1 81.81 296 PRO B C 1
ATOM 5391 O O . PRO B 1 296 ? 3.76 -7.125 23.609 1 81.81 296 PRO B O 1
ATOM 5394 N N . LYS B 1 297 ? 5.676 -7.527 22.469 1 86.25 297 LYS B N 1
ATOM 5395 C CA . LYS B 1 297 ? 6.516 -7.301 23.641 1 86.25 297 LYS B CA 1
ATOM 5396 C C . LYS B 1 297 ? 6.324 -5.891 24.188 1 86.25 297 LYS B C 1
ATOM 5398 O O . LYS B 1 297 ? 6.434 -5.668 25.391 1 86.25 297 LYS B O 1
ATOM 5403 N N . TYR B 1 298 ? 5.863 -4.965 23.344 1 88.19 298 TYR B N 1
ATOM 5404 C CA . TYR B 1 298 ? 5.848 -3.568 23.766 1 88.19 298 TYR B CA 1
ATOM 5405 C C . TYR B 1 298 ? 4.422 -3.064 23.938 1 88.19 298 TYR B C 1
ATOM 5407 O O . TYR B 1 298 ? 4.199 -1.977 24.469 1 88.19 298 TYR B O 1
ATOM 5415 N N . GLY B 1 299 ? 3.434 -3.83 23.516 1 90 299 GLY B N 1
ATOM 5416 C CA . GLY B 1 299 ? 2.068 -3.33 23.578 1 90 299 GLY B CA 1
ATOM 5417 C C . GLY B 1 299 ? 1.872 -2.029 22.812 1 90 299 GLY B C 1
ATOM 5418 O O . GLY B 1 299 ? 2.217 -1.934 21.641 1 90 299 GLY B O 1
ATOM 5419 N N . HIS B 1 300 ? 1.32 -1.046 23.578 1 89.69 300 HIS B N 1
ATOM 5420 C CA . HIS B 1 300 ? 1.121 0.286 23.031 1 89.69 300 HIS B CA 1
ATOM 5421 C C . HIS B 1 300 ? 2.221 1.243 23.469 1 89.69 300 HIS B C 1
ATOM 5423 O O . HIS B 1 300 ? 2.014 2.045 24.391 1 89.69 300 HIS B O 1
ATOM 5429 N N . PRO B 1 301 ? 3.27 1.368 22.812 1 88 301 PRO B N 1
ATOM 5430 C CA . PRO B 1 301 ? 4.477 2.006 23.344 1 88 301 PRO B CA 1
ATOM 5431 C C . PRO B 1 301 ? 4.441 3.527 23.234 1 88 301 PRO B C 1
ATOM 5433 O O . PRO B 1 301 ? 5.258 4.219 23.844 1 88 301 PRO B O 1
ATOM 5436 N N . GLY B 1 302 ? 3.51 4.047 22.453 1 90.81 302 GLY B N 1
ATOM 5437 C CA . GLY B 1 302 ? 3.613 5.453 22.109 1 90.81 302 GLY B CA 1
ATOM 5438 C C . GLY B 1 302 ? 4.715 5.742 21.109 1 90.81 302 GLY B C 1
ATOM 5439 O O . GLY B 1 302 ? 5.758 5.082 21.109 1 90.81 302 GLY B O 1
ATOM 5440 N N . GLY B 1 303 ? 4.59 6.738 20.359 1 91.75 303 GLY B N 1
ATOM 5441 C CA . GLY B 1 303 ? 5.586 7.086 19.359 1 91.75 303 GLY B CA 1
ATOM 5442 C C . GLY B 1 303 ? 6.793 7.797 19.938 1 91.75 303 GLY B C 1
ATOM 5443 O O . GLY B 1 303 ? 6.668 8.555 20.906 1 91.75 303 GLY B O 1
ATOM 5444 N N . LYS B 1 304 ? 7.922 7.57 19.328 1 93.38 304 LYS B N 1
ATOM 5445 C CA . LYS B 1 304 ? 9.141 8.32 19.609 1 93.38 304 LYS B CA 1
ATOM 5446 C C . LYS B 1 304 ? 9.594 9.117 18.391 1 93.38 304 LYS B C 1
ATOM 5448 O O . LYS B 1 304 ? 9.336 8.719 17.25 1 93.38 304 LYS B O 1
ATOM 5453 N N . TYR B 1 305 ? 10.227 10.172 18.734 1 94.69 305 TYR B N 1
ATOM 5454 C CA . TYR B 1 305 ? 10.719 11.023 17.656 1 94.69 305 TYR B CA 1
ATOM 5455 C C . TYR B 1 305 ? 12.188 10.742 17.359 1 94.69 305 TYR B C 1
ATOM 5457 O O . TYR B 1 305 ? 13.008 10.648 18.281 1 94.69 305 TYR B O 1
ATOM 5465 N N . ASN B 1 306 ? 12.531 10.508 16.094 1 93.75 306 ASN B N 1
ATOM 5466 C CA . ASN B 1 306 ? 13.891 10.383 15.578 1 93.75 306 ASN B CA 1
ATOM 5467 C C . ASN B 1 306 ? 14.141 11.336 14.414 1 93.75 306 ASN B C 1
ATOM 5469 O O . ASN B 1 306 ? 13.625 11.125 13.32 1 93.75 306 ASN B O 1
ATOM 5473 N N . THR B 1 307 ? 14.984 12.32 14.633 1 91.75 307 THR B N 1
ATOM 5474 C CA . THR B 1 307 ? 15.195 13.414 13.695 1 91.75 307 THR B CA 1
ATOM 5475 C C . THR B 1 307 ? 15.773 12.898 12.383 1 91.75 307 THR B C 1
ATOM 5477 O O . THR B 1 307 ? 15.719 13.578 11.359 1 91.75 307 THR B O 1
ATOM 5480 N N . THR B 1 308 ? 16.391 11.742 12.344 1 91.5 308 THR B N 1
ATOM 5481 C CA . THR B 1 308 ? 17.062 11.219 11.156 1 91.5 308 THR B CA 1
ATOM 5482 C C . THR B 1 308 ? 16.078 10.43 10.289 1 91.5 308 THR B C 1
ATOM 5484 O O . THR B 1 308 ? 16.453 9.961 9.211 1 91.5 308 THR B O 1
ATOM 5487 N N . HIS B 1 309 ? 14.844 10.234 10.711 1 94 309 HIS B N 1
ATOM 5488 C CA . HIS B 1 309 ? 13.844 9.5 9.945 1 94 309 HIS B CA 1
ATOM 5489 C C . HIS B 1 309 ? 12.992 10.438 9.102 1 94 309 HIS B C 1
ATOM 5491 O O . HIS B 1 309 ? 13.078 11.664 9.25 1 94 309 HIS B O 1
ATOM 5497 N N . ARG B 1 310 ? 12.156 9.914 8.297 1 94.69 310 ARG B N 1
ATOM 5498 C CA . ARG B 1 310 ? 11.422 10.672 7.285 1 94.69 310 ARG B CA 1
ATOM 5499 C C . ARG B 1 310 ? 10.383 11.578 7.93 1 94.69 310 ARG B C 1
ATOM 5501 O O . ARG B 1 310 ? 9.641 11.141 8.812 1 94.69 310 ARG B O 1
ATOM 5508 N N . ARG B 1 311 ? 10.25 12.758 7.578 1 97.75 311 ARG B N 1
ATOM 5509 C CA . ARG B 1 311 ? 9.281 13.805 7.863 1 97.75 311 ARG B CA 1
ATOM 5510 C C . ARG B 1 311 ? 9.039 14.68 6.637 1 97.75 311 ARG B C 1
ATOM 5512 O O . ARG B 1 311 ? 9.227 15.898 6.688 1 97.75 311 ARG B O 1
ATOM 5519 N N . THR B 1 312 ? 8.547 14.062 5.629 1 98.31 312 THR B N 1
ATOM 5520 C CA . THR B 1 312 ? 8.594 14.594 4.273 1 98.31 312 THR B CA 1
ATOM 5521 C C . THR B 1 312 ? 7.199 14.602 3.646 1 98.31 312 THR B C 1
ATOM 5523 O O . THR B 1 312 ? 6.406 13.688 3.875 1 98.31 312 THR B O 1
ATOM 5526 N N . ILE B 1 313 ? 6.867 15.648 2.918 1 98.75 313 ILE B N 1
ATOM 5527 C CA . ILE B 1 313 ? 5.719 15.609 2.016 1 98.75 313 ILE B CA 1
ATOM 5528 C C . ILE B 1 313 ? 6.152 15.07 0.654 1 98.75 313 ILE B C 1
ATOM 5530 O O . ILE B 1 313 ? 7.16 15.508 0.098 1 98.75 313 ILE B O 1
ATOM 5534 N N . TYR B 1 314 ? 5.387 14.109 0.135 1 98.81 314 TYR B N 1
ATOM 5535 C CA . TYR B 1 314 ? 5.637 13.555 -1.188 1 98.81 314 TYR B CA 1
ATOM 5536 C C . TYR B 1 314 ? 4.551 13.969 -2.172 1 98.81 314 TYR B C 1
ATOM 5538 O O . TYR B 1 314 ? 3.385 14.109 -1.795 1 98.81 314 TYR B O 1
ATOM 5546 N N . ALA B 1 315 ? 4.973 14.133 -3.441 1 98.69 315 ALA B N 1
ATOM 5547 C CA . ALA B 1 315 ? 4.051 14.359 -4.551 1 98.69 315 ALA B CA 1
ATOM 5548 C C . ALA B 1 315 ? 3.951 13.125 -5.441 1 98.69 315 ALA B C 1
ATOM 5550 O O . ALA B 1 315 ? 4.93 12.398 -5.621 1 98.69 315 ALA B O 1
ATOM 5551 N N . PHE B 1 316 ? 2.795 12.922 -5.988 1 98.62 316 PHE B N 1
ATOM 5552 C CA . PHE B 1 316 ? 2.498 11.883 -6.965 1 98.62 316 PHE B CA 1
ATOM 5553 C C . PHE B 1 316 ? 1.759 12.469 -8.164 1 98.62 316 PHE B C 1
ATOM 5555 O O . PHE B 1 316 ? 0.944 13.383 -8.016 1 98.62 316 PHE B O 1
ATOM 5562 N N . ASP B 1 317 ? 2.031 11.867 -9.344 1 98.19 317 ASP B N 1
ATOM 5563 C CA . ASP B 1 317 ? 1.108 12.078 -10.461 1 98.19 317 ASP B CA 1
ATOM 5564 C C . ASP B 1 317 ? -0.117 11.18 -10.336 1 98.19 317 ASP B C 1
ATOM 5566 O O . ASP B 1 317 ? 0.001 10.008 -9.977 1 98.19 317 ASP B O 1
ATOM 5570 N N . VAL B 1 318 ? -1.281 11.781 -10.586 1 98.06 318 VAL B N 1
ATOM 5571 C CA . VAL B 1 318 ? -2.506 10.992 -10.656 1 98.06 318 VAL B CA 1
ATOM 5572 C C . VAL B 1 318 ? -2.863 10.734 -12.117 1 98.06 318 VAL B C 1
ATOM 5574 O O . VAL B 1 318 ? -2.771 11.633 -12.953 1 98.06 318 VAL B O 1
ATOM 5577 N N . SER B 1 319 ? -3.254 9.477 -12.391 1 96 319 SER B N 1
ATOM 5578 C CA . SER B 1 319 ? -3.602 9.125 -13.766 1 96 319 SER B CA 1
ATOM 5579 C C . SER B 1 319 ? -4.801 9.93 -14.258 1 96 319 SER B C 1
ATOM 5581 O O . SER B 1 319 ? -5.598 10.414 -13.453 1 96 319 SER B O 1
ATOM 5583 N N . GLU B 1 320 ? -5 9.969 -15.578 1 94.94 320 GLU B N 1
ATOM 5584 C CA . GLU B 1 320 ? -6.07 10.758 -16.188 1 94.94 320 GLU B CA 1
ATOM 5585 C C . GLU B 1 320 ? -7.441 10.266 -15.734 1 94.94 320 GLU B C 1
ATOM 5587 O O . GLU B 1 320 ? -8.359 11.07 -15.547 1 94.94 320 GLU B O 1
ATOM 5592 N N . ASP B 1 321 ? -7.531 9.008 -15.453 1 94.38 321 ASP B N 1
ATOM 5593 C CA . ASP B 1 321 ? -8.82 8.453 -15.055 1 94.38 321 ASP B CA 1
ATOM 5594 C C . ASP B 1 321 ? -9.023 8.586 -13.547 1 94.38 321 ASP B C 1
ATOM 5596 O O . ASP B 1 321 ? -10.055 8.164 -13.016 1 94.38 321 ASP B O 1
ATOM 5600 N N . GLY B 1 322 ? -8.023 9.125 -12.828 1 96.31 322 GLY B N 1
ATOM 5601 C CA . GLY B 1 322 ? -8.141 9.438 -11.414 1 96.31 322 GLY B CA 1
ATOM 5602 C C . GLY B 1 322 ? -8.008 8.219 -10.516 1 96.31 322 GLY B C 1
ATOM 5603 O O . GLY B 1 322 ? -8.477 8.234 -9.375 1 96.31 322 GLY B O 1
ATOM 5604 N N . THR B 1 323 ? -7.289 7.102 -10.969 1 94.75 323 THR B N 1
ATOM 5605 C CA . THR B 1 323 ? -7.391 5.855 -10.219 1 94.75 323 THR B CA 1
ATOM 5606 C C . THR B 1 323 ? -6.023 5.434 -9.688 1 94.75 323 THR B C 1
ATOM 5608 O O . THR B 1 323 ? -5.93 4.559 -8.82 1 94.75 323 THR B O 1
ATOM 5611 N N . LYS B 1 324 ? -4.965 6.035 -10.211 1 95.62 324 LYS B N 1
ATOM 5612 C CA . LYS B 1 324 ? -3.627 5.559 -9.867 1 95.62 324 LYS B CA 1
ATOM 5613 C C . LYS B 1 324 ? -2.717 6.719 -9.469 1 95.62 324 LYS B C 1
ATOM 5615 O O . LYS B 1 324 ? -2.805 7.809 -10.039 1 95.62 324 LYS B O 1
ATOM 5620 N N . ALA B 1 325 ? -1.875 6.5 -8.523 1 97.31 325 ALA B N 1
ATOM 5621 C CA . ALA B 1 325 ? -0.79 7.41 -8.172 1 97.31 325 ALA B CA 1
ATOM 5622 C C . ALA B 1 325 ? 0.562 6.848 -8.602 1 97.31 325 ALA B C 1
ATOM 5624 O O . ALA B 1 325 ? 0.838 5.66 -8.406 1 97.31 325 ALA B O 1
ATOM 5625 N N . SER B 1 326 ? 1.356 7.668 -9.227 1 95.31 326 SER B N 1
ATOM 5626 C CA . SER B 1 326 ? 2.668 7.234 -9.695 1 95.31 326 SER B CA 1
ATOM 5627 C C . SER B 1 326 ? 3.688 8.367 -9.609 1 95.31 326 SER B C 1
ATOM 5629 O O . SER B 1 326 ? 3.35 9.484 -9.211 1 95.31 326 SER B O 1
ATOM 5631 N N . ASN B 1 327 ? 4.984 8.047 -9.906 1 95.81 327 ASN B N 1
ATOM 5632 C CA . ASN B 1 327 ? 6.066 9.023 -9.969 1 95.81 327 ASN B CA 1
ATOM 5633 C C . ASN B 1 327 ? 6.25 9.742 -8.633 1 95.81 327 ASN B C 1
ATOM 5635 O O . ASN B 1 327 ? 6.277 10.977 -8.594 1 95.81 327 ASN B O 1
ATOM 5639 N N . LYS B 1 328 ? 6.32 8.938 -7.613 1 96.31 328 LYS B N 1
ATOM 5640 C CA . LYS B 1 328 ? 6.562 9.516 -6.297 1 96.31 328 LYS B CA 1
ATOM 5641 C C . LYS B 1 328 ? 7.844 10.336 -6.281 1 96.31 328 LYS B C 1
ATOM 5643 O O . LYS B 1 328 ? 8.883 9.883 -6.77 1 96.31 328 LYS B O 1
ATOM 5648 N N . ARG B 1 329 ? 7.734 11.508 -5.625 1 95.25 329 ARG B N 1
ATOM 5649 C CA . ARG B 1 329 ? 8.922 12.336 -5.473 1 95.25 329 ARG B CA 1
ATOM 5650 C C . ARG B 1 329 ? 8.836 13.188 -4.207 1 95.25 329 ARG B C 1
ATOM 5652 O O . ARG B 1 329 ? 7.762 13.664 -3.842 1 95.25 329 ARG B O 1
ATOM 5659 N N . PRO B 1 330 ? 9.938 13.305 -3.475 1 96.5 330 PRO B N 1
ATOM 5660 C CA . PRO B 1 330 ? 9.922 14.203 -2.318 1 96.5 330 PRO B CA 1
ATOM 5661 C C . PRO B 1 330 ? 9.734 15.664 -2.713 1 96.5 330 PRO B C 1
ATOM 5663 O O . PRO B 1 330 ? 10.25 16.109 -3.744 1 96.5 330 PRO B O 1
ATOM 5666 N N . LEU B 1 331 ? 8.992 16.312 -1.879 1 96.06 331 LEU B N 1
ATOM 5667 C CA . LEU B 1 331 ? 8.68 17.703 -2.168 1 96.06 331 LEU B CA 1
ATOM 5668 C C . LEU B 1 331 ? 9.211 18.609 -1.067 1 96.06 331 LEU B C 1
ATOM 5670 O O . LEU B 1 331 ? 9.758 19.688 -1.351 1 96.06 331 LEU B O 1
ATOM 5674 N N . TYR B 1 332 ? 9.055 18.219 0.19 1 96.94 332 TYR B N 1
ATOM 5675 C CA . TYR B 1 332 ? 9.32 19.109 1.309 1 96.94 332 TYR B CA 1
ATOM 5676 C C . TYR B 1 332 ? 9.719 18.328 2.553 1 96.94 332 TYR B C 1
ATOM 5678 O O . TYR B 1 332 ? 8.977 17.453 3.01 1 96.94 332 TYR B O 1
ATOM 5686 N N . LEU B 1 333 ? 10.867 18.594 3.09 1 96.56 333 LEU B N 1
ATOM 5687 C CA . LEU B 1 333 ? 11.32 18.109 4.387 1 96.56 333 LEU B CA 1
ATOM 5688 C C . LEU B 1 333 ? 11 19.109 5.488 1 96.56 333 LEU B C 1
ATOM 5690 O O . LEU B 1 333 ? 11.578 20.203 5.531 1 96.56 333 LEU B O 1
ATOM 5694 N N . SER B 1 334 ? 10.141 18.812 6.34 1 95.62 334 SER B N 1
ATOM 5695 C CA . SER B 1 334 ? 9.672 19.75 7.355 1 95.62 334 SER B CA 1
ATOM 5696 C C . SER B 1 334 ? 10.781 20.062 8.359 1 95.62 334 SER B C 1
ATOM 5698 O O . SER B 1 334 ? 11.312 19.172 9.008 1 95.62 334 SER B O 1
ATOM 5700 N N . PRO B 1 335 ? 11.086 21.312 8.531 1 90.56 335 PRO B N 1
ATOM 5701 C CA . PRO B 1 335 ? 12.148 21.672 9.477 1 90.56 335 PRO B CA 1
ATOM 5702 C C . PRO B 1 335 ? 11.664 21.703 10.93 1 90.56 335 PRO B C 1
ATOM 5704 O O . PRO B 1 335 ? 12.469 21.656 11.852 1 90.56 335 PRO B O 1
ATOM 5707 N N . GLY B 1 336 ? 10.484 21.859 11.172 1 86.69 336 GLY B N 1
ATOM 5708 C CA . GLY B 1 336 ? 9.953 22 12.516 1 86.69 336 GLY B CA 1
ATOM 5709 C C . GLY B 1 336 ? 9.773 20.672 13.219 1 86.69 336 GLY B C 1
ATOM 5710 O O . GLY B 1 336 ? 10.328 20.453 14.305 1 86.69 336 GLY B O 1
ATOM 5711 N N . PHE B 1 337 ? 8.945 19.906 12.758 1 94.81 337 PHE B N 1
ATOM 5712 C CA . PHE B 1 337 ? 8.602 18.594 13.281 1 94.81 337 PHE B CA 1
ATOM 5713 C C . PHE B 1 337 ? 8.109 17.688 12.164 1 94.81 337 PHE B C 1
ATOM 5715 O O . PHE B 1 337 ? 8.758 17.547 11.125 1 94.81 337 PHE B O 1
ATOM 5722 N N . VAL B 1 338 ? 7.02 17.016 12.336 1 97.06 338 VAL B N 1
ATOM 5723 C CA . VAL B 1 338 ? 6.516 16.172 11.258 1 97.06 338 VAL B CA 1
ATOM 5724 C C . VAL B 1 338 ? 5.363 16.875 10.547 1 97.06 338 VAL B C 1
ATOM 5726 O O . VAL B 1 338 ? 4.59 17.594 11.18 1 97.06 338 VAL B O 1
ATOM 5729 N N . PRO B 1 339 ? 5.273 16.75 9.25 1 98.31 339 PRO B N 1
ATOM 5730 C CA . PRO B 1 339 ? 4.113 17.297 8.531 1 98.31 339 PRO B CA 1
ATOM 5731 C C . PRO B 1 339 ? 2.854 16.453 8.742 1 98.31 339 PRO B C 1
ATOM 5733 O O . PRO B 1 339 ? 2.682 15.422 8.086 1 98.31 339 PRO B O 1
ATOM 5736 N N . ASP B 1 340 ? 1.963 16.922 9.555 1 97.62 340 ASP B N 1
ATOM 5737 C CA . ASP B 1 340 ? 0.757 16.203 9.969 1 97.62 340 ASP B CA 1
ATOM 5738 C C . ASP B 1 340 ? -0.397 16.469 9.008 1 97.62 340 ASP B C 1
ATOM 5740 O O . ASP B 1 340 ? -0.37 16.031 7.852 1 97.62 340 ASP B O 1
ATOM 5744 N N . GLY B 1 341 ? -1.383 17.344 9.367 1 98.25 341 GLY B N 1
ATOM 5745 C CA . GLY B 1 341 ? -2.455 17.719 8.453 1 98.25 341 GLY B CA 1
ATOM 5746 C C . GLY B 1 341 ? -1.959 18.375 7.184 1 98.25 341 GLY B C 1
ATOM 5747 O O . GLY B 1 341 ? -1 19.141 7.211 1 98.25 341 GLY B O 1
ATOM 5748 N N . LEU B 1 342 ? -2.617 18.109 6.043 1 98.62 342 LEU B N 1
ATOM 5749 C CA . LEU B 1 342 ? -2.197 18.562 4.723 1 98.62 342 LEU B CA 1
ATOM 5750 C C . LEU B 1 342 ? -3.396 19.016 3.895 1 98.62 342 LEU B C 1
ATOM 5752 O O . LEU B 1 342 ? -4.426 18.344 3.869 1 98.62 342 LEU B O 1
ATOM 5756 N N . LYS B 1 343 ? -3.316 20.172 3.352 1 98.69 343 LYS B N 1
ATOM 5757 C CA . LYS B 1 343 ? -4.336 20.672 2.436 1 98.69 343 LYS B CA 1
ATOM 5758 C C . LYS B 1 343 ? -3.707 21.469 1.304 1 98.69 343 LYS B C 1
ATOM 5760 O O . LYS B 1 343 ? -2.531 21.844 1.373 1 98.69 343 LYS B O 1
ATOM 5765 N N . VAL B 1 344 ? -4.52 21.656 0.26 1 98.81 344 VAL B N 1
ATOM 5766 C CA . VAL B 1 344 ? -4.102 22.469 -0.877 1 98.81 344 VAL B CA 1
ATOM 5767 C C . VAL B 1 344 ? -5.066 23.625 -1.064 1 98.81 344 VAL B C 1
ATOM 5769 O O . VAL B 1 344 ? -6.285 23.453 -1.037 1 98.81 344 VAL B O 1
ATOM 5772 N N . ALA B 1 345 ? -4.504 24.781 -1.193 1 98.81 345 ALA B N 1
ATOM 5773 C CA . ALA B 1 345 ? -5.293 25.984 -1.453 1 98.81 345 ALA B CA 1
ATOM 5774 C C . ALA B 1 345 ? -5.832 25.984 -2.881 1 98.81 345 ALA B C 1
ATOM 5776 O O . ALA B 1 345 ? -5.41 25.172 -3.713 1 98.81 345 ALA B O 1
ATOM 5777 N N . GLN B 1 346 ? -6.742 26.922 -3.07 1 98.38 346 GLN B N 1
ATOM 5778 C CA . GLN B 1 346 ? -7.383 27.047 -4.375 1 98.38 346 GLN B CA 1
ATOM 5779 C C . GLN B 1 346 ? -6.355 27.297 -5.473 1 98.38 346 GLN B C 1
ATOM 5781 O O . GLN B 1 346 ? -6.523 26.844 -6.605 1 98.38 346 GLN B O 1
ATOM 5786 N N . ASN B 1 347 ? -5.312 28 -5.176 1 98.19 347 ASN B N 1
ATOM 5787 C CA . ASN B 1 347 ? -4.316 28.375 -6.176 1 98.19 347 ASN B CA 1
ATOM 5788 C C . ASN B 1 347 ? -3.23 27.312 -6.305 1 98.19 347 ASN B C 1
ATOM 5790 O O . ASN B 1 347 ? -2.25 27.5 -7.027 1 98.19 347 ASN B O 1
ATOM 5794 N N . GLY B 1 348 ? -3.307 26.297 -5.488 1 98.44 348 GLY B N 1
ATOM 5795 C CA . GLY B 1 348 ? -2.371 25.188 -5.621 1 98.44 348 GLY B CA 1
ATOM 5796 C C . GLY B 1 348 ? -1.291 25.188 -4.555 1 98.44 348 GLY B C 1
ATOM 5797 O O . GLY B 1 348 ? -0.511 24.25 -4.449 1 98.44 348 GLY B O 1
ATOM 5798 N N . TYR B 1 349 ? -1.208 26.266 -3.734 1 98.75 349 TYR B N 1
ATOM 5799 C CA . TYR B 1 349 ? -0.239 26.25 -2.645 1 98.75 349 TYR B CA 1
ATOM 5800 C C . TYR B 1 349 ? -0.581 25.172 -1.623 1 98.75 349 TYR B C 1
ATOM 5802 O O . TYR B 1 349 ? -1.756 24.875 -1.395 1 98.75 349 TYR B O 1
ATOM 5810 N N . ILE B 1 350 ? 0.406 24.594 -1.064 1 98.88 350 ILE B N 1
ATOM 5811 C CA . ILE B 1 350 ? 0.285 23.453 -0.156 1 98.88 350 ILE B CA 1
ATOM 5812 C C . ILE B 1 350 ? 0.477 23.922 1.284 1 98.88 350 ILE B C 1
ATOM 5814 O O . ILE B 1 350 ? 1.381 24.719 1.572 1 98.88 350 ILE B O 1
ATOM 5818 N N . LEU B 1 351 ? -0.39 23.516 2.16 1 98.94 351 LEU B N 1
ATOM 5819 C CA . LEU B 1 351 ? -0.261 23.828 3.576 1 98.94 351 LEU B CA 1
ATOM 5820 C C . LEU B 1 351 ? -0.153 22.562 4.418 1 98.94 351 LEU B C 1
ATOM 5822 O O . LEU B 1 351 ? -0.833 21.578 4.141 1 98.94 351 LEU B O 1
ATOM 5826 N N . THR B 1 352 ? 0.617 22.625 5.496 1 98.81 352 THR B N 1
ATOM 5827 C CA . THR B 1 352 ? 0.728 21.5 6.414 1 98.81 352 THR B CA 1
ATOM 5828 C C . THR B 1 352 ? 0.938 21.984 7.848 1 98.81 352 THR B C 1
ATOM 5830 O O . THR B 1 352 ? 1.623 22.984 8.07 1 98.81 352 THR B O 1
ATOM 5833 N N . GLY B 1 353 ? 0.248 21.312 8.797 1 98.38 353 GLY B N 1
ATOM 5834 C CA . GLY B 1 353 ? 0.687 21.469 10.172 1 98.38 353 GLY B CA 1
ATOM 5835 C C . GLY B 1 353 ? 2.045 20.844 10.438 1 98.38 353 GLY B C 1
ATOM 5836 O O . GLY B 1 353 ? 2.248 19.656 10.188 1 98.38 353 GLY B O 1
ATOM 5837 N N . ALA B 1 354 ? 2.953 21.609 10.922 1 94.81 354 ALA B N 1
ATOM 5838 C CA . ALA B 1 354 ? 4.332 21.156 11.047 1 94.81 354 ALA B CA 1
ATOM 5839 C C . ALA B 1 354 ? 4.918 21.547 12.406 1 94.81 354 ALA B C 1
ATOM 5841 O O . ALA B 1 354 ? 5.914 22.266 12.477 1 94.81 354 ALA B O 1
ATOM 5842 N N . GLY B 1 355 ? 4.457 20.969 13.453 1 95.25 355 GLY B N 1
ATOM 5843 C CA . GLY B 1 355 ? 4.895 21.344 14.789 1 95.25 355 GLY B CA 1
ATOM 5844 C C . GLY B 1 355 ? 4.188 22.562 15.328 1 95.25 355 GLY B C 1
ATOM 5845 O O . GLY B 1 355 ? 2.957 22.609 15.359 1 95.25 355 GLY B O 1
ATOM 5846 N N . MET B 1 356 ? 5.008 23.562 15.609 1 95.69 356 MET B N 1
ATOM 5847 C CA . MET B 1 356 ? 4.469 24.781 16.219 1 95.69 356 MET B CA 1
ATOM 5848 C C . MET B 1 356 ? 4.004 25.766 15.164 1 95.69 356 MET B C 1
ATOM 5850 O O . MET B 1 356 ? 4.391 26.938 15.188 1 95.69 356 MET B O 1
ATOM 5854 N N . GLY B 1 357 ? 3.121 25.266 14.297 1 97.31 357 GLY B N 1
ATOM 5855 C CA . GLY B 1 357 ? 2.604 26.172 13.281 1 97.31 357 GLY B CA 1
ATOM 5856 C C . GLY B 1 357 ? 2.195 25.469 12.008 1 97.31 357 GLY B C 1
ATOM 5857 O O . GLY B 1 357 ? 1.999 24.25 11.992 1 97.31 357 GLY B O 1
ATOM 5858 N N . VAL B 1 358 ? 1.953 26.266 10.945 1 98.69 358 VAL B N 1
ATOM 5859 C CA . VAL B 1 358 ? 1.554 25.797 9.617 1 98.69 358 VAL B CA 1
ATOM 5860 C C . VAL B 1 358 ? 2.502 26.375 8.57 1 98.69 358 VAL B C 1
ATOM 5862 O O . VAL B 1 358 ? 2.77 27.578 8.555 1 98.69 358 VAL B O 1
ATOM 5865 N N . ASP B 1 359 ? 3.029 25.5 7.746 1 98.62 359 ASP B N 1
ATOM 5866 C CA . ASP B 1 359 ? 3.889 25.906 6.637 1 98.62 359 ASP B CA 1
ATOM 5867 C C . ASP B 1 359 ? 3.094 26.016 5.336 1 98.62 359 ASP B C 1
ATOM 5869 O O . ASP B 1 359 ? 2.219 25.188 5.07 1 98.62 359 ASP B O 1
ATOM 5873 N N . VAL B 1 360 ? 3.396 27 4.551 1 98.81 360 VAL B N 1
ATOM 5874 C CA . VAL B 1 360 ? 2.812 27.203 3.229 1 98.81 360 VAL B CA 1
ATOM 5875 C C . VAL B 1 360 ? 3.891 27.047 2.158 1 98.81 360 VAL B C 1
ATOM 5877 O O . VAL B 1 360 ? 4.922 27.719 2.203 1 98.81 360 VAL B O 1
ATOM 58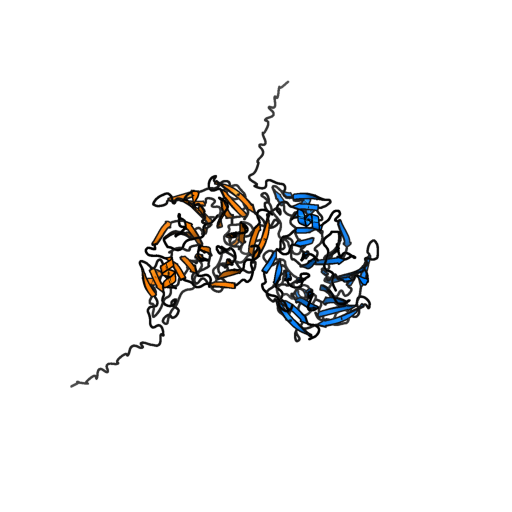80 N N . LEU B 1 361 ? 3.611 26.188 1.188 1 98.75 361 LEU B N 1
ATOM 5881 C CA . LEU B 1 361 ? 4.57 25.844 0.142 1 98.75 361 LEU B CA 1
ATOM 5882 C C . LEU B 1 361 ? 3.99 26.141 -1.24 1 98.75 361 LEU B C 1
ATOM 5884 O O . LEU B 1 361 ? 2.775 26.062 -1.437 1 98.75 361 LEU B O 1
ATOM 5888 N N . ASP B 1 362 ? 4.898 26.422 -2.156 1 97.94 362 ASP B N 1
ATOM 5889 C CA . ASP B 1 362 ? 4.465 26.375 -3.549 1 97.94 362 ASP B CA 1
ATOM 5890 C C . ASP B 1 362 ? 4.609 24.969 -4.129 1 97.94 362 ASP B C 1
ATOM 5892 O O . ASP B 1 362 ? 5.113 24.062 -3.459 1 97.94 362 ASP B O 1
ATOM 5896 N N . PRO B 1 363 ? 4.145 24.703 -5.305 1 97.31 363 PRO B N 1
ATOM 5897 C CA . PRO B 1 363 ? 4.121 23.344 -5.855 1 97.31 363 PRO B CA 1
ATOM 5898 C C . PRO B 1 363 ? 5.523 22.781 -6.09 1 97.31 363 PRO B C 1
ATOM 5900 O O . PRO B 1 363 ? 5.676 21.594 -6.344 1 97.31 363 PRO B O 1
ATOM 5903 N N . SER B 1 364 ? 6.535 23.578 -6.055 1 94.62 364 SER B N 1
ATOM 5904 C CA . SER B 1 364 ? 7.902 23.094 -6.207 1 94.62 364 SER B CA 1
ATOM 5905 C C . SER B 1 364 ? 8.492 22.672 -4.867 1 94.62 364 SER B C 1
ATOM 5907 O O . SER B 1 364 ? 9.586 22.094 -4.812 1 94.62 364 SER B O 1
ATOM 5909 N N . GLY B 1 365 ? 7.781 23 -3.768 1 96.81 365 GLY B N 1
ATOM 5910 C CA . GLY B 1 365 ? 8.242 22.609 -2.441 1 96.81 365 GLY B CA 1
ATOM 5911 C C . GLY B 1 365 ? 8.961 23.734 -1.718 1 96.81 365 GLY B C 1
ATOM 5912 O O . GLY B 1 365 ? 9.516 23.531 -0.633 1 96.81 365 GLY B O 1
ATOM 5913 N N . GLN B 1 366 ? 8.953 24.859 -2.346 1 95.81 366 GLN B N 1
ATOM 5914 C CA . GLN B 1 366 ? 9.578 26.016 -1.7 1 95.81 366 GLN B CA 1
ATOM 5915 C C . GLN B 1 366 ? 8.711 26.547 -0.562 1 95.81 366 GLN B C 1
ATOM 5917 O O . GLN B 1 366 ? 7.52 26.797 -0.748 1 95.81 366 GLN B O 1
ATOM 5922 N N . LEU B 1 367 ? 9.32 26.719 0.591 1 97.81 367 LEU B N 1
ATOM 5923 C CA . LEU B 1 367 ? 8.633 27.312 1.728 1 97.81 367 LEU B CA 1
ATOM 5924 C C . LEU B 1 367 ? 8.422 28.812 1.511 1 97.81 367 LEU B C 1
ATOM 5926 O O . LEU B 1 367 ? 9.375 29.547 1.258 1 97.81 367 LEU B O 1
ATOM 5930 N N . LEU B 1 368 ? 7.184 29.25 1.627 1 98.44 368 LEU B N 1
ATOM 5931 C CA . LEU B 1 368 ? 6.871 30.656 1.387 1 98.44 368 LEU B CA 1
ATOM 5932 C C . LEU B 1 368 ? 6.652 31.391 2.703 1 98.44 368 LEU B C 1
ATOM 5934 O O . LEU B 1 368 ? 7.078 32.531 2.852 1 98.44 368 LEU B O 1
ATOM 5938 N N . LEU B 1 369 ? 5.988 30.75 3.543 1 97.62 369 LEU B N 1
ATOM 5939 C CA . LEU B 1 369 ? 5.465 31.375 4.746 1 97.62 369 LEU B CA 1
ATOM 5940 C C . LEU B 1 369 ? 5.211 30.344 5.84 1 97.62 369 LEU B C 1
ATOM 5942 O O . LEU B 1 369 ? 4.824 29.219 5.551 1 97.62 369 LEU B O 1
ATOM 5946 N N . THR B 1 370 ? 5.484 30.766 7.121 1 98.19 370 THR B N 1
ATOM 5947 C CA . THR B 1 370 ? 5.094 29.969 8.273 1 98.19 370 THR B CA 1
ATOM 5948 C C . THR B 1 370 ? 4.219 30.766 9.227 1 98.19 370 THR B C 1
ATOM 5950 O O . THR B 1 370 ? 4.551 31.906 9.57 1 98.19 370 THR B O 1
ATOM 5953 N N . ILE B 1 371 ? 3.068 30.203 9.586 1 98.75 371 ILE B N 1
ATOM 5954 C CA . ILE B 1 371 ? 2.32 30.688 10.742 1 98.75 371 ILE B CA 1
ATOM 5955 C C . ILE B 1 371 ? 2.891 30.078 12.016 1 98.75 371 ILE B C 1
ATOM 5957 O O . ILE B 1 371 ? 3 28.844 12.133 1 98.75 371 ILE B O 1
ATOM 5961 N N . GLN B 1 372 ? 3.24 30.906 12.945 1 97.94 372 GLN B N 1
ATOM 5962 C CA . GLN B 1 372 ? 3.77 30.375 14.195 1 97.94 372 GLN B CA 1
ATOM 5963 C C . GLN B 1 372 ? 2.688 30.328 15.273 1 97.94 372 GLN B C 1
ATOM 5965 O O . GLN B 1 372 ? 1.86 31.234 15.375 1 97.94 372 GLN B O 1
ATOM 5970 N N . THR B 1 373 ? 2.672 29.25 15.992 1 97.69 373 THR B N 1
ATOM 5971 C CA . THR B 1 373 ? 1.767 29.062 17.125 1 97.69 373 THR B CA 1
ATOM 5972 C C . THR B 1 373 ? 2.543 28.703 18.391 1 97.69 373 THR B C 1
ATOM 5974 O O . THR B 1 373 ? 3.734 28.391 18.312 1 97.69 373 THR B O 1
ATOM 5977 N N . ASN B 1 374 ? 1.877 28.781 19.531 1 96 374 ASN B N 1
ATOM 5978 C CA . ASN B 1 374 ? 2.484 28.391 20.781 1 96 374 ASN B CA 1
ATOM 5979 C C . ASN B 1 374 ? 2.043 26.984 21.203 1 96 374 ASN B C 1
ATOM 5981 O O . ASN B 1 374 ? 2.123 26.625 22.375 1 96 374 ASN B O 1
ATOM 5985 N N . TYR B 1 375 ? 1.444 26.234 20.281 1 96 375 TYR B N 1
ATOM 5986 C CA . TYR B 1 375 ? 1.063 24.828 20.438 1 96 375 TYR B CA 1
ATOM 5987 C C . TYR B 1 375 ? 1.32 24.047 19.172 1 96 375 TYR B C 1
ATOM 5989 O O . TYR B 1 375 ? 1.502 24.625 18.094 1 96 375 TYR B O 1
ATOM 5997 N N . THR B 1 376 ? 1.386 22.734 19.25 1 96.06 376 THR B N 1
ATOM 5998 C CA . THR B 1 376 ? 1.555 21.891 18.062 1 96.06 376 THR B CA 1
ATOM 5999 C C . THR B 1 376 ? 0.262 21.812 17.266 1 96.06 376 THR B C 1
ATOM 6001 O O . THR B 1 376 ? -0.789 21.453 17.781 1 96.06 376 THR B O 1
ATOM 6004 N N . VAL B 1 377 ? 0.341 22.188 16.016 1 97.81 377 VAL B N 1
ATOM 6005 C CA . VAL B 1 377 ? -0.819 22.156 15.133 1 97.81 377 VAL B CA 1
ATOM 6006 C C . VAL B 1 377 ? -0.905 20.812 14.438 1 97.81 377 VAL B C 1
ATOM 6008 O O . VAL B 1 377 ? 0.042 20.391 13.766 1 97.81 377 VAL B O 1
ATOM 6011 N N . GLN B 1 378 ? -1.989 20.172 14.602 1 97.5 378 GLN B N 1
ATOM 6012 C CA . GLN B 1 378 ? -2.189 18.875 13.961 1 97.5 378 GLN B CA 1
ATOM 6013 C C . GLN B 1 378 ? -2.939 19.031 12.641 1 97.5 378 GLN B C 1
ATOM 6015 O O . GLN B 1 378 ? -2.674 18.297 11.688 1 97.5 378 GLN B O 1
ATOM 6020 N N . ASN B 1 379 ? -3.873 19.906 12.594 1 98.69 379 ASN B N 1
ATOM 6021 C CA . ASN B 1 379 ? -4.684 20.078 11.391 1 98.69 379 ASN B CA 1
ATOM 6022 C C . ASN B 1 379 ? -5.285 21.484 11.328 1 98.69 379 ASN B C 1
ATOM 6024 O O . ASN B 1 379 ? -5.039 22.312 12.211 1 98.69 379 ASN B O 1
ATOM 6028 N N . PHE B 1 380 ? -5.98 21.797 10.219 1 98.81 380 PHE B N 1
ATOM 6029 C CA . PHE B 1 380 ? -6.555 23.125 9.969 1 98.81 380 PHE B CA 1
ATOM 6030 C C . PHE B 1 380 ? -7.629 23.047 8.891 1 98.81 380 PHE B C 1
ATOM 6032 O O . PHE B 1 380 ? -7.707 22.047 8.156 1 98.81 380 PHE B O 1
ATOM 6039 N N . ALA B 1 381 ? -8.453 24.031 8.797 1 98.69 381 ALA B N 1
ATOM 6040 C CA . ALA B 1 381 ? -9.477 24.109 7.766 1 98.69 381 ALA B CA 1
ATOM 6041 C C . ALA B 1 381 ? -9.82 25.562 7.449 1 98.69 381 ALA B C 1
ATOM 6043 O O . ALA B 1 381 ? -9.812 26.422 8.336 1 98.69 381 ALA B O 1
ATOM 6044 N N . TRP B 1 382 ? -10.109 25.828 6.199 1 98.75 382 TRP B N 1
ATOM 6045 C CA . TRP B 1 382 ? -10.617 27.125 5.773 1 98.75 382 TRP B CA 1
ATOM 6046 C C . TRP B 1 382 ? -12.094 27.281 6.117 1 98.75 382 TRP B C 1
ATOM 6048 O O . TRP B 1 382 ? -12.859 26.312 6.027 1 98.75 382 TRP B O 1
ATOM 6058 N N . THR B 1 383 ? -12.484 28.469 6.461 1 98.56 383 THR B N 1
ATOM 6059 C CA . THR B 1 383 ? -13.883 28.797 6.715 1 98.56 383 THR B CA 1
ATOM 6060 C C . THR B 1 383 ? -14.227 30.156 6.121 1 98.56 383 THR B C 1
ATOM 6062 O O . THR B 1 383 ? -13.359 30.844 5.582 1 98.56 383 THR B O 1
ATOM 6065 N N . GLY B 1 384 ? -15.555 30.5 6.215 1 97.56 384 GLY B N 1
ATOM 6066 C CA . GLY B 1 384 ? -16.031 31.797 5.754 1 97.56 384 GLY B CA 1
ATOM 6067 C C . GLY B 1 384 ? -16.5 31.781 4.305 1 97.56 384 GLY B C 1
ATOM 6068 O O . GLY B 1 384 ? -16.172 30.844 3.561 1 97.56 384 GLY B O 1
ATOM 6069 N N . PRO B 1 385 ? -17.203 32.781 3.887 1 96.06 385 PRO B N 1
ATOM 6070 C CA . PRO B 1 385 ? -17.797 32.812 2.547 1 96.06 385 PRO B CA 1
ATOM 6071 C C . PRO B 1 385 ? -16.75 32.812 1.437 1 96.06 385 PRO B C 1
ATOM 6073 O O . PRO B 1 385 ? -17 32.281 0.347 1 96.06 385 PRO B O 1
ATOM 6076 N N . GLU B 1 386 ? -15.57 33.406 1.696 1 97.44 386 GLU B N 1
ATOM 6077 C CA . GLU B 1 386 ? -14.523 33.469 0.682 1 97.44 386 GLU B CA 1
ATOM 6078 C C . GLU B 1 386 ? -13.453 32.406 0.938 1 97.44 386 GLU B C 1
ATOM 6080 O O . GLU B 1 386 ? -12.484 32.281 0.186 1 97.44 386 GLU B O 1
ATOM 6085 N N . LEU B 1 387 ? -13.609 31.688 2.025 1 98.44 387 LEU B N 1
ATOM 6086 C CA . LEU B 1 387 ? -12.664 30.672 2.445 1 98.44 387 LEU B CA 1
ATOM 6087 C C . LEU B 1 387 ? -11.266 31.25 2.623 1 98.44 387 LEU B C 1
ATOM 6089 O O . LEU B 1 387 ? -10.289 30.703 2.115 1 98.44 387 LEU B O 1
ATOM 6093 N N . LYS B 1 388 ? -11.242 32.344 3.332 1 98.62 388 LYS B N 1
ATOM 6094 C CA . LYS B 1 388 ? -9.961 33 3.566 1 98.62 388 LYS B CA 1
ATOM 6095 C C . LYS B 1 388 ? -9.656 33.094 5.059 1 98.62 388 LYS B C 1
ATOM 6097 O O . LYS B 1 388 ? -8.695 33.75 5.461 1 98.62 388 LYS B O 1
ATOM 6102 N N . THR B 1 389 ? -10.516 32.531 5.883 1 98.69 389 THR B N 1
ATOM 6103 C CA . THR B 1 389 ? -10.242 32.344 7.309 1 98.69 389 THR B CA 1
ATOM 6104 C C . THR B 1 389 ? -9.781 30.938 7.613 1 98.69 389 THR B C 1
ATOM 6106 O O . THR B 1 389 ? -10.5 29.969 7.355 1 98.69 389 THR B O 1
ATOM 6109 N N . LEU B 1 390 ? -8.609 30.828 8.195 1 98.88 390 LEU B N 1
ATOM 6110 C CA . LEU B 1 390 ? -8.031 29.516 8.492 1 98.88 390 LEU B CA 1
ATOM 6111 C C . LEU B 1 390 ? -8.086 29.219 9.992 1 98.88 390 LEU B C 1
ATOM 6113 O O . LEU B 1 390 ? -7.605 30.016 10.797 1 98.88 390 LEU B O 1
ATOM 6117 N N . TRP B 1 391 ? -8.68 28.172 10.32 1 98.88 391 TRP B N 1
ATOM 6118 C CA . TRP B 1 391 ? -8.703 27.719 11.711 1 98.88 391 TRP B CA 1
ATOM 6119 C C . TRP B 1 391 ? -7.691 26.594 11.938 1 98.88 391 TRP B C 1
ATOM 6121 O O . TRP B 1 391 ? -7.648 25.625 11.172 1 98.88 391 TRP B O 1
ATOM 6131 N N . LEU B 1 392 ? -6.879 26.75 12.938 1 98.75 392 LEU B N 1
ATOM 6132 C CA . LEU B 1 392 ? -5.844 25.797 13.328 1 98.75 392 LEU B CA 1
ATOM 6133 C C . LEU B 1 392 ? -6.215 25.094 14.625 1 98.75 392 LEU B C 1
ATOM 6135 O O . LEU B 1 392 ? -6.766 25.719 15.539 1 98.75 392 LEU B O 1
ATOM 6139 N N . MET B 1 393 ? -5.906 23.828 14.766 1 98.44 393 MET B N 1
ATOM 6140 C CA . MET B 1 393 ? -6.184 23.125 16.016 1 98.44 393 MET B CA 1
ATOM 6141 C C . MET B 1 393 ? -5.109 22.078 16.297 1 98.44 393 MET B C 1
ATOM 6143 O O . MET B 1 393 ? -4.508 21.531 15.367 1 98.44 393 MET B O 1
ATOM 6147 N N . GLY B 1 394 ? -4.898 21.828 17.516 1 97.19 394 GLY B N 1
ATOM 6148 C CA . GLY B 1 394 ? -3.957 20.828 17.969 1 97.19 394 GLY B CA 1
ATOM 6149 C C . GLY B 1 394 ? -3.941 20.656 19.484 1 97.19 394 GLY B C 1
ATOM 6150 O O . GLY B 1 394 ? -4.988 20.734 20.125 1 97.19 394 GLY B O 1
ATOM 6151 N N . ASN B 1 395 ? -2.803 20.266 19.984 1 95.25 395 ASN B N 1
ATOM 6152 C CA . ASN B 1 395 ? -2.654 20.031 21.422 1 95.25 395 ASN B CA 1
ATOM 6153 C C . ASN B 1 395 ? -2.705 21.328 22.203 1 95.25 395 ASN B C 1
ATOM 6155 O O . ASN B 1 395 ? -1.743 22.109 22.203 1 95.25 395 ASN B O 1
ATOM 6159 N N . GLY B 1 396 ? -3.83 21.562 22.844 1 95.19 396 GLY B N 1
ATOM 6160 C CA . GLY B 1 396 ? -3.881 22.656 23.812 1 95.19 396 GLY B CA 1
ATOM 6161 C C . GLY B 1 396 ? -4.449 23.938 23.219 1 95.19 396 GLY B C 1
ATOM 6162 O O . GLY B 1 396 ? -4.695 24.891 23.938 1 95.19 396 GLY B O 1
ATOM 6163 N N . GLY B 1 397 ? -4.695 23.922 21.875 1 97.75 397 GLY B N 1
ATOM 6164 C CA . GLY B 1 397 ? -5.121 25.234 21.375 1 97.75 397 GLY B CA 1
ATOM 6165 C C . GLY B 1 397 ? -5.883 25.141 20.062 1 97.75 397 GLY B C 1
ATOM 6166 O O . GLY B 1 397 ? -5.695 24.203 19.297 1 97.75 397 GLY B O 1
ATOM 6167 N N . ILE B 1 398 ? -6.73 26.125 19.812 1 98.62 398 ILE B N 1
ATOM 6168 C CA . ILE B 1 398 ? -7.418 26.438 18.562 1 98.62 398 ILE B CA 1
ATOM 6169 C C . ILE B 1 398 ? -7.258 27.906 18.234 1 98.62 398 ILE B C 1
ATOM 6171 O O . ILE B 1 398 ? -7.508 28.781 19.094 1 98.62 398 ILE B O 1
ATOM 6175 N N . SER B 1 399 ? -6.785 28.156 17.047 1 98.75 399 SER B N 1
ATOM 6176 C CA . SER B 1 399 ? -6.543 29.547 16.641 1 98.75 399 SER B CA 1
ATOM 6177 C C . SER B 1 399 ? -7.207 29.844 15.297 1 98.75 399 SER B C 1
ATOM 6179 O O . SER B 1 399 ? -7.66 28.938 14.602 1 98.75 399 SER B O 1
ATOM 6181 N N . ARG B 1 400 ? -7.234 31.094 15.016 1 98.62 400 ARG B N 1
ATOM 6182 C CA . ARG B 1 400 ? -7.789 31.594 13.766 1 98.62 400 ARG B CA 1
ATOM 6183 C C . ARG B 1 400 ? -6.82 32.562 13.078 1 98.62 400 ARG B C 1
ATOM 6185 O O . ARG B 1 400 ? -6.184 33.375 13.742 1 98.62 400 ARG B O 1
ATOM 6192 N N . VAL B 1 401 ? -6.707 32.406 11.75 1 98.75 401 VAL B N 1
ATOM 6193 C CA . VAL B 1 401 ? -5.887 33.281 10.922 1 98.75 401 VAL B CA 1
ATOM 6194 C C . VAL B 1 401 ? -6.746 33.938 9.844 1 98.75 401 VAL B C 1
ATOM 6196 O O . VAL B 1 401 ? -7.527 33.25 9.172 1 98.75 401 VAL B O 1
ATOM 6199 N N . GLU B 1 402 ? -6.637 35.25 9.773 1 98.44 402 GLU B N 1
ATOM 6200 C CA . GLU B 1 402 ? -7.199 36 8.656 1 98.44 402 GLU B CA 1
ATOM 6201 C C . GLU B 1 402 ? -6.117 36.375 7.648 1 98.44 402 GLU B C 1
ATOM 6203 O O . GLU B 1 402 ? -5.117 37 8.016 1 98.44 402 GLU B O 1
ATOM 6208 N N . TRP B 1 403 ? -6.32 36 6.41 1 98.69 403 TRP B N 1
ATOM 6209 C CA . TRP B 1 403 ? -5.371 36.281 5.348 1 98.69 403 TRP B CA 1
ATOM 6210 C C . TRP B 1 403 ? -6.047 36.219 3.98 1 98.69 403 TRP B C 1
ATOM 6212 O O . TRP B 1 403 ? -7.27 36.344 3.881 1 98.69 403 TRP B O 1
ATOM 6222 N N . GLU B 1 404 ? -5.227 36.188 2.855 1 98.62 404 GLU B N 1
ATOM 6223 C CA . GLU B 1 404 ? -5.812 36.312 1.522 1 98.62 404 GLU B CA 1
ATOM 6224 C C . GLU B 1 404 ? -5.699 35 0.76 1 98.62 404 GLU B C 1
ATOM 6226 O O . GLU B 1 404 ? -6.117 34.906 -0.396 1 98.62 404 GLU B O 1
ATOM 6231 N N . LEU B 1 405 ? -5.145 33.969 1.423 1 98.75 405 LEU B N 1
ATOM 6232 C CA . LEU B 1 405 ? -5.008 32.688 0.753 1 98.75 405 LEU B CA 1
ATOM 6233 C C . LEU B 1 405 ? -6.297 31.875 0.854 1 98.75 405 LEU B C 1
ATOM 6235 O O . LEU B 1 405 ? -6.59 31.297 1.901 1 98.75 405 LEU B O 1
ATOM 6239 N N . ALA B 1 406 ? -6.961 31.719 -0.257 1 98.75 406 ALA B N 1
ATOM 6240 C CA . ALA B 1 406 ? -8.266 31.062 -0.285 1 98.75 406 ALA B CA 1
ATOM 6241 C C . ALA B 1 406 ? -8.102 29.547 -0.367 1 98.75 406 ALA B C 1
ATOM 6243 O O . ALA B 1 406 ? -7.23 29.047 -1.079 1 98.75 406 ALA B O 1
ATOM 6244 N N . GLY B 1 407 ? -8.969 28.891 0.389 1 98.56 407 GLY B N 1
ATOM 6245 C CA . GLY B 1 407 ? -8.992 27.438 0.315 1 98.56 407 GLY B CA 1
ATOM 6246 C C . GLY B 1 407 ? -9.828 26.922 -0.837 1 98.56 407 GLY B C 1
ATOM 6247 O O . GLY B 1 407 ? -10.492 27.688 -1.536 1 98.56 407 GLY B O 1
ATOM 6248 N N . GLN B 1 408 ? -9.742 25.594 -1.055 1 96.75 408 GLN B N 1
ATOM 6249 C CA . GLN B 1 408 ? -10.617 24.953 -2.027 1 96.75 408 GLN B CA 1
ATOM 6250 C C . GLN B 1 408 ? -12.031 24.797 -1.479 1 96.75 408 GLN B C 1
ATOM 6252 O O . GLN B 1 408 ? -12.219 24.469 -0.302 1 96.75 408 GLN B O 1
ATOM 6257 N N . ARG B 1 409 ? -12.945 25.016 -2.35 1 92.88 409 ARG B N 1
ATOM 6258 C CA . ARG B 1 409 ? -14.312 24.703 -1.944 1 92.88 409 ARG B CA 1
ATOM 6259 C C . ARG B 1 409 ? -14.609 23.219 -2.1 1 92.88 409 ARG B C 1
ATOM 6261 O O . ARG B 1 409 ? -14.516 22.672 -3.201 1 92.88 409 ARG B O 1
ATOM 6268 N N . LEU B 1 410 ? -14.961 22.609 -0.974 1 88.25 410 LEU B N 1
ATOM 6269 C CA . LEU B 1 410 ? -15.281 21.188 -0.967 1 88.25 410 LEU B CA 1
ATOM 6270 C C . LEU B 1 410 ? -16.734 20.953 -1.341 1 88.25 410 LEU B C 1
ATOM 6272 O O . LEU B 1 410 ? -17.609 21.75 -0.978 1 88.25 410 LEU B O 1
ATOM 6276 N N . THR B 1 411 ? -17.031 20.078 -2.33 1 79.69 411 THR B N 1
ATOM 6277 C CA . THR B 1 411 ? -18.391 19.875 -2.814 1 79.69 411 THR B CA 1
ATOM 6278 C C . THR B 1 411 ? -18.938 18.531 -2.342 1 79.69 411 THR B C 1
ATOM 6280 O O . THR B 1 411 ? -18.172 17.594 -2.1 1 79.69 411 THR B O 1
#

Organism: Aspergillus candidus (NCBI:txid41067)

pLDDT: mean 91.84, std 15.24, range [22.72, 98.94]

Foldseek 3Di:
DDPPVPPPPPPCPPDCPDPQVPPDDQWDDDDDLEIEGEQVSPGAAPPKDDDDAWPVGFTDPQRIAGDPGDTNPSVVRGQKYFHAVPVLCQFFDDDKDKFFQDFDAQFFKAAWEQDAVQQKIKIAGADVVAQDFWTKIWRVVDVVIDIDTDAAVPTAHAFQAWYDAPQWIKTQRFAADCDHPRHGDAGFIKIANPVVSYMDTQGAADVPFGFQGFRYWEAQPPQRKIKTWGFNQCFLRVRHPDHHPDQGFIWIADRVVRDIGTAGRPARGWAAWEAQPNLFKIKTWHQCLWDDDRDPVCGNPHTIGDPVDAQFIWMWTADPVNHHTDDIDTQEGQPGHHFHYWYAFNVGWIWTQHFQWIWTGHPNNDTGMTRGHPGRWRYWAFGDPQSQKIWTDTGGTIMIMGRDTHHDDHD/DDPPPPPPPPPPPPPCPDDQVPPDDQWDDDDDLEIEGPQVSPGFAPPKDDDDAWPVGWTDPQRIAGDPGDGNPSVVRGQKYFHAVVVLDQFFDDDKDKFFQDFDAQFFKAAWEQDAVQQKIKIAGADDVAQDFWIKIWRPVDVVIDIDTHAAVPTAHAFQAWYDAPQWIKTQRFAADCDHPRHGAAGFIKIANPVVSYMDTQGQADVPHGFQGFHYWEAQPPQRKIKTWGFNQCFLRVRHPDHHPDAGFIWTADRVVRDIGTAGRPAHGWAAWEAAPNLFKIKTWHQCLWDDDRDPVCGRPHTIGHPPDAQFIWMWTADPVNHHTHDIDTQEGQPTHHFHYWYAFNVGWIWTQRFQWIWTGHPNNDTGMTRGHPGRWRYWAFGDPQSQKIWTDTGGTIMIMGTDTHHDDHD